Protein AF-A0A834SYS0-F1 (afdb_monomer)

Solvent-accessible surface area (backbone atoms only — not comparable to full-atom values): 51956 Å² total; per-residue (Å²): 133,88,78,85,68,80,80,41,70,66,52,50,49,26,53,77,74,74,77,76,66,73,78,70,82,45,62,43,58,56,53,46,54,51,51,72,68,56,65,96,80,64,96,64,90,82,68,76,50,54,68,81,65,63,35,81,38,90,92,43,66,62,55,65,59,45,53,50,27,38,46,50,29,56,72,67,60,74,34,28,28,64,56,98,34,60,44,40,49,64,65,29,23,34,40,51,19,62,55,56,31,73,59,32,94,55,79,56,50,40,88,38,32,31,49,23,38,15,43,63,38,33,48,42,49,55,41,50,56,68,13,29,87,77,23,28,36,37,37,51,39,78,45,65,63,64,59,46,53,51,22,43,77,50,59,25,44,56,46,69,30,45,44,39,61,97,68,66,49,39,75,37,61,68,48,46,61,73,71,54,56,101,41,39,56,34,38,47,49,51,43,30,21,50,43,66,0,30,64,61,50,70,72,54,51,51,50,53,28,52,52,33,40,74,68,73,21,34,38,35,35,40,31,43,32,50,83,41,51,68,41,96,62,68,78,68,52,71,53,52,44,13,85,65,22,44,25,38,39,29,26,38,49,34,49,75,53,34,31,42,6,59,25,43,18,22,33,35,56,30,41,84,76,42,55,46,56,75,72,41,53,50,58,43,47,66,48,54,36,63,81,46,64,63,46,33,28,25,60,42,64,16,39,38,50,40,70,72,62,61,54,67,67,61,51,53,53,50,44,48,56,51,41,56,40,51,52,52,51,48,68,59,41,67,77,40,96,88,46,82,67,94,68,79,56,28,18,54,49,32,63,70,85,91,87,90,87,82,42,8,16,37,60,93,90,87,94,76,82,82,86,72,87,87,80,81,85,89,77,90,83,92,77,98,69,75,56,58,72,49,93,64,63,37,77,41,90,88,46,73,59,53,71,48,46,54,46,27,39,46,52,26,52,78,61,56,82,28,27,31,62,62,95,41,61,45,40,52,67,64,29,24,37,39,51,22,61,57,58,28,74,72,35,96,54,82,54,54,44,85,40,34,32,43,20,31,14,42,65,38,29,52,48,50,54,46,59,37,55,40,44,96,80,24,28,36,39,37,49,36,81,44,64,64,67,57,61,57,47,26,53,67,48,68,27,44,80,43,76,28,51,45,36,56,94,61,63,50,40,74,39,62,65,48,50,59,72,73,54,56,94,41,34,36,35,38,50,44,54,39,28,18,52,47,56,0,30,63,64,48,72,69,54,50,48,50,53,28,53,51,30,30,62,68,13,22,34,40,38,32,42,35,42,29,52,79,35,45,60,40,93,62,69,78,64,58,69,55,61,40,14,82,63,22,41,21,40,43,29,23,38,49,32,56,73,54,36,29,45,5,60,20,42,19,24,34,31,64,33,44,84,78,46,57,50,58,78,33,31,37,52,60,26,50,55,54,48,40,66,67,54,60,64,45,33,27,24,60,42,66,15,38,39,49,39,70,69,57,55,59,67,65,60,50,54,50,51,37,45,54,48,40,55,49,55,46,54,54,50,61,54,39,66,72,32,87,36,41,43,56,78,55,79,53,21,17,42,59,28,62,47,66,77,36,73,50,94,69,57,66,60,41,46,36,65,32,36,26,70,38,60,44,78,50,82,78,80,82,83,85,82,81,80,86,82,90,79,95,75,80,88,70,80,79,62,50,33,24,51,23,39,32,23,31,72,68,19,24,35,40,30,54,38,52,43,84,58,76,82,79,87,81,84,81,84,77,93,76,85,85,86,85,89,85,84,87,81,84,87,80,83,88,86,79,90,80,84,89,79,89,75,91,87,82,86,89,77,89,91,82,90,82,91,79,90,91,78,91,79,83,82,78,83,74,42,63,40,78,64,55,42,62,77,36,30,34,35,35,32,37,23,31,65,43,83,53,96,57,23,45,30,41,36,56,53,72,82,35,48,79,42,79,52,77,84,69,98,66,64,64,28,70,91,43,45,59,35,76,53,90,62,83,87,81,83,79,83,82,83,80,79,82,82,74,83,79,78,83,84,80,86,78,78,95,78,68,90,83,78,85,77,78,39,56,63,56,60,62,35,30,45,63,56,81,75,80,107

Structure (mmCIF, N/CA/C/O backbone):
data_AF-A0A834SYS0-F1
#
_entry.id   AF-A0A834SYS0-F1
#
loop_
_atom_site.group_PDB
_atom_site.id
_atom_site.type_symbol
_atom_site.label_atom_id
_atom_site.label_alt_id
_atom_site.label_comp_id
_atom_site.label_asym_id
_atom_site.label_entity_id
_atom_site.label_seq_id
_atom_site.pdbx_PDB_ins_code
_atom_site.Cartn_x
_atom_site.Cartn_y
_atom_site.Cartn_z
_atom_site.occupancy
_atom_site.B_iso_or_equiv
_atom_site.auth_seq_id
_atom_site.auth_comp_id
_atom_site.auth_asym_id
_atom_site.auth_atom_id
_atom_site.pdbx_PDB_model_num
ATOM 1 N N . MET A 1 1 ? -12.691 -23.679 41.773 1.00 31.36 1 MET A N 1
ATOM 2 C CA . MET A 1 1 ? -13.634 -24.630 41.149 1.00 31.36 1 MET A CA 1
ATOM 3 C C . MET A 1 1 ? -13.384 -24.578 39.658 1.00 31.36 1 MET A C 1
ATOM 5 O O . MET A 1 1 ? -13.368 -23.480 39.116 1.00 31.36 1 MET A O 1
ATOM 9 N N . GLU A 1 2 ? -13.117 -25.714 39.024 1.00 33.72 2 GLU A N 1
ATOM 10 C CA . GLU A 1 2 ? -12.892 -25.780 37.578 1.00 33.72 2 GLU A CA 1
ATOM 11 C C . GLU A 1 2 ? -14.242 -25.716 36.866 1.00 33.72 2 GLU A C 1
ATOM 13 O O . GLU A 1 2 ? -15.058 -26.626 36.996 1.00 33.72 2 GLU A O 1
ATOM 18 N N . ASN A 1 3 ? -14.501 -24.633 36.134 1.00 30.19 3 ASN A N 1
ATOM 19 C CA . ASN A 1 3 ? -15.691 -24.539 35.298 1.00 30.19 3 ASN A CA 1
ATOM 20 C C . ASN A 1 3 ? -15.304 -24.930 33.867 1.00 30.19 3 ASN A C 1
ATOM 22 O O . ASN A 1 3 ? -14.938 -24.073 33.064 1.00 30.19 3 ASN A O 1
ATOM 26 N N . ASN A 1 4 ? -15.330 -26.236 33.579 1.00 33.38 4 ASN A N 1
ATOM 27 C CA . ASN A 1 4 ? -14.979 -26.821 32.278 1.00 33.38 4 ASN A CA 1
ATOM 28 C C . ASN A 1 4 ? -16.055 -26.527 31.213 1.00 33.38 4 ASN A C 1
ATOM 30 O O . ASN A 1 4 ? -16.689 -27.428 30.665 1.00 33.38 4 ASN A O 1
ATOM 34 N N . GLY A 1 5 ? -16.261 -25.241 30.919 1.00 37.75 5 GLY A N 1
ATOM 35 C CA . GLY A 1 5 ? -17.041 -24.790 29.776 1.00 37.75 5 GLY A CA 1
ATOM 36 C C . GLY A 1 5 ? -16.388 -25.277 28.486 1.00 37.75 5 GLY A C 1
ATOM 37 O O . GLY A 1 5 ? -15.196 -25.054 28.271 1.00 37.75 5 GLY A O 1
ATOM 38 N N . VAL A 1 6 ? -17.169 -25.958 27.646 1.00 39.44 6 VAL A N 1
ATOM 39 C CA . VAL A 1 6 ? -16.699 -26.590 26.406 1.00 39.44 6 VAL A CA 1
ATOM 40 C C . VAL A 1 6 ? -15.952 -25.572 25.545 1.00 39.44 6 VAL A C 1
ATOM 42 O O . VAL A 1 6 ? -16.541 -24.606 25.065 1.00 39.44 6 VAL A O 1
ATOM 45 N N . ILE A 1 7 ? -14.652 -25.797 25.338 1.00 44.00 7 ILE A N 1
ATOM 46 C CA . ILE A 1 7 ? -13.846 -24.986 24.426 1.00 44.00 7 ILE A CA 1
ATOM 47 C C . ILE A 1 7 ? -14.322 -25.285 23.003 1.00 44.00 7 ILE A C 1
ATOM 49 O O . ILE A 1 7 ? -14.106 -26.381 22.481 1.00 44.00 7 ILE A O 1
ATOM 53 N N . SER A 1 8 ? -14.964 -24.306 22.370 1.00 51.97 8 SER A N 1
ATOM 54 C CA . SER A 1 8 ? -15.255 -24.338 20.940 1.00 51.97 8 SER A CA 1
ATOM 55 C C . SER A 1 8 ? -13.951 -24.459 20.153 1.00 51.97 8 SER A C 1
ATOM 57 O O . SER A 1 8 ? -12.978 -23.745 20.404 1.00 51.97 8 SER A O 1
ATOM 59 N N . ARG A 1 9 ? -13.922 -25.369 19.179 1.00 73.44 9 ARG A N 1
ATOM 60 C CA . ARG A 1 9 ? -12.775 -25.542 18.285 1.00 73.44 9 ARG A CA 1
ATOM 61 C C . ARG A 1 9 ? -12.545 -24.249 17.501 1.00 73.44 9 ARG A C 1
ATOM 63 O O . ARG A 1 9 ? -13.433 -23.855 16.754 1.00 73.44 9 ARG A O 1
ATOM 70 N N . TRP A 1 10 ? -11.355 -23.653 17.624 1.00 81.94 10 TRP A N 1
ATOM 71 C CA . TRP A 1 10 ? -10.953 -22.483 16.832 1.00 81.94 10 TRP A CA 1
ATOM 72 C C . TRP A 1 10 ? -11.244 -22.710 15.341 1.00 81.94 10 TRP A C 1
ATOM 74 O O . TRP A 1 10 ? -10.797 -23.706 14.762 1.00 81.94 10 TRP A O 1
ATOM 84 N N . VAL A 1 11 ? -12.053 -21.819 14.766 1.00 77.88 11 VAL A N 1
ATOM 85 C CA . VAL A 1 11 ? -12.692 -21.997 13.452 1.00 77.88 11 VAL A CA 1
ATOM 86 C C . VAL A 1 11 ? -11.760 -21.576 12.317 1.00 77.88 11 VAL A C 1
ATOM 88 O O . VAL A 1 11 ? -11.683 -22.239 11.281 1.00 77.88 11 VAL A O 1
ATOM 91 N N . PHE A 1 12 ? -11.017 -20.490 12.528 1.00 80.75 12 PHE A N 1
ATOM 92 C CA . PHE A 1 12 ? -10.085 -19.941 11.552 1.00 80.75 12 PHE A CA 1
ATOM 93 C C . PHE A 1 12 ? -8.874 -20.847 11.303 1.00 80.75 12 PHE A C 1
ATOM 95 O O . PHE A 1 12 ? -8.392 -21.577 12.173 1.00 80.75 12 PHE A O 1
ATOM 102 N N . LYS A 1 13 ? -8.328 -20.722 10.095 1.00 75.50 13 LYS A N 1
ATOM 103 C CA . LYS A 1 13 ? -7.007 -21.216 9.714 1.00 75.50 13 LYS A CA 1
ATOM 104 C C . LYS A 1 13 ? -6.321 -20.185 8.835 1.00 75.50 13 LYS A C 1
ATOM 106 O O . LYS A 1 13 ? -6.985 -19.403 8.157 1.00 75.50 13 LYS A O 1
ATOM 111 N N . GLY A 1 14 ? -4.997 -20.230 8.808 1.00 61.78 14 GLY A N 1
ATOM 112 C CA . GLY A 1 14 ? -4.250 -19.687 7.688 1.00 61.78 14 GLY A CA 1
ATOM 113 C C . GLY A 1 14 ? -4.544 -20.463 6.405 1.00 61.78 14 GLY A C 1
ATOM 114 O O . GLY A 1 14 ? -5.079 -21.576 6.429 1.00 61.78 14 GLY A O 1
ATOM 115 N N . LYS A 1 15 ? -4.163 -19.881 5.271 1.00 63.00 15 LYS A N 1
ATOM 116 C CA . LYS A 1 15 ? -4.194 -20.590 3.991 1.00 63.00 15 LYS A CA 1
ATOM 117 C C . LYS A 1 15 ? -3.174 -21.723 4.029 1.00 63.00 15 LYS A C 1
ATOM 119 O O . LYS A 1 15 ? -2.124 -21.602 4.664 1.00 63.00 15 LYS A O 1
ATOM 124 N N . GLU A 1 16 ? -3.463 -22.821 3.331 1.00 47.09 16 GLU A N 1
ATOM 125 C CA . GLU A 1 16 ? -2.409 -23.791 3.039 1.00 47.09 16 GLU A CA 1
ATOM 126 C C . GLU A 1 16 ? -1.246 -23.053 2.371 1.00 47.09 16 GLU A C 1
ATOM 128 O O . GLU A 1 16 ? -1.466 -22.142 1.564 1.00 47.09 16 GLU A O 1
ATOM 133 N N . LYS A 1 17 ? -0.009 -23.417 2.733 1.00 41.69 17 LYS A N 1
ATOM 134 C CA . LYS A 1 17 ? 1.178 -22.823 2.113 1.00 41.69 17 LYS A CA 1
ATOM 135 C C . LYS A 1 17 ? 1.008 -22.905 0.593 1.00 41.69 17 LYS A C 1
ATOM 137 O O . LYS A 1 17 ? 0.735 -24.009 0.108 1.00 41.69 17 LYS A O 1
ATOM 142 N N . PRO A 1 18 ? 1.223 -21.809 -0.164 1.00 39.44 18 PRO A N 1
ATOM 143 C CA . PRO A 1 18 ? 1.468 -21.930 -1.593 1.00 39.44 18 PRO A CA 1
ATOM 144 C C . PRO A 1 18 ? 2.498 -23.043 -1.772 1.00 39.44 18 PRO A C 1
ATOM 146 O O . PRO A 1 18 ? 3.523 -23.016 -1.078 1.00 39.44 18 PRO A O 1
ATOM 149 N N . LYS A 1 19 ? 2.189 -24.061 -2.596 1.00 32.94 19 LYS A N 1
ATOM 150 C CA . LYS A 1 19 ? 3.103 -25.194 -2.825 1.00 32.94 19 LYS A CA 1
ATOM 151 C C . LYS A 1 19 ? 4.480 -24.605 -3.056 1.00 32.94 19 LYS A C 1
ATOM 153 O O . LYS A 1 19 ? 4.604 -23.758 -3.936 1.00 32.94 19 LYS A O 1
ATOM 158 N N . ALA A 1 20 ? 5.452 -24.996 -2.231 1.00 30.78 20 ALA A N 1
ATOM 159 C CA . ALA A 1 20 ? 6.757 -24.355 -2.224 1.00 30.78 20 ALA A CA 1
ATOM 160 C C . ALA A 1 20 ? 7.300 -24.357 -3.654 1.00 30.78 20 ALA A C 1
ATOM 162 O O . ALA A 1 20 ? 7.637 -25.420 -4.175 1.00 30.78 20 ALA A O 1
ATOM 163 N N . THR A 1 21 ? 7.312 -23.179 -4.288 1.00 34.88 21 THR A N 1
ATOM 164 C CA . THR A 1 21 ? 7.898 -22.985 -5.613 1.00 34.88 21 THR A CA 1
ATOM 165 C C . THR A 1 21 ? 9.324 -23.465 -5.476 1.00 34.88 21 THR A C 1
ATOM 167 O O . THR A 1 21 ? 10.071 -22.881 -4.682 1.00 34.88 21 THR A O 1
ATOM 170 N N . SER A 1 22 ? 9.633 -24.588 -6.131 1.00 28.31 22 SER A N 1
ATOM 171 C CA . SER A 1 22 ? 10.856 -25.357 -5.908 1.00 28.31 22 SER A CA 1
ATOM 172 C C . SER A 1 22 ? 12.025 -24.396 -5.874 1.00 28.31 22 SER A C 1
ATOM 174 O O . SER A 1 22 ? 12.181 -23.609 -6.809 1.00 28.31 22 SER A O 1
ATOM 176 N N . SER A 1 23 ? 12.772 -24.400 -4.769 1.00 28.61 23 SER A N 1
ATOM 177 C CA . SER A 1 23 ? 13.822 -23.422 -4.529 1.00 28.61 23 SER A CA 1
ATOM 178 C C . SER A 1 23 ? 14.833 -23.505 -5.660 1.00 28.61 23 SER A C 1
ATOM 180 O O . SER A 1 23 ? 15.693 -24.386 -5.660 1.00 28.61 23 SER A O 1
ATOM 182 N N . VAL A 1 24 ? 14.717 -22.582 -6.617 1.00 33.41 24 VAL A N 1
ATOM 183 C CA . VAL A 1 24 ? 15.774 -22.305 -7.578 1.00 33.41 24 VAL A CA 1
ATOM 184 C C . VAL A 1 24 ? 17.000 -22.049 -6.719 1.00 33.41 24 VAL A C 1
ATOM 186 O O . VAL A 1 24 ? 16.991 -21.100 -5.926 1.00 33.41 24 VAL A O 1
ATOM 189 N N . GLN A 1 25 ? 18.018 -22.905 -6.839 1.00 32.12 25 GLN A N 1
ATOM 190 C CA . GLN A 1 25 ? 19.344 -22.576 -6.337 1.00 32.12 25 GLN A CA 1
ATOM 191 C C . GLN A 1 25 ? 19.771 -21.348 -7.117 1.00 32.12 25 GLN A C 1
ATOM 193 O O . GLN A 1 25 ? 20.175 -21.424 -8.278 1.00 32.12 25 GLN A O 1
ATOM 198 N N . ASN A 1 26 ? 19.499 -20.188 -6.523 1.00 37.72 26 ASN A N 1
ATOM 199 C CA . ASN A 1 26 ? 19.615 -18.932 -7.226 1.00 37.72 26 ASN A CA 1
ATOM 200 C C . ASN A 1 26 ? 21.058 -18.804 -7.683 1.00 37.72 26 ASN A C 1
ATOM 202 O O . ASN A 1 26 ? 21.980 -19.127 -6.935 1.00 37.72 26 ASN A O 1
ATOM 206 N N . ILE A 1 27 ? 21.264 -18.194 -8.846 1.00 43.72 27 ILE A N 1
ATOM 207 C CA . ILE A 1 27 ? 22.611 -17.817 -9.273 1.00 43.72 27 ILE A CA 1
ATOM 208 C C . ILE A 1 27 ? 23.320 -16.979 -8.198 1.00 43.72 27 ILE A C 1
ATOM 210 O O . ILE A 1 27 ? 24.532 -17.013 -8.101 1.00 43.72 27 ILE A O 1
ATOM 214 N N . ARG A 1 28 ? 22.555 -16.301 -7.331 1.00 40.62 28 ARG A N 1
ATOM 215 C CA . ARG A 1 28 ? 22.988 -15.636 -6.097 1.00 40.62 28 ARG A CA 1
ATOM 216 C C . ARG A 1 28 ? 23.795 -16.527 -5.139 1.00 40.62 28 ARG A C 1
ATOM 218 O O . ARG A 1 28 ? 24.730 -16.019 -4.538 1.00 40.62 28 ARG A O 1
ATOM 225 N N . GLU A 1 29 ? 23.471 -17.811 -4.987 1.00 37.41 29 GLU A N 1
ATOM 226 C CA . GLU A 1 29 ? 24.261 -18.761 -4.181 1.00 37.41 29 GLU A CA 1
ATOM 227 C C . GLU A 1 29 ? 25.603 -19.050 -4.861 1.00 37.41 29 GLU A C 1
ATOM 229 O O . GLU A 1 29 ? 26.655 -18.918 -4.238 1.00 37.41 29 GLU A O 1
ATOM 234 N N . ILE A 1 30 ? 25.580 -19.323 -6.170 1.00 41.94 30 ILE A N 1
ATOM 235 C CA . ILE A 1 30 ? 26.790 -19.583 -6.960 1.00 41.94 30 ILE A CA 1
ATOM 236 C C . ILE A 1 30 ? 27.685 -18.332 -7.000 1.00 41.94 30 ILE A C 1
ATOM 238 O O . ILE A 1 30 ? 28.865 -18.416 -6.687 1.00 41.94 30 ILE A O 1
ATOM 242 N N . VAL A 1 31 ? 27.125 -17.151 -7.272 1.00 43.59 31 VAL A N 1
ATOM 243 C CA . VAL A 1 31 ? 27.810 -15.846 -7.268 1.00 43.59 31 VAL A CA 1
ATOM 244 C C . VAL A 1 31 ? 28.358 -15.496 -5.882 1.00 43.59 31 VAL A C 1
ATOM 246 O O . VAL A 1 31 ? 29.445 -14.930 -5.799 1.00 43.59 31 VAL A O 1
ATOM 249 N N . ASN A 1 32 ? 27.673 -15.865 -4.793 1.00 44.28 32 ASN A N 1
ATOM 250 C CA . ASN A 1 32 ? 28.229 -15.737 -3.444 1.00 44.28 32 ASN A CA 1
ATOM 251 C C . ASN A 1 32 ? 29.430 -16.678 -3.241 1.00 44.28 32 ASN A C 1
ATOM 253 O O . ASN A 1 32 ? 30.468 -16.214 -2.781 1.00 44.28 32 ASN A O 1
ATOM 257 N N . SER A 1 33 ? 29.348 -17.950 -3.649 1.00 40.16 33 SER A N 1
ATOM 258 C CA . SER A 1 33 ? 30.483 -18.885 -3.533 1.00 40.16 33 SER A CA 1
ATOM 259 C C . SER A 1 33 ? 31.674 -18.500 -4.428 1.00 40.16 33 SER A C 1
ATOM 261 O O . SER A 1 33 ? 32.828 -18.600 -4.016 1.00 40.16 33 SER A O 1
ATOM 263 N N . VAL A 1 34 ? 31.413 -17.948 -5.621 1.00 45.72 34 VAL A N 1
ATOM 264 C CA . VAL A 1 34 ? 32.441 -17.364 -6.495 1.00 45.72 34 VAL A CA 1
ATOM 265 C C . VAL A 1 34 ? 33.065 -16.147 -5.814 1.00 45.72 34 VAL A C 1
ATOM 267 O O . VAL A 1 34 ? 34.288 -16.043 -5.781 1.00 45.72 34 VAL A O 1
ATOM 270 N N . LYS A 1 35 ? 32.269 -15.265 -5.196 1.00 46.47 35 LYS A N 1
ATOM 271 C CA . LYS A 1 35 ? 32.783 -14.132 -4.412 1.00 46.47 35 LYS A CA 1
ATOM 272 C C . LYS A 1 35 ? 33.664 -14.593 -3.243 1.00 46.47 35 LYS A C 1
ATOM 274 O O . LYS A 1 35 ? 34.701 -13.984 -3.017 1.00 46.47 35 LYS A O 1
ATOM 279 N N . GLU A 1 36 ? 33.293 -15.659 -2.536 1.00 45.41 36 GLU A N 1
ATOM 280 C CA . GLU A 1 36 ? 34.101 -16.251 -1.457 1.00 45.41 36 GLU A CA 1
ATOM 281 C C . GLU A 1 36 ? 35.404 -16.891 -1.974 1.00 45.41 36 GLU A C 1
ATOM 283 O O . GLU A 1 36 ? 36.403 -16.910 -1.257 1.00 45.41 36 GLU A O 1
ATOM 288 N N . SER A 1 37 ? 35.435 -17.345 -3.233 1.00 42.22 37 SER A N 1
ATOM 289 C CA . SER A 1 37 ? 36.657 -17.840 -3.887 1.00 42.22 37 SER A CA 1
ATOM 290 C C . SER A 1 37 ? 37.610 -16.733 -4.372 1.00 42.22 37 SER A C 1
ATOM 292 O O . SER A 1 37 ? 38.803 -16.990 -4.562 1.00 42.22 37 SER A O 1
ATOM 294 N N . VAL A 1 38 ? 37.130 -15.493 -4.551 1.00 46.16 38 VAL A N 1
ATOM 295 C CA . VAL A 1 38 ? 37.977 -14.350 -4.928 1.00 46.16 38 VAL A CA 1
ATOM 296 C C . VAL A 1 38 ? 38.650 -13.778 -3.680 1.00 46.16 38 VAL A C 1
ATOM 298 O O . VAL A 1 38 ? 38.014 -13.179 -2.816 1.00 46.16 38 VAL A O 1
ATOM 301 N N . ARG A 1 39 ? 39.971 -13.958 -3.595 1.00 39.59 39 ARG A N 1
ATOM 302 C CA . ARG A 1 39 ? 40.789 -13.527 -2.453 1.00 39.59 39 ARG A CA 1
ATOM 303 C C . ARG A 1 39 ? 40.759 -12.013 -2.218 1.00 39.59 39 ARG A C 1
ATOM 305 O O . ARG A 1 39 ? 40.664 -11.225 -3.156 1.00 39.59 39 ARG A O 1
ATOM 312 N N . ASN A 1 40 ? 41.030 -11.629 -0.968 1.00 44.47 40 ASN A N 1
ATOM 313 C CA . ASN A 1 40 ? 41.196 -10.251 -0.469 1.00 44.47 40 ASN A CA 1
ATOM 314 C C . ASN A 1 40 ? 42.394 -9.463 -1.069 1.00 44.47 40 ASN A C 1
ATOM 316 O O . ASN A 1 40 ? 42.861 -8.504 -0.462 1.00 44.47 40 ASN A O 1
ATOM 320 N N . GLU A 1 41 ? 42.928 -9.878 -2.220 1.00 40.97 41 GLU A N 1
ATOM 321 C CA . GLU A 1 41 ? 44.091 -9.275 -2.890 1.00 40.97 41 GLU A CA 1
ATOM 322 C C . GLU A 1 41 ? 43.674 -8.284 -4.007 1.00 40.97 41 GLU A C 1
ATOM 324 O O . GLU A 1 41 ? 44.487 -7.470 -4.441 1.00 40.97 41 GLU A O 1
ATOM 329 N N . GLU A 1 42 ? 42.406 -8.290 -4.452 1.00 44.91 42 GLU A N 1
ATOM 330 C CA . GLU A 1 42 ? 41.854 -7.284 -5.381 1.00 44.91 42 GLU A CA 1
ATOM 331 C C . GLU A 1 42 ? 41.456 -5.991 -4.627 1.00 44.91 42 GLU A C 1
ATOM 333 O O . GLU A 1 42 ? 40.542 -6.022 -3.801 1.00 44.91 42 GLU A O 1
ATOM 338 N N . PRO A 1 43 ? 42.050 -4.816 -4.928 1.00 41.81 43 PRO A N 1
ATOM 339 C CA . PRO A 1 43 ? 41.767 -3.563 -4.216 1.00 41.81 43 PRO A CA 1
ATOM 340 C C . PRO A 1 43 ? 40.452 -2.877 -4.643 1.00 41.81 43 PRO A C 1
ATOM 342 O O . PRO A 1 43 ? 40.207 -1.727 -4.277 1.00 41.81 43 PRO A O 1
ATOM 345 N N . ARG A 1 44 ? 39.608 -3.539 -5.449 1.00 45.41 44 ARG A N 1
ATOM 346 C CA . ARG A 1 44 ? 38.335 -2.999 -5.957 1.00 45.41 44 ARG A CA 1
ATOM 347 C C . ARG A 1 44 ? 37.146 -3.805 -5.415 1.00 45.41 44 ARG A C 1
ATOM 349 O O . ARG A 1 44 ? 37.141 -5.026 -5.551 1.00 45.41 44 ARG A O 1
ATOM 356 N N . PRO A 1 45 ? 36.117 -3.158 -4.834 1.00 46.91 45 PRO A N 1
ATOM 357 C CA . PRO A 1 45 ? 34.962 -3.860 -4.279 1.00 46.91 45 PRO A CA 1
ATOM 358 C C . PRO A 1 45 ? 34.078 -4.450 -5.389 1.00 46.91 45 PRO A C 1
ATOM 360 O O . PRO A 1 45 ? 33.400 -3.715 -6.108 1.00 46.91 45 PRO A O 1
ATOM 363 N N . ILE A 1 46 ? 34.065 -5.781 -5.495 1.00 48.44 46 ILE A N 1
ATOM 364 C CA . ILE A 1 46 ? 33.247 -6.527 -6.462 1.00 48.44 46 ILE A CA 1
ATOM 365 C C . ILE A 1 46 ? 31.769 -6.495 -6.050 1.00 48.44 46 ILE A C 1
ATOM 367 O O . ILE A 1 46 ? 31.408 -6.849 -4.922 1.00 48.44 46 ILE A O 1
ATOM 371 N N . VAL A 1 47 ? 30.910 -6.098 -6.988 1.00 49.47 47 VAL A N 1
ATOM 372 C CA . VAL A 1 47 ? 29.460 -5.967 -6.810 1.00 49.47 47 VAL A CA 1
ATOM 373 C C . VAL A 1 47 ? 28.769 -7.245 -7.315 1.00 49.47 47 VAL A C 1
ATOM 375 O O . VAL A 1 47 ? 28.843 -7.539 -8.506 1.00 49.47 47 VAL A O 1
ATOM 378 N N . PRO A 1 48 ? 28.076 -8.021 -6.460 1.00 47.19 48 PRO A N 1
ATOM 379 C CA . PRO A 1 48 ? 27.413 -9.254 -6.872 1.00 47.19 48 PRO A CA 1
ATOM 380 C C . PRO A 1 48 ? 26.174 -8.965 -7.733 1.00 47.19 48 PRO A C 1
ATOM 382 O O . PRO A 1 48 ? 25.133 -8.528 -7.232 1.00 47.19 48 PRO A O 1
ATOM 385 N N . LEU A 1 49 ? 26.272 -9.278 -9.026 1.00 50.09 49 LEU A N 1
ATOM 386 C CA . LEU A 1 49 ? 25.211 -9.143 -10.035 1.00 50.09 49 LEU A CA 1
ATOM 387 C C . LEU A 1 49 ? 24.131 -10.237 -9.886 1.00 50.09 49 LEU A C 1
ATOM 389 O O . LEU A 1 49 ? 23.921 -11.077 -10.758 1.00 50.09 49 LEU A O 1
ATOM 393 N N . GLY A 1 50 ? 23.492 -10.260 -8.714 1.00 42.78 50 GLY A N 1
ATOM 394 C CA . GLY A 1 50 ? 22.496 -11.259 -8.312 1.00 42.78 50 GLY A CA 1
ATOM 395 C C . GLY A 1 50 ? 21.551 -10.818 -7.184 1.00 42.78 50 GLY A C 1
ATOM 396 O O . GLY A 1 50 ? 20.699 -11.601 -6.764 1.00 42.78 50 GLY A O 1
ATOM 397 N N . SER A 1 51 ? 21.677 -9.586 -6.671 1.00 47.50 51 SER A N 1
ATOM 398 C CA . SER A 1 51 ? 20.739 -9.001 -5.695 1.00 47.50 51 SER A CA 1
ATOM 399 C C . SER A 1 51 ? 19.654 -8.132 -6.342 1.00 47.50 51 SER A C 1
ATOM 401 O O . SER A 1 51 ? 18.563 -8.002 -5.790 1.00 47.50 51 SER A O 1
ATOM 403 N N . GLY A 1 52 ? 19.969 -7.474 -7.463 1.00 55.41 52 GLY A N 1
ATOM 404 C CA . GLY A 1 52 ? 19.186 -6.355 -7.994 1.00 55.41 52 GLY A CA 1
ATOM 405 C C . GLY A 1 52 ? 19.139 -5.123 -7.074 1.00 55.41 52 GLY A C 1
ATOM 406 O O . GLY A 1 52 ? 18.376 -4.198 -7.356 1.00 55.41 52 GLY A O 1
ATOM 407 N N . ASP A 1 53 ? 19.915 -5.105 -5.987 1.00 64.50 53 ASP A N 1
ATOM 408 C CA . ASP A 1 53 ? 20.090 -3.980 -5.064 1.00 64.50 53 ASP A CA 1
ATOM 409 C C . ASP A 1 53 ? 21.592 -3.642 -4.976 1.00 64.50 53 ASP A C 1
ATOM 411 O O . ASP A 1 53 ? 22.353 -4.396 -4.358 1.00 64.50 53 ASP A O 1
ATOM 415 N N . PRO A 1 54 ? 22.031 -2.557 -5.637 1.00 60.91 54 PRO A N 1
ATOM 416 C CA . PRO A 1 54 ? 23.416 -2.093 -5.623 1.00 60.91 54 PRO A CA 1
ATOM 417 C C . PRO A 1 54 ? 23.699 -1.114 -4.469 1.00 60.91 54 PRO A C 1
ATOM 419 O O . PRO A 1 54 ? 24.857 -0.868 -4.142 1.00 60.91 54 PRO A O 1
ATOM 422 N N . SER A 1 55 ? 22.661 -0.549 -3.841 1.00 62.22 55 SER A N 1
ATOM 423 C CA . SER A 1 55 ? 22.784 0.541 -2.860 1.00 62.22 55 SER A CA 1
ATOM 424 C C . SER A 1 55 ? 23.469 0.110 -1.560 1.00 62.22 55 SER A C 1
ATOM 426 O O . SER A 1 55 ? 24.004 0.938 -0.827 1.00 62.22 55 SER A O 1
ATOM 428 N N . SER A 1 56 ? 23.508 -1.201 -1.299 1.00 58.47 56 SER A N 1
ATOM 429 C CA . SER A 1 56 ? 24.215 -1.802 -0.168 1.00 58.47 56 SER A CA 1
ATOM 430 C C . SER A 1 56 ? 25.745 -1.787 -0.307 1.00 58.47 56 SER A C 1
ATOM 432 O O . SER A 1 56 ? 26.439 -2.187 0.627 1.00 58.47 56 SER A O 1
ATOM 434 N N . PHE A 1 57 ? 26.298 -1.369 -1.454 1.00 58.91 57 PHE A N 1
ATOM 435 C CA . PHE A 1 57 ? 27.744 -1.359 -1.709 1.00 58.91 57 PHE A CA 1
ATOM 436 C C . PHE A 1 57 ? 28.315 0.067 -1.680 1.00 58.91 57 PHE A C 1
ATOM 438 O O . PHE A 1 57 ? 27.746 0.951 -2.316 1.00 58.91 57 PHE A O 1
ATOM 445 N N . PRO A 1 58 ? 29.471 0.318 -1.022 1.00 61.41 58 PRO A N 1
ATOM 446 C CA . PRO A 1 58 ? 30.051 1.662 -0.894 1.00 61.41 58 PRO A CA 1
ATOM 447 C C . PRO A 1 58 ? 30.253 2.442 -2.203 1.00 61.41 58 PRO A C 1
ATOM 449 O O . PRO A 1 58 ? 30.233 3.671 -2.184 1.00 61.41 58 PRO A O 1
ATOM 452 N N . SER A 1 59 ? 30.430 1.735 -3.324 1.00 64.06 59 SER A N 1
ATOM 453 C CA . SER A 1 59 ? 30.585 2.296 -4.672 1.00 64.06 59 SER A CA 1
ATOM 454 C C . SER A 1 59 ? 29.346 3.044 -5.173 1.00 64.06 59 SER A C 1
ATOM 456 O O . SER A 1 59 ? 29.483 3.972 -5.971 1.00 64.06 59 SER A O 1
ATOM 458 N N . PHE A 1 60 ? 28.156 2.659 -4.702 1.00 68.12 60 PHE A N 1
ATOM 459 C CA . PHE A 1 60 ? 26.896 3.314 -5.026 1.00 68.12 60 PHE A CA 1
ATOM 460 C C . PHE A 1 60 ? 26.454 4.164 -3.834 1.00 68.12 60 PHE A C 1
ATOM 462 O O . PHE A 1 60 ? 26.215 3.692 -2.721 1.00 68.12 60 PHE A O 1
ATOM 469 N N . ARG A 1 61 ? 26.382 5.467 -4.078 1.00 75.50 61 ARG A N 1
ATOM 470 C CA . ARG A 1 61 ? 25.804 6.452 -3.168 1.00 75.50 61 ARG A CA 1
ATOM 471 C C . ARG A 1 61 ? 24.536 6.984 -3.810 1.00 75.50 61 ARG A C 1
ATOM 473 O O . ARG A 1 61 ? 24.412 6.962 -5.032 1.00 75.50 61 ARG A O 1
ATOM 480 N N . THR A 1 62 ? 23.613 7.459 -2.992 1.00 84.44 62 THR A N 1
ATOM 481 C CA . THR A 1 62 ? 22.477 8.240 -3.479 1.00 84.44 62 THR A CA 1
ATOM 482 C C . THR A 1 62 ? 22.975 9.615 -3.927 1.00 84.44 62 THR A C 1
ATOM 484 O O . THR A 1 62 ? 24.006 10.098 -3.458 1.00 84.44 62 THR A O 1
ATOM 487 N N . ALA A 1 63 ? 22.286 10.238 -4.883 1.00 88.06 63 ALA A N 1
ATOM 488 C CA . ALA A 1 63 ? 22.587 11.612 -5.265 1.00 88.06 63 ALA A CA 1
ATOM 489 C C . ALA A 1 63 ? 22.221 12.558 -4.108 1.00 88.06 63 ALA A C 1
ATOM 491 O O . ALA A 1 63 ? 21.085 12.517 -3.641 1.00 88.06 63 ALA A O 1
ATOM 492 N N . ALA A 1 64 ? 23.132 13.446 -3.693 1.00 90.50 64 ALA A N 1
ATOM 493 C CA . ALA A 1 64 ? 22.873 14.412 -2.614 1.00 90.50 64 ALA A CA 1
ATOM 494 C C . ALA A 1 64 ? 21.598 15.241 -2.869 1.00 90.50 64 ALA A C 1
ATOM 496 O O . ALA A 1 64 ? 20.783 15.412 -1.974 1.00 90.50 64 ALA A O 1
ATOM 497 N N . VAL A 1 65 ? 21.354 15.616 -4.131 1.00 94.06 65 VAL A N 1
ATOM 498 C CA . VAL A 1 65 ? 20.112 16.251 -4.615 1.00 94.06 65 VAL A CA 1
ATOM 499 C C . VAL A 1 65 ? 18.841 15.505 -4.184 1.00 94.06 65 VAL A C 1
ATOM 501 O O . VAL A 1 65 ? 17.839 16.136 -3.862 1.00 94.06 65 VAL A O 1
ATOM 504 N N . ALA A 1 66 ? 18.857 14.170 -4.174 1.00 93.12 66 ALA A N 1
ATOM 505 C CA . ALA A 1 66 ? 17.708 13.372 -3.766 1.00 93.12 66 ALA A CA 1
ATOM 506 C C . ALA A 1 66 ? 17.529 13.350 -2.242 1.00 93.12 66 ALA A C 1
ATOM 508 O O . ALA A 1 66 ? 16.398 13.376 -1.757 1.00 93.12 66 ALA A O 1
ATOM 509 N N . GLU A 1 67 ? 18.631 13.320 -1.489 1.00 93.44 67 GLU A N 1
ATOM 510 C CA . GLU A 1 67 ? 18.623 13.413 -0.024 1.00 93.44 67 GLU A CA 1
ATOM 511 C C . GLU A 1 67 ? 18.117 14.801 0.406 1.00 93.44 67 GLU A C 1
ATOM 513 O O . GLU A 1 67 ? 17.157 14.895 1.173 1.00 93.44 67 GLU A O 1
ATOM 518 N N . ASP A 1 68 ? 18.652 15.868 -0.195 1.00 95.25 68 ASP A N 1
ATOM 519 C CA . ASP A 1 68 ? 18.193 17.248 -0.022 1.00 95.25 68 ASP A CA 1
ATOM 520 C C . ASP A 1 68 ? 16.710 17.414 -0.380 1.00 95.25 68 ASP A C 1
ATOM 522 O O . ASP A 1 68 ? 15.973 18.021 0.394 1.00 95.25 68 ASP A O 1
ATOM 526 N N . ALA A 1 69 ? 16.226 16.840 -1.487 1.00 96.81 69 ALA A N 1
ATOM 527 C CA . ALA A 1 69 ? 14.815 16.920 -1.877 1.00 96.81 69 ALA A CA 1
ATOM 528 C C . ALA A 1 69 ? 13.871 16.320 -0.815 1.00 96.81 69 ALA A C 1
ATOM 530 O O . ALA A 1 69 ? 12.849 16.921 -0.469 1.00 96.81 69 ALA A O 1
ATOM 531 N N . ILE A 1 70 ? 14.229 15.165 -0.238 1.00 96.25 70 ILE A N 1
ATOM 532 C CA . ILE A 1 70 ? 13.483 14.547 0.871 1.00 96.25 70 ILE A CA 1
ATOM 533 C C . ILE A 1 70 ? 13.545 15.424 2.126 1.00 96.25 70 ILE A C 1
ATOM 535 O O . ILE A 1 70 ? 12.519 15.692 2.758 1.00 96.25 70 ILE A O 1
ATOM 539 N N . VAL A 1 71 ? 14.737 15.904 2.482 1.00 95.00 71 VAL A N 1
ATOM 540 C CA . VAL A 1 71 ? 14.963 16.754 3.656 1.00 95.00 71 VAL A CA 1
ATOM 541 C C . VAL A 1 71 ? 14.209 18.088 3.530 1.00 95.00 71 VAL A C 1
ATOM 543 O O . VAL A 1 71 ? 13.622 18.553 4.508 1.00 95.00 71 VAL A O 1
ATOM 546 N N . ASN A 1 72 ? 14.141 18.675 2.336 1.00 94.06 72 ASN A N 1
ATOM 547 C CA . ASN A 1 72 ? 13.388 19.891 2.032 1.00 94.06 72 ASN A CA 1
ATOM 548 C C . ASN A 1 72 ? 11.873 19.648 2.093 1.00 94.06 72 ASN A C 1
ATOM 550 O O . ASN A 1 72 ? 11.155 20.421 2.735 1.00 94.06 72 ASN A O 1
ATOM 554 N N . ALA A 1 73 ? 11.381 18.540 1.525 1.00 94.00 73 ALA A N 1
ATOM 555 C CA . ALA A 1 73 ? 9.978 18.144 1.634 1.00 94.00 73 ALA A CA 1
ATOM 556 C C . ALA A 1 73 ? 9.546 17.965 3.103 1.00 94.00 73 ALA A C 1
ATOM 558 O O . ALA A 1 73 ? 8.491 18.465 3.498 1.00 94.00 73 ALA A O 1
ATOM 559 N N . LEU A 1 74 ? 10.379 17.346 3.945 1.00 90.38 74 LEU A N 1
ATOM 560 C CA . LEU A 1 74 ? 10.134 17.206 5.387 1.00 90.38 74 LEU A CA 1
ATOM 561 C C . LEU A 1 74 ? 10.181 18.552 6.127 1.00 90.38 74 LEU A C 1
ATOM 563 O O . LEU A 1 74 ? 9.278 18.860 6.909 1.00 90.38 74 LEU A O 1
ATOM 567 N N . ARG A 1 75 ? 11.197 19.385 5.855 1.00 90.25 75 ARG A N 1
ATOM 568 C CA . ARG A 1 75 ? 11.350 20.730 6.446 1.00 90.25 75 ARG A CA 1
ATOM 569 C C . ARG A 1 75 ? 10.191 21.667 6.099 1.00 90.25 75 ARG A C 1
ATOM 571 O O . ARG A 1 75 ? 9.845 22.502 6.931 1.00 90.25 75 ARG A O 1
ATOM 578 N N . SER A 1 76 ? 9.551 21.501 4.936 1.00 89.12 76 SER A N 1
ATOM 579 C CA . SER A 1 76 ? 8.353 22.270 4.553 1.00 89.12 76 SER A CA 1
ATOM 580 C C . SER A 1 76 ? 7.160 22.048 5.492 1.00 89.12 76 SER A C 1
ATOM 582 O O . SER A 1 76 ? 6.313 22.926 5.638 1.00 89.12 76 SER A O 1
ATOM 584 N N . ARG A 1 77 ? 7.081 20.866 6.130 1.00 83.19 77 ARG A N 1
ATOM 585 C CA . ARG A 1 77 ? 5.952 20.381 6.949 1.00 83.19 77 ARG A CA 1
ATOM 586 C C . ARG A 1 77 ? 4.601 20.279 6.220 1.00 83.19 77 ARG A C 1
ATOM 588 O O . ARG A 1 77 ? 3.624 19.865 6.841 1.00 83.19 77 ARG A O 1
ATOM 595 N N . THR A 1 78 ? 4.543 20.584 4.923 1.00 81.94 78 THR A N 1
ATOM 596 C CA . THR A 1 78 ? 3.332 20.528 4.087 1.00 81.94 78 THR A CA 1
ATOM 597 C C . THR A 1 78 ? 2.873 19.094 3.816 1.00 81.94 78 THR A C 1
ATOM 599 O O . THR A 1 78 ? 1.681 18.841 3.696 1.00 81.94 78 THR A O 1
ATOM 602 N N . TYR A 1 79 ? 3.804 18.138 3.761 1.00 88.81 79 TYR A N 1
ATOM 603 C CA . TYR A 1 79 ? 3.550 16.761 3.312 1.00 88.81 79 TYR A CA 1
ATOM 604 C C . TYR A 1 79 ? 3.433 15.745 4.461 1.00 88.81 79 TYR A C 1
ATOM 606 O O . TYR A 1 79 ? 3.787 14.574 4.314 1.00 88.81 79 TYR A O 1
ATOM 614 N N . ASN A 1 80 ? 2.948 16.201 5.620 1.00 89.06 80 ASN A N 1
ATOM 615 C CA . ASN A 1 80 ? 2.607 15.332 6.750 1.00 89.06 80 ASN A CA 1
ATOM 616 C C . ASN A 1 80 ? 1.202 14.716 6.616 1.00 89.06 80 ASN A C 1
ATOM 618 O O . ASN A 1 80 ? 0.940 13.703 7.262 1.00 89.06 80 ASN A O 1
ATOM 622 N N . THR A 1 81 ? 0.342 15.278 5.756 1.00 82.88 81 THR A N 1
ATOM 623 C CA . THR A 1 81 ? -1.001 14.772 5.423 1.00 82.88 81 THR A CA 1
ATOM 624 C C . THR A 1 81 ? -0.956 13.587 4.464 1.00 82.88 81 THR A C 1
ATOM 626 O O . THR A 1 81 ? 0.021 13.408 3.730 1.00 82.88 81 THR A O 1
ATOM 629 N N . TYR A 1 82 ? -2.042 12.817 4.382 1.00 83.31 82 TYR A N 1
ATOM 630 C CA . TYR A 1 82 ? -2.267 11.918 3.243 1.00 83.31 82 TYR A CA 1
ATOM 631 C C . TYR A 1 82 ? -2.210 12.676 1.901 1.00 83.31 82 TYR A C 1
ATOM 633 O O . TYR A 1 82 ? -2.405 13.897 1.843 1.00 83.31 82 TYR A O 1
ATOM 641 N N . SER A 1 83 ? -1.956 11.957 0.803 1.00 81.06 83 SER A N 1
ATOM 642 C CA . SER A 1 83 ? -2.079 12.533 -0.538 1.00 81.06 83 SER A CA 1
ATOM 643 C C . SER A 1 83 ? -3.538 12.947 -0.815 1.00 81.06 83 SER A C 1
ATOM 645 O O . SER A 1 83 ? -4.433 12.113 -0.671 1.00 81.06 83 SER A O 1
ATOM 647 N N . PRO A 1 84 ? -3.817 14.172 -1.309 1.00 73.06 84 PRO A N 1
ATOM 648 C CA . PRO A 1 84 ? -5.156 14.583 -1.750 1.00 73.06 84 PRO A CA 1
ATOM 649 C C . PRO A 1 84 ? -5.633 13.865 -3.029 1.00 73.06 84 PRO A C 1
ATOM 651 O O . PRO A 1 84 ? -6.687 14.189 -3.569 1.00 73.06 84 PRO A O 1
ATOM 654 N N . SER A 1 85 ? -4.861 12.908 -3.553 1.00 81.88 85 SER A N 1
ATOM 655 C CA . SER A 1 85 ? -5.272 12.019 -4.637 1.00 81.88 85 SER A CA 1
ATOM 656 C C . SER A 1 85 ? -4.704 10.618 -4.431 1.00 81.88 85 SER A C 1
ATOM 658 O O . SER A 1 85 ? -3.496 10.452 -4.257 1.00 81.88 85 SER A O 1
ATOM 660 N N . PHE A 1 86 ? -5.563 9.605 -4.549 1.00 79.25 86 PHE A N 1
ATOM 661 C CA . PHE A 1 86 ? -5.197 8.182 -4.503 1.00 79.25 86 PHE A CA 1
ATOM 662 C C . PHE A 1 86 ? -4.275 7.739 -5.657 1.00 79.25 86 PHE A C 1
ATOM 664 O O . PHE A 1 86 ? -3.681 6.671 -5.595 1.00 79.25 86 PHE A O 1
ATOM 671 N N . LEU A 1 87 ? -4.121 8.565 -6.703 1.00 85.81 87 LEU A N 1
ATOM 672 C CA . LEU A 1 87 ? -3.142 8.346 -7.780 1.00 85.81 87 LEU A CA 1
ATOM 673 C C . LEU A 1 87 ? -1.761 8.957 -7.468 1.00 85.81 87 LEU A C 1
ATOM 675 O O . LEU A 1 87 ? -0.835 8.847 -8.272 1.00 85.81 87 LEU A O 1
ATOM 679 N N . GLY A 1 88 ? -1.629 9.627 -6.323 1.00 89.75 88 GLY A N 1
ATOM 680 C CA . GLY A 1 88 ? -0.449 10.376 -5.911 1.00 89.75 88 GLY A CA 1
ATOM 681 C C . GLY A 1 88 ? -0.464 11.857 -6.303 1.00 89.75 88 GLY A C 1
ATOM 682 O O . GLY A 1 88 ? -1.284 12.325 -7.107 1.00 89.75 88 GLY A O 1
ATOM 683 N N . LEU A 1 89 ? 0.466 12.603 -5.703 1.00 90.75 89 LEU A N 1
ATOM 684 C CA . LEU A 1 89 ? 0.606 14.052 -5.842 1.00 90.75 89 LEU A CA 1
ATOM 685 C C . LEU A 1 89 ? 0.720 14.477 -7.311 1.00 90.75 89 LEU A C 1
ATOM 687 O O . LEU A 1 89 ? 1.531 13.942 -8.065 1.00 90.75 89 LEU A O 1
ATOM 691 N N . PHE A 1 90 ? -0.042 15.502 -7.704 1.00 94.44 90 PHE A N 1
ATOM 692 C CA . PHE A 1 90 ? -0.028 16.020 -9.076 1.00 94.44 90 PHE A CA 1
ATOM 693 C C . PHE A 1 90 ? 1.378 16.436 -9.565 1.00 94.44 90 PHE A C 1
ATOM 695 O O . PHE A 1 90 ? 1.736 16.013 -10.661 1.00 94.44 90 PHE A O 1
ATOM 702 N N . PRO A 1 91 ? 2.226 17.149 -8.786 1.00 95.19 91 PRO A N 1
ATOM 703 C CA . PRO A 1 91 ? 3.607 17.425 -9.195 1.00 95.19 91 PRO A CA 1
ATOM 704 C C . PRO A 1 91 ? 4.433 16.161 -9.474 1.00 95.19 91 PRO A C 1
ATOM 706 O O . PRO A 1 91 ? 5.175 16.131 -10.450 1.00 95.19 91 PRO A O 1
ATOM 709 N N . ALA A 1 92 ? 4.270 15.103 -8.671 1.00 97.00 92 ALA A N 1
ATOM 710 C CA . ALA A 1 92 ? 4.968 13.831 -8.864 1.00 97.00 92 ALA A CA 1
ATOM 7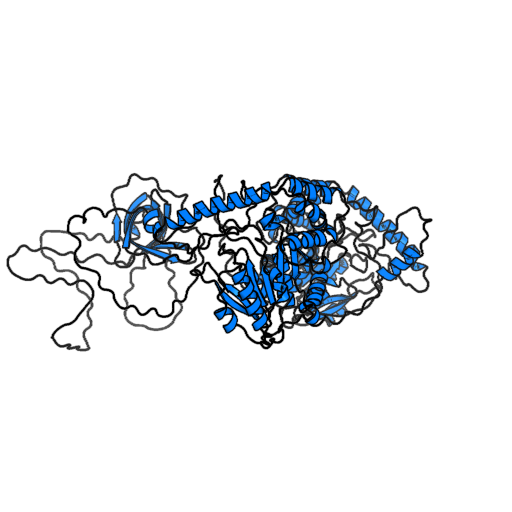11 C C . ALA A 1 92 ? 4.487 13.109 -10.132 1.00 97.00 92 ALA A C 1
ATOM 713 O O . ALA A 1 92 ? 5.302 12.697 -10.955 1.00 97.00 92 ALA A O 1
ATOM 714 N N . ARG A 1 93 ? 3.160 13.021 -10.330 1.00 97.88 93 ARG A N 1
ATOM 715 C CA . ARG A 1 93 ? 2.556 12.473 -11.557 1.00 97.88 93 ARG A CA 1
ATOM 716 C C . ARG A 1 93 ? 3.008 13.238 -12.801 1.00 97.88 93 ARG A C 1
ATOM 718 O O . ARG A 1 93 ? 3.319 12.612 -13.809 1.00 97.88 93 ARG A O 1
ATOM 725 N N . ARG A 1 94 ? 3.091 14.572 -12.718 1.00 97.81 94 ARG A N 1
ATOM 726 C CA . ARG A 1 94 ? 3.571 15.435 -13.803 1.00 97.81 94 ARG A CA 1
ATOM 727 C C . ARG A 1 94 ? 5.044 15.188 -14.115 1.00 97.81 94 ARG A C 1
ATOM 729 O O . ARG A 1 94 ? 5.344 14.885 -15.260 1.00 97.81 94 ARG A O 1
ATOM 736 N N . ALA A 1 95 ? 5.927 15.206 -13.117 1.00 98.31 95 ALA A N 1
ATOM 737 C CA . ALA A 1 95 ? 7.356 14.960 -13.319 1.00 98.31 95 ALA A CA 1
ATOM 738 C C . ALA A 1 95 ? 7.640 13.570 -13.921 1.00 98.31 95 ALA A C 1
ATOM 740 O O . ALA A 1 95 ? 8.483 13.442 -14.805 1.00 98.31 95 ALA A O 1
ATOM 741 N N . VAL A 1 96 ? 6.901 12.535 -13.500 1.00 98.25 96 VAL A N 1
ATOM 742 C CA . VAL A 1 96 ? 6.985 11.190 -14.096 1.00 98.25 96 VAL A CA 1
ATOM 743 C C . VAL A 1 96 ? 6.456 11.177 -15.536 1.00 98.25 96 VAL A C 1
ATOM 745 O O . VAL A 1 96 ? 7.108 10.605 -16.406 1.00 98.25 96 VAL A O 1
ATOM 748 N N . ALA A 1 97 ? 5.326 11.832 -15.825 1.00 98.31 97 ALA A N 1
ATOM 749 C CA . ALA A 1 97 ? 4.801 11.940 -17.190 1.00 98.31 97 ALA A CA 1
ATOM 750 C C . ALA A 1 97 ? 5.764 12.704 -18.121 1.00 98.31 97 ALA A C 1
ATOM 752 O O . ALA A 1 97 ? 6.030 12.254 -19.234 1.00 98.31 97 ALA A O 1
ATOM 753 N N . GLU A 1 98 ? 6.335 13.818 -17.655 1.00 98.25 98 GLU A N 1
ATOM 754 C CA . GLU A 1 98 ? 7.326 14.647 -18.358 1.00 98.25 98 GLU A CA 1
ATOM 755 C C . GLU A 1 98 ? 8.659 13.908 -18.577 1.00 98.25 98 GLU A C 1
ATOM 757 O O . GLU A 1 98 ? 9.295 14.090 -19.614 1.00 98.25 98 GLU A O 1
ATOM 762 N N . TYR A 1 99 ? 9.071 13.054 -17.634 1.00 97.69 99 TYR A N 1
ATOM 763 C CA . TYR A 1 99 ? 10.234 12.170 -17.764 1.00 97.69 99 TYR A CA 1
ATOM 764 C C . TYR A 1 99 ? 10.002 11.066 -18.799 1.00 97.69 99 TYR A C 1
ATOM 766 O O . TYR A 1 99 ? 10.779 10.953 -19.742 1.00 97.69 99 TYR A O 1
ATOM 774 N N . LEU A 1 100 ? 8.915 10.298 -18.672 1.00 97.69 100 LEU A N 1
ATOM 775 C CA . LEU A 1 100 ? 8.606 9.200 -19.595 1.00 97.69 100 LEU A CA 1
ATOM 776 C C . LEU A 1 100 ? 8.349 9.706 -21.022 1.00 97.69 100 LEU A C 1
ATOM 778 O O . LEU A 1 100 ? 8.760 9.062 -21.978 1.00 97.69 100 LEU A O 1
ATOM 782 N N . SER A 1 101 ? 7.762 10.898 -21.183 1.00 97.88 101 SER A N 1
ATOM 783 C CA . SER A 1 101 ? 7.542 11.532 -22.498 1.00 97.88 101 SER A CA 1
ATOM 784 C C . SER A 1 101 ? 8.827 11.854 -23.279 1.00 97.88 101 SER A C 1
ATOM 786 O O . SER A 1 101 ? 8.733 12.289 -24.423 1.00 97.88 101 SER A O 1
ATOM 788 N N . ARG A 1 102 ? 10.019 11.680 -22.690 1.00 96.25 102 ARG A N 1
ATOM 789 C CA . ARG A 1 102 ? 11.311 11.814 -23.388 1.00 96.25 102 ARG A CA 1
ATOM 790 C C . ARG A 1 102 ? 11.610 10.606 -24.282 1.00 96.25 102 ARG A C 1
ATOM 792 O O . ARG A 1 102 ? 12.265 10.770 -25.305 1.00 96.25 102 ARG A O 1
ATOM 799 N N . ASP A 1 103 ? 11.083 9.435 -23.921 1.00 96.12 103 ASP A N 1
ATOM 800 C CA . ASP A 1 103 ? 11.303 8.154 -24.607 1.00 96.12 103 ASP A CA 1
ATOM 801 C C . ASP A 1 103 ? 10.129 7.772 -25.541 1.00 96.12 103 ASP A C 1
ATOM 803 O O . ASP A 1 103 ? 10.064 6.647 -26.041 1.00 96.12 103 ASP A O 1
ATOM 807 N N . LEU A 1 104 ? 9.167 8.683 -25.752 1.00 96.88 104 LEU A N 1
ATOM 808 C CA . LEU A 1 104 ? 7.884 8.422 -26.417 1.00 96.88 104 LEU A CA 1
ATOM 809 C C . LEU A 1 104 ? 7.634 9.384 -27.597 1.00 96.88 104 LEU A C 1
ATOM 811 O O . LEU A 1 104 ? 7.948 10.570 -27.501 1.00 96.88 104 LEU A O 1
ATOM 815 N N . PRO A 1 105 ? 6.979 8.936 -28.689 1.00 95.94 105 PRO A N 1
ATOM 816 C CA . PRO A 1 105 ? 6.609 9.792 -29.822 1.00 95.94 105 PRO A CA 1
ATOM 817 C C . PRO A 1 105 ? 5.380 10.686 -29.545 1.00 95.94 105 PRO A C 1
ATOM 819 O O . PRO A 1 105 ? 4.895 11.379 -30.438 1.00 95.94 105 PRO A O 1
ATOM 822 N N . TYR A 1 106 ? 4.855 10.670 -28.318 1.00 95.75 106 TYR A N 1
ATOM 823 C CA . TYR A 1 106 ? 3.736 11.480 -27.837 1.00 95.75 106 TYR A CA 1
ATOM 824 C C . TYR A 1 106 ? 3.979 11.871 -26.372 1.00 95.75 106 TYR A C 1
ATOM 826 O O . TYR A 1 106 ? 4.782 11.254 -25.675 1.00 95.75 106 TYR A O 1
ATOM 834 N N . LYS A 1 107 ? 3.260 12.887 -25.880 1.00 96.44 107 LYS A N 1
ATOM 835 C CA . LYS A 1 107 ? 3.338 13.307 -24.473 1.00 96.44 107 LYS A CA 1
ATOM 836 C C . LYS A 1 107 ? 2.274 12.613 -23.629 1.00 96.44 107 LYS A C 1
ATOM 838 O O . LYS A 1 107 ? 1.103 12.600 -24.005 1.00 96.44 107 LYS A O 1
ATOM 843 N N . LEU A 1 108 ? 2.677 12.091 -22.476 1.00 96.69 108 LEU A N 1
ATOM 844 C CA . LEU A 1 108 ? 1.772 11.650 -21.417 1.00 96.69 108 LEU A CA 1
ATOM 845 C C . LEU A 1 108 ? 1.262 12.850 -20.613 1.00 96.69 108 LEU A C 1
ATOM 847 O O . LEU A 1 108 ? 1.992 13.819 -20.400 1.00 96.69 108 LEU A O 1
ATOM 851 N N . SER A 1 109 ? 0.027 12.764 -20.118 1.00 96.69 109 SER A N 1
ATOM 852 C CA . SER A 1 109 ? -0.478 13.675 -19.092 1.00 96.69 109 SER A CA 1
ATOM 853 C C . SER A 1 109 ? -0.268 13.084 -17.689 1.00 96.69 109 SER A C 1
ATOM 855 O O . SER A 1 109 ? -0.088 11.869 -17.540 1.00 96.69 109 SER A O 1
ATOM 857 N N . PRO A 1 110 ? -0.336 13.903 -16.623 1.00 96.19 110 PRO A N 1
ATOM 858 C CA . PRO A 1 110 ? -0.341 13.399 -15.250 1.00 96.19 110 PRO A CA 1
ATOM 859 C C . PRO A 1 110 ? -1.463 12.375 -14.994 1.00 96.19 110 PRO A C 1
ATOM 861 O O . PRO A 1 110 ? -1.345 11.540 -14.100 1.00 96.19 110 PRO A O 1
ATOM 864 N N . GLU A 1 111 ? -2.556 12.412 -15.759 1.00 93.88 111 GLU A N 1
ATOM 865 C CA . GLU A 1 111 ? -3.748 11.564 -15.612 1.00 93.88 111 GLU A CA 1
ATOM 866 C C . GLU A 1 111 ? -3.555 10.152 -16.191 1.00 93.88 111 GLU A C 1
ATOM 868 O O . GLU A 1 111 ? -4.376 9.267 -15.912 1.00 93.88 111 GLU A O 1
ATOM 873 N N . ASN A 1 112 ? -2.478 9.939 -16.959 1.00 94.88 112 ASN A N 1
ATOM 874 C CA . ASN A 1 112 ? -1.978 8.626 -17.369 1.00 94.88 112 ASN A CA 1
ATOM 875 C C . ASN A 1 112 ? -1.144 7.938 -16.273 1.00 94.88 112 ASN A C 1
ATOM 877 O O . ASN A 1 112 ? -0.899 6.738 -16.378 1.00 94.88 112 ASN A O 1
ATOM 881 N N . VAL A 1 113 ? -0.673 8.669 -15.255 1.00 97.31 113 VAL A N 1
ATOM 882 C CA . VAL A 1 113 ? 0.275 8.167 -14.248 1.00 97.31 113 VAL A CA 1
ATOM 883 C C . VAL A 1 113 ? -0.425 7.894 -12.918 1.00 97.31 113 VAL A C 1
ATOM 885 O O . VAL A 1 113 ? -1.241 8.686 -12.450 1.00 97.31 113 VAL A O 1
ATOM 888 N N . CYS A 1 114 ? -0.055 6.792 -12.269 1.00 96.25 114 CYS A N 1
ATOM 889 C CA . CYS A 1 114 ? -0.351 6.531 -10.865 1.00 96.25 114 CYS A CA 1
ATOM 890 C C . CYS A 1 114 ? 0.959 6.248 -10.123 1.00 96.25 114 CYS A C 1
ATOM 892 O O . CYS A 1 114 ? 1.723 5.372 -10.529 1.00 96.25 114 CYS A O 1
ATOM 894 N N . ILE A 1 115 ? 1.214 6.980 -9.040 1.00 97.56 115 ILE A N 1
ATOM 895 C CA . ILE A 1 115 ? 2.362 6.760 -8.152 1.00 97.56 115 ILE A CA 1
ATOM 896 C C . ILE A 1 115 ? 2.069 5.554 -7.249 1.00 97.56 115 ILE A C 1
ATOM 898 O O . ILE A 1 115 ? 0.937 5.367 -6.805 1.00 97.56 115 ILE A O 1
ATOM 902 N N . THR A 1 116 ? 3.080 4.729 -6.984 1.00 96.00 116 THR A N 1
ATOM 903 C CA . THR A 1 116 ? 2.965 3.483 -6.210 1.00 96.00 116 THR A CA 1
ATOM 904 C C . THR A 1 116 ? 4.131 3.307 -5.243 1.00 96.00 116 THR A C 1
ATOM 906 O O . THR A 1 116 ? 5.189 3.925 -5.376 1.00 96.00 116 THR A O 1
ATOM 909 N N . ALA A 1 117 ? 3.972 2.403 -4.281 1.00 92.12 117 ALA A N 1
ATOM 910 C CA . ALA A 1 117 ? 5.022 1.932 -3.394 1.00 92.12 117 ALA A CA 1
ATOM 911 C C . ALA A 1 117 ? 6.007 1.001 -4.145 1.00 92.12 117 ALA A C 1
ATOM 913 O O . ALA A 1 117 ? 6.000 -0.226 -4.024 1.00 92.12 117 ALA A O 1
ATOM 914 N N . GLY A 1 118 ? 6.825 1.599 -5.016 1.00 91.31 118 GLY A N 1
ATOM 915 C CA . GLY A 1 118 ? 7.697 0.893 -5.960 1.00 91.31 118 GLY A CA 1
ATOM 916 C C . GLY A 1 118 ? 6.932 0.093 -7.026 1.00 91.31 118 GLY A C 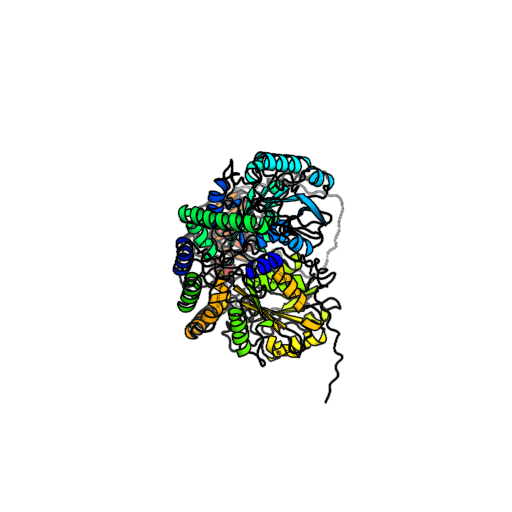1
ATOM 917 O O . GLY A 1 118 ? 5.699 0.044 -7.050 1.00 91.31 118 GLY A O 1
ATOM 918 N N . CYS A 1 119 ? 7.669 -0.594 -7.905 1.00 90.88 119 CYS A N 1
ATOM 919 C CA . CYS A 1 119 ? 7.063 -1.448 -8.935 1.00 90.88 119 CYS A CA 1
ATOM 920 C C . CYS A 1 119 ? 6.305 -2.649 -8.350 1.00 90.88 119 CYS A C 1
ATOM 922 O O . CYS A 1 119 ? 5.372 -3.132 -8.975 1.00 90.88 119 CYS A O 1
ATOM 924 N N . LYS A 1 120 ? 6.640 -3.120 -7.138 1.00 89.44 120 LYS A N 1
ATOM 925 C CA . LYS A 1 120 ? 5.987 -4.295 -6.528 1.00 89.44 120 LYS A CA 1
ATOM 926 C C . LYS A 1 120 ? 4.484 -4.066 -6.297 1.00 89.44 120 LYS A C 1
ATOM 928 O O . LYS A 1 120 ? 3.689 -4.959 -6.570 1.00 89.44 120 LYS A O 1
ATOM 933 N N . GLN A 1 121 ? 4.093 -2.856 -5.881 1.00 91.94 121 GLN A N 1
ATOM 934 C CA . GLN A 1 121 ? 2.680 -2.467 -5.814 1.00 91.94 121 GLN A CA 1
ATOM 935 C C . GLN A 1 121 ? 2.086 -2.188 -7.210 1.00 91.94 121 GLN A C 1
ATOM 937 O O . GLN A 1 121 ? 0.927 -2.507 -7.451 1.00 91.94 121 GLN A O 1
ATOM 942 N N . ALA A 1 122 ? 2.864 -1.665 -8.161 1.00 94.31 122 ALA A N 1
ATOM 943 C CA . ALA A 1 122 ? 2.392 -1.472 -9.536 1.00 94.31 122 ALA A CA 1
ATOM 944 C C . ALA A 1 122 ? 2.032 -2.810 -10.226 1.00 94.31 122 ALA A C 1
ATOM 946 O O . ALA A 1 122 ? 1.003 -2.904 -10.893 1.00 94.31 122 ALA A O 1
ATOM 947 N N . ILE A 1 123 ? 2.818 -3.867 -9.977 1.00 93.81 123 ILE A N 1
ATOM 948 C CA . ILE A 1 123 ? 2.522 -5.254 -10.374 1.00 93.81 123 ILE A CA 1
ATOM 949 C C . ILE A 1 123 ? 1.231 -5.740 -9.701 1.00 93.81 123 ILE A C 1
ATOM 951 O O . ILE A 1 123 ? 0.354 -6.271 -10.379 1.00 93.81 123 ILE A O 1
ATOM 955 N N . GLN A 1 124 ? 1.078 -5.516 -8.389 1.00 90.12 124 GLN A N 1
ATOM 956 C CA . GLN A 1 124 ? -0.156 -5.837 -7.660 1.00 90.12 124 GLN A CA 1
ATOM 957 C C . GLN A 1 124 ? -1.385 -5.157 -8.291 1.00 90.12 124 GLN A C 1
ATOM 959 O O . GLN A 1 124 ? -2.407 -5.818 -8.449 1.00 90.12 124 GLN A O 1
ATOM 964 N N . TYR A 1 125 ? -1.290 -3.886 -8.705 1.00 91.50 125 TYR A N 1
ATOM 965 C CA . TYR A 1 125 ? -2.390 -3.161 -9.356 1.00 91.50 125 TYR A CA 1
ATOM 966 C C . TYR A 1 125 ? -2.784 -3.798 -10.696 1.00 91.50 125 TYR A C 1
ATOM 968 O O . TYR A 1 125 ? -3.950 -4.137 -10.886 1.00 91.50 125 TYR A O 1
ATOM 976 N N . VAL A 1 126 ? -1.837 -3.976 -11.629 1.00 92.94 126 VAL A N 1
ATOM 977 C CA . VAL A 1 126 ? -2.167 -4.506 -12.969 1.00 92.94 126 VAL A CA 1
ATOM 978 C C . VAL A 1 126 ? -2.663 -5.947 -12.904 1.00 92.94 126 VAL A C 1
ATOM 980 O O . VAL A 1 126 ? -3.639 -6.286 -13.571 1.00 92.94 126 VAL A O 1
ATOM 983 N N . ILE A 1 127 ? -2.066 -6.775 -12.039 1.00 93.00 127 ILE A N 1
ATOM 984 C CA . ILE A 1 127 ? -2.532 -8.142 -11.826 1.00 93.00 127 ILE A CA 1
ATOM 985 C C . ILE A 1 127 ? -3.929 -8.139 -11.205 1.00 93.00 127 ILE A C 1
ATOM 987 O O . ILE A 1 127 ? -4.791 -8.816 -11.744 1.00 93.00 127 ILE A O 1
ATOM 991 N N . ALA A 1 128 ? -4.196 -7.364 -10.145 1.00 87.81 128 ALA A N 1
ATOM 992 C CA . ALA A 1 128 ? -5.508 -7.319 -9.485 1.00 87.81 128 ALA A CA 1
ATOM 993 C C . ALA A 1 128 ? -6.639 -6.733 -10.351 1.00 87.81 128 ALA A C 1
ATOM 995 O O . ALA A 1 128 ? -7.805 -7.000 -10.072 1.00 87.81 128 ALA A O 1
ATOM 996 N N . VAL A 1 129 ? -6.316 -5.949 -11.385 1.00 90.81 129 VAL A N 1
ATOM 997 C CA . VAL A 1 129 ? -7.295 -5.378 -12.325 1.00 90.81 129 VAL A CA 1
ATOM 998 C C . VAL A 1 129 ? -7.624 -6.321 -13.483 1.00 90.81 129 VAL A C 1
ATOM 1000 O O . VAL A 1 129 ? -8.791 -6.459 -13.838 1.00 90.81 129 VAL A O 1
ATOM 1003 N N . LEU A 1 130 ? -6.616 -6.960 -14.083 1.00 92.06 130 LEU A N 1
ATOM 1004 C CA . LEU A 1 130 ? -6.811 -7.894 -15.207 1.00 92.06 130 LEU A CA 1
ATOM 1005 C C . LEU A 1 130 ? -7.347 -9.256 -14.745 1.00 92.06 130 LEU A C 1
ATOM 1007 O O . LEU A 1 130 ? -7.971 -10.003 -15.501 1.00 92.06 130 LEU A O 1
ATOM 1011 N N . ALA A 1 131 ? -7.123 -9.531 -13.468 1.00 88.62 131 ALA A N 1
ATOM 1012 C CA . ALA A 1 131 ? -7.641 -10.627 -12.697 1.00 88.62 131 ALA A CA 1
ATOM 1013 C C . ALA A 1 131 ? -9.132 -10.934 -12.920 1.00 88.62 131 ALA A C 1
ATOM 1015 O O . ALA A 1 131 ? -9.990 -10.326 -12.284 1.00 88.62 131 ALA A O 1
ATOM 1016 N N . SER A 1 132 ? -9.465 -11.931 -13.740 1.00 85.62 132 SER A N 1
ATOM 1017 C CA . SER A 1 132 ? -10.861 -12.283 -14.041 1.00 85.62 132 SER A CA 1
ATOM 1018 C C . SER A 1 132 ? -11.058 -13.794 -14.262 1.00 85.62 132 SER A C 1
ATOM 1020 O O . SER A 1 132 ? -10.100 -14.487 -14.608 1.00 85.62 132 SER A O 1
ATOM 1022 N N . PRO A 1 133 ? -12.259 -14.359 -14.005 1.00 85.19 133 PRO A N 1
ATOM 1023 C CA . PRO A 1 133 ? -12.470 -15.806 -14.084 1.00 85.19 133 PRO A CA 1
ATOM 1024 C C . PRO A 1 133 ? -12.188 -16.353 -15.488 1.00 85.19 133 PRO A C 1
ATOM 1026 O O . PRO A 1 133 ? -12.719 -15.827 -16.462 1.00 85.19 133 PRO A O 1
ATOM 1029 N N . LYS A 1 134 ? -11.399 -17.434 -15.570 1.00 87.25 134 LYS A N 1
ATOM 1030 C CA . LYS A 1 134 ? -10.855 -18.054 -16.802 1.00 87.25 134 LYS A CA 1
ATOM 1031 C C . LYS A 1 134 ? -9.804 -17.241 -17.568 1.00 87.25 134 LYS A C 1
ATOM 1033 O O . LYS A 1 134 ? -9.188 -17.800 -18.469 1.00 87.25 134 LYS A O 1
ATOM 1038 N N . ALA A 1 135 ? -9.579 -15.970 -17.239 1.00 93.19 135 ALA A N 1
ATOM 1039 C CA . ALA A 1 135 ? -8.566 -15.185 -17.929 1.00 93.19 135 ALA A CA 1
ATOM 1040 C C . ALA A 1 135 ? -7.151 -15.715 -17.649 1.00 93.19 135 ALA A C 1
ATOM 1042 O O . ALA A 1 135 ? -6.877 -16.301 -16.593 1.00 93.19 135 ALA A O 1
ATOM 1043 N N . ASN A 1 136 ? -6.248 -15.494 -18.602 1.00 96.94 136 ASN A N 1
ATOM 1044 C CA . ASN A 1 136 ? -4.854 -15.894 -18.496 1.00 96.94 136 ASN A CA 1
ATOM 1045 C C . ASN A 1 136 ? -3.884 -14.782 -18.929 1.00 96.94 136 ASN A C 1
ATOM 1047 O O . ASN A 1 136 ? -4.253 -13.836 -19.629 1.00 96.94 136 ASN A O 1
ATOM 1051 N N . ILE A 1 137 ? -2.639 -14.880 -18.463 1.00 97.31 137 ILE A N 1
ATOM 1052 C CA . ILE A 1 137 ? -1.569 -13.908 -18.720 1.00 97.31 137 ILE A CA 1
ATOM 1053 C C . ILE A 1 137 ? -0.291 -14.615 -19.171 1.00 97.31 137 ILE A C 1
ATOM 1055 O O . ILE A 1 137 ? 0.090 -15.638 -18.596 1.00 97.31 137 ILE A O 1
ATOM 1059 N N . LEU A 1 138 ? 0.386 -14.050 -20.174 1.00 97.69 138 LEU A N 1
ATOM 1060 C CA . LEU A 1 138 ? 1.662 -14.557 -20.682 1.00 97.69 138 LEU A CA 1
ATOM 1061 C C . LEU A 1 138 ? 2.836 -13.875 -19.954 1.00 97.69 138 LEU A C 1
ATOM 1063 O O . LEU A 1 138 ? 2.898 -12.648 -19.894 1.00 97.69 138 LEU A O 1
ATOM 1067 N N . ILE A 1 139 ? 3.771 -14.649 -19.396 1.00 94.62 139 ILE A N 1
ATOM 1068 C CA . ILE A 1 139 ? 4.923 -14.151 -18.613 1.00 94.62 139 ILE A CA 1
ATOM 1069 C C . ILE A 1 139 ? 6.220 -14.843 -19.091 1.00 94.62 139 ILE A C 1
ATOM 1071 O O . ILE A 1 139 ? 6.197 -16.055 -19.291 1.00 94.62 139 ILE A O 1
ATOM 1075 N N . PRO A 1 140 ? 7.363 -14.152 -19.255 1.00 91.56 140 PRO A N 1
ATOM 1076 C CA . PRO A 1 140 ? 8.585 -14.773 -19.774 1.00 91.56 140 PRO A CA 1
ATOM 1077 C C . PRO A 1 140 ? 9.193 -15.833 -18.837 1.00 91.56 140 PRO A C 1
ATOM 1079 O O . PRO A 1 140 ? 9.224 -15.669 -17.612 1.00 91.56 140 PRO A O 1
ATOM 1082 N N . ARG A 1 141 ? 9.770 -16.889 -19.428 1.00 82.44 141 ARG A N 1
ATOM 1083 C CA . ARG A 1 141 ? 10.858 -17.690 -18.844 1.00 82.44 141 ARG A CA 1
ATOM 1084 C C . ARG A 1 141 ? 12.195 -17.337 -19.514 1.00 82.44 141 ARG A C 1
ATOM 1086 O O . ARG A 1 141 ? 12.290 -17.461 -20.734 1.00 82.44 141 ARG A O 1
ATOM 1093 N N . PRO A 1 142 ? 13.248 -17.060 -18.727 1.00 70.88 142 PRO A N 1
ATOM 1094 C CA . PRO A 1 142 ? 13.203 -16.668 -17.315 1.00 70.88 142 PRO A CA 1
ATOM 1095 C C . PRO A 1 142 ? 12.637 -15.242 -17.166 1.00 70.88 142 PRO A C 1
ATOM 1097 O O . PRO A 1 142 ? 12.582 -14.478 -18.125 1.00 70.88 142 PRO A O 1
ATOM 1100 N N . GLY A 1 143 ? 12.195 -14.875 -15.963 1.00 72.12 143 GLY A N 1
ATOM 1101 C CA . GLY A 1 143 ? 11.545 -13.586 -15.712 1.00 72.12 143 GLY A CA 1
ATOM 1102 C C . GLY A 1 143 ? 11.354 -13.305 -14.223 1.00 72.12 143 GLY A C 1
ATOM 1103 O O . GLY A 1 143 ? 11.596 -14.172 -13.382 1.00 72.12 143 GLY A O 1
ATOM 1104 N N . PHE A 1 144 ? 10.929 -12.088 -13.879 1.00 79.56 144 PHE A N 1
ATOM 1105 C CA . PHE A 1 144 ? 10.785 -11.672 -12.482 1.00 79.56 144 PHE A CA 1
ATOM 1106 C C . PHE A 1 144 ? 9.603 -12.388 -11.782 1.00 79.56 144 PHE A C 1
ATOM 1108 O O . PHE A 1 144 ? 8.451 -12.194 -12.180 1.00 79.56 144 PHE A O 1
ATOM 1115 N N . PRO A 1 145 ? 9.826 -13.154 -10.691 1.00 74.12 145 PRO A N 1
ATOM 1116 C CA . PRO A 1 145 ? 8.787 -13.992 -10.070 1.00 74.12 145 PRO A CA 1
ATOM 1117 C C . PRO A 1 145 ? 7.679 -13.209 -9.344 1.00 74.12 145 PRO A C 1
ATOM 1119 O O . PRO A 1 145 ? 6.700 -13.799 -8.883 1.00 74.12 145 PRO A O 1
ATOM 1122 N N . GLY A 1 146 ? 7.793 -11.880 -9.234 1.00 77.25 146 GLY A N 1
ATOM 1123 C CA . GLY A 1 146 ? 6.780 -11.031 -8.602 1.00 77.25 146 GLY A CA 1
ATOM 1124 C C . GLY A 1 146 ? 5.414 -11.079 -9.294 1.00 77.25 146 GLY A C 1
ATOM 1125 O O . GLY A 1 146 ? 4.401 -11.080 -8.600 1.00 77.25 146 GLY A O 1
ATOM 1126 N N . TYR A 1 147 ? 5.374 -11.189 -10.627 1.00 87.00 147 TYR A N 1
ATOM 1127 C CA . TYR A 1 147 ? 4.124 -11.308 -11.392 1.00 87.00 147 TYR A CA 1
ATOM 1128 C C . TYR A 1 147 ? 3.396 -12.617 -11.103 1.00 87.00 147 TYR A C 1
ATOM 1130 O O . TYR A 1 147 ? 2.199 -12.620 -10.849 1.00 87.00 147 TYR A O 1
ATOM 1138 N N . GLU A 1 148 ? 4.128 -13.728 -11.092 1.00 84.75 148 GLU A N 1
ATOM 1139 C CA . GLU A 1 148 ? 3.614 -15.058 -10.762 1.00 84.75 148 GLU A CA 1
ATOM 1140 C C . GLU A 1 148 ? 3.156 -15.141 -9.301 1.00 84.75 148 GLU A C 1
ATOM 1142 O O . GLU A 1 148 ? 2.090 -15.685 -9.015 1.00 84.75 148 GLU A O 1
ATOM 1147 N N . SER A 1 149 ? 3.904 -14.520 -8.386 1.00 78.06 149 SER A N 1
ATOM 1148 C CA . SER A 1 149 ? 3.550 -14.429 -6.965 1.00 78.06 149 SER A CA 1
ATOM 1149 C C . SER A 1 149 ? 2.267 -13.623 -6.735 1.00 78.06 149 SER A C 1
ATOM 1151 O O . SER A 1 149 ? 1.392 -14.058 -5.993 1.00 78.06 149 SER A O 1
ATOM 1153 N N . GLN A 1 150 ? 2.142 -12.458 -7.383 1.00 84.44 150 GLN A N 1
ATOM 1154 C CA . GLN A 1 150 ? 0.954 -11.601 -7.311 1.00 84.44 150 GLN A CA 1
ATOM 1155 C C . GLN A 1 150 ? -0.234 -12.173 -8.074 1.00 84.44 150 GLN A C 1
ATOM 1157 O O . GLN A 1 150 ? -1.370 -11.953 -7.654 1.00 84.44 150 GLN A O 1
ATOM 1162 N N . ALA A 1 151 ? 0.016 -12.923 -9.156 1.00 85.38 151 ALA A N 1
ATOM 1163 C CA . ALA A 1 151 ? -1.006 -13.723 -9.799 1.00 85.38 151 ALA A CA 1
ATOM 1164 C C . ALA A 1 151 ? -1.576 -14.644 -8.730 1.00 85.38 151 ALA A C 1
ATOM 1166 O O . ALA A 1 151 ? -2.685 -14.360 -8.311 1.00 85.38 151 ALA A O 1
ATOM 1167 N N . SER A 1 152 ? -0.784 -15.595 -8.211 1.00 79.94 152 SER A N 1
ATOM 1168 C CA . SER A 1 152 ? -1.141 -16.750 -7.350 1.00 79.94 152 SER A CA 1
ATOM 1169 C C . SER A 1 152 ? -2.004 -16.518 -6.103 1.00 79.94 152 SER A C 1
ATOM 1171 O O . SER A 1 152 ? -2.407 -17.477 -5.450 1.00 79.94 152 SER A O 1
ATOM 1173 N N . LEU A 1 153 ? -2.325 -15.278 -5.750 1.00 75.06 153 LEU A N 1
ATOM 1174 C CA . LEU A 1 153 ? -3.134 -14.940 -4.580 1.00 75.06 153 LEU A CA 1
ATOM 1175 C C . LEU A 1 153 ? -4.666 -15.073 -4.786 1.00 75.06 153 LEU A C 1
ATOM 1177 O O . LEU A 1 153 ? -5.409 -14.676 -3.886 1.00 75.06 153 LEU A O 1
ATOM 1181 N N . ARG A 1 154 ? -5.175 -15.515 -5.956 1.00 77.62 154 ARG A N 1
ATOM 1182 C CA . ARG A 1 154 ? -6.478 -15.014 -6.457 1.00 77.62 154 ARG A CA 1
ATOM 1183 C C . ARG A 1 154 ? -7.366 -15.822 -7.515 1.00 77.62 154 ARG A C 1
ATOM 1185 O O . ARG A 1 154 ? -8.564 -15.556 -7.440 1.00 77.62 154 ARG A O 1
ATOM 1192 N N . ASN A 1 155 ? -6.928 -16.749 -8.425 1.00 79.75 155 ASN A N 1
ATOM 1193 C CA . ASN A 1 155 ? -7.616 -17.604 -9.508 1.00 79.75 155 ASN A CA 1
ATOM 1194 C C . ASN A 1 155 ? -7.454 -17.510 -11.125 1.00 79.75 155 ASN A C 1
ATOM 1196 O O . ASN A 1 155 ? -8.108 -18.291 -11.810 1.00 79.75 155 ASN A O 1
ATOM 1200 N N . PHE A 1 156 ? -6.615 -16.664 -11.782 1.00 87.94 156 PHE A N 1
ATOM 1201 C CA . PHE A 1 156 ? -6.072 -16.660 -13.202 1.00 87.94 156 PHE A CA 1
ATOM 1202 C C . PHE A 1 156 ? -5.503 -18.029 -13.592 1.00 87.94 156 PHE A C 1
ATOM 1204 O O . PHE A 1 156 ? -5.175 -18.865 -12.757 1.00 87.94 156 PHE A O 1
ATOM 1211 N N . GLU A 1 157 ? -5.105 -18.120 -14.851 1.00 93.75 157 GLU A N 1
ATOM 1212 C CA . GLU A 1 157 ? -4.010 -18.969 -15.295 1.00 93.75 157 GLU A CA 1
ATOM 1213 C C . GLU A 1 157 ? -2.757 -18.144 -15.710 1.00 93.75 157 GLU A C 1
ATOM 1215 O O . GLU A 1 157 ? -2.859 -17.138 -16.409 1.00 93.75 157 GLU A O 1
ATOM 1220 N N . VAL A 1 158 ? -1.550 -18.537 -15.279 1.00 92.94 158 VAL A N 1
ATOM 1221 C CA . VAL A 1 158 ? -0.284 -17.985 -15.814 1.00 92.94 158 VAL A CA 1
ATOM 1222 C C . VAL A 1 158 ? 0.239 -18.951 -16.864 1.00 92.94 158 VAL A C 1
ATOM 1224 O O . VAL A 1 158 ? 0.542 -20.102 -16.550 1.00 92.94 158 VAL A O 1
ATOM 1227 N N . ARG A 1 159 ? 0.408 -18.469 -18.093 1.00 95.31 159 ARG A N 1
ATOM 1228 C CA . ARG A 1 159 ? 1.128 -19.177 -19.153 1.00 95.31 159 ARG A CA 1
ATOM 1229 C C . ARG A 1 159 ? 2.487 -18.525 -19.337 1.00 95.31 159 ARG A C 1
ATOM 1231 O O . ARG A 1 159 ? 2.669 -17.341 -19.052 1.00 95.31 159 ARG A O 1
ATOM 1238 N N . LYS A 1 160 ? 3.474 -19.306 -19.768 1.00 93.19 160 LYS A N 1
ATOM 1239 C CA . LYS A 1 160 ? 4.851 -18.822 -19.848 1.00 93.19 160 LYS A CA 1
ATOM 1240 C C . LYS A 1 160 ? 5.508 -19.158 -21.172 1.00 93.19 160 LYS A C 1
ATOM 1242 O O . LYS A 1 160 ? 5.877 -20.316 -21.380 1.00 93.19 160 LYS A O 1
ATOM 1247 N N . TYR A 1 161 ? 5.676 -18.132 -21.999 1.00 94.25 161 TYR A N 1
ATOM 1248 C CA . TYR A 1 161 ? 6.513 -18.165 -23.192 1.00 94.25 161 TYR A CA 1
ATOM 1249 C C . TYR A 1 161 ? 7.997 -18.128 -22.795 1.00 94.25 161 TYR A C 1
ATOM 1251 O O . TYR A 1 161 ? 8.324 -17.852 -21.636 1.00 94.25 161 TYR A O 1
ATOM 1259 N N . ASP A 1 162 ? 8.892 -18.407 -23.736 1.00 89.62 162 ASP A N 1
ATOM 1260 C CA . ASP A 1 162 ? 10.331 -18.482 -23.477 1.00 89.62 162 ASP A CA 1
ATOM 1261 C C . ASP A 1 162 ? 11.103 -17.348 -24.179 1.00 89.62 162 ASP A C 1
ATOM 1263 O O . ASP A 1 162 ? 10.642 -16.752 -25.154 1.00 89.62 162 ASP A O 1
ATOM 1267 N N . LEU A 1 163 ? 12.284 -17.023 -23.654 1.00 86.56 163 LEU A N 1
ATOM 1268 C CA . LEU A 1 163 ? 13.249 -16.115 -24.276 1.00 86.56 163 LEU A CA 1
ATOM 1269 C C . LEU A 1 163 ? 14.342 -16.942 -24.957 1.00 86.56 163 LEU A C 1
ATOM 1271 O O . LEU A 1 163 ? 14.936 -17.800 -24.307 1.00 86.56 163 LEU A O 1
ATOM 1275 N N . ILE A 1 164 ? 14.613 -16.678 -26.237 1.00 88.31 164 ILE A N 1
ATOM 1276 C CA . ILE A 1 164 ? 15.533 -17.449 -27.087 1.00 88.31 164 ILE A CA 1
ATOM 1277 C C . ILE A 1 164 ? 16.974 -16.997 -26.806 1.00 88.31 164 ILE A C 1
ATOM 1279 O O . ILE A 1 164 ? 17.341 -15.903 -27.260 1.00 88.31 164 ILE A O 1
ATOM 1283 N N . PRO A 1 165 ? 17.815 -17.782 -26.099 1.00 77.38 165 PRO A N 1
ATOM 1284 C CA . PRO A 1 165 ? 19.161 -17.342 -25.742 1.00 77.38 165 PRO A CA 1
ATOM 1285 C C . PRO A 1 165 ? 19.971 -16.977 -26.985 1.00 77.38 165 PRO A C 1
ATOM 1287 O O . PRO A 1 165 ? 20.495 -15.872 -27.057 1.00 77.38 165 PRO A O 1
ATOM 1290 N N . GLU A 1 166 ? 19.955 -17.831 -28.013 1.00 83.88 166 GLU A N 1
ATOM 1291 C CA . GLU A 1 166 ? 20.776 -17.746 -29.235 1.00 83.88 166 GLU A CA 1
ATOM 1292 C C . GLU A 1 166 ? 20.522 -16.469 -30.060 1.00 83.88 166 GLU A C 1
ATOM 1294 O O . GLU A 1 166 ? 21.330 -16.095 -30.912 1.00 83.88 166 GLU A O 1
ATOM 1299 N N . LYS A 1 167 ? 19.405 -15.779 -29.800 1.00 88.06 167 LYS A N 1
ATOM 1300 C CA . LYS A 1 167 ? 19.029 -14.496 -30.413 1.00 88.06 167 LYS A CA 1
ATOM 1301 C C . LYS A 1 167 ? 19.245 -13.305 -29.464 1.00 88.06 167 LYS A C 1
ATOM 1303 O O . LYS A 1 167 ? 18.655 -12.250 -29.660 1.00 88.06 167 LYS A O 1
ATOM 1308 N N . GLY A 1 168 ? 20.068 -13.451 -28.423 1.00 83.50 168 GLY A N 1
ATOM 1309 C CA . GLY A 1 168 ? 20.286 -12.418 -27.403 1.00 83.50 168 GLY A CA 1
ATOM 1310 C C . GLY A 1 168 ? 19.111 -12.270 -26.431 1.00 83.50 168 GLY A C 1
ATOM 1311 O O . GLY A 1 168 ? 18.796 -11.157 -26.007 1.00 83.50 168 GLY A O 1
ATOM 1312 N N . TRP A 1 169 ? 18.456 -13.389 -26.100 1.00 86.31 169 TRP A N 1
ATOM 1313 C CA . TRP A 1 169 ? 17.236 -13.457 -25.284 1.00 86.31 169 TRP A CA 1
ATOM 1314 C C . TRP A 1 169 ? 16.029 -12.712 -25.885 1.00 86.31 169 TRP A C 1
ATOM 1316 O O . TRP A 1 169 ? 15.197 -12.192 -25.144 1.00 86.31 169 TRP A O 1
ATOM 1326 N N . GLU A 1 170 ? 15.917 -12.653 -27.218 1.00 93.88 170 GLU A N 1
ATOM 1327 C CA . GLU A 1 170 ? 14.693 -12.197 -27.901 1.00 93.88 170 GLU A CA 1
ATOM 1328 C C . GLU A 1 170 ? 13.468 -13.042 -27.493 1.00 93.88 170 GLU A C 1
ATOM 1330 O O . GLU A 1 170 ? 13.583 -14.240 -27.230 1.00 93.88 170 GLU A O 1
ATOM 1335 N N . VAL A 1 171 ? 12.283 -12.423 -27.455 1.00 96.00 171 VAL A N 1
ATOM 1336 C CA . VAL A 1 171 ? 11.013 -13.112 -27.182 1.00 96.00 171 VAL A CA 1
ATOM 1337 C C . VAL A 1 171 ? 10.736 -14.162 -28.257 1.00 96.00 171 VAL A C 1
ATOM 1339 O O . VAL A 1 171 ? 10.764 -13.852 -29.450 1.00 96.00 171 VAL A O 1
ATOM 1342 N N . ASP A 1 172 ? 10.398 -15.384 -27.841 1.00 96.62 172 ASP A N 1
ATOM 1343 C CA . ASP A 1 172 ? 9.812 -16.373 -28.741 1.00 96.62 172 ASP A CA 1
ATOM 1344 C C . ASP A 1 172 ? 8.356 -15.998 -29.062 1.00 96.62 172 ASP A C 1
ATOM 1346 O O . ASP A 1 172 ? 7.422 -16.273 -28.305 1.00 96.62 172 ASP A O 1
ATOM 1350 N N . LEU A 1 173 ? 8.175 -15.316 -30.194 1.00 97.81 173 LEU A N 1
ATOM 1351 C CA . LEU A 1 173 ? 6.869 -14.861 -30.669 1.00 97.81 173 LEU A CA 1
ATOM 1352 C C . LEU A 1 173 ? 5.983 -16.021 -31.153 1.00 97.81 173 LEU A C 1
ATOM 1354 O O . LEU A 1 173 ? 4.763 -15.916 -31.070 1.00 97.81 173 LEU A O 1
ATOM 1358 N N . GLU A 1 174 ? 6.566 -17.136 -31.600 1.00 95.75 174 GLU A N 1
ATOM 1359 C CA . GLU A 1 174 ? 5.819 -18.329 -32.020 1.00 95.75 174 GLU A CA 1
ATOM 1360 C C . GLU A 1 174 ? 5.285 -19.081 -30.786 1.00 95.75 174 GLU A C 1
ATOM 1362 O O . GLU A 1 174 ? 4.127 -19.512 -30.759 1.00 95.75 174 GLU A O 1
ATOM 1367 N N . ALA A 1 175 ? 6.068 -19.134 -29.701 1.00 93.12 175 ALA A N 1
ATOM 1368 C CA . ALA A 1 175 ? 5.589 -19.577 -28.390 1.00 93.12 175 ALA A CA 1
ATOM 1369 C C . ALA A 1 175 ? 4.518 -18.637 -27.802 1.00 93.12 175 ALA A C 1
ATOM 1371 O O . ALA A 1 175 ? 3.551 -19.111 -27.211 1.00 93.12 175 ALA A O 1
ATOM 1372 N N . VAL A 1 176 ? 4.650 -17.313 -27.964 1.00 97.00 176 VAL A N 1
ATOM 1373 C CA . VAL A 1 176 ? 3.617 -16.345 -27.536 1.00 97.00 176 VAL A CA 1
ATOM 1374 C C . VAL A 1 176 ? 2.295 -16.578 -28.273 1.00 97.00 176 VAL A C 1
ATOM 1376 O O . VAL A 1 176 ? 1.253 -16.635 -27.623 1.00 97.00 176 VAL A O 1
ATOM 1379 N N . GLU A 1 177 ? 2.320 -16.760 -29.596 1.00 97.62 177 GLU A N 1
ATOM 1380 C CA . GLU A 1 177 ? 1.103 -17.023 -30.377 1.00 97.62 177 GLU A CA 1
ATOM 1381 C C . GLU A 1 177 ? 0.461 -18.379 -30.058 1.00 97.62 177 GLU A C 1
ATOM 1383 O O . GLU A 1 177 ? -0.760 -18.459 -29.959 1.00 97.62 177 GLU A O 1
ATOM 1388 N N . SER A 1 178 ? 1.254 -19.435 -29.859 1.00 97.25 178 SER A N 1
ATOM 1389 C CA . SER A 1 178 ? 0.733 -20.783 -29.573 1.00 97.25 178 SER A CA 1
ATOM 1390 C C . SER A 1 178 ? 0.254 -20.995 -28.130 1.00 97.25 178 SER A C 1
ATOM 1392 O O . SER A 1 178 ? -0.470 -21.956 -27.867 1.00 97.25 178 SER A O 1
ATOM 1394 N N . LEU A 1 179 ? 0.621 -20.113 -27.194 1.00 96.88 179 LEU A N 1
ATOM 1395 C CA . LEU A 1 179 ? 0.130 -20.128 -25.808 1.00 96.88 179 LEU A CA 1
ATOM 1396 C C . LEU A 1 179 ? -1.133 -19.279 -25.587 1.00 96.88 179 LEU A C 1
ATOM 1398 O O . LEU A 1 179 ? -1.758 -19.396 -24.527 1.00 96.88 179 LEU A O 1
ATOM 1402 N N . ALA A 1 180 ? -1.492 -18.416 -26.536 1.00 96.19 180 ALA A N 1
ATOM 1403 C CA . ALA A 1 180 ? -2.629 -17.512 -26.416 1.00 96.19 180 ALA A CA 1
ATOM 1404 C C . ALA A 1 180 ? -3.971 -18.188 -26.763 1.00 96.19 180 ALA A C 1
ATOM 1406 O O . ALA A 1 180 ? -4.039 -19.072 -27.613 1.00 96.19 180 ALA A O 1
ATOM 1407 N N . ASP A 1 181 ? -5.051 -17.744 -26.119 1.00 96.38 181 ASP A N 1
ATOM 1408 C CA . ASP A 1 181 ? -6.437 -18.061 -26.484 1.00 96.38 181 ASP A CA 1
ATOM 1409 C C . ASP A 1 181 ? -7.376 -16.865 -26.231 1.00 96.38 181 ASP A C 1
ATOM 1411 O O . ASP A 1 181 ? -6.939 -15.809 -25.775 1.00 96.38 181 ASP A O 1
ATOM 1415 N N . ASP A 1 182 ? -8.677 -17.043 -26.487 1.00 95.50 182 ASP A N 1
ATOM 1416 C CA . ASP A 1 182 ? -9.730 -16.025 -26.311 1.00 95.50 182 ASP A CA 1
ATOM 1417 C C . ASP A 1 182 ? -9.845 -15.444 -24.879 1.00 95.50 182 ASP A C 1
ATOM 1419 O O . ASP A 1 182 ? -10.566 -14.469 -24.660 1.00 95.50 182 ASP A O 1
ATOM 1423 N N . ASN A 1 183 ? -9.171 -16.037 -23.886 1.00 96.25 183 ASN A N 1
ATOM 1424 C CA . ASN A 1 183 ? -9.125 -15.587 -22.493 1.00 96.25 183 ASN A CA 1
ATOM 1425 C C . ASN A 1 183 ? -7.755 -14.987 -22.114 1.00 96.25 183 ASN A C 1
ATOM 1427 O O . ASN A 1 183 ? -7.579 -14.539 -20.977 1.00 96.25 183 ASN A O 1
ATOM 1431 N N . THR A 1 184 ? -6.767 -14.973 -23.015 1.00 97.50 184 THR A N 1
ATOM 1432 C CA . THR A 1 184 ? -5.487 -14.295 -22.783 1.00 97.50 184 THR A CA 1
ATOM 1433 C C . THR A 1 184 ? -5.714 -12.787 -22.817 1.00 97.50 184 THR A C 1
ATOM 1435 O O . THR A 1 184 ? -6.123 -12.244 -23.835 1.00 97.50 184 THR A O 1
ATOM 1438 N N . VAL A 1 185 ? -5.450 -12.086 -21.711 1.00 96.44 185 VAL A N 1
ATOM 1439 C CA . VAL A 1 185 ? -5.726 -10.634 -21.614 1.00 96.44 185 VAL A CA 1
ATOM 1440 C C . VAL A 1 185 ? -4.484 -9.760 -21.779 1.00 96.44 185 VAL A C 1
ATOM 1442 O O . VAL A 1 185 ? -4.592 -8.606 -22.197 1.00 96.44 185 VAL A O 1
ATOM 1445 N N . ALA A 1 186 ? -3.299 -10.285 -21.458 1.00 97.81 186 ALA A N 1
ATOM 1446 C CA . ALA A 1 186 ? -2.052 -9.530 -21.519 1.00 97.81 186 ALA A CA 1
ATOM 1447 C C . ALA A 1 186 ? -0.814 -10.420 -21.693 1.00 97.81 186 ALA A C 1
ATOM 1449 O O . ALA A 1 186 ? -0.811 -11.589 -21.297 1.00 97.81 186 ALA A O 1
ATOM 1450 N N . MET A 1 187 ? 0.271 -9.816 -22.181 1.00 98.06 187 MET A N 1
ATOM 1451 C CA . MET A 1 187 ? 1.632 -10.329 -22.010 1.00 98.06 187 MET A CA 1
ATOM 1452 C C . MET A 1 187 ? 2.493 -9.352 -21.201 1.00 98.06 187 MET A C 1
ATOM 1454 O O . MET A 1 187 ? 2.418 -8.139 -21.388 1.00 98.06 187 MET A O 1
ATOM 1458 N N . VAL A 1 188 ? 3.321 -9.879 -20.302 1.00 97.94 188 VAL A N 1
ATOM 1459 C CA . VAL A 1 188 ? 4.368 -9.124 -19.603 1.00 97.94 188 VAL A CA 1
ATOM 1460 C C . VAL A 1 188 ? 5.644 -9.186 -20.430 1.00 97.94 188 VAL A C 1
ATOM 1462 O O . VAL A 1 188 ? 6.046 -10.274 -20.822 1.00 97.94 188 VAL A O 1
ATOM 1465 N N . ILE A 1 189 ? 6.323 -8.058 -20.621 1.00 96.25 189 ILE A N 1
ATOM 1466 C CA . ILE A 1 189 ? 7.732 -8.009 -21.027 1.00 96.25 189 ILE A CA 1
ATOM 1467 C C . ILE A 1 189 ? 8.544 -7.253 -19.977 1.00 96.25 189 ILE A C 1
ATOM 1469 O O . ILE A 1 189 ? 8.005 -6.455 -19.214 1.00 96.25 189 ILE A O 1
ATOM 1473 N N . ILE A 1 190 ? 9.851 -7.496 -19.938 1.00 92.62 190 ILE A N 1
ATOM 1474 C CA . ILE A 1 190 ? 10.776 -6.849 -19.003 1.00 92.62 190 ILE A CA 1
ATOM 1475 C C . ILE A 1 190 ? 11.915 -6.268 -19.840 1.00 92.62 190 ILE A C 1
ATOM 1477 O O . ILE A 1 190 ? 12.601 -7.035 -20.516 1.00 92.62 190 ILE A O 1
ATOM 1481 N N . ASN A 1 191 ? 12.085 -4.942 -19.847 1.00 92.44 191 ASN A N 1
ATOM 1482 C CA . ASN A 1 191 ? 13.078 -4.261 -20.682 1.00 92.44 191 ASN A CA 1
ATOM 1483 C C . ASN A 1 191 ? 13.687 -3.029 -19.977 1.00 92.44 191 ASN A C 1
ATOM 1485 O O . ASN A 1 191 ? 12.962 -2.074 -19.707 1.00 92.44 191 ASN A O 1
ATOM 1489 N N . PRO A 1 192 ? 15.008 -2.981 -19.730 1.00 89.56 192 PRO A N 1
ATOM 1490 C CA . PRO A 1 192 ? 15.978 -4.058 -19.907 1.00 89.56 192 PRO A CA 1
ATOM 1491 C C . PRO A 1 192 ? 15.689 -5.289 -19.037 1.00 89.56 192 PRO A C 1
ATOM 1493 O O . PRO A 1 192 ? 15.131 -5.184 -17.942 1.00 89.56 192 PRO A O 1
ATOM 1496 N N . GLY A 1 193 ? 16.043 -6.466 -19.547 1.00 77.31 193 GLY A N 1
ATOM 1497 C CA . GLY A 1 193 ? 15.574 -7.752 -19.045 1.00 77.31 193 GLY A CA 1
ATOM 1498 C C . GLY A 1 193 ? 16.12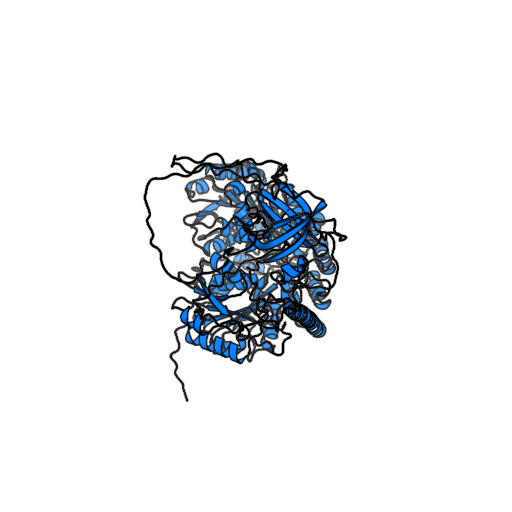3 -8.134 -17.674 1.00 77.31 193 GLY A C 1
ATOM 1499 O O . GLY A 1 193 ? 17.329 -8.219 -17.461 1.00 77.31 193 GLY A O 1
ATOM 1500 N N . ASN A 1 194 ? 15.215 -8.464 -16.758 1.00 72.56 194 ASN A N 1
ATOM 1501 C CA . ASN A 1 194 ? 15.512 -9.084 -15.471 1.00 72.56 194 ASN A CA 1
ATOM 1502 C C . ASN A 1 194 ? 14.895 -10.502 -15.455 1.00 72.56 194 ASN A C 1
ATOM 1504 O O . ASN A 1 194 ? 13.667 -10.607 -15.520 1.00 72.56 194 ASN A O 1
ATOM 1508 N N . PRO A 1 195 ? 15.698 -11.582 -15.377 1.00 58.97 195 PRO A N 1
ATOM 1509 C CA . PRO A 1 195 ? 17.113 -11.584 -14.988 1.00 58.97 195 PRO A CA 1
ATOM 1510 C C . PRO A 1 195 ? 18.135 -11.571 -16.149 1.00 58.97 195 PRO A C 1
ATOM 1512 O O . PRO A 1 195 ? 19.323 -11.469 -15.878 1.00 58.97 195 PRO A O 1
ATOM 1515 N N . CYS A 1 196 ? 17.728 -11.675 -17.422 1.00 68.69 196 CYS A N 1
ATOM 1516 C CA . CYS A 1 196 ? 18.639 -11.944 -18.557 1.00 68.69 196 CYS A CA 1
ATOM 1517 C C . CYS A 1 196 ? 19.737 -10.906 -18.849 1.00 68.69 196 CYS A C 1
ATOM 1519 O O . CYS A 1 196 ? 20.704 -11.239 -19.530 1.00 68.69 196 CYS A O 1
ATOM 1521 N N . GLY A 1 197 ? 19.594 -9.655 -18.406 1.00 69.44 197 GLY A N 1
ATOM 1522 C CA . GLY A 1 197 ? 20.548 -8.583 -18.699 1.00 69.44 197 GLY A CA 1
ATOM 1523 C C . GLY A 1 197 ? 20.590 -8.131 -20.164 1.00 69.44 197 GLY A C 1
ATOM 1524 O O . GLY A 1 197 ? 21.501 -7.400 -20.550 1.00 69.44 197 GLY A O 1
ATOM 1525 N N . ASN A 1 198 ? 19.623 -8.545 -20.984 1.00 83.38 198 ASN A N 1
ATOM 1526 C CA . ASN A 1 198 ? 19.467 -8.102 -22.367 1.00 83.38 198 ASN A CA 1
ATOM 1527 C C . ASN A 1 198 ? 18.727 -6.754 -22.457 1.00 83.38 198 ASN A C 1
ATOM 1529 O O . ASN A 1 198 ? 18.042 -6.330 -21.527 1.00 83.38 198 ASN A O 1
ATOM 1533 N N . ASN A 1 199 ? 18.837 -6.091 -23.606 1.00 88.44 199 ASN A N 1
ATOM 1534 C CA . ASN A 1 199 ? 18.057 -4.904 -23.954 1.00 88.44 199 ASN A CA 1
ATOM 1535 C C . ASN A 1 199 ? 17.488 -5.099 -25.369 1.00 88.44 199 ASN A C 1
ATOM 1537 O O . ASN A 1 199 ? 18.241 -5.401 -26.298 1.00 88.44 199 ASN A O 1
ATOM 1541 N N . TYR A 1 200 ? 16.171 -4.986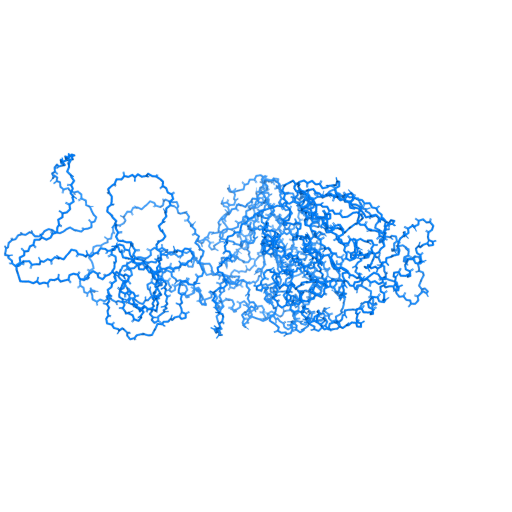 -25.547 1.00 93.38 200 TYR A N 1
ATOM 1542 C CA . TYR A 1 200 ? 15.547 -5.267 -26.845 1.00 93.38 200 TYR A CA 1
ATOM 1543 C C . TYR A 1 200 ? 15.792 -4.146 -27.860 1.00 93.38 200 TYR A C 1
ATOM 1545 O O . TYR A 1 200 ? 15.796 -2.961 -27.532 1.00 93.38 200 TYR A O 1
ATOM 1553 N N . THR A 1 201 ? 15.939 -4.518 -29.133 1.00 94.88 201 THR A N 1
ATOM 1554 C CA . THR A 1 201 ? 15.999 -3.541 -30.227 1.00 94.88 201 THR A CA 1
ATOM 1555 C C . THR A 1 201 ? 14.613 -2.960 -30.521 1.00 94.88 201 THR A C 1
ATOM 1557 O O . THR A 1 201 ? 13.597 -3.640 -30.371 1.00 94.88 201 THR A O 1
ATOM 1560 N N . HIS A 1 202 ? 14.565 -1.736 -31.059 1.00 96.06 202 HIS A N 1
ATOM 1561 C CA . HIS A 1 202 ? 13.335 -1.135 -31.594 1.00 96.06 202 HIS A CA 1
ATOM 1562 C C . HIS A 1 202 ? 12.622 -2.058 -32.605 1.00 96.06 202 HIS A C 1
ATOM 1564 O O . HIS A 1 202 ? 11.396 -2.115 -32.646 1.00 96.06 202 HIS A O 1
ATOM 1570 N N . HIS A 1 203 ? 13.374 -2.801 -33.426 1.00 96.88 203 HIS A N 1
ATOM 1571 C CA . HIS A 1 203 ? 12.801 -3.738 -34.395 1.00 96.88 203 HIS A CA 1
ATOM 1572 C C . HIS A 1 203 ? 12.145 -4.952 -33.717 1.00 96.88 203 HIS A C 1
ATOM 1574 O O . HIS A 1 203 ? 11.077 -5.381 -34.149 1.00 96.88 203 HIS A O 1
ATOM 1580 N N . HIS A 1 204 ? 12.739 -5.482 -32.643 1.00 97.69 204 HIS A N 1
ATOM 1581 C CA . HIS A 1 204 ? 12.145 -6.583 -31.887 1.00 97.69 204 HIS A CA 1
ATOM 1582 C C . HIS A 1 204 ? 10.910 -6.131 -31.089 1.00 97.69 204 HIS A C 1
ATOM 1584 O O . HIS A 1 204 ? 9.872 -6.781 -31.164 1.00 97.69 204 HIS A O 1
ATOM 1590 N N . LEU A 1 205 ? 10.968 -4.980 -30.407 1.00 98.19 205 LEU A N 1
ATOM 1591 C CA . LEU A 1 205 ? 9.809 -4.423 -29.692 1.00 98.19 205 LEU A CA 1
ATOM 1592 C C . LEU A 1 205 ? 8.634 -4.108 -30.636 1.00 98.19 205 LEU A C 1
ATOM 1594 O O . LEU A 1 205 ? 7.485 -4.366 -30.286 1.00 98.19 205 LEU A O 1
ATOM 1598 N N . PHE A 1 206 ? 8.906 -3.652 -31.865 1.00 98.25 206 PHE A N 1
ATOM 1599 C CA . PHE A 1 206 ? 7.868 -3.504 -32.890 1.00 98.25 206 PHE A CA 1
ATOM 1600 C C . PHE A 1 206 ? 7.207 -4.845 -33.260 1.00 98.25 206 PHE A C 1
ATOM 1602 O O . PHE A 1 206 ? 5.987 -4.904 -33.387 1.00 98.25 206 PHE A O 1
ATOM 1609 N N . LYS A 1 207 ? 7.977 -5.939 -33.378 1.00 98.56 207 LYS A N 1
ATOM 1610 C CA . LYS A 1 207 ? 7.407 -7.283 -33.598 1.00 98.56 207 LYS A CA 1
ATOM 1611 C C . LYS A 1 207 ? 6.561 -7.745 -32.411 1.00 98.56 207 LYS A C 1
ATOM 1613 O O . LYS A 1 207 ? 5.466 -8.241 -32.632 1.00 98.56 207 LYS A O 1
ATOM 1618 N N . VAL A 1 208 ? 7.020 -7.528 -31.174 1.00 98.50 208 VAL A N 1
ATOM 1619 C CA . VAL A 1 208 ? 6.225 -7.795 -29.958 1.00 98.50 208 VAL A CA 1
ATOM 1620 C C . VAL A 1 208 ? 4.898 -7.028 -30.004 1.00 98.50 208 VAL A C 1
ATOM 1622 O O . VAL A 1 208 ? 3.851 -7.606 -29.721 1.00 98.50 208 VAL A O 1
ATOM 1625 N N . ALA A 1 209 ? 4.920 -5.754 -30.411 1.00 98.56 209 ALA A N 1
ATOM 1626 C CA . ALA A 1 209 ? 3.717 -4.935 -30.537 1.00 98.56 209 ALA A CA 1
ATOM 1627 C C . ALA A 1 209 ? 2.745 -5.471 -31.602 1.00 98.56 209 ALA A C 1
ATOM 1629 O O . ALA A 1 209 ? 1.551 -5.590 -31.335 1.00 98.56 209 ALA A O 1
ATOM 1630 N N . GLU A 1 210 ? 3.250 -5.843 -32.781 1.00 98.56 210 GLU A N 1
ATOM 1631 C CA . GLU A 1 210 ? 2.456 -6.450 -33.856 1.00 98.56 210 GLU A CA 1
ATOM 1632 C C . GLU A 1 210 ? 1.866 -7.814 -33.460 1.00 98.56 210 GLU A C 1
ATOM 1634 O O . GLU A 1 210 ? 0.695 -8.075 -33.742 1.00 98.56 210 GLU A O 1
ATOM 1639 N N . THR A 1 211 ? 2.628 -8.664 -32.764 1.00 98.56 211 THR A N 1
ATOM 1640 C CA . THR A 1 211 ? 2.153 -9.960 -32.254 1.00 98.56 211 THR A CA 1
ATOM 1641 C C . THR A 1 211 ? 1.064 -9.771 -31.197 1.00 98.56 211 THR A C 1
ATOM 1643 O O . THR A 1 211 ? -0.008 -10.363 -31.308 1.00 98.56 211 THR A O 1
ATOM 1646 N N . ALA A 1 212 ? 1.269 -8.889 -30.216 1.00 98.12 212 ALA A N 1
ATOM 1647 C CA . ALA A 1 212 ? 0.255 -8.594 -29.204 1.00 98.12 212 ALA A CA 1
ATOM 1648 C C . ALA A 1 212 ? -1.014 -7.966 -29.820 1.00 98.12 212 ALA A C 1
ATOM 1650 O O . ALA A 1 212 ? -2.128 -8.365 -29.477 1.00 98.12 212 ALA A O 1
ATOM 1651 N N . ARG A 1 213 ? -0.866 -7.074 -30.815 1.00 97.94 213 ARG A N 1
ATOM 1652 C CA . ARG A 1 213 ? -1.982 -6.521 -31.604 1.00 97.94 213 ARG A CA 1
ATOM 1653 C C . ARG A 1 213 ? -2.743 -7.604 -32.376 1.00 97.94 213 ARG A C 1
ATOM 1655 O O . ARG A 1 213 ? -3.970 -7.564 -32.403 1.00 97.94 213 ARG A O 1
ATOM 1662 N N . LYS A 1 214 ? -2.044 -8.562 -32.997 1.00 97.69 214 LYS A N 1
ATOM 1663 C CA . LYS A 1 214 ? -2.643 -9.710 -33.707 1.00 97.69 214 LYS A CA 1
ATOM 1664 C C . LYS A 1 214 ? -3.454 -10.608 -32.768 1.00 97.69 214 LYS A C 1
ATOM 1666 O O . LYS A 1 214 ? -4.504 -11.094 -33.174 1.00 97.69 214 LYS A O 1
ATOM 1671 N N . LEU A 1 215 ? -2.987 -10.791 -31.533 1.00 97.25 215 LEU A N 1
ATOM 1672 C CA . LEU A 1 215 ? -3.667 -11.570 -30.492 1.00 97.25 215 LEU A CA 1
ATOM 1673 C C . LEU A 1 215 ? -4.767 -10.783 -29.749 1.00 97.25 215 LEU A C 1
ATOM 1675 O O . LEU A 1 215 ? -5.525 -11.371 -28.988 1.00 97.25 215 LEU A O 1
ATOM 1679 N N . GLY A 1 216 ? -4.865 -9.463 -29.948 1.00 96.12 216 GLY A N 1
ATOM 1680 C CA . GLY A 1 216 ? -5.837 -8.602 -29.262 1.00 96.12 216 GLY A CA 1
ATOM 1681 C C . GLY A 1 216 ? -5.508 -8.293 -27.793 1.00 96.12 216 GLY A C 1
ATOM 1682 O O . GLY A 1 216 ? -6.359 -7.758 -27.082 1.00 96.12 216 GLY A O 1
ATOM 1683 N N . ILE A 1 217 ? -4.289 -8.602 -27.339 1.00 97.19 217 ILE A N 1
ATOM 1684 C CA . ILE A 1 217 ? -3.871 -8.519 -25.930 1.00 97.19 217 ILE A CA 1
ATOM 1685 C C . ILE A 1 217 ? -3.090 -7.231 -25.643 1.00 97.19 217 ILE A C 1
ATOM 1687 O O . ILE A 1 217 ? -2.431 -6.683 -26.525 1.00 97.19 217 ILE A O 1
ATOM 1691 N N . MET A 1 218 ? -3.122 -6.749 -24.397 1.00 97.75 218 MET A N 1
ATOM 1692 C CA . MET A 1 218 ? -2.288 -5.608 -23.985 1.00 97.75 218 MET A CA 1
ATOM 1693 C C . MET A 1 218 ? -0.873 -6.037 -23.568 1.00 97.75 218 MET A C 1
ATOM 1695 O O . MET A 1 218 ? -0.647 -7.185 -23.182 1.00 97.75 218 MET A O 1
ATOM 1699 N N . VAL A 1 219 ? 0.077 -5.098 -23.572 1.00 98.62 219 VAL A N 1
ATOM 1700 C CA . VAL A 1 219 ? 1.447 -5.347 -23.093 1.00 98.62 219 VAL A CA 1
ATOM 1701 C C . VAL A 1 219 ? 1.692 -4.637 -21.761 1.00 98.62 219 VAL A C 1
ATOM 1703 O O . VAL A 1 219 ? 1.445 -3.441 -21.619 1.00 98.62 219 VAL A O 1
ATOM 1706 N N . ILE A 1 220 ? 2.202 -5.368 -20.773 1.00 98.56 220 ILE A N 1
ATOM 1707 C CA . ILE A 1 220 ? 2.712 -4.813 -19.515 1.00 98.56 220 ILE A CA 1
ATOM 1708 C C . ILE A 1 220 ? 4.232 -4.758 -19.639 1.00 98.56 220 ILE A C 1
ATOM 1710 O O . ILE A 1 220 ? 4.872 -5.799 -19.753 1.00 98.56 220 ILE A O 1
ATOM 1714 N N . ALA A 1 221 ? 4.809 -3.562 -19.634 1.00 98.19 221 ALA A N 1
ATOM 1715 C CA . ALA A 1 221 ? 6.245 -3.361 -19.782 1.00 98.19 221 ALA A CA 1
ATOM 1716 C C . ALA A 1 221 ? 6.879 -3.038 -18.423 1.00 98.19 221 ALA A C 1
ATOM 1718 O O . ALA A 1 221 ? 6.655 -1.965 -17.861 1.00 98.19 221 ALA A O 1
ATOM 1719 N N . ASP A 1 222 ? 7.666 -3.965 -17.882 1.00 97.00 222 ASP A N 1
ATOM 1720 C CA . ASP A 1 222 ? 8.489 -3.728 -16.698 1.00 97.00 222 ASP A CA 1
ATOM 1721 C C . ASP A 1 222 ? 9.781 -3.018 -17.111 1.00 97.00 222 ASP A C 1
ATOM 1723 O O . ASP A 1 222 ? 10.732 -3.637 -17.594 1.00 97.00 222 ASP A O 1
ATOM 1727 N N . GLU A 1 223 ? 9.791 -1.697 -16.952 1.00 96.50 223 GLU A N 1
ATOM 1728 C CA . GLU A 1 223 ? 10.885 -0.817 -17.370 1.00 96.50 223 GLU A CA 1
ATOM 1729 C C . GLU A 1 223 ? 11.625 -0.257 -16.145 1.00 96.50 223 GLU A C 1
ATOM 1731 O O . GLU A 1 223 ? 12.211 0.825 -16.157 1.00 96.50 223 GLU A O 1
ATOM 1736 N N . VAL A 1 224 ? 11.639 -1.026 -15.047 1.00 91.88 224 VAL A N 1
ATOM 1737 C CA . VAL A 1 224 ? 12.296 -0.656 -13.785 1.00 91.88 224 VAL A CA 1
ATOM 1738 C C . VAL A 1 224 ? 13.818 -0.469 -13.910 1.00 91.88 224 VAL A C 1
ATOM 1740 O O . VAL A 1 224 ? 14.426 0.189 -13.065 1.00 91.88 224 VAL A O 1
ATOM 1743 N N . TYR A 1 225 ? 14.425 -1.014 -14.969 1.00 88.12 225 TYR A N 1
ATOM 1744 C CA . TYR A 1 225 ? 15.837 -0.846 -15.338 1.00 88.12 225 TYR A CA 1
ATOM 1745 C C . TYR A 1 225 ? 16.056 0.125 -16.518 1.00 88.12 225 TYR A C 1
ATOM 1747 O O . TYR A 1 225 ? 17.150 0.149 -17.079 1.00 88.12 225 TYR A O 1
ATOM 1755 N N . ALA A 1 226 ? 15.051 0.914 -16.921 1.00 92.12 226 ALA A N 1
ATOM 1756 C CA . ALA A 1 226 ? 15.176 1.880 -18.016 1.00 92.12 226 ALA A CA 1
ATOM 1757 C C . ALA A 1 226 ? 16.403 2.795 -17.842 1.00 92.12 226 ALA A C 1
ATOM 1759 O O . ALA A 1 226 ? 16.661 3.307 -16.748 1.00 92.12 226 ALA A O 1
ATOM 1760 N N . HIS A 1 227 ? 17.147 3.001 -18.934 1.00 90.88 227 HIS A N 1
ATOM 1761 C CA . HIS A 1 227 ? 18.419 3.745 -18.975 1.00 90.88 227 HIS A CA 1
ATOM 1762 C C . HIS A 1 227 ? 19.548 3.176 -18.087 1.00 90.88 227 HIS A C 1
ATOM 1764 O O . HIS A 1 227 ? 20.513 3.876 -17.788 1.00 90.88 227 HIS A O 1
ATOM 1770 N N . LEU A 1 228 ? 19.465 1.903 -17.676 1.00 85.31 228 LEU A N 1
ATOM 1771 C CA . LEU A 1 228 ? 20.578 1.140 -17.089 1.00 85.31 228 LEU A CA 1
ATOM 1772 C C . LEU A 1 228 ? 21.156 0.124 -18.089 1.00 85.31 228 LEU A C 1
ATOM 1774 O O . LEU A 1 228 ? 21.382 -1.041 -17.757 1.00 85.31 228 LEU A O 1
ATOM 1778 N N . ASN A 1 229 ? 21.368 0.581 -19.324 1.00 84.56 229 ASN A N 1
ATOM 1779 C CA . ASN A 1 229 ? 22.042 -0.125 -20.411 1.00 84.56 229 ASN A CA 1
ATOM 1780 C C . ASN A 1 229 ? 23.473 0.413 -20.604 1.00 84.56 229 ASN A C 1
ATOM 1782 O O . ASN A 1 229 ? 23.713 1.615 -20.523 1.00 84.56 229 ASN A O 1
ATOM 1786 N N . PHE A 1 230 ? 24.423 -0.489 -20.844 1.00 79.69 230 PHE A N 1
ATOM 1787 C CA . PHE A 1 230 ? 25.859 -0.206 -20.973 1.00 79.69 230 PHE A CA 1
ATOM 1788 C C . PHE A 1 230 ? 26.567 -1.021 -22.076 1.00 79.69 230 PHE A C 1
ATOM 1790 O O . PHE A 1 230 ? 27.776 -0.869 -22.267 1.00 79.69 230 PHE A O 1
ATOM 1797 N N . GLY A 1 231 ? 25.835 -1.881 -22.792 1.00 77.62 231 GLY A N 1
ATOM 1798 C CA . GLY A 1 231 ? 26.199 -2.374 -24.123 1.00 77.62 231 GLY A CA 1
ATOM 1799 C C . GLY A 1 231 ? 25.688 -1.450 -25.238 1.00 77.62 231 GLY A C 1
ATOM 1800 O O . GLY A 1 231 ? 25.004 -0.461 -24.978 1.00 77.62 231 GLY A O 1
ATOM 1801 N N . ASP A 1 232 ? 25.988 -1.796 -26.490 1.00 81.88 232 ASP A N 1
ATOM 1802 C CA . ASP A 1 232 ? 25.846 -0.891 -27.647 1.00 81.88 232 ASP A CA 1
ATOM 1803 C C . ASP A 1 232 ? 24.392 -0.586 -28.062 1.00 81.88 232 ASP A C 1
ATOM 1805 O O . ASP A 1 232 ? 24.139 0.309 -28.872 1.00 81.88 232 ASP A O 1
ATOM 1809 N N . LYS A 1 233 ? 23.411 -1.319 -27.519 1.00 85.38 233 LYS A N 1
ATOM 1810 C CA . LYS A 1 233 ? 21.985 -1.096 -27.790 1.00 85.38 233 LYS A CA 1
ATOM 1811 C C . LYS A 1 233 ? 21.438 0.025 -26.886 1.00 85.38 233 LYS A C 1
ATOM 1813 O O . LYS A 1 233 ? 21.465 -0.145 -25.661 1.00 85.38 233 LYS A O 1
ATOM 1818 N N . PRO A 1 234 ? 20.877 1.125 -27.429 1.00 89.62 234 PRO A N 1
ATOM 1819 C CA . PRO A 1 234 ? 20.182 2.129 -26.624 1.00 89.62 234 PRO A CA 1
ATOM 1820 C C . PRO A 1 234 ? 18.902 1.545 -26.011 1.00 89.62 234 PRO A C 1
ATOM 1822 O O . PRO A 1 234 ? 18.280 0.654 -26.593 1.00 89.62 234 PRO A O 1
ATOM 1825 N N . PHE A 1 235 ? 18.488 2.036 -24.842 1.00 94.62 235 PHE A N 1
ATOM 1826 C CA . PHE A 1 235 ? 17.169 1.715 -24.292 1.00 94.62 235 PHE A CA 1
ATOM 1827 C C . PHE A 1 235 ? 16.056 2.256 -25.207 1.00 94.62 235 PHE A C 1
ATOM 1829 O O . PHE A 1 235 ? 16.174 3.344 -25.769 1.00 94.62 235 PHE A O 1
ATOM 1836 N N . VAL A 1 236 ? 14.972 1.491 -25.340 1.00 96.25 236 VAL A N 1
ATOM 1837 C CA . VAL A 1 236 ? 13.751 1.872 -26.060 1.00 96.25 236 VAL A CA 1
ATOM 1838 C C . VAL A 1 236 ? 12.562 1.449 -25.201 1.00 96.25 236 VAL A C 1
ATOM 1840 O O . VAL A 1 236 ? 12.448 0.270 -24.859 1.00 96.25 236 VAL A O 1
ATOM 1843 N N . SER A 1 237 ? 11.680 2.390 -24.855 1.00 97.44 237 SER A N 1
ATOM 1844 C CA . SER A 1 237 ? 10.447 2.066 -24.130 1.00 97.44 237 SER A CA 1
ATOM 1845 C C . SER A 1 237 ? 9.449 1.372 -25.054 1.00 97.44 237 SER A C 1
ATOM 1847 O O . SER A 1 237 ? 9.205 1.811 -26.180 1.00 97.44 237 SER A O 1
ATOM 1849 N N . MET A 1 238 ? 8.792 0.331 -24.551 1.00 98.38 238 MET A N 1
ATOM 1850 C CA . MET A 1 238 ? 7.660 -0.315 -25.207 1.00 98.38 238 MET A CA 1
ATOM 1851 C C . MET A 1 238 ? 6.490 0.654 -25.424 1.00 98.38 238 MET A C 1
ATOM 1853 O O . MET A 1 238 ? 5.729 0.502 -26.380 1.00 98.38 238 MET A O 1
ATOM 1857 N N . GLY A 1 239 ? 6.370 1.691 -24.587 1.00 97.50 239 GLY A N 1
ATOM 1858 C CA . GLY A 1 239 ? 5.380 2.751 -24.766 1.00 97.50 239 GLY A CA 1
ATOM 1859 C C . GLY A 1 239 ? 5.507 3.474 -26.113 1.00 97.50 239 GLY A C 1
ATOM 1860 O O . GLY A 1 239 ? 4.510 3.976 -26.625 1.00 97.50 239 GLY A O 1
ATOM 1861 N N . ALA A 1 240 ? 6.679 3.459 -26.760 1.00 98.06 240 ALA A N 1
ATOM 1862 C CA . ALA A 1 240 ? 6.839 4.023 -28.100 1.00 98.06 240 ALA A CA 1
ATOM 1863 C C . ALA A 1 240 ? 5.927 3.351 -29.149 1.00 98.06 240 ALA A C 1
ATOM 1865 O O . ALA A 1 240 ? 5.545 3.983 -30.134 1.00 98.06 240 ALA A O 1
ATOM 1866 N N . PHE A 1 241 ? 5.514 2.102 -28.904 1.00 98.38 241 PHE A N 1
ATOM 1867 C CA . PHE A 1 241 ? 4.637 1.307 -29.767 1.00 98.38 241 PHE A CA 1
ATOM 1868 C C . PHE A 1 241 ? 3.160 1.345 -29.344 1.00 98.38 241 PHE A C 1
ATOM 1870 O O . PHE A 1 241 ? 2.347 0.584 -29.870 1.00 98.38 241 PHE A O 1
ATOM 1877 N N . ALA A 1 242 ? 2.776 2.247 -28.434 1.00 97.06 242 ALA A N 1
ATOM 1878 C CA . ALA A 1 242 ? 1.418 2.320 -27.889 1.00 97.06 242 ALA A CA 1
ATOM 1879 C C . ALA A 1 242 ? 0.317 2.662 -28.920 1.00 97.06 242 ALA A C 1
ATOM 1881 O O . ALA A 1 242 ? -0.875 2.472 -28.673 1.00 97.06 242 ALA A O 1
ATOM 1882 N N . SER A 1 243 ? 0.703 3.172 -30.092 1.00 96.25 243 SER A N 1
ATOM 1883 C CA . SER A 1 243 ? -0.181 3.368 -31.249 1.00 96.25 243 SER A CA 1
ATOM 1884 C C . SER A 1 243 ? -0.536 2.062 -31.975 1.00 96.25 243 SER A C 1
ATOM 1886 O O . SER A 1 243 ? -1.530 2.036 -32.701 1.00 96.25 243 SER A O 1
ATOM 1888 N N . VAL A 1 244 ? 0.241 0.993 -31.768 1.00 97.69 244 VAL A N 1
ATOM 1889 C CA . VAL A 1 244 ? 0.052 -0.351 -32.343 1.00 97.69 244 VAL A CA 1
ATOM 1890 C C . VAL A 1 244 ? -0.733 -1.247 -31.380 1.00 97.69 244 VAL A C 1
ATOM 1892 O O . VAL A 1 244 ? -1.700 -1.891 -31.783 1.00 97.69 244 VAL A O 1
ATOM 1895 N N . VAL A 1 245 ? -0.353 -1.257 -30.100 1.00 97.50 245 VAL A N 1
ATOM 1896 C CA . VAL A 1 245 ? -0.964 -2.070 -29.035 1.00 97.50 245 VAL A CA 1
ATOM 1897 C C . VAL A 1 245 ? -1.055 -1.244 -27.746 1.00 97.50 245 VAL A C 1
ATOM 1899 O O . VAL A 1 245 ? -0.130 -0.485 -27.481 1.00 97.50 245 VAL A O 1
ATOM 1902 N N . PRO A 1 246 ? -2.109 -1.345 -26.915 1.00 96.69 246 PRO A N 1
ATOM 1903 C CA . PRO A 1 246 ? -2.125 -0.664 -25.620 1.00 96.69 246 PRO A CA 1
ATOM 1904 C C . PRO A 1 246 ? -1.026 -1.190 -24.681 1.00 96.69 246 PRO A C 1
ATOM 1906 O O . PRO A 1 246 ? -0.863 -2.404 -24.522 1.00 96.69 246 PRO A O 1
ATOM 1909 N N . VAL A 1 247 ? -0.314 -0.275 -24.014 1.00 98.56 247 VAL A N 1
ATOM 1910 C CA . VAL A 1 247 ? 0.802 -0.591 -23.107 1.00 98.56 247 VAL A CA 1
ATOM 1911 C C . VAL A 1 247 ? 0.547 -0.025 -21.704 1.00 98.56 247 VAL A C 1
ATOM 1913 O O . VAL A 1 247 ? 0.045 1.087 -21.541 1.00 98.56 247 VAL A O 1
ATOM 1916 N N . VAL A 1 248 ? 0.941 -0.758 -20.661 1.00 98.38 248 VAL A N 1
ATOM 1917 C CA . VAL A 1 248 ? 1.120 -0.204 -19.308 1.00 98.38 248 VAL A CA 1
ATOM 1918 C C . VAL A 1 248 ? 2.573 -0.385 -18.886 1.00 98.38 248 VAL A C 1
ATOM 1920 O O . VAL A 1 248 ? 3.039 -1.509 -18.720 1.00 98.38 248 VAL A O 1
ATOM 1923 N N . THR A 1 249 ? 3.282 0.728 -18.712 1.00 98.31 249 THR A N 1
ATOM 1924 C CA . THR A 1 249 ? 4.697 0.758 -18.318 1.00 98.31 249 THR A CA 1
ATOM 1925 C C . THR A 1 249 ? 4.820 0.885 -16.802 1.00 98.31 249 THR A C 1
ATOM 1927 O O . THR A 1 249 ? 4.211 1.775 -16.207 1.00 98.31 249 THR A O 1
ATOM 1930 N N . LEU A 1 250 ? 5.631 0.036 -16.171 1.00 98.06 250 LEU A N 1
ATOM 1931 C CA . LEU A 1 250 ? 5.964 0.097 -14.746 1.00 98.06 250 LEU A CA 1
ATOM 1932 C C . LEU A 1 250 ? 7.397 0.621 -14.571 1.00 98.06 250 LEU A C 1
ATOM 1934 O O . LEU A 1 250 ? 8.296 0.213 -15.302 1.00 98.06 250 LEU A O 1
ATOM 1938 N N . GLY A 1 251 ? 7.638 1.487 -13.584 1.00 96.31 251 GLY A N 1
ATOM 1939 C CA . GLY A 1 251 ? 8.978 2.028 -13.321 1.00 96.31 251 GLY A CA 1
ATOM 1940 C C . GLY A 1 251 ? 9.155 2.561 -11.900 1.00 96.31 251 GLY A C 1
ATOM 1941 O O . GLY A 1 251 ? 8.203 2.621 -11.121 1.00 96.31 251 GLY A O 1
ATOM 1942 N N . SER A 1 252 ? 10.392 2.894 -11.513 1.00 95.44 252 SER A N 1
ATOM 1943 C CA . SER A 1 252 ? 10.674 3.464 -10.188 1.00 95.44 252 SER A CA 1
ATOM 1944 C C . SER A 1 252 ? 12.026 4.164 -10.084 1.00 95.44 252 SER A C 1
ATOM 1946 O O . SER A 1 252 ? 12.945 3.897 -10.858 1.00 95.44 252 SER A O 1
ATOM 1948 N N . ILE A 1 253 ? 12.189 4.976 -9.033 1.00 95.12 253 ILE A N 1
ATOM 1949 C CA . ILE A 1 253 ? 13.501 5.511 -8.636 1.00 95.12 253 ILE A CA 1
ATOM 1950 C C . ILE A 1 253 ? 14.449 4.430 -8.077 1.00 95.12 253 ILE A C 1
ATOM 1952 O O . ILE A 1 253 ? 15.650 4.663 -7.951 1.00 95.12 253 ILE A O 1
ATOM 1956 N N . SER A 1 254 ? 13.946 3.221 -7.783 1.00 88.56 254 SER A N 1
ATOM 1957 C CA . SER A 1 254 ? 14.683 2.170 -7.070 1.00 88.56 254 SER A CA 1
ATOM 1958 C C . SER A 1 254 ? 15.968 1.694 -7.745 1.00 88.56 254 SER A C 1
ATOM 1960 O O . SER A 1 254 ? 16.833 1.174 -7.045 1.00 88.56 254 SER A O 1
ATOM 1962 N N . LYS A 1 255 ? 16.091 1.801 -9.075 1.00 86.31 255 LYS A N 1
ATOM 1963 C CA . LYS A 1 255 ? 17.293 1.360 -9.805 1.00 86.31 255 LYS A CA 1
ATOM 1964 C C . LYS A 1 255 ? 18.095 2.554 -10.306 1.00 86.31 255 LYS A C 1
ATOM 1966 O O . LYS A 1 255 ? 19.171 2.795 -9.775 1.00 86.31 255 LYS A O 1
ATOM 1971 N N . ARG A 1 256 ? 17.571 3.341 -11.257 1.00 89.38 256 ARG A N 1
ATOM 1972 C CA . ARG A 1 256 ? 18.314 4.453 -11.891 1.00 89.38 256 ARG A CA 1
ATOM 1973 C C . ARG A 1 256 ? 18.834 5.510 -10.895 1.00 89.38 256 ARG A C 1
ATOM 1975 O O . ARG A 1 256 ? 19.894 6.070 -11.142 1.00 89.38 256 ARG A O 1
ATOM 1982 N N . TRP A 1 257 ? 18.166 5.726 -9.755 1.00 91.69 257 TRP A N 1
ATOM 1983 C CA . TRP A 1 257 ? 18.596 6.670 -8.704 1.00 91.69 257 TRP A CA 1
ATOM 1984 C C . TRP A 1 257 ? 19.209 6.000 -7.457 1.00 91.69 257 TRP A C 1
ATOM 1986 O O . TRP A 1 257 ? 19.436 6.671 -6.454 1.00 91.69 257 TRP A O 1
ATOM 1996 N N . MET A 1 258 ? 19.499 4.691 -7.497 1.00 87.25 258 MET A N 1
ATOM 1997 C CA . MET A 1 258 ? 20.183 3.948 -6.420 1.00 87.25 258 MET A CA 1
ATOM 1998 C C . MET A 1 258 ? 19.471 3.961 -5.045 1.00 87.25 258 MET A C 1
ATOM 2000 O O . MET A 1 258 ? 20.107 3.737 -4.017 1.00 87.25 258 MET A O 1
ATOM 2004 N N . VAL A 1 259 ? 18.146 4.167 -5.014 1.00 90.56 259 VAL A N 1
ATOM 2005 C CA . VAL A 1 259 ? 17.326 4.253 -3.780 1.00 90.56 259 VAL A CA 1
ATOM 2006 C C . VAL A 1 259 ? 16.200 3.199 -3.687 1.00 90.56 259 VAL A C 1
ATOM 2008 O O . VAL A 1 259 ? 15.016 3.538 -3.568 1.00 90.56 259 VAL A O 1
ATOM 2011 N N . PRO A 1 260 ? 16.507 1.889 -3.749 1.00 86.88 260 PRO A N 1
ATOM 2012 C CA . PRO A 1 260 ? 15.496 0.832 -3.660 1.00 86.88 260 PRO A CA 1
ATOM 2013 C C . PRO A 1 260 ? 14.668 0.865 -2.365 1.00 86.88 260 PRO A C 1
ATOM 2015 O O . PRO A 1 260 ? 13.444 0.718 -2.412 1.00 86.88 260 PRO A O 1
ATOM 2018 N N . GLY A 1 261 ? 15.304 1.157 -1.232 1.00 88.00 261 GLY A N 1
ATOM 2019 C CA . GLY A 1 261 ? 14.686 1.288 0.087 1.00 88.00 261 GLY A CA 1
ATOM 2020 C C . GLY A 1 261 ? 13.735 2.470 0.259 1.00 88.00 261 GLY A C 1
ATOM 2021 O O . GLY A 1 261 ? 13.013 2.519 1.250 1.00 88.00 261 GLY A O 1
ATOM 2022 N N . TRP A 1 262 ? 13.676 3.417 -0.681 1.00 94.12 262 TRP A N 1
ATOM 2023 C CA . TRP A 1 262 ? 12.765 4.568 -0.582 1.00 94.12 262 TRP A CA 1
ATOM 2024 C C . TRP A 1 262 ? 11.343 4.251 -1.066 1.00 94.12 262 TRP A C 1
ATOM 2026 O O . TRP A 1 262 ? 10.429 5.038 -0.840 1.00 94.12 262 TRP A O 1
ATOM 2036 N N . ARG A 1 263 ? 11.140 3.075 -1.684 1.00 92.75 263 ARG A N 1
ATOM 2037 C CA . ARG A 1 263 ? 9.821 2.484 -1.981 1.00 92.75 263 ARG A CA 1
ATOM 2038 C C . ARG A 1 263 ? 8.843 3.428 -2.696 1.00 92.75 263 ARG A C 1
ATOM 2040 O O . ARG A 1 263 ? 7.663 3.446 -2.367 1.00 92.75 263 ARG A O 1
ATOM 2047 N N . LEU A 1 264 ? 9.305 4.152 -3.718 1.00 96.00 264 LEU A N 1
ATOM 2048 C CA . LEU A 1 264 ? 8.438 4.884 -4.650 1.00 96.00 264 LEU A CA 1
ATOM 2049 C C . LEU A 1 264 ? 8.670 4.429 -6.093 1.00 96.00 264 LEU A C 1
ATOM 2051 O O . LEU A 1 264 ? 9.805 4.270 -6.538 1.00 96.00 264 LEU A O 1
ATOM 2055 N N . GLY A 1 265 ? 7.575 4.216 -6.818 1.00 96.75 265 GLY A N 1
ATOM 2056 C CA . GLY A 1 265 ? 7.535 3.930 -8.246 1.00 96.75 265 GLY A CA 1
ATOM 2057 C C . GLY A 1 265 ? 6.236 4.423 -8.872 1.00 96.75 265 GLY A C 1
ATOM 2058 O O . GLY A 1 265 ? 5.559 5.283 -8.307 1.00 96.75 265 GLY A O 1
ATOM 2059 N N . TRP A 1 266 ? 5.912 3.903 -10.048 1.00 98.00 266 TRP A N 1
ATOM 2060 C CA . TRP A 1 266 ? 4.729 4.281 -10.809 1.00 98.00 266 TRP A CA 1
ATOM 2061 C C . TRP A 1 266 ? 4.266 3.164 -11.748 1.00 98.00 266 TRP A C 1
ATOM 2063 O O . TRP A 1 266 ? 5.048 2.297 -12.151 1.00 98.00 266 TRP A O 1
ATOM 2073 N N . LEU A 1 267 ? 3.004 3.266 -12.168 1.00 97.00 267 LEU A N 1
ATOM 2074 C CA . LEU A 1 267 ? 2.545 2.771 -13.464 1.00 97.00 267 LEU A CA 1
ATOM 2075 C C . LEU A 1 267 ? 2.091 3.937 -14.350 1.00 97.00 267 LEU A C 1
ATOM 2077 O O . LEU A 1 267 ? 1.512 4.911 -13.864 1.00 97.00 267 LEU A O 1
ATOM 2081 N N . ALA A 1 268 ? 2.353 3.821 -15.649 1.00 98.06 268 ALA A N 1
ATOM 2082 C CA . ALA A 1 268 ? 1.979 4.778 -16.679 1.00 98.06 268 ALA A CA 1
ATOM 2083 C C . ALA A 1 268 ? 1.159 4.088 -17.778 1.00 98.06 268 ALA A C 1
ATOM 2085 O O . ALA A 1 268 ? 1.539 3.038 -18.297 1.00 98.06 268 ALA A O 1
ATOM 2086 N N . ILE A 1 269 ? 0.020 4.686 -18.115 1.00 97.88 269 ILE A N 1
ATOM 2087 C CA . ILE A 1 269 ? -0.961 4.162 -19.066 1.00 97.88 269 ILE A CA 1
ATOM 2088 C C . ILE A 1 269 ? -0.664 4.750 -20.448 1.00 97.88 269 ILE A C 1
ATOM 2090 O O . ILE A 1 269 ? -1.046 5.882 -20.756 1.00 97.88 269 ILE A O 1
ATOM 2094 N N . ASN A 1 270 ? 0.023 3.960 -21.266 1.00 97.50 270 ASN A N 1
ATOM 2095 C CA . ASN A 1 270 ? 0.430 4.271 -22.629 1.00 97.50 270 ASN A CA 1
ATOM 2096 C C . ASN A 1 270 ? -0.671 3.794 -23.597 1.00 97.50 270 ASN A C 1
ATOM 2098 O O . ASN A 1 270 ? -0.652 2.669 -24.094 1.00 97.50 270 ASN A O 1
ATOM 2102 N N . ASP A 1 271 ? -1.680 4.647 -23.806 1.00 94.81 271 ASP A N 1
ATOM 2103 C CA . ASP A 1 271 ? -2.916 4.311 -24.534 1.00 94.81 271 ASP A CA 1
ATOM 2104 C C . ASP A 1 271 ? -3.424 5.473 -25.427 1.00 94.81 271 ASP A C 1
ATOM 2106 O O . ASP A 1 271 ? -4.498 6.032 -25.180 1.00 94.81 271 ASP A O 1
ATOM 2110 N N . PRO A 1 272 ? -2.675 5.883 -26.473 1.00 94.50 272 PRO A N 1
ATOM 2111 C CA . PRO A 1 272 ? -3.064 6.983 -27.365 1.00 94.50 272 PRO A CA 1
ATOM 2112 C C . PRO A 1 272 ? -4.348 6.689 -28.162 1.00 94.50 272 PRO A C 1
ATOM 2114 O O . PRO A 1 272 ? -5.056 7.611 -28.561 1.00 94.50 272 PRO A O 1
ATOM 2117 N N . ASN A 1 273 ? -4.685 5.409 -28.352 1.00 93.94 273 ASN A N 1
ATOM 2118 C CA . ASN A 1 273 ? -5.914 4.966 -29.013 1.00 93.94 273 ASN A CA 1
ATOM 2119 C C . ASN A 1 273 ? -7.119 4.862 -28.050 1.00 93.94 273 ASN A C 1
ATOM 2121 O O . ASN A 1 273 ? -8.229 4.534 -28.488 1.00 93.94 273 ASN A O 1
ATOM 2125 N N . ALA A 1 274 ? -6.930 5.144 -26.754 1.00 94.00 274 ALA A N 1
ATOM 2126 C CA . ALA A 1 274 ? -7.930 5.043 -25.688 1.00 94.00 274 ALA A CA 1
ATOM 2127 C C . ALA A 1 274 ? -8.606 3.655 -25.575 1.00 94.00 274 ALA A C 1
ATOM 2129 O O . ALA A 1 274 ? -9.789 3.564 -25.245 1.00 94.00 274 ALA A O 1
ATOM 2130 N N . ILE A 1 275 ? -7.895 2.571 -25.896 1.00 94.50 275 ILE A N 1
ATOM 2131 C CA . ILE A 1 275 ? -8.381 1.185 -25.856 1.00 94.50 275 ILE A CA 1
ATOM 2132 C C . ILE A 1 275 ? -8.603 0.732 -24.408 1.00 94.50 275 ILE A C 1
ATOM 2134 O O . ILE A 1 275 ? -9.697 0.272 -24.089 1.00 94.50 275 ILE A O 1
ATOM 2138 N N . LEU A 1 276 ? -7.624 0.927 -23.519 1.00 93.50 276 LEU A N 1
ATOM 2139 C CA . LEU A 1 276 ? -7.727 0.595 -22.089 1.00 93.50 276 LEU A CA 1
ATOM 2140 C C . LEU A 1 276 ? -8.784 1.453 -21.384 1.00 93.50 276 LEU A C 1
ATOM 2142 O O . LEU A 1 276 ? -9.394 1.018 -20.405 1.00 93.50 276 LEU A O 1
ATOM 2146 N N . ALA A 1 277 ? -9.006 2.680 -21.865 1.00 90.31 277 ALA A N 1
ATOM 2147 C CA . ALA A 1 277 ? -10.091 3.533 -21.387 1.00 90.31 277 ALA A CA 1
ATOM 2148 C C . ALA A 1 277 ? -11.469 3.012 -21.842 1.00 90.31 277 ALA A C 1
ATOM 2150 O O . ALA A 1 277 ? -12.383 2.890 -21.029 1.00 90.31 277 ALA A O 1
ATOM 2151 N N . LYS A 1 278 ? -11.617 2.636 -23.121 1.00 93.62 278 LYS A N 1
ATOM 2152 C CA . LYS A 1 278 ? -12.869 2.079 -23.675 1.00 93.62 278 LYS A CA 1
ATOM 2153 C C . LYS A 1 278 ? -13.250 0.736 -23.044 1.00 93.62 278 LYS A C 1
ATOM 2155 O O . LYS A 1 278 ? -14.436 0.494 -22.840 1.00 93.62 278 LYS A O 1
ATOM 2160 N N . THR A 1 279 ? -12.276 -0.112 -22.707 1.00 90.12 279 THR A N 1
ATOM 2161 C CA . THR A 1 279 ? -12.505 -1.395 -22.013 1.00 90.12 279 THR A CA 1
ATOM 2162 C C . THR A 1 279 ? -12.652 -1.258 -20.494 1.00 90.12 279 THR A C 1
ATOM 2164 O O . THR A 1 279 ? -12.976 -2.233 -19.820 1.00 90.12 279 THR A O 1
ATOM 2167 N N . GLY A 1 280 ? -12.449 -0.062 -19.930 1.00 92.19 280 GLY A N 1
ATOM 2168 C CA . GLY A 1 280 ? -12.595 0.205 -18.497 1.00 92.19 280 GLY A CA 1
ATOM 2169 C C . GLY A 1 280 ? -11.409 -0.221 -17.625 1.00 92.19 280 GLY A C 1
ATOM 2170 O O . GLY A 1 280 ? -11.477 -0.077 -16.405 1.00 92.19 280 GLY A O 1
ATOM 2171 N N . VAL A 1 281 ? -10.307 -0.704 -18.212 1.00 90.62 281 VAL A N 1
ATOM 2172 C CA . VAL A 1 281 ? -9.072 -1.050 -17.481 1.00 90.62 281 VAL A CA 1
ATOM 2173 C C . VAL A 1 281 ? -8.504 0.183 -16.769 1.00 90.62 281 VAL A C 1
ATOM 2175 O O . VAL A 1 281 ? -8.078 0.088 -15.618 1.00 90.62 281 VAL A O 1
ATOM 2178 N N . VAL A 1 282 ? -8.570 1.360 -17.405 1.00 91.75 282 VAL A N 1
ATOM 2179 C CA . VAL A 1 282 ? -8.104 2.631 -16.817 1.00 91.75 282 VAL A CA 1
ATOM 2180 C C . VAL A 1 282 ? -8.850 2.971 -15.530 1.00 91.75 282 VAL A C 1
ATOM 2182 O O . VAL A 1 282 ? -8.213 3.308 -14.532 1.00 91.75 282 VAL A O 1
ATOM 2185 N N . GLU A 1 283 ? -10.182 2.892 -15.503 1.00 90.62 283 GLU A N 1
ATOM 2186 C CA . GLU A 1 283 ? -10.923 3.208 -14.279 1.00 90.62 283 GLU A CA 1
ATOM 2187 C C . GLU A 1 283 ? -10.947 2.060 -13.274 1.00 90.62 283 GLU A C 1
ATOM 2189 O O . GLU A 1 283 ? -11.089 2.332 -12.086 1.00 90.62 283 GLU A O 1
ATOM 2194 N N . SER A 1 284 ? -10.707 0.816 -13.692 1.00 88.19 284 SER A N 1
ATOM 2195 C CA . SER A 1 284 ? -10.417 -0.283 -12.765 1.00 88.19 284 SER A CA 1
ATOM 2196 C C . SER A 1 284 ? -9.095 -0.051 -12.022 1.00 88.19 284 SER A C 1
ATOM 2198 O O . SER A 1 284 ? -9.076 -0.151 -10.798 1.00 88.19 284 SER A O 1
ATOM 2200 N N . ILE A 1 285 ? -8.029 0.391 -12.710 1.00 87.44 285 ILE A N 1
ATOM 2201 C CA . ILE A 1 285 ? -6.778 0.864 -12.080 1.00 87.44 285 ILE A CA 1
ATOM 2202 C C . ILE A 1 285 ? -7.062 2.033 -11.125 1.00 87.44 285 ILE A C 1
ATOM 2204 O O . ILE A 1 285 ? -6.673 1.989 -9.958 1.00 87.44 285 ILE A O 1
ATOM 2208 N N . LYS A 1 286 ? -7.785 3.064 -11.588 1.00 87.94 286 LYS A N 1
ATOM 2209 C CA . LYS A 1 286 ? -8.110 4.252 -10.772 1.00 87.94 286 LYS A CA 1
ATOM 2210 C C . LYS A 1 286 ? -9.097 3.972 -9.630 1.00 87.94 286 LYS A C 1
ATOM 2212 O O . LYS A 1 286 ? -9.220 4.811 -8.739 1.00 87.94 286 LYS A O 1
ATOM 2217 N N . SER A 1 287 ? -9.799 2.838 -9.646 1.00 83.50 287 SER A N 1
ATOM 2218 C CA . SER A 1 287 ? -10.629 2.363 -8.536 1.00 83.50 287 SER A CA 1
ATOM 2219 C C . SER A 1 287 ? -9.798 1.550 -7.548 1.00 83.50 287 SER A C 1
ATOM 2221 O O . SER A 1 287 ? -9.839 1.849 -6.363 1.00 83.50 287 SER A O 1
ATOM 2223 N N . TYR A 1 288 ? -9.000 0.585 -8.021 1.00 83.62 288 TYR A N 1
ATOM 2224 C CA . TYR A 1 288 ? -8.157 -0.251 -7.159 1.00 83.62 288 TYR A CA 1
ATOM 2225 C C . TYR A 1 288 ? -7.183 0.593 -6.324 1.00 83.62 288 TYR A C 1
ATOM 2227 O O . TYR A 1 288 ? -7.062 0.376 -5.123 1.00 83.62 288 TYR A O 1
ATOM 2235 N N . ALA A 1 289 ? -6.604 1.640 -6.927 1.00 83.88 289 ALA A N 1
ATOM 2236 C CA . ALA A 1 289 ? -5.719 2.588 -6.252 1.00 83.88 289 ALA A CA 1
ATOM 2237 C C . ALA A 1 289 ? -6.332 3.290 -5.019 1.00 83.88 289 ALA A C 1
ATOM 2239 O O . ALA A 1 289 ? -5.582 3.767 -4.171 1.00 83.88 289 ALA A O 1
ATOM 2240 N N . LYS A 1 290 ? -7.668 3.373 -4.904 1.00 76.38 290 LYS A N 1
ATOM 2241 C CA . LYS A 1 290 ? -8.357 4.000 -3.757 1.00 76.38 290 LYS A CA 1
ATOM 2242 C C . LYS A 1 290 ? -8.441 3.093 -2.539 1.00 76.38 290 LYS A C 1
ATOM 2244 O O . LYS A 1 290 ? -8.415 3.576 -1.412 1.00 76.38 290 LYS A O 1
ATOM 2249 N N . GLU A 1 291 ? -8.532 1.792 -2.782 1.00 71.69 291 GLU A N 1
ATOM 2250 C CA . GLU A 1 291 ? -8.698 0.773 -1.746 1.00 71.69 291 GLU A CA 1
ATOM 2251 C C . GLU A 1 291 ? -7.340 0.268 -1.211 1.00 71.69 291 GLU A C 1
ATOM 2253 O O . GLU A 1 291 ? -7.289 -0.583 -0.327 1.00 71.69 291 GLU A O 1
ATOM 2258 N N . THR A 1 292 ? -6.224 0.787 -1.739 1.00 75.00 292 THR A N 1
ATOM 2259 C CA . THR A 1 292 ? -4.850 0.407 -1.378 1.00 75.00 292 THR A CA 1
ATOM 2260 C C . THR A 1 292 ? -4.042 1.575 -0.812 1.00 75.00 292 THR A C 1
ATOM 2262 O O . THR A 1 292 ? -4.307 2.741 -1.087 1.00 75.00 292 THR A O 1
ATOM 2265 N N . SER A 1 293 ? -3.005 1.265 -0.032 1.00 80.94 293 SER A N 1
ATOM 2266 C CA . SER A 1 293 ? -2.142 2.271 0.608 1.00 80.94 293 SER A CA 1
ATOM 2267 C C . SER A 1 293 ? -1.269 3.055 -0.382 1.00 80.94 293 SER A C 1
ATOM 2269 O O . SER A 1 293 ? -0.502 2.445 -1.125 1.00 80.94 293 SER A O 1
ATOM 2271 N N . ASP A 1 294 ? -1.293 4.391 -0.325 1.00 85.38 294 ASP A N 1
ATOM 2272 C CA . ASP A 1 294 ? -0.355 5.256 -1.052 1.00 85.38 294 ASP A CA 1
ATOM 2273 C C . ASP A 1 294 ? 1.057 5.257 -0.411 1.00 85.38 294 ASP A C 1
ATOM 2275 O O . ASP A 1 294 ? 1.194 5.009 0.794 1.00 85.38 294 ASP A O 1
ATOM 2279 N N . PRO A 1 295 ? 2.134 5.509 -1.188 1.00 92.00 295 PRO A N 1
ATOM 2280 C CA . PRO A 1 295 ? 3.480 5.720 -0.649 1.00 92.00 295 PRO A CA 1
ATOM 2281 C C . PRO A 1 295 ? 3.593 7.077 0.063 1.00 92.00 295 PRO A C 1
ATOM 2283 O O . PRO A 1 295 ? 2.834 8.000 -0.220 1.00 92.00 295 PRO A O 1
ATOM 2286 N N . ALA A 1 296 ? 4.567 7.228 0.965 1.00 95.62 296 ALA A N 1
ATOM 2287 C CA . ALA A 1 296 ? 4.671 8.403 1.836 1.00 95.62 296 ALA A CA 1
ATOM 2288 C C . ALA A 1 296 ? 4.704 9.748 1.074 1.00 95.62 296 ALA A C 1
ATOM 2290 O O . ALA A 1 296 ? 5.538 9.967 0.191 1.00 95.62 296 ALA A O 1
ATOM 2291 N N . THR A 1 297 ? 3.809 10.667 1.448 1.00 94.50 297 THR A N 1
ATOM 2292 C CA . THR A 1 297 ? 3.491 11.917 0.737 1.00 94.50 297 THR A CA 1
ATOM 2293 C C . THR A 1 297 ? 4.716 12.804 0.519 1.00 94.50 297 THR A C 1
ATOM 2295 O O . THR A 1 297 ? 4.887 13.364 -0.562 1.00 94.50 297 THR A O 1
ATOM 2298 N N . PHE A 1 298 ? 5.613 12.905 1.505 1.00 95.56 298 PHE A N 1
ATOM 2299 C CA . PHE A 1 298 ? 6.837 13.705 1.379 1.00 95.56 298 PHE A CA 1
ATOM 2300 C C . PHE A 1 298 ? 7.867 13.083 0.416 1.00 95.56 298 PHE A C 1
ATOM 2302 O O . PHE A 1 298 ? 8.619 13.821 -0.215 1.00 95.56 298 PHE A O 1
ATOM 2309 N N . ILE A 1 299 ? 7.866 11.754 0.236 1.00 96.94 299 ILE A N 1
ATOM 2310 C CA . ILE A 1 299 ? 8.687 11.090 -0.791 1.00 96.94 299 ILE A CA 1
ATOM 2311 C C . ILE A 1 299 ? 8.131 11.425 -2.173 1.00 96.94 299 ILE A C 1
ATOM 2313 O O . ILE A 1 299 ? 8.896 11.784 -3.062 1.00 96.94 299 ILE A O 1
ATOM 2317 N N . GLN A 1 300 ? 6.801 11.399 -2.340 1.00 97.31 300 GLN A N 1
ATOM 2318 C CA . GLN A 1 300 ? 6.155 11.850 -3.578 1.00 97.31 300 GLN A CA 1
ATOM 2319 C C . GLN A 1 300 ? 6.510 13.314 -3.895 1.00 97.31 300 GLN A C 1
ATOM 2321 O O . GLN A 1 300 ? 6.794 13.644 -5.044 1.00 97.31 300 GLN A O 1
ATOM 2326 N N . ALA A 1 301 ? 6.540 14.187 -2.885 1.00 96.50 301 ALA A N 1
ATOM 2327 C CA . ALA A 1 301 ? 6.841 15.607 -3.059 1.00 96.50 301 ALA A CA 1
ATOM 2328 C C . ALA A 1 301 ? 8.281 15.889 -3.525 1.00 96.50 301 ALA A C 1
ATOM 2330 O O . ALA A 1 301 ? 8.508 16.888 -4.203 1.00 96.50 301 ALA A O 1
ATOM 2331 N N . ALA A 1 302 ? 9.233 15.005 -3.211 1.00 97.62 302 ALA A N 1
ATOM 2332 C CA . ALA A 1 302 ? 10.623 15.106 -3.653 1.00 97.62 302 ALA A CA 1
ATOM 2333 C C . ALA A 1 302 ? 10.839 14.681 -5.124 1.00 97.62 302 ALA A C 1
ATOM 2335 O O . ALA A 1 302 ? 11.852 15.037 -5.725 1.00 97.62 302 ALA A O 1
ATOM 2336 N N . ILE A 1 303 ? 9.902 13.937 -5.730 1.00 97.75 303 ILE A N 1
ATOM 2337 C CA . ILE A 1 303 ? 10.073 13.339 -7.069 1.00 97.75 303 ILE A CA 1
ATOM 2338 C C . ILE A 1 303 ? 10.372 14.341 -8.194 1.00 97.75 303 ILE A C 1
ATOM 2340 O O . ILE A 1 303 ? 11.248 14.022 -8.998 1.00 97.75 303 ILE A O 1
ATOM 2344 N N . PRO A 1 304 ? 9.744 15.533 -8.275 1.00 97.50 304 PRO A N 1
ATOM 2345 C CA . PRO A 1 304 ? 10.111 16.524 -9.284 1.00 97.50 304 PRO A CA 1
ATOM 2346 C C . PRO A 1 304 ? 11.592 16.905 -9.211 1.00 97.50 304 PRO A C 1
ATOM 2348 O O . PRO A 1 304 ? 12.287 16.835 -10.216 1.00 97.50 304 PRO A O 1
ATOM 2351 N N . GLU A 1 305 ? 12.102 17.200 -8.014 1.00 97.56 305 GLU A N 1
ATOM 2352 C CA . GLU A 1 305 ? 13.500 17.593 -7.810 1.00 97.56 305 GLU A CA 1
ATOM 2353 C C . GLU A 1 305 ? 14.475 16.429 -8.063 1.00 97.56 305 GLU A C 1
ATOM 2355 O O . GLU A 1 305 ? 15.498 16.616 -8.722 1.00 97.56 305 GLU A O 1
ATOM 2360 N N . ILE A 1 306 ? 14.123 15.210 -7.638 1.00 97.25 306 ILE A N 1
ATOM 2361 C CA . ILE A 1 306 ? 14.900 13.985 -7.898 1.00 97.25 306 ILE A CA 1
ATOM 2362 C C . ILE A 1 306 ? 15.032 13.712 -9.407 1.00 97.25 306 ILE A C 1
ATOM 2364 O O . ILE A 1 306 ? 16.121 13.373 -9.880 1.00 97.25 306 ILE A O 1
ATOM 2368 N N . ILE A 1 307 ? 13.943 13.854 -10.167 1.00 95.69 307 ILE A N 1
ATOM 2369 C CA . ILE A 1 307 ? 13.904 13.591 -11.613 1.00 95.69 307 ILE A CA 1
ATOM 2370 C C . ILE A 1 307 ? 14.550 14.724 -12.425 1.00 95.69 307 ILE A C 1
ATOM 2372 O O . ILE A 1 307 ? 15.198 14.454 -13.434 1.00 95.69 307 ILE A O 1
ATOM 2376 N N . GLU A 1 308 ? 14.371 15.979 -12.012 1.00 93.94 308 GLU A N 1
ATOM 2377 C CA . GLU A 1 308 ? 14.831 17.157 -12.756 1.00 93.94 308 GLU A CA 1
ATOM 2378 C C . GLU A 1 308 ? 16.305 17.496 -12.497 1.00 93.94 308 GLU A C 1
ATOM 2380 O O . GLU A 1 308 ? 17.019 17.846 -13.434 1.00 93.94 308 GLU A O 1
ATOM 2385 N N . LYS A 1 309 ? 16.775 17.389 -11.245 1.00 95.62 309 LYS A N 1
ATOM 2386 C CA . LYS A 1 309 ? 18.087 17.919 -10.827 1.00 95.62 309 LYS A CA 1
ATOM 2387 C C . LYS A 1 309 ? 19.179 16.864 -10.613 1.00 95.62 309 LYS A C 1
ATOM 2389 O O . LYS A 1 309 ? 20.323 17.233 -10.351 1.00 95.62 309 LYS A O 1
ATOM 2394 N N . THR A 1 310 ? 18.881 15.565 -10.721 1.00 95.00 310 THR A N 1
ATOM 2395 C CA . THR A 1 310 ? 19.934 14.529 -10.699 1.00 95.00 310 THR A CA 1
ATOM 2396 C C . THR A 1 310 ? 20.716 14.580 -12.013 1.00 95.00 310 THR A C 1
ATOM 2398 O O . THR A 1 310 ? 20.222 14.138 -13.046 1.00 95.00 310 THR A O 1
ATOM 2401 N N . GLY A 1 311 ? 21.920 15.156 -11.981 1.00 88.81 311 GLY A N 1
ATOM 2402 C CA . GLY A 1 311 ? 22.725 15.412 -13.179 1.00 88.81 311 GLY A CA 1
ATOM 2403 C C . GLY A 1 311 ? 23.337 14.163 -13.825 1.00 88.81 311 GLY A C 1
ATOM 2404 O O . GLY A 1 311 ? 23.635 13.174 -13.157 1.00 88.81 311 GLY A O 1
ATOM 2405 N N . GLU A 1 312 ? 23.603 14.242 -15.131 1.00 90.56 312 GLU A N 1
ATOM 2406 C CA . GLU A 1 312 ? 24.097 13.119 -15.948 1.00 90.56 312 GLU A CA 1
ATOM 2407 C C . GLU A 1 312 ? 25.458 12.544 -15.514 1.00 90.56 312 GLU A C 1
ATOM 2409 O O . GLU A 1 312 ? 25.755 11.392 -15.826 1.00 90.56 312 GLU A O 1
ATOM 2414 N N . GLU A 1 313 ? 26.275 13.276 -14.743 1.00 90.19 313 GLU A N 1
ATOM 2415 C CA . GLU A 1 313 ? 27.503 12.729 -14.137 1.00 90.19 313 GLU A CA 1
ATOM 2416 C C . GLU A 1 313 ? 27.191 11.544 -13.208 1.00 90.19 313 GLU A C 1
ATOM 2418 O O . GLU A 1 313 ? 27.865 10.514 -13.266 1.00 90.19 313 GLU A O 1
ATOM 2423 N N . PHE A 1 314 ? 26.112 11.639 -12.423 1.00 90.88 314 PHE A N 1
ATOM 2424 C CA . PHE A 1 314 ? 25.664 10.581 -11.518 1.00 90.88 314 PHE A CA 1
ATOM 2425 C C . PHE A 1 314 ? 25.264 9.314 -12.286 1.00 90.88 314 PHE A C 1
ATOM 2427 O O . PHE A 1 314 ? 25.706 8.213 -11.941 1.00 90.88 314 PHE A O 1
ATOM 2434 N N . PHE A 1 315 ? 24.471 9.455 -13.355 1.00 90.31 315 PHE A N 1
ATOM 2435 C CA . PHE A 1 315 ? 24.063 8.323 -14.191 1.00 90.31 315 PHE A CA 1
ATOM 2436 C C . PHE A 1 315 ? 25.257 7.735 -14.956 1.00 90.31 315 PHE A C 1
ATOM 2438 O O . PHE A 1 315 ? 25.459 6.523 -14.924 1.00 90.31 315 PHE A O 1
ATOM 2445 N N . SER A 1 316 ? 26.114 8.577 -15.542 1.00 88.31 316 SER A N 1
ATOM 2446 C CA . SER A 1 316 ? 27.319 8.157 -16.276 1.00 88.31 316 SER A CA 1
ATOM 2447 C C . SER A 1 316 ? 28.301 7.384 -15.390 1.00 88.31 316 SER A C 1
ATOM 2449 O O . SER A 1 316 ? 28.788 6.318 -15.768 1.00 88.31 316 SER A O 1
ATOM 2451 N N . ARG A 1 317 ? 28.556 7.876 -14.170 1.00 86.25 317 ARG A N 1
ATOM 2452 C CA . ARG A 1 317 ? 29.375 7.193 -13.158 1.00 86.25 317 ARG A CA 1
ATOM 2453 C C . ARG A 1 317 ? 28.761 5.856 -12.743 1.00 86.25 317 ARG A C 1
ATOM 2455 O O . ARG A 1 317 ? 29.476 4.862 -12.640 1.00 86.25 317 ARG A O 1
ATOM 2462 N N . THR A 1 318 ? 27.449 5.826 -12.529 1.00 82.38 318 THR A N 1
ATOM 2463 C CA . THR A 1 318 ? 26.704 4.616 -12.150 1.00 82.38 318 THR A CA 1
ATOM 2464 C C . THR A 1 318 ? 26.778 3.547 -13.243 1.00 82.38 318 THR A C 1
ATOM 2466 O O . THR A 1 318 ? 27.133 2.404 -12.955 1.00 82.38 318 THR A O 1
ATOM 2469 N N . LEU A 1 319 ? 26.525 3.927 -14.499 1.00 84.19 319 LEU A N 1
ATOM 2470 C CA . LEU A 1 319 ? 26.648 3.059 -15.673 1.00 84.19 319 LEU A CA 1
ATOM 2471 C C . LEU A 1 319 ? 28.072 2.522 -15.837 1.00 84.19 319 LEU A C 1
ATOM 2473 O O . LEU A 1 319 ? 28.242 1.325 -16.053 1.00 84.19 319 LEU A O 1
ATOM 2477 N N . LYS A 1 320 ? 29.095 3.369 -15.665 1.00 81.75 320 LYS A N 1
ATOM 2478 C CA . LYS A 1 320 ? 30.502 2.949 -15.714 1.00 81.75 320 LYS A CA 1
ATOM 2479 C C . LYS A 1 320 ? 30.818 1.871 -14.670 1.00 81.75 320 LYS A C 1
ATOM 2481 O O . LYS A 1 320 ? 31.392 0.847 -15.023 1.00 81.75 320 LYS A O 1
ATOM 2486 N N . ILE A 1 321 ? 30.410 2.062 -13.411 1.00 73.69 321 ILE A N 1
ATOM 2487 C CA . ILE A 1 321 ? 30.654 1.083 -12.335 1.00 73.69 321 ILE A CA 1
ATOM 2488 C C . ILE A 1 321 ? 29.909 -0.233 -12.609 1.00 73.69 321 ILE A C 1
ATOM 2490 O O . ILE A 1 321 ? 30.479 -1.308 -12.412 1.00 73.69 321 ILE A O 1
ATOM 2494 N N . LEU A 1 322 ? 28.658 -0.170 -13.084 1.00 70.12 322 LEU A N 1
ATOM 2495 C CA . LEU A 1 322 ? 27.896 -1.362 -13.472 1.00 70.12 322 LEU A CA 1
ATOM 2496 C C . LEU A 1 322 ? 28.570 -2.109 -14.628 1.00 70.12 322 LEU A C 1
ATOM 2498 O O . LEU A 1 322 ? 28.757 -3.320 -14.527 1.00 70.12 322 LEU A O 1
ATOM 2502 N N . LYS A 1 323 ? 29.010 -1.391 -15.669 1.00 77.38 323 LYS A N 1
ATOM 2503 C CA . LYS A 1 323 ? 29.727 -1.965 -16.810 1.00 77.38 323 LYS A CA 1
ATOM 2504 C C . LYS A 1 323 ? 31.031 -2.639 -16.387 1.00 77.38 323 LYS A C 1
ATOM 2506 O O . LYS A 1 323 ? 31.255 -3.783 -16.756 1.00 77.38 323 LYS A O 1
ATOM 2511 N N . GLU A 1 324 ? 31.862 -1.974 -15.584 1.00 72.00 324 GLU A N 1
ATOM 2512 C CA . GLU A 1 324 ? 33.139 -2.531 -15.113 1.00 72.00 324 GLU A CA 1
ATOM 2513 C C . GLU A 1 324 ? 32.947 -3.811 -14.278 1.00 72.00 324 GLU A C 1
ATOM 2515 O O . GLU A 1 324 ? 33.746 -4.741 -14.390 1.00 72.00 324 GLU A O 1
ATOM 2520 N N . ASN A 1 325 ? 31.867 -3.904 -13.491 1.00 64.31 325 ASN A N 1
ATOM 2521 C CA . ASN A 1 325 ? 31.521 -5.131 -12.766 1.00 64.31 325 ASN A CA 1
ATOM 2522 C C . ASN A 1 325 ? 30.934 -6.212 -13.691 1.00 64.31 325 ASN A C 1
ATOM 2524 O O . ASN A 1 325 ? 31.264 -7.381 -13.528 1.00 64.31 325 ASN A O 1
ATOM 2528 N N . ALA A 1 326 ? 30.106 -5.847 -14.673 1.00 64.94 326 ALA A N 1
ATOM 2529 C CA . ALA A 1 326 ? 29.558 -6.777 -15.664 1.00 64.94 326 ALA A CA 1
ATOM 2530 C C . ALA A 1 326 ? 30.648 -7.377 -16.564 1.00 64.94 326 ALA A C 1
ATOM 2532 O O . ALA A 1 326 ? 30.661 -8.588 -16.788 1.00 64.94 326 ALA A O 1
ATOM 2533 N N . ASP A 1 327 ? 31.595 -6.546 -17.010 1.00 67.88 327 ASP A N 1
ATOM 2534 C CA . ASP A 1 327 ? 32.820 -6.966 -17.683 1.00 67.88 327 ASP A CA 1
ATOM 2535 C C . ASP A 1 327 ? 33.589 -7.958 -16.792 1.00 67.88 327 ASP A C 1
ATOM 2537 O O . ASP A 1 327 ? 33.783 -9.105 -17.188 1.00 67.88 327 ASP A O 1
ATOM 2541 N N . LEU A 1 328 ? 33.956 -7.568 -15.564 1.00 63.59 328 LEU A N 1
ATOM 2542 C CA . LEU A 1 328 ? 34.746 -8.410 -14.657 1.00 63.59 328 LEU A CA 1
ATOM 2543 C C . LEU A 1 328 ? 34.063 -9.746 -14.317 1.00 63.59 328 LEU A C 1
ATOM 2545 O O . LEU A 1 328 ? 34.715 -10.787 -14.352 1.00 63.59 328 LEU A O 1
ATOM 2549 N N . CYS A 1 329 ? 32.767 -9.746 -13.997 1.00 60.22 329 CYS A N 1
ATOM 2550 C CA . CYS A 1 329 ? 32.039 -10.973 -13.673 1.00 60.22 329 CYS A CA 1
ATOM 2551 C C . CYS A 1 329 ? 31.954 -11.917 -14.877 1.00 60.22 329 CYS A C 1
ATOM 2553 O O . CYS A 1 329 ? 32.211 -13.107 -14.717 1.00 60.22 329 CYS A O 1
ATOM 2555 N N . TYR A 1 330 ? 31.647 -11.408 -16.075 1.00 63.94 330 TYR A N 1
ATOM 2556 C CA . TYR A 1 330 ? 31.583 -12.234 -17.283 1.00 63.94 330 TYR A CA 1
ATOM 2557 C C . TYR A 1 330 ? 32.949 -12.847 -17.627 1.00 63.94 330 TYR A C 1
ATOM 2559 O O . TYR A 1 330 ? 33.048 -14.059 -17.828 1.00 63.94 330 TYR A O 1
ATOM 2567 N N . GLU A 1 331 ? 34.017 -12.039 -17.603 1.00 65.44 331 GLU A N 1
ATOM 2568 C CA . GLU A 1 331 ? 35.376 -12.513 -17.889 1.00 65.44 331 GLU A CA 1
ATOM 2569 C C . GLU A 1 331 ? 35.888 -13.538 -16.864 1.00 65.44 331 GLU A C 1
ATOM 2571 O O . GLU A 1 331 ? 36.701 -14.377 -17.226 1.00 65.44 331 GLU A O 1
ATOM 2576 N N . ARG A 1 332 ? 35.418 -13.511 -15.607 1.00 61.25 332 ARG A N 1
ATOM 2577 C CA . ARG A 1 332 ? 35.764 -14.520 -14.584 1.00 61.25 332 ARG A CA 1
ATOM 2578 C C . ARG A 1 332 ? 34.908 -15.789 -14.672 1.00 61.25 332 ARG A C 1
ATOM 2580 O O . ARG A 1 332 ? 35.376 -16.856 -14.293 1.00 61.25 332 ARG A O 1
ATOM 2587 N N . ILE A 1 333 ? 33.658 -15.681 -15.127 1.00 57.59 333 ILE A N 1
ATOM 2588 C CA . ILE A 1 333 ? 32.700 -16.797 -15.162 1.00 57.59 333 ILE A CA 1
ATOM 2589 C C . ILE A 1 333 ? 32.939 -17.726 -16.357 1.00 57.59 333 ILE A C 1
ATOM 2591 O O . ILE A 1 333 ? 32.813 -18.938 -16.202 1.00 57.59 333 ILE A O 1
ATOM 2595 N N . LYS A 1 334 ? 33.329 -17.188 -17.521 1.00 59.91 334 LYS A N 1
ATOM 2596 C CA . LYS A 1 334 ? 33.597 -17.977 -18.742 1.00 59.91 334 LYS A CA 1
ATOM 2597 C C . LYS A 1 334 ? 34.645 -19.092 -18.543 1.00 59.91 334 LYS A C 1
ATOM 2599 O O . LYS A 1 334 ? 34.615 -20.090 -19.253 1.00 59.91 334 LYS A O 1
ATOM 2604 N N . ASP A 1 335 ? 35.569 -18.896 -17.598 1.00 56.56 335 ASP A N 1
ATOM 2605 C CA . ASP A 1 335 ? 36.710 -19.780 -17.334 1.00 56.56 335 ASP A CA 1
ATOM 2606 C C . ASP A 1 335 ? 36.362 -20.905 -16.328 1.00 56.56 335 ASP A C 1
ATOM 2608 O O . ASP A 1 335 ? 37.211 -21.737 -16.010 1.00 56.56 335 ASP A O 1
ATOM 2612 N N . ILE A 1 336 ? 35.122 -20.951 -15.816 1.00 49.91 336 ILE A N 1
ATOM 2613 C CA . ILE A 1 336 ? 34.638 -21.974 -14.877 1.00 49.91 336 ILE A CA 1
ATOM 2614 C C . ILE A 1 336 ? 34.098 -23.178 -15.679 1.00 49.91 336 ILE A C 1
ATOM 2616 O O . ILE A 1 336 ? 33.029 -23.062 -16.280 1.00 49.91 336 ILE A O 1
ATOM 2620 N N . PRO A 1 337 ? 34.743 -24.368 -15.663 1.00 37.84 337 PRO A N 1
ATOM 2621 C CA . PRO A 1 337 ? 34.427 -25.458 -16.604 1.00 37.84 337 PRO A CA 1
ATOM 2622 C C . PRO A 1 337 ? 33.018 -26.067 -16.510 1.00 37.84 337 PRO A C 1
ATOM 2624 O O . PRO A 1 337 ? 32.636 -26.859 -17.366 1.00 37.84 337 PRO A O 1
ATOM 2627 N N . CYS A 1 338 ? 32.256 -25.738 -15.465 1.00 40.66 338 CYS A N 1
ATOM 2628 C CA . CYS A 1 338 ? 30.889 -26.207 -15.234 1.00 40.66 338 CYS A CA 1
ATOM 2629 C C . CYS A 1 338 ? 29.821 -25.100 -15.337 1.00 40.66 338 CYS A C 1
ATOM 2631 O O . CYS A 1 338 ? 28.661 -25.362 -15.022 1.00 40.66 338 CYS A O 1
ATOM 2633 N N . PHE A 1 339 ? 30.177 -23.879 -15.760 1.00 40.84 339 PHE A N 1
ATOM 2634 C CA . PHE A 1 339 ? 29.252 -22.744 -15.798 1.00 40.84 339 PHE A CA 1
ATOM 2635 C C . PHE A 1 339 ? 29.248 -22.047 -17.165 1.00 40.84 339 PHE A C 1
ATOM 2637 O O . PHE A 1 339 ? 30.115 -21.241 -17.490 1.00 40.84 339 PHE A O 1
ATOM 2644 N N . THR A 1 340 ? 28.217 -22.305 -17.967 1.00 47.22 340 THR A N 1
ATOM 2645 C CA . THR A 1 340 ? 28.010 -21.618 -19.248 1.00 47.22 340 THR A CA 1
ATOM 2646 C C . THR A 1 340 ? 27.224 -20.324 -19.050 1.00 47.22 340 THR A C 1
ATOM 2648 O O . THR A 1 340 ? 26.024 -20.367 -18.781 1.00 47.22 340 THR A O 1
ATOM 2651 N N . CYS A 1 341 ? 27.867 -19.171 -19.246 1.00 54.69 341 CYS A N 1
ATOM 2652 C CA . CYS A 1 341 ? 27.181 -17.889 -19.411 1.00 54.69 341 CYS A CA 1
ATOM 2653 C C . CYS A 1 341 ? 27.147 -17.536 -20.911 1.00 54.69 341 CYS A C 1
ATOM 2655 O O . CYS A 1 341 ? 28.128 -16.995 -21.416 1.00 54.69 341 CYS A O 1
ATOM 2657 N N . PRO A 1 342 ? 26.078 -17.884 -21.659 1.00 55.88 342 PRO A N 1
ATOM 2658 C CA . PRO A 1 342 ? 26.092 -17.812 -23.124 1.00 55.88 342 PRO A CA 1
ATOM 2659 C C . PRO A 1 342 ? 26.092 -16.380 -23.678 1.00 55.88 342 PRO A C 1
ATOM 2661 O O . PRO A 1 342 ? 26.476 -16.175 -24.825 1.00 55.88 342 PRO A O 1
ATOM 2664 N N . TYR A 1 343 ? 25.671 -15.396 -22.876 1.00 62.47 343 TYR A N 1
ATOM 2665 C CA . TYR A 1 343 ? 25.612 -13.988 -23.262 1.00 62.47 343 TYR A CA 1
ATOM 2666 C C . TYR A 1 343 ? 26.178 -13.100 -22.166 1.00 62.47 343 TYR A C 1
ATOM 2668 O O . TYR A 1 343 ? 25.843 -13.245 -20.990 1.00 62.47 343 TYR A O 1
ATOM 2676 N N . LYS A 1 344 ? 26.991 -12.132 -22.585 1.00 65.56 344 LYS A N 1
ATOM 2677 C CA . LYS A 1 344 ? 27.404 -11.010 -21.750 1.00 65.56 344 LYS A CA 1
ATOM 2678 C C . LYS A 1 344 ? 26.205 -10.071 -21.557 1.00 65.56 344 LYS A C 1
ATOM 2680 O O . LYS A 1 344 ? 25.565 -9.736 -22.555 1.00 65.56 344 LYS A O 1
ATOM 2685 N N . PRO A 1 345 ? 25.876 -9.644 -20.326 1.00 63.06 345 PRO A N 1
ATOM 2686 C CA . PRO A 1 345 ? 24.774 -8.716 -20.111 1.00 63.06 345 PRO A CA 1
ATOM 2687 C C . PRO A 1 345 ? 25.121 -7.351 -20.713 1.00 63.06 345 PRO A C 1
ATOM 2689 O O . PRO A 1 345 ? 26.240 -6.858 -20.579 1.00 63.06 345 PRO A O 1
ATOM 2692 N N . GLU A 1 346 ? 24.141 -6.735 -21.364 1.00 68.56 346 GLU A N 1
ATOM 2693 C CA . GLU A 1 346 ? 24.230 -5.397 -21.959 1.00 68.56 346 GLU A CA 1
ATOM 2694 C C . GLU A 1 346 ? 23.562 -4.337 -21.072 1.00 68.56 346 GLU A C 1
ATOM 2696 O O . GLU A 1 346 ? 23.686 -3.139 -21.331 1.00 68.56 346 GLU A O 1
ATOM 2701 N N . ALA A 1 347 ? 22.806 -4.764 -20.057 1.00 60.41 347 ALA A N 1
ATOM 2702 C CA . ALA A 1 347 ? 22.004 -3.908 -19.198 1.00 60.41 347 ALA A CA 1
ATOM 2703 C C . ALA A 1 347 ? 21.626 -4.587 -17.867 1.00 60.41 347 ALA A C 1
ATOM 2705 O O . ALA A 1 347 ? 21.832 -5.784 -17.659 1.00 60.41 347 ALA A O 1
ATOM 2706 N N . SER A 1 348 ? 20.983 -3.826 -16.979 1.00 58.31 348 SER A N 1
ATOM 2707 C CA . SER A 1 348 ? 20.519 -4.254 -15.650 1.00 58.31 348 SER A CA 1
ATOM 2708 C C . SER A 1 348 ? 21.666 -4.637 -14.687 1.00 58.31 348 SER A C 1
ATOM 2710 O O . SER A 1 348 ? 22.661 -3.922 -14.607 1.00 58.31 348 SER A O 1
ATOM 2712 N N . MET A 1 349 ? 21.488 -5.673 -13.856 1.00 58.03 349 MET A N 1
ATOM 2713 C CA . MET A 1 349 ? 22.363 -6.039 -12.729 1.00 58.03 349 MET A CA 1
ATOM 2714 C C . MET A 1 349 ? 22.433 -7.566 -12.502 1.00 58.03 349 MET A C 1
ATOM 2716 O O . MET A 1 349 ? 22.562 -7.999 -11.356 1.00 58.03 349 MET A O 1
ATOM 2720 N N . PHE A 1 350 ? 22.275 -8.382 -13.552 1.00 46.34 350 PHE A N 1
ATOM 2721 C CA . PHE A 1 350 ? 22.073 -9.836 -13.437 1.00 46.34 350 PHE A CA 1
ATOM 2722 C C . PHE A 1 350 ? 22.787 -10.674 -14.520 1.00 46.34 350 PHE A C 1
ATOM 2724 O O . PHE A 1 350 ? 23.181 -10.165 -15.568 1.00 46.34 350 PHE A O 1
ATOM 2731 N N . LEU A 1 351 ? 22.936 -11.971 -14.220 1.00 40.56 351 LEU A N 1
ATOM 2732 C CA . LEU A 1 351 ? 23.475 -13.081 -15.029 1.00 40.56 351 LEU A CA 1
ATOM 2733 C C . LEU A 1 351 ? 22.568 -14.320 -14.781 1.00 40.56 351 LEU A C 1
ATOM 2735 O O . LEU A 1 351 ? 21.912 -14.357 -13.738 1.00 40.56 351 LEU A O 1
ATOM 2739 N N . VAL A 1 352 ? 22.469 -15.318 -15.686 1.00 42.62 352 VAL A N 1
ATOM 2740 C CA . VAL A 1 352 ? 21.334 -16.297 -15.666 1.00 42.62 352 VAL A CA 1
ATOM 2741 C C . VAL A 1 352 ? 21.660 -17.784 -15.917 1.00 42.62 352 VAL A C 1
ATOM 2743 O O . VAL A 1 352 ? 22.434 -18.119 -16.807 1.00 42.62 352 VAL A O 1
ATOM 2746 N N . GLY A 1 353 ? 20.946 -18.648 -15.170 1.00 36.28 353 GLY A N 1
ATOM 2747 C CA . GLY A 1 353 ? 20.619 -20.071 -15.408 1.00 36.28 353 GLY A CA 1
ATOM 2748 C C . GLY A 1 353 ? 19.132 -20.341 -15.033 1.00 36.28 353 GLY A C 1
ATOM 2749 O O . GLY A 1 353 ? 18.489 -19.436 -14.502 1.00 36.28 353 GLY A O 1
ATOM 2750 N N . ASN A 1 354 ? 18.548 -21.519 -15.326 1.00 33.28 354 ASN A N 1
ATOM 2751 C CA . ASN A 1 354 ? 17.085 -21.685 -15.572 1.00 33.28 354 ASN A CA 1
ATOM 2752 C C . ASN A 1 354 ? 16.308 -22.734 -14.717 1.00 33.28 354 ASN A C 1
ATOM 2754 O O . ASN A 1 354 ? 16.838 -23.819 -14.525 1.00 33.28 354 ASN A O 1
ATOM 2758 N N . GLU A 1 355 ? 15.028 -22.453 -14.344 1.00 30.77 355 GLU A N 1
ATOM 2759 C CA . GLU A 1 355 ? 13.808 -23.343 -14.375 1.00 30.77 355 GLU A CA 1
ATOM 2760 C C . GLU A 1 355 ? 12.464 -22.616 -13.948 1.00 30.77 355 GLU A C 1
ATOM 2762 O O . GLU A 1 355 ? 12.474 -21.385 -13.921 1.00 30.77 355 GLU A O 1
ATOM 2767 N N . LYS A 1 356 ? 11.268 -23.269 -13.792 1.00 28.70 356 LYS A N 1
ATOM 2768 C CA . LYS A 1 356 ? 9.898 -22.674 -14.093 1.00 28.70 356 LYS A CA 1
ATOM 2769 C C . LYS A 1 356 ? 8.652 -23.073 -13.194 1.00 28.70 356 LYS A C 1
ATOM 2771 O O . LYS A 1 356 ? 8.721 -24.102 -12.539 1.00 28.70 356 LYS A O 1
ATOM 2776 N N . VAL A 1 357 ? 7.492 -22.346 -13.337 1.00 30.23 357 VAL A N 1
ATOM 2777 C CA . VAL A 1 357 ? 6.021 -22.638 -12.998 1.00 30.23 357 VAL A CA 1
ATOM 2778 C C . VAL A 1 357 ? 5.462 -22.210 -11.588 1.00 30.23 357 VAL A C 1
ATOM 2780 O O . VAL A 1 357 ? 6.227 -22.354 -10.641 1.00 30.23 357 VAL A O 1
ATOM 2783 N N . ASN A 1 358 ? 4.184 -21.828 -11.253 1.00 31.38 358 ASN A N 1
ATOM 2784 C CA . ASN A 1 358 ? 2.943 -21.101 -11.770 1.00 31.38 358 ASN A CA 1
ATOM 2785 C C . ASN A 1 358 ? 1.928 -20.942 -10.551 1.00 31.38 358 ASN A C 1
ATOM 2787 O O . ASN A 1 358 ? 2.182 -21.618 -9.557 1.00 31.38 358 ASN A O 1
ATOM 2791 N N . ALA A 1 359 ? 0.767 -20.228 -10.425 1.00 30.72 359 ALA A N 1
ATOM 2792 C CA . ALA A 1 359 ? -0.099 -19.207 -11.107 1.00 30.72 359 ALA A CA 1
ATOM 2793 C C . ALA A 1 359 ? -1.278 -18.720 -10.166 1.00 30.72 359 ALA A C 1
ATOM 2795 O O . ALA A 1 359 ? -1.596 -19.478 -9.253 1.00 30.72 359 ALA A O 1
ATOM 2796 N N . ALA A 1 360 ? -1.992 -17.578 -10.457 1.00 33.66 360 ALA A N 1
ATOM 2797 C CA . ALA A 1 360 ? -3.503 -17.369 -10.409 1.00 33.66 360 ALA A CA 1
ATOM 2798 C C . ALA A 1 360 ? -4.247 -16.201 -9.604 1.00 33.66 360 ALA A C 1
ATOM 2800 O O . ALA A 1 360 ? -4.296 -16.329 -8.391 1.00 33.66 360 ALA A O 1
ATOM 2801 N N . SER A 1 361 ? -4.976 -15.224 -10.262 1.00 33.12 361 SER A N 1
ATOM 2802 C CA . SER A 1 361 ? -5.886 -13.987 -10.052 1.00 33.12 361 SER A CA 1
ATOM 2803 C C . SER A 1 361 ? -7.507 -13.954 -9.930 1.00 33.12 361 SER A C 1
ATOM 2805 O O . SER A 1 361 ? -8.159 -14.830 -10.472 1.00 33.12 361 SER A O 1
ATOM 2807 N N . SER A 1 362 ? -8.208 -12.885 -9.445 1.00 33.25 362 SER A N 1
ATOM 2808 C CA . SER A 1 362 ? -9.669 -12.489 -9.625 1.00 33.25 362 SER A CA 1
ATOM 2809 C C . SER A 1 362 ? -10.050 -11.105 -8.956 1.00 33.25 362 SER A C 1
ATOM 2811 O O . SER A 1 362 ? -9.173 -10.527 -8.303 1.00 33.25 362 SER A O 1
ATOM 2813 N N . ILE A 1 363 ? -11.343 -10.673 -8.871 1.00 32.25 363 ILE A N 1
ATOM 2814 C CA . ILE A 1 363 ? -12.134 -9.586 -9.582 1.00 32.25 363 ILE A CA 1
ATOM 2815 C C . ILE A 1 363 ? -13.113 -8.889 -8.532 1.00 32.25 363 ILE A C 1
ATOM 2817 O O . ILE A 1 363 ? -13.031 -9.349 -7.397 1.00 32.25 363 ILE A O 1
ATOM 2821 N N . SER A 1 364 ? -14.062 -7.899 -8.615 1.00 29.58 364 SER A N 1
ATOM 2822 C CA . SER A 1 364 ? -14.850 -6.985 -9.539 1.00 29.58 364 SER A CA 1
ATOM 2823 C C . SER A 1 364 ? -15.701 -5.957 -8.667 1.00 29.58 364 SER A C 1
ATOM 2825 O O . SER A 1 364 ? -15.847 -6.277 -7.494 1.00 29.58 364 SER A O 1
ATOM 2827 N N . ILE A 1 365 ? -16.461 -4.859 -8.992 1.00 30.08 365 ILE A N 1
ATOM 2828 C CA . ILE A 1 365 ? -16.522 -3.625 -9.873 1.00 30.08 365 ILE A CA 1
ATOM 2829 C C . ILE A 1 365 ? -17.671 -2.667 -9.334 1.00 30.08 365 ILE A C 1
ATOM 2831 O O . ILE A 1 365 ? -18.739 -3.183 -9.015 1.00 30.08 365 ILE A O 1
ATOM 2835 N N . ARG A 1 366 ? -17.564 -1.300 -9.308 1.00 28.97 366 ARG A N 1
ATOM 2836 C CA . ARG A 1 366 ? -18.713 -0.323 -9.107 1.00 28.97 366 ARG A CA 1
ATOM 2837 C C . ARG A 1 366 ? -18.490 1.134 -9.638 1.00 28.97 366 ARG A C 1
ATOM 2839 O O . ARG A 1 366 ? -18.295 2.075 -8.869 1.00 28.97 366 ARG A O 1
ATOM 2846 N N . LYS A 1 367 ? -18.565 1.373 -10.958 1.00 26.45 367 LYS A N 1
ATOM 2847 C CA . LYS A 1 367 ? -18.299 2.689 -11.612 1.00 26.45 367 LYS A CA 1
ATOM 2848 C C . LYS A 1 367 ? -19.568 3.555 -11.796 1.00 26.45 367 LYS A C 1
ATOM 2850 O O . LYS A 1 367 ? -20.292 3.376 -12.772 1.00 26.45 367 LYS A O 1
ATOM 2855 N N . THR A 1 368 ? -19.851 4.514 -10.898 1.00 25.73 368 THR A N 1
ATOM 2856 C CA . THR A 1 368 ? -20.955 5.504 -11.102 1.00 25.73 368 THR A CA 1
ATOM 2857 C C . THR A 1 368 ? -20.779 6.860 -10.395 1.00 25.73 368 THR A C 1
ATOM 2859 O O . THR A 1 368 ? -21.165 7.883 -10.949 1.00 25.73 368 THR A O 1
ATOM 2862 N N . LEU A 1 369 ? -20.221 6.901 -9.179 1.00 28.80 369 LEU A N 1
ATOM 2863 C CA . LEU A 1 369 ? -20.424 8.040 -8.260 1.00 28.80 369 LEU A CA 1
ATOM 2864 C C . LEU A 1 369 ? -19.523 9.274 -8.500 1.00 28.80 369 LEU A C 1
ATOM 2866 O O . LEU A 1 369 ? -19.843 10.369 -8.058 1.00 28.80 369 LEU A O 1
ATOM 2870 N N . MET A 1 370 ? -18.396 9.119 -9.196 1.00 29.41 370 MET A N 1
ATOM 2871 C CA . MET A 1 370 ? -17.260 10.062 -9.134 1.00 29.41 370 MET A CA 1
ATOM 2872 C C . MET A 1 370 ? -17.308 11.238 -10.132 1.00 29.41 370 MET A C 1
ATOM 2874 O O . MET A 1 370 ? -16.314 11.930 -10.301 1.00 29.41 370 MET A O 1
ATOM 2878 N N . SER A 1 371 ? -18.439 11.481 -10.799 1.00 25.62 371 SER A N 1
ATOM 2879 C CA . SER A 1 371 ? -18.572 12.491 -11.870 1.00 25.62 371 SER A CA 1
ATOM 2880 C C . SER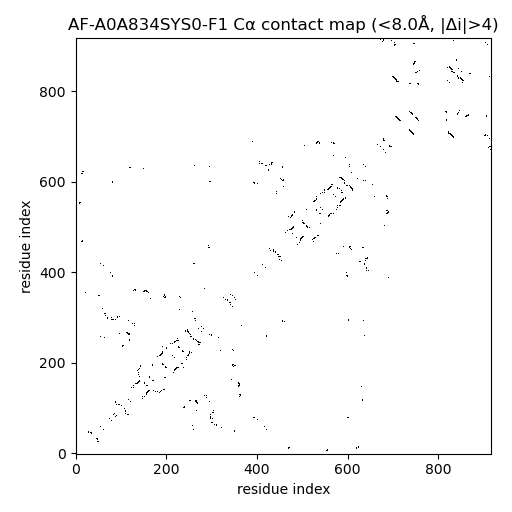 A 1 371 ? -19.113 13.852 -11.382 1.00 25.62 371 SER A C 1
ATOM 2882 O O . SER A 1 371 ? -19.811 14.535 -12.133 1.00 25.62 371 SER A O 1
ATOM 2884 N N . LEU A 1 372 ? -18.877 14.209 -10.114 1.00 26.66 372 LEU A N 1
ATOM 2885 C CA . LEU A 1 372 ? -19.581 15.310 -9.429 1.00 26.66 372 LEU A CA 1
ATOM 2886 C C . LEU A 1 372 ? -18.709 16.205 -8.525 1.00 26.66 372 LEU A C 1
ATOM 2888 O O . LEU A 1 372 ? -19.210 17.211 -8.040 1.00 26.66 372 LEU A O 1
ATOM 2892 N N . ILE A 1 373 ? -17.426 15.880 -8.318 1.00 30.89 373 ILE A N 1
ATOM 2893 C CA . ILE A 1 373 ? -16.555 16.531 -7.309 1.00 30.89 373 ILE A CA 1
ATOM 2894 C C . ILE A 1 373 ? -15.430 17.366 -7.966 1.00 30.89 373 ILE A C 1
ATOM 2896 O O . ILE A 1 373 ? -14.332 17.494 -7.436 1.00 30.89 373 ILE A O 1
ATOM 2900 N N . GLU A 1 374 ? -15.691 17.934 -9.149 1.00 29.36 374 GLU A N 1
ATOM 2901 C CA . GLU A 1 374 ? -14.750 18.810 -9.882 1.00 29.36 374 GLU A CA 1
ATOM 2902 C C . GLU A 1 374 ? -15.301 20.235 -10.105 1.00 29.36 374 GLU A C 1
ATOM 2904 O O . GLU A 1 374 ? -14.785 20.990 -10.926 1.00 29.36 374 GLU A O 1
ATOM 2909 N N . SER A 1 375 ? -16.344 20.639 -9.366 1.00 26.64 375 SER A N 1
ATOM 2910 C CA . SER A 1 375 ? -16.945 21.975 -9.486 1.00 26.64 375 SER A CA 1
ATOM 2911 C C . SER A 1 375 ? -17.297 22.622 -8.140 1.00 26.64 375 SER A C 1
ATOM 2913 O O . SER A 1 375 ? -18.451 22.582 -7.722 1.00 26.64 375 SER A O 1
ATOM 2915 N N . VAL A 1 376 ? -16.304 23.248 -7.503 1.00 25.94 376 VAL A N 1
ATOM 2916 C CA . VAL A 1 376 ? -16.370 24.550 -6.796 1.00 25.94 376 VAL A CA 1
ATOM 2917 C C . VAL A 1 376 ? -14.928 24.956 -6.440 1.00 25.94 376 VAL A C 1
ATOM 2919 O O . VAL A 1 376 ? -14.082 24.100 -6.176 1.00 25.94 376 VAL A O 1
ATOM 2922 N N . SER A 1 377 ? -14.613 26.249 -6.519 1.00 27.33 377 SER A N 1
ATOM 2923 C CA . SER A 1 377 ? -13.262 26.783 -6.305 1.00 27.33 377 SER A CA 1
ATOM 2924 C C . SER A 1 377 ? -12.885 26.879 -4.826 1.00 27.33 377 SER A C 1
ATOM 2926 O O . SER A 1 377 ? -13.735 27.091 -3.966 1.00 27.33 377 SER A O 1
ATOM 2928 N N . LYS A 1 378 ? -11.582 26.791 -4.546 1.00 36.66 378 LYS A N 1
ATOM 2929 C CA . LYS A 1 378 ? -11.002 27.183 -3.257 1.00 36.66 378 LYS A CA 1
ATOM 2930 C C . LYS A 1 378 ? -10.668 28.669 -3.303 1.00 36.66 378 LYS A C 1
ATOM 2932 O O . LYS A 1 378 ? -9.956 29.055 -4.220 1.00 36.66 378 LYS A O 1
ATOM 2937 N N . ASP A 1 379 ? -11.108 29.424 -2.306 1.00 29.39 379 ASP A N 1
ATOM 2938 C CA . ASP A 1 379 ? -10.290 30.427 -1.615 1.00 29.39 379 ASP A CA 1
ATOM 2939 C C . ASP A 1 379 ? -10.941 30.782 -0.264 1.00 29.39 379 ASP A C 1
ATOM 2941 O O . ASP A 1 379 ? -12.097 30.442 -0.026 1.00 29.39 379 ASP A O 1
ATOM 2945 N N . ASP A 1 380 ? -10.137 31.364 0.629 1.00 27.88 380 ASP A N 1
ATOM 2946 C CA . ASP A 1 380 ? -10.444 31.852 1.984 1.00 27.88 380 ASP A CA 1
ATOM 2947 C C . ASP A 1 380 ? -11.324 31.003 2.931 1.00 27.88 380 ASP A C 1
ATOM 2949 O O . ASP A 1 380 ? -12.549 31.018 2.906 1.00 27.88 380 ASP A O 1
ATOM 2953 N N . ILE A 1 381 ? -10.659 30.404 3.929 1.00 29.36 381 ILE A N 1
ATOM 2954 C CA . ILE A 1 381 ? -10.816 30.792 5.347 1.00 29.36 381 ILE A CA 1
ATOM 2955 C C . ILE A 1 381 ? -9.603 30.271 6.138 1.00 29.36 381 ILE A C 1
ATOM 2957 O O . ILE A 1 381 ? -9.334 29.070 6.197 1.00 29.36 381 ILE A O 1
ATOM 2961 N N . GLN A 1 382 ? -8.881 31.171 6.811 1.00 34.72 382 GLN A N 1
ATOM 2962 C CA . GLN A 1 382 ? -8.034 30.802 7.947 1.00 34.72 382 GLN A CA 1
ATOM 2963 C C . GLN A 1 382 ? -8.786 31.088 9.251 1.00 34.72 382 GLN A C 1
ATOM 2965 O O . GLN A 1 382 ? -9.030 32.249 9.567 1.00 34.72 382 GLN A O 1
ATOM 2970 N N . SER A 1 383 ? -9.064 30.062 10.066 1.00 32.03 383 SER A N 1
ATOM 2971 C CA . SER A 1 383 ? -8.543 29.967 11.449 1.00 32.03 383 SER A CA 1
ATOM 2972 C C . SER A 1 383 ? -9.302 28.984 12.362 1.00 32.03 383 SER A C 1
ATOM 2974 O O . SER A 1 383 ? -10.521 28.883 12.347 1.00 32.03 383 SER A O 1
ATOM 2976 N N . LYS A 1 384 ? -8.533 28.334 13.249 1.00 32.69 384 LYS A N 1
ATOM 2977 C CA . LYS A 1 384 ? -8.904 27.900 14.617 1.00 32.69 384 LYS A CA 1
ATOM 2978 C C . LYS A 1 384 ? -10.079 26.926 14.855 1.00 32.69 384 LYS A C 1
ATOM 2980 O O . LYS A 1 384 ? -10.259 26.566 16.014 1.00 32.69 384 LYS A O 1
ATOM 2985 N N . MET A 1 385 ? -10.795 26.432 13.846 1.00 30.48 385 MET A N 1
ATOM 2986 C CA . MET A 1 385 ? -11.739 25.306 13.998 1.00 30.48 385 MET A CA 1
ATOM 2987 C C . MET A 1 385 ? -11.153 24.007 13.411 1.00 30.48 385 MET A C 1
ATOM 2989 O O . MET A 1 385 ? -10.332 24.056 12.492 1.00 30.48 385 MET A O 1
ATOM 2993 N N . ILE A 1 386 ? -11.518 22.851 13.980 1.00 40.50 386 ILE A N 1
ATOM 2994 C CA . ILE A 1 386 ? -11.108 21.515 13.511 1.00 40.50 386 ILE A CA 1
ATOM 2995 C C . ILE A 1 386 ? -12.390 20.691 13.293 1.00 40.50 386 ILE A C 1
ATOM 2997 O O . ILE A 1 386 ? -13.084 20.414 14.274 1.00 40.50 386 ILE A O 1
ATOM 3001 N N . PRO A 1 387 ? -12.708 20.260 12.060 1.00 35.69 387 PRO A N 1
ATOM 3002 C CA . PRO A 1 387 ? -13.887 19.451 11.779 1.00 35.69 387 PRO A CA 1
ATOM 3003 C C . PRO A 1 387 ? -13.712 18.018 12.304 1.00 35.69 387 PRO A C 1
ATOM 3005 O O . PRO A 1 387 ? -13.043 17.179 11.690 1.00 35.69 387 PRO A O 1
ATOM 3008 N N . LEU A 1 388 ? -14.345 17.723 13.443 1.00 35.47 388 LEU A N 1
ATOM 3009 C CA . LEU A 1 388 ? -14.436 16.370 13.998 1.00 35.47 388 LEU A CA 1
ATOM 3010 C C . LEU A 1 388 ? -15.299 15.505 13.072 1.00 35.47 388 LEU A C 1
ATOM 3012 O O . LEU A 1 388 ? -16.508 15.690 12.966 1.00 35.47 388 LEU A O 1
ATOM 3016 N N . GLY A 1 389 ? -14.640 14.607 12.344 1.00 31.33 389 GLY A N 1
ATOM 3017 C CA . GLY A 1 389 ? -15.171 14.030 11.107 1.00 31.33 389 GLY A CA 1
ATOM 3018 C C . GLY A 1 389 ? -14.105 13.850 10.024 1.00 31.33 389 GLY A C 1
ATOM 3019 O O . GLY A 1 389 ? -14.258 12.991 9.158 1.00 31.33 389 GLY A O 1
ATOM 3020 N N . HIS A 1 390 ? -12.990 14.589 10.089 1.00 42.34 390 HIS A N 1
ATOM 3021 C CA . HIS A 1 390 ? -11.834 14.356 9.223 1.00 42.34 390 HIS A CA 1
ATOM 3022 C C . HIS A 1 390 ? -10.704 13.620 9.959 1.00 42.34 390 HIS A C 1
ATOM 3024 O O . HIS A 1 390 ? -10.090 14.140 10.886 1.00 42.34 390 HIS A O 1
ATOM 3030 N N . GLY A 1 391 ? -10.391 12.400 9.513 1.00 44.69 391 GLY A N 1
ATOM 3031 C CA . GLY A 1 391 ? -9.394 11.531 10.149 1.00 44.69 391 GLY A CA 1
ATOM 3032 C C . GLY A 1 391 ? -7.920 11.905 9.923 1.00 44.69 391 GLY A C 1
ATOM 3033 O O . GLY A 1 391 ? -7.051 11.121 10.318 1.00 44.69 391 GLY A O 1
ATOM 3034 N N . ASP A 1 392 ? -7.617 13.034 9.274 1.00 57.22 392 ASP A N 1
ATOM 3035 C CA . ASP A 1 392 ? -6.263 13.589 9.138 1.00 57.22 392 ASP A CA 1
ATOM 3036 C C . ASP A 1 392 ? -6.132 14.878 9.976 1.00 57.22 392 ASP A C 1
ATOM 3038 O O . ASP A 1 392 ? -6.578 15.943 9.546 1.00 57.22 392 ASP A O 1
ATOM 3042 N N . PRO A 1 393 ? -5.515 14.818 11.170 1.00 55.72 393 PRO A N 1
ATOM 3043 C CA . PRO A 1 393 ? -5.320 15.999 12.007 1.00 55.72 393 PRO A CA 1
ATOM 3044 C C . PRO A 1 393 ? -4.198 16.911 11.485 1.00 55.72 393 PRO A C 1
ATOM 3046 O O . PRO A 1 393 ? -4.141 18.085 11.837 1.00 55.72 393 PRO A O 1
ATOM 3049 N N . SER A 1 394 ? -3.279 16.399 10.660 1.00 59.78 394 SER A N 1
ATOM 3050 C CA . SER A 1 394 ? -2.051 17.113 10.285 1.00 59.78 394 SER A CA 1
ATOM 3051 C C . SER A 1 394 ? -2.286 18.256 9.290 1.00 59.78 394 SER A C 1
ATOM 3053 O O . SER A 1 394 ? -1.441 19.145 9.158 1.00 59.78 394 SER A O 1
ATOM 3055 N N . ALA A 1 395 ? -3.466 18.283 8.661 1.00 45.62 395 ALA A N 1
ATOM 3056 C CA . ALA A 1 395 ? -3.932 19.387 7.830 1.00 45.62 395 ALA A CA 1
ATOM 3057 C C . ALA A 1 395 ? -4.102 20.702 8.620 1.00 45.62 395 ALA A C 1
ATOM 3059 O O . ALA A 1 395 ? -3.926 21.787 8.061 1.00 45.62 395 ALA A O 1
ATOM 3060 N N . PHE A 1 396 ? -4.409 20.638 9.921 1.00 55.97 396 PHE A N 1
ATOM 3061 C CA . PHE A 1 396 ? -4.797 21.817 10.702 1.00 55.97 396 PHE A CA 1
ATOM 3062 C C . PHE A 1 396 ? -3.587 22.521 11.346 1.00 55.97 396 PHE A C 1
ATOM 3064 O O . PHE A 1 396 ? -2.720 21.853 11.912 1.00 55.97 396 PHE A O 1
ATOM 3071 N N . PRO A 1 397 ? -3.494 23.871 11.316 1.00 58.72 397 PRO A N 1
ATOM 3072 C CA . PRO A 1 397 ? -2.312 24.605 11.790 1.00 58.72 397 PRO A CA 1
ATOM 3073 C C . PRO A 1 397 ? -1.886 24.364 13.245 1.00 58.72 397 PRO A C 1
ATOM 3075 O O . PRO A 1 397 ? -0.712 24.537 13.570 1.00 58.72 397 PRO A O 1
ATOM 3078 N N . CYS A 1 398 ? -2.825 23.980 14.108 1.00 59.38 398 CYS A N 1
ATOM 3079 C CA . CYS A 1 398 ? -2.609 23.683 15.524 1.00 59.38 398 CYS A CA 1
ATOM 3080 C C . CYS A 1 398 ? -1.870 22.359 15.775 1.00 59.38 398 CYS A C 1
ATOM 3082 O O . CYS A 1 398 ? -1.158 22.252 16.774 1.00 59.38 398 CYS A O 1
ATOM 3084 N N . PHE A 1 399 ? -1.990 21.376 14.877 1.00 65.62 399 PHE A N 1
ATOM 3085 C CA . PHE A 1 399 ? -1.282 20.106 14.981 1.00 65.62 399 PHE A CA 1
ATOM 3086 C C . PHE A 1 399 ? -0.015 20.142 14.118 1.00 65.62 399 PHE A C 1
ATOM 3088 O O . PHE A 1 399 ? -0.040 20.448 12.922 1.00 65.62 399 PHE A O 1
ATOM 3095 N N . ARG A 1 400 ? 1.138 19.867 14.733 1.00 75.88 400 ARG A N 1
ATOM 3096 C CA . ARG A 1 400 ? 2.453 19.944 14.084 1.00 75.88 400 ARG A CA 1
ATOM 3097 C C . ARG A 1 400 ? 3.355 18.831 14.595 1.00 75.88 400 ARG A C 1
ATOM 3099 O O . ARG A 1 400 ? 3.632 18.775 15.786 1.00 75.88 400 ARG A O 1
ATOM 3106 N N . THR A 1 401 ? 3.834 17.989 13.682 1.00 83.88 401 THR A N 1
ATOM 3107 C CA . THR A 1 401 ? 4.832 16.943 13.942 1.00 83.88 401 THR A CA 1
ATOM 3108 C C . THR A 1 401 ? 6.039 17.494 14.707 1.00 83.88 401 THR A C 1
ATOM 3110 O O . THR A 1 401 ? 6.534 18.581 14.383 1.00 83.88 401 THR A O 1
ATOM 3113 N N . THR A 1 402 ? 6.536 16.736 15.687 1.00 86.25 402 THR A N 1
ATOM 3114 C CA . THR A 1 402 ? 7.651 17.149 16.549 1.00 86.25 402 THR A CA 1
ATOM 3115 C C . THR A 1 402 ? 8.955 17.375 15.783 1.00 86.25 402 THR A C 1
ATOM 3117 O O . THR A 1 402 ? 9.229 16.778 14.737 1.00 86.25 402 THR A O 1
ATOM 3120 N N . ALA A 1 403 ? 9.805 18.242 16.342 1.00 88.31 403 ALA A N 1
ATOM 3121 C CA . ALA A 1 403 ? 11.150 18.460 15.822 1.00 88.31 403 ALA A CA 1
ATOM 3122 C C . ALA A 1 403 ? 12.035 17.210 15.974 1.00 88.31 403 ALA A C 1
ATOM 3124 O O . ALA A 1 403 ? 12.894 16.983 15.128 1.00 88.31 403 ALA A O 1
ATOM 3125 N N . SER A 1 404 ? 11.818 16.380 17.001 1.00 91.25 404 SER A N 1
ATOM 3126 C CA . SER A 1 404 ? 12.512 15.099 17.168 1.00 91.25 404 SER A CA 1
ATOM 3127 C C . SER A 1 404 ? 12.168 14.105 16.061 1.00 91.25 404 SER A C 1
ATOM 3129 O O . SER A 1 404 ? 13.084 13.606 15.415 1.00 91.25 404 SER A O 1
ATOM 3131 N N . ALA A 1 405 ? 10.885 13.905 15.743 1.00 91.75 405 ALA A N 1
ATOM 3132 C CA . ALA A 1 405 ? 10.488 13.027 14.641 1.00 91.75 405 ALA A CA 1
ATOM 3133 C C . ALA A 1 405 ? 11.026 13.515 13.281 1.00 91.75 405 ALA A C 1
ATOM 3135 O O . ALA A 1 405 ? 11.494 12.715 12.473 1.00 91.75 405 ALA A O 1
ATOM 3136 N N . GLN A 1 406 ? 11.029 14.833 13.039 1.00 91.81 406 GLN A N 1
ATOM 3137 C CA . GLN A 1 406 ? 11.653 15.420 11.843 1.00 91.81 406 GLN A CA 1
ATOM 3138 C C . GLN A 1 406 ? 13.171 15.174 11.805 1.00 91.81 406 GLN A C 1
ATOM 3140 O O . GLN A 1 406 ? 13.689 14.775 10.762 1.00 91.81 406 GLN A O 1
ATOM 3145 N N . ARG A 1 407 ? 13.887 15.357 12.927 1.00 93.38 407 ARG A N 1
ATOM 3146 C CA . ARG A 1 407 ? 15.327 15.054 13.024 1.00 93.38 407 ARG A CA 1
ATOM 3147 C C . ARG A 1 407 ? 15.614 13.577 12.762 1.00 93.38 407 ARG A C 1
ATOM 3149 O O . ARG A 1 407 ? 16.510 13.303 11.975 1.00 93.38 407 ARG A O 1
ATOM 3156 N N . ALA A 1 408 ? 14.828 12.662 13.326 1.00 96.00 408 ALA A N 1
ATOM 3157 C CA . ALA A 1 408 ? 15.011 11.221 13.170 1.00 96.00 408 ALA A CA 1
ATOM 3158 C C . ALA A 1 408 ? 14.974 10.772 11.698 1.00 96.00 408 ALA A C 1
ATOM 3160 O O . ALA A 1 408 ? 15.853 10.034 11.255 1.00 96.00 408 ALA A O 1
ATOM 3161 N N . ILE A 1 409 ? 14.011 11.267 10.906 1.00 96.12 409 ILE A N 1
ATOM 3162 C CA . ILE A 1 409 ? 13.955 10.970 9.464 1.00 96.12 409 ILE A CA 1
ATOM 3163 C C . ILE A 1 409 ? 15.148 11.594 8.724 1.00 96.12 409 ILE A C 1
ATOM 3165 O O . ILE A 1 409 ? 15.770 10.923 7.905 1.00 96.12 409 ILE A O 1
ATOM 3169 N N . VAL A 1 410 ? 15.505 12.850 9.021 1.00 94.38 410 VAL A N 1
ATOM 3170 C CA . VAL A 1 410 ? 16.659 13.525 8.392 1.00 94.38 410 VAL A CA 1
ATOM 3171 C C . VAL A 1 410 ? 17.973 12.802 8.719 1.00 94.38 410 VAL A C 1
ATOM 3173 O O . VAL A 1 410 ? 18.802 12.614 7.838 1.00 94.38 410 VAL A O 1
ATOM 3176 N N . GLN A 1 411 ? 18.154 12.329 9.953 1.00 93.75 411 GLN A N 1
ATOM 3177 C CA . GLN A 1 411 ? 19.301 11.511 10.357 1.00 93.75 411 GLN A CA 1
ATOM 3178 C C . GLN A 1 411 ? 19.306 10.158 9.635 1.00 93.75 411 GLN A C 1
ATOM 3180 O O . GLN A 1 411 ? 20.356 9.734 9.158 1.00 93.75 411 GLN A O 1
ATOM 3185 N N . ALA A 1 412 ? 18.150 9.500 9.496 1.00 94.06 412 ALA A N 1
ATOM 3186 C CA . ALA A 1 412 ? 18.038 8.244 8.759 1.00 94.06 412 ALA A CA 1
ATOM 3187 C C . ALA A 1 412 ? 18.416 8.407 7.274 1.00 94.06 412 ALA A C 1
ATOM 3189 O O . ALA A 1 412 ? 19.205 7.606 6.770 1.00 94.06 412 ALA A O 1
ATOM 3190 N N . VAL A 1 413 ? 17.930 9.459 6.603 1.00 91.44 413 VAL A N 1
ATOM 3191 C CA . VAL A 1 413 ? 18.288 9.798 5.211 1.00 91.44 413 VAL A CA 1
ATOM 3192 C C . VAL A 1 413 ? 19.784 10.100 5.096 1.00 91.44 413 VAL A C 1
ATOM 3194 O O . VAL A 1 413 ? 20.495 9.378 4.403 1.00 91.44 413 VAL A O 1
ATOM 3197 N N . ASN A 1 414 ? 20.287 11.079 5.856 1.00 91.12 414 ASN A N 1
ATOM 3198 C CA . ASN A 1 414 ? 21.686 11.523 5.800 1.00 91.12 414 ASN A CA 1
ATOM 3199 C C . ASN A 1 414 ? 22.699 10.438 6.220 1.00 91.12 414 ASN A C 1
ATOM 3201 O O . ASN A 1 414 ? 23.894 10.583 5.975 1.00 91.12 414 ASN A O 1
ATOM 3205 N N . SER A 1 415 ? 22.255 9.359 6.875 1.00 89.31 415 SER A N 1
ATOM 3206 C CA . SER A 1 415 ? 23.117 8.220 7.212 1.00 89.31 415 SER A CA 1
ATOM 3207 C C . SER A 1 415 ? 23.439 7.308 6.023 1.00 89.31 415 SER A C 1
ATOM 3209 O O . SER A 1 415 ? 24.336 6.477 6.138 1.00 89.31 415 SER A O 1
ATOM 3211 N N . ALA A 1 416 ? 22.673 7.395 4.926 1.00 83.12 416 ALA A N 1
ATOM 3212 C CA . ALA A 1 416 ? 22.662 6.487 3.769 1.00 83.12 416 ALA A CA 1
ATOM 3213 C C . ALA A 1 416 ? 22.429 4.980 4.064 1.00 83.12 416 ALA A C 1
ATOM 3215 O O . ALA A 1 416 ? 22.188 4.200 3.141 1.00 83.12 416 ALA A O 1
ATOM 3216 N N . ASN A 1 417 ? 22.415 4.555 5.335 1.00 83.50 417 ASN A N 1
ATOM 3217 C CA . ASN A 1 417 ? 22.290 3.156 5.778 1.00 83.50 417 ASN A CA 1
ATOM 3218 C C . ASN A 1 417 ? 20.961 2.482 5.391 1.00 83.50 417 ASN A C 1
ATOM 3220 O O . ASN A 1 417 ? 20.830 1.263 5.481 1.00 83.50 417 ASN A O 1
ATOM 3224 N N . TYR A 1 418 ? 19.966 3.270 4.984 1.00 88.81 418 TYR A N 1
ATOM 3225 C CA . TYR A 1 418 ? 18.601 2.821 4.715 1.00 88.81 418 TYR A CA 1
ATOM 3226 C C . TYR A 1 418 ? 18.167 3.039 3.255 1.00 88.81 418 TYR A C 1
ATOM 3228 O O . TYR A 1 418 ? 16.974 3.054 2.947 1.00 88.81 418 TYR A O 1
ATOM 3236 N N . ASN A 1 419 ? 19.131 3.193 2.343 1.00 86.75 419 ASN A N 1
ATOM 3237 C CA . ASN A 1 419 ? 18.861 3.323 0.909 1.00 86.75 419 ASN A CA 1
ATOM 3238 C C . ASN A 1 419 ? 18.556 1.965 0.243 1.00 86.75 419 ASN A C 1
ATOM 3240 O O . ASN A 1 419 ? 17.935 1.944 -0.818 1.00 86.75 419 ASN A O 1
ATOM 3244 N N . SER A 1 420 ? 18.891 0.845 0.896 1.00 80.12 420 SER A N 1
ATOM 3245 C CA . SER A 1 420 ? 18.602 -0.531 0.453 1.00 80.12 420 SER A CA 1
ATOM 3246 C C . SER A 1 420 ? 17.205 -1.034 0.831 1.00 80.12 420 SER A C 1
ATOM 3248 O O . SER A 1 420 ? 16.565 -0.523 1.756 1.00 80.12 420 SER A O 1
ATOM 3250 N N . TYR A 1 421 ? 16.722 -2.071 0.137 1.00 80.44 421 TYR A N 1
ATOM 3251 C CA . TYR A 1 421 ? 15.515 -2.796 0.554 1.00 80.44 421 TYR A CA 1
ATOM 3252 C C . TYR A 1 421 ? 15.649 -3.342 1.982 1.00 80.44 421 TYR A C 1
ATOM 3254 O O . TYR A 1 421 ? 16.742 -3.679 2.442 1.00 80.44 421 TYR A O 1
ATOM 3262 N N . CYS A 1 422 ? 14.523 -3.477 2.684 1.00 81.81 422 CYS A N 1
ATOM 3263 C CA . CYS A 1 422 ? 14.529 -4.077 4.012 1.00 81.81 422 CYS A CA 1
ATOM 3264 C C . CYS A 1 422 ? 14.953 -5.563 3.926 1.00 81.81 422 CYS A C 1
ATOM 3266 O O . CYS A 1 422 ? 14.310 -6.329 3.205 1.00 81.81 422 CYS A O 1
ATOM 3268 N N . PRO A 1 423 ? 15.982 -6.019 4.671 1.00 73.25 423 PRO A N 1
ATOM 3269 C CA . PRO A 1 423 ? 16.496 -7.391 4.571 1.00 73.25 423 PRO A CA 1
ATOM 3270 C C . PRO A 1 423 ? 15.553 -8.461 5.148 1.00 73.25 423 PRO A C 1
ATOM 3272 O O . PRO A 1 423 ? 15.842 -9.651 5.052 1.00 73.25 423 PRO A O 1
ATOM 3275 N N . ASN A 1 424 ? 14.434 -8.063 5.761 1.00 80.19 424 ASN A N 1
ATOM 3276 C CA . ASN A 1 424 ? 13.411 -8.960 6.291 1.00 80.19 424 ASN A CA 1
ATOM 3277 C C . ASN A 1 424 ? 12.010 -8.428 5.907 1.00 80.19 424 ASN A C 1
ATOM 3279 O O . ASN A 1 424 ? 11.737 -7.255 6.175 1.00 80.19 424 ASN A O 1
ATOM 3283 N N . PRO A 1 425 ? 11.109 -9.250 5.329 1.00 77.56 425 PRO A N 1
ATOM 3284 C CA . PRO A 1 425 ? 9.767 -8.823 4.910 1.00 77.56 425 PRO A CA 1
ATOM 3285 C C . PRO A 1 425 ? 8.851 -8.386 6.067 1.00 77.56 425 PRO A C 1
ATOM 3287 O O . PRO A 1 425 ? 7.892 -7.660 5.834 1.00 77.56 425 PRO A O 1
ATOM 3290 N N . GLN A 1 426 ? 9.155 -8.765 7.314 1.00 89.62 426 GLN A N 1
ATOM 3291 C CA . GLN A 1 426 ? 8.467 -8.274 8.517 1.00 89.62 426 GLN A CA 1
ATOM 3292 C C . GLN A 1 426 ? 8.837 -6.814 8.860 1.00 89.62 426 GLN A C 1
ATOM 3294 O O . GLN A 1 426 ? 8.178 -6.193 9.689 1.00 89.62 426 GLN A O 1
ATOM 3299 N N . GLY A 1 427 ? 9.909 -6.267 8.275 1.00 92.75 427 GLY A N 1
ATOM 3300 C CA . GLY A 1 427 ? 10.466 -4.954 8.609 1.00 92.75 427 GLY A CA 1
ATOM 3301 C C . GLY A 1 427 ? 11.746 -5.008 9.456 1.00 92.75 427 GLY A C 1
ATOM 3302 O O . GLY A 1 427 ? 12.151 -6.060 9.976 1.00 92.75 427 GLY A O 1
ATOM 3303 N N . LEU A 1 428 ? 12.397 -3.849 9.591 1.00 92.12 428 LEU A N 1
ATOM 3304 C CA . LEU A 1 428 ? 13.668 -3.682 10.301 1.00 92.12 428 LEU A CA 1
ATOM 3305 C C . LEU A 1 428 ? 13.556 -4.112 11.769 1.00 92.12 428 LEU A C 1
ATOM 3307 O O . LEU A 1 428 ? 12.623 -3.730 12.476 1.00 92.12 428 LEU A O 1
ATOM 3311 N N . LEU A 1 429 ? 14.544 -4.871 12.255 1.00 95.19 429 LEU A N 1
ATOM 3312 C CA . LEU A 1 429 ? 14.556 -5.362 13.637 1.00 95.19 429 LEU A CA 1
ATOM 3313 C C . LEU A 1 429 ? 14.542 -4.231 14.693 1.00 95.19 429 LEU A C 1
ATOM 3315 O O . LEU A 1 429 ? 13.790 -4.379 15.654 1.00 95.19 429 LEU A O 1
ATOM 3319 N N . PRO A 1 430 ? 15.268 -3.099 14.539 1.00 96.62 430 PRO A N 1
ATOM 3320 C CA . PRO A 1 430 ? 15.124 -1.952 15.441 1.00 96.62 430 PRO A CA 1
ATOM 3321 C C . PRO A 1 430 ? 13.697 -1.389 15.489 1.00 96.62 430 PRO A C 1
ATOM 3323 O O . PRO A 1 430 ? 13.165 -1.193 16.576 1.00 96.62 430 PRO A O 1
ATOM 3326 N N . ALA A 1 431 ? 13.041 -1.212 14.335 1.00 97.69 431 ALA A N 1
ATOM 3327 C CA . ALA A 1 431 ? 11.665 -0.712 14.262 1.00 97.69 431 ALA A CA 1
ATOM 3328 C C . ALA A 1 431 ? 10.675 -1.666 14.948 1.00 97.69 431 ALA A C 1
ATOM 3330 O O . ALA A 1 431 ? 9.866 -1.247 15.774 1.00 97.69 431 ALA A O 1
ATOM 3331 N N . ARG A 1 432 ? 10.785 -2.971 14.664 1.00 98.25 432 ARG A N 1
ATOM 3332 C CA . ARG A 1 432 ? 9.965 -4.011 15.303 1.00 98.25 432 ARG A CA 1
ATOM 3333 C C . ARG A 1 432 ? 10.202 -4.119 16.802 1.00 98.25 432 ARG A C 1
ATOM 3335 O O . ARG A 1 432 ? 9.251 -4.353 17.539 1.00 98.25 432 ARG A O 1
ATOM 3342 N N . ARG A 1 433 ? 11.445 -3.932 17.259 1.00 98.38 433 ARG A N 1
ATOM 3343 C CA . ARG A 1 433 ? 11.771 -3.877 18.686 1.00 98.38 433 ARG A CA 1
ATOM 3344 C C . ARG A 1 433 ? 11.126 -2.660 19.343 1.00 98.38 433 ARG A C 1
ATOM 3346 O O . ARG A 1 433 ? 10.416 -2.847 20.319 1.00 98.38 433 ARG A O 1
ATOM 3353 N N . ALA A 1 434 ? 11.296 -1.465 18.781 1.00 98.50 434 ALA A N 1
ATOM 3354 C CA . ALA A 1 434 ? 10.704 -0.244 19.322 1.00 98.50 434 ALA A CA 1
ATOM 3355 C C . ALA A 1 434 ? 9.169 -0.327 19.411 1.00 98.50 434 ALA A C 1
ATOM 3357 O O . ALA A 1 434 ? 8.602 0.036 20.435 1.00 98.50 434 ALA A O 1
ATOM 3358 N N . VAL A 1 435 ? 8.497 -0.884 18.394 1.00 98.44 435 VAL A N 1
ATOM 3359 C CA . VAL A 1 435 ? 7.042 -1.129 18.427 1.00 98.44 435 VAL A CA 1
ATOM 3360 C C . VAL A 1 435 ? 6.663 -2.184 19.475 1.00 98.44 435 VAL A C 1
ATOM 3362 O O . VAL A 1 435 ? 5.739 -1.951 20.251 1.00 98.44 435 VAL A O 1
ATOM 3365 N N . ALA A 1 436 ? 7.377 -3.315 19.556 1.00 98.38 436 ALA A N 1
ATOM 3366 C CA . ALA A 1 436 ? 7.116 -4.340 20.571 1.00 98.38 436 ALA A CA 1
ATOM 3367 C C . ALA A 1 436 ? 7.304 -3.799 22.000 1.00 98.38 436 ALA A C 1
ATOM 3369 O O . ALA A 1 436 ? 6.486 -4.067 22.875 1.00 98.38 436 ALA A O 1
ATOM 3370 N N . GLU A 1 437 ? 8.359 -3.021 22.243 1.00 98.31 437 GLU A N 1
ATOM 3371 C CA . GLU A 1 437 ? 8.698 -2.462 23.557 1.00 98.31 437 GLU A CA 1
ATOM 3372 C C . GLU A 1 437 ? 7.827 -1.260 23.935 1.00 98.31 437 GLU A C 1
ATOM 3374 O O . GLU A 1 437 ? 7.571 -1.063 25.119 1.00 98.31 437 GLU A O 1
ATOM 3379 N N . TYR A 1 438 ? 7.311 -0.509 22.957 1.00 97.56 438 TYR A N 1
ATOM 3380 C CA . TYR A 1 438 ? 6.244 0.475 23.150 1.00 97.56 438 TYR A CA 1
ATOM 3381 C C . TYR A 1 438 ? 4.937 -0.205 23.577 1.00 97.56 438 TYR A C 1
ATOM 3383 O O . TYR A 1 438 ? 4.432 0.095 24.652 1.00 97.56 438 TYR A O 1
ATOM 3391 N N . LEU A 1 439 ? 4.436 -1.173 22.799 1.00 97.62 439 LEU A N 1
ATOM 3392 C CA . LEU A 1 439 ? 3.173 -1.864 23.101 1.00 97.62 439 LEU A CA 1
ATOM 3393 C C . LEU A 1 439 ? 3.245 -2.698 24.392 1.00 97.62 439 LEU A C 1
ATOM 3395 O O . LEU A 1 439 ? 2.242 -2.855 25.075 1.00 97.62 439 LEU A O 1
ATOM 3399 N N . SER A 1 440 ? 4.429 -3.193 24.772 1.00 97.50 440 SER A N 1
ATOM 3400 C CA . SER A 1 440 ? 4.629 -3.923 26.037 1.00 97.50 440 SER A CA 1
ATOM 3401 C C . SER A 1 440 ? 4.434 -3.066 27.296 1.00 97.50 440 SER A C 1
ATOM 3403 O O . SER A 1 440 ? 4.409 -3.627 28.387 1.00 97.50 440 SER A O 1
ATOM 3405 N N . ARG A 1 441 ? 4.345 -1.731 27.187 1.00 96.06 441 ARG A N 1
ATOM 3406 C CA . ARG A 1 441 ? 4.153 -0.833 28.343 1.00 96.06 441 ARG A CA 1
ATOM 3407 C C . ARG A 1 441 ? 2.760 -0.971 28.957 1.00 96.06 441 ARG A C 1
ATOM 3409 O O . ARG A 1 441 ? 2.614 -0.808 30.163 1.00 96.06 441 ARG A O 1
ATOM 3416 N N . ASP A 1 442 ? 1.776 -1.315 28.131 1.00 95.19 442 ASP A N 1
ATOM 3417 C CA . ASP A 1 442 ? 0.354 -1.372 28.477 1.00 95.19 442 ASP A CA 1
ATOM 3418 C C . ASP A 1 442 ? -0.187 -2.817 28.514 1.00 95.19 442 ASP A C 1
ATOM 3420 O O . ASP A 1 442 ? -1.398 -3.032 28.544 1.00 95.19 442 ASP A O 1
ATOM 3424 N N . LEU A 1 443 ? 0.703 -3.820 28.494 1.00 96.19 443 LEU A N 1
ATOM 3425 C CA . LEU A 1 443 ? 0.361 -5.244 28.445 1.00 96.19 443 LEU A CA 1
ATOM 3426 C C . LEU A 1 443 ? 0.904 -6.018 29.659 1.00 96.19 443 LEU A C 1
ATOM 3428 O O . LEU A 1 443 ? 2.011 -5.746 30.123 1.00 96.19 443 LEU A O 1
ATOM 3432 N N . PRO A 1 444 ? 0.198 -7.066 30.129 1.00 94.19 444 PRO A N 1
ATOM 3433 C CA . PRO A 1 444 ? 0.656 -7.914 31.234 1.00 94.19 444 PRO A CA 1
ATOM 3434 C C . PRO A 1 444 ? 1.785 -8.895 30.846 1.00 94.19 444 PRO A C 1
ATOM 3436 O O . PRO A 1 444 ? 2.156 -9.758 31.641 1.00 94.19 444 PRO A O 1
ATOM 3439 N N . TYR A 1 445 ? 2.329 -8.799 29.629 1.00 94.62 445 TYR A N 1
ATOM 3440 C CA . TYR A 1 445 ? 3.433 -9.614 29.113 1.00 94.62 445 TYR A CA 1
ATOM 3441 C C . TYR A 1 445 ? 4.284 -8.805 28.122 1.00 94.62 445 TYR A C 1
ATOM 3443 O O . TYR A 1 445 ? 3.782 -7.918 27.433 1.00 94.62 445 TYR A O 1
ATOM 3451 N N . LYS A 1 446 ? 5.578 -9.138 28.002 1.00 95.75 446 LYS A N 1
ATOM 3452 C CA . LYS A 1 446 ? 6.466 -8.511 27.010 1.00 95.75 446 LYS A CA 1
ATOM 3453 C C . LYS A 1 446 ? 6.264 -9.137 25.627 1.00 95.75 446 LYS A C 1
ATOM 3455 O O . LYS A 1 446 ? 6.379 -10.351 25.469 1.00 95.75 446 LYS A O 1
ATOM 3460 N N . LEU A 1 447 ? 6.022 -8.303 24.619 1.00 96.69 447 LEU A N 1
ATOM 3461 C CA . LEU A 1 447 ? 5.947 -8.715 23.218 1.00 96.69 447 LEU A CA 1
ATOM 3462 C C . LEU A 1 447 ? 7.327 -9.039 22.635 1.00 96.69 447 LEU A C 1
ATOM 3464 O O . LEU A 1 447 ? 8.326 -8.370 22.914 1.00 96.69 447 LEU A O 1
ATOM 3468 N N . SER A 1 448 ? 7.365 -10.039 21.752 1.00 96.81 448 SER A N 1
ATOM 3469 C CA . SER A 1 448 ? 8.544 -10.329 20.937 1.00 96.81 448 SER A CA 1
ATOM 3470 C C . SER A 1 448 ? 8.566 -9.473 19.660 1.00 96.81 448 SER A C 1
ATOM 3472 O O . SER A 1 448 ? 7.539 -9.371 18.986 1.00 96.81 448 SER A O 1
ATOM 3474 N N . PRO A 1 449 ? 9.732 -8.954 19.223 1.00 97.19 449 PRO A N 1
ATOM 3475 C CA . PRO A 1 449 ? 9.893 -8.347 17.899 1.00 97.19 449 PRO A CA 1
ATOM 3476 C C . PRO A 1 449 ? 9.605 -9.303 16.725 1.00 97.19 449 PRO A C 1
ATOM 3478 O O . PRO A 1 449 ? 9.455 -8.839 15.595 1.00 97.19 449 PRO A O 1
ATOM 3481 N N . GLN A 1 450 ? 9.544 -10.624 16.951 1.00 94.94 450 GLN A N 1
ATOM 3482 C CA . GLN A 1 450 ? 9.099 -11.599 15.942 1.00 94.94 450 GLN A CA 1
ATOM 3483 C C . GLN A 1 450 ? 7.584 -11.530 15.679 1.00 94.94 450 GLN A C 1
ATOM 3485 O O . GLN A 1 450 ? 7.149 -11.890 14.592 1.00 94.94 450 GLN A O 1
ATOM 3490 N N . ASN A 1 451 ? 6.795 -11.027 16.634 1.0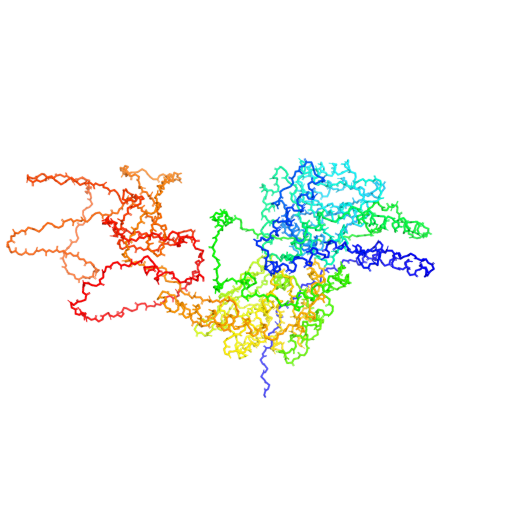0 96.31 451 ASN A N 1
ATOM 3491 C CA . ASN A 1 451 ? 5.336 -10.935 16.529 1.00 96.31 451 ASN A CA 1
ATOM 3492 C C . ASN A 1 451 ? 4.867 -9.671 15.787 1.00 96.31 451 ASN A C 1
ATOM 3494 O O . ASN A 1 451 ? 3.666 -9.479 15.614 1.00 96.31 451 ASN A O 1
ATOM 3498 N N . VAL A 1 452 ? 5.794 -8.787 15.400 1.00 98.25 452 VAL A N 1
ATOM 3499 C CA . VAL A 1 452 ? 5.516 -7.469 14.812 1.00 98.25 452 VAL A CA 1
ATOM 3500 C C . VAL A 1 452 ? 5.831 -7.478 13.319 1.00 98.25 452 VAL A C 1
ATOM 3502 O O . VAL A 1 452 ? 6.917 -7.884 12.912 1.00 98.25 452 VAL A O 1
ATOM 3505 N N . TYR A 1 453 ? 4.914 -6.948 12.514 1.00 98.00 453 TYR A N 1
ATOM 3506 C CA . TYR A 1 453 ? 5.045 -6.780 11.069 1.00 98.00 453 TYR A CA 1
ATOM 3507 C C . TYR A 1 453 ? 4.836 -5.299 10.736 1.00 98.00 453 TYR A C 1
ATOM 3509 O O . TYR A 1 453 ? 3.790 -4.745 11.063 1.00 98.00 453 TYR A O 1
ATOM 3517 N N . ILE A 1 454 ? 5.819 -4.642 10.117 1.00 98.06 454 ILE A N 1
ATOM 3518 C CA . ILE A 1 454 ? 5.774 -3.206 9.793 1.00 98.06 454 ILE A CA 1
ATOM 3519 C C . ILE A 1 454 ? 5.118 -2.997 8.419 1.00 98.06 454 ILE A C 1
ATOM 3521 O O . ILE A 1 454 ? 5.537 -3.596 7.431 1.00 98.06 454 ILE A O 1
ATOM 3525 N N . THR A 1 455 ? 4.102 -2.135 8.347 1.00 97.06 455 THR A N 1
ATOM 3526 C CA . THR A 1 455 ? 3.192 -1.990 7.193 1.00 97.06 455 THR A CA 1
ATOM 3527 C C . THR A 1 455 ? 3.119 -0.551 6.669 1.00 97.06 455 THR A C 1
ATOM 3529 O O . THR A 1 455 ? 3.521 0.396 7.348 1.00 97.06 455 THR A O 1
ATOM 3532 N N . ILE A 1 456 ? 2.561 -0.354 5.468 1.00 94.38 456 ILE A N 1
ATOM 3533 C CA . ILE A 1 456 ? 2.329 0.962 4.838 1.00 94.38 456 ILE A CA 1
ATOM 3534 C C . ILE A 1 456 ? 1.116 1.678 5.482 1.00 94.38 456 ILE A C 1
ATOM 3536 O O . ILE A 1 456 ? 0.084 1.949 4.860 1.00 94.38 456 ILE A O 1
ATOM 3540 N N . GLY A 1 457 ? 1.216 1.959 6.782 1.00 93.31 457 GLY A N 1
ATOM 3541 C CA . GLY A 1 457 ? 0.108 2.413 7.627 1.00 93.31 457 GLY A CA 1
ATOM 3542 C C . GLY A 1 457 ? -0.851 1.280 8.019 1.00 93.31 457 GLY A C 1
ATOM 3543 O O . GLY A 1 457 ? -0.673 0.125 7.626 1.00 93.31 457 GLY A O 1
ATOM 3544 N N . CYS A 1 458 ? -1.890 1.616 8.791 1.00 93.12 458 CYS A N 1
ATOM 3545 C CA . CYS A 1 458 ? -2.886 0.638 9.255 1.00 93.12 458 CYS A CA 1
ATOM 3546 C C . CYS A 1 458 ? -3.677 0.001 8.090 1.00 93.12 458 CYS A C 1
ATOM 3548 O O . CYS A 1 458 ? -3.981 -1.183 8.127 1.00 93.12 458 CYS A O 1
ATOM 3550 N N . ALA A 1 459 ? -3.923 0.735 6.996 1.00 90.81 459 ALA A N 1
ATOM 3551 C CA . ALA A 1 459 ? -4.684 0.223 5.849 1.00 90.81 459 ALA A CA 1
ATOM 3552 C C . ALA A 1 459 ? -4.073 -1.047 5.216 1.00 90.81 459 ALA A C 1
ATOM 3554 O O . ALA A 1 459 ? -4.800 -1.991 4.930 1.00 90.81 459 ALA A O 1
ATOM 3555 N N . GLN A 1 460 ? -2.744 -1.130 5.074 1.00 93.44 460 GLN A N 1
ATOM 3556 C CA . GLN A 1 460 ? -2.100 -2.373 4.623 1.00 93.44 460 GLN A CA 1
ATOM 3557 C C . GLN A 1 460 ? -2.121 -3.474 5.703 1.00 93.44 460 GLN A C 1
ATOM 3559 O O . GLN A 1 460 ? -2.093 -4.658 5.381 1.00 93.44 460 GLN A O 1
ATOM 3564 N N . ALA A 1 461 ? -2.180 -3.116 6.987 1.00 96.25 461 ALA A N 1
ATOM 3565 C CA . ALA A 1 461 ? -2.333 -4.091 8.064 1.00 96.25 461 ALA A CA 1
ATOM 3566 C C . ALA A 1 461 ? -3.718 -4.774 7.992 1.00 96.25 461 ALA A C 1
ATOM 3568 O O . ALA A 1 461 ? -3.802 -5.996 8.111 1.00 96.25 461 ALA A O 1
ATOM 3569 N N . ILE A 1 462 ? -4.766 -4.001 7.672 1.00 95.62 462 ILE A N 1
ATOM 3570 C CA . ILE A 1 462 ? -6.121 -4.485 7.349 1.00 95.62 462 ILE A CA 1
ATOM 3571 C C . ILE A 1 462 ? -6.097 -5.359 6.081 1.00 95.62 462 ILE A C 1
ATOM 3573 O O . ILE A 1 462 ? -6.569 -6.493 6.118 1.00 95.62 462 ILE A O 1
ATOM 3577 N N . GLU A 1 463 ? -5.492 -4.875 4.988 1.00 91.56 463 GLU A N 1
ATOM 3578 C CA . GLU A 1 463 ? -5.293 -5.637 3.740 1.00 91.56 463 GLU A CA 1
ATOM 3579 C C . GLU A 1 463 ? -4.655 -7.007 4.015 1.00 91.56 463 GLU A C 1
ATOM 3581 O O . GLU A 1 463 ? -5.175 -8.034 3.590 1.00 91.56 463 GLU A O 1
ATOM 3586 N N . CYS A 1 464 ? -3.573 -7.033 4.796 1.00 93.00 464 CYS A N 1
ATOM 3587 C CA . CYS A 1 464 ? -2.844 -8.244 5.156 1.00 93.00 464 CYS A CA 1
ATOM 3588 C C . CYS A 1 464 ? -3.714 -9.256 5.914 1.00 93.00 464 CYS A C 1
ATOM 3590 O O . CYS A 1 464 ? -3.815 -10.408 5.488 1.00 93.00 464 CYS A O 1
ATOM 3592 N N . ILE A 1 465 ? -4.363 -8.852 7.014 1.00 96.19 465 ILE A N 1
ATOM 3593 C CA . ILE A 1 465 ? -5.119 -9.809 7.834 1.00 96.19 465 ILE A CA 1
ATOM 3594 C C . ILE A 1 465 ? -6.378 -10.314 7.118 1.00 96.19 465 ILE A C 1
ATOM 3596 O O . ILE A 1 465 ? -6.670 -11.509 7.175 1.00 96.19 465 ILE A O 1
ATOM 3600 N N . LEU A 1 466 ? -7.083 -9.459 6.370 1.00 94.44 466 LEU A N 1
ATOM 3601 C CA . LEU A 1 466 ? -8.260 -9.885 5.610 1.00 94.44 466 LEU A CA 1
ATOM 3602 C C . LEU A 1 466 ? -7.871 -10.771 4.416 1.00 94.44 466 LEU A C 1
ATOM 3604 O O . LEU A 1 466 ? -8.516 -11.794 4.194 1.00 94.44 466 LEU A O 1
ATOM 3608 N N . ALA A 1 467 ? -6.774 -10.472 3.711 1.00 89.00 467 ALA A N 1
ATOM 3609 C CA . ALA A 1 467 ? -6.244 -11.340 2.657 1.00 89.00 467 ALA A CA 1
ATOM 3610 C C . ALA A 1 467 ? -5.790 -12.714 3.181 1.00 89.00 467 ALA A C 1
ATOM 3612 O O . ALA A 1 467 ? -5.901 -13.710 2.459 1.00 89.00 467 ALA A O 1
ATOM 3613 N N . VAL A 1 468 ? -5.291 -12.787 4.419 1.00 90.94 468 VAL A N 1
ATOM 3614 C CA . VAL A 1 468 ? -4.908 -14.039 5.091 1.00 90.94 468 VAL A CA 1
ATOM 3615 C C . VAL A 1 468 ? -6.133 -14.866 5.486 1.00 90.94 468 VAL A C 1
ATOM 3617 O O . VAL A 1 468 ? -6.171 -16.057 5.179 1.00 90.94 468 VAL A O 1
ATOM 3620 N N . LEU A 1 469 ? -7.138 -14.250 6.117 1.00 91.62 469 LEU A N 1
ATOM 3621 C CA . LEU A 1 469 ? -8.321 -14.947 6.640 1.00 91.62 469 LEU A CA 1
ATOM 3622 C C . LEU A 1 469 ? -9.362 -15.313 5.563 1.00 91.62 469 LEU A C 1
ATOM 3624 O O . LEU A 1 469 ? -10.121 -16.267 5.741 1.00 91.62 469 LEU A O 1
ATOM 3628 N N . ALA A 1 470 ? -9.395 -14.590 4.440 1.00 88.12 470 ALA A N 1
ATOM 3629 C CA . ALA A 1 470 ? -10.339 -14.821 3.348 1.00 88.12 470 ALA A CA 1
ATOM 3630 C C . ALA A 1 470 ? -10.184 -16.210 2.708 1.00 88.12 470 ALA A C 1
ATOM 3632 O O . ALA A 1 470 ? -9.275 -16.453 1.909 1.00 88.12 470 ALA A O 1
ATOM 3633 N N . SER A 1 471 ? -11.108 -17.113 3.026 1.00 84.81 471 SER A N 1
ATOM 3634 C CA . SER A 1 471 ? -11.203 -18.476 2.495 1.00 84.81 471 SER A CA 1
ATOM 3635 C C . SER A 1 471 ? -12.654 -18.782 2.081 1.00 84.81 471 SER A C 1
ATOM 3637 O O . SER A 1 471 ? -13.559 -18.034 2.457 1.00 84.81 471 SER A O 1
ATOM 3639 N N . PRO A 1 472 ? -12.921 -19.820 1.262 1.00 85.25 472 PRO A N 1
ATOM 3640 C CA . PRO A 1 472 ? -14.264 -20.058 0.729 1.00 85.25 472 PRO A CA 1
ATOM 3641 C C . PRO A 1 472 ? -15.320 -20.208 1.834 1.00 85.25 472 PRO A C 1
ATOM 3643 O O . PRO A 1 472 ? -15.198 -21.091 2.679 1.00 85.25 472 PRO A O 1
ATOM 3646 N N . LYS A 1 473 ? -16.375 -19.379 1.774 1.00 88.88 473 LYS A N 1
ATOM 3647 C CA . LYS A 1 473 ? -17.462 -19.239 2.772 1.00 88.88 473 LYS A CA 1
ATOM 3648 C C . LYS A 1 473 ? -17.083 -18.593 4.114 1.00 88.88 473 LYS A C 1
ATOM 3650 O O . LYS A 1 473 ? -17.949 -18.497 4.979 1.00 88.88 473 LYS A O 1
ATOM 3655 N N . ALA A 1 474 ? -15.842 -18.148 4.312 1.00 93.69 474 ALA A N 1
ATOM 3656 C CA . ALA A 1 474 ? -15.476 -17.434 5.533 1.00 93.69 474 ALA A CA 1
ATOM 3657 C C . ALA A 1 474 ? -16.246 -16.110 5.651 1.00 93.69 474 ALA A C 1
ATOM 3659 O O . ALA A 1 474 ? -16.409 -15.391 4.660 1.00 93.69 474 ALA A O 1
ATOM 3660 N N . ASN A 1 475 ? -16.668 -15.778 6.871 1.00 97.00 475 ASN A N 1
ATOM 3661 C CA . ASN A 1 475 ? -17.310 -14.506 7.192 1.00 97.00 475 ASN A CA 1
ATOM 3662 C C . ASN A 1 475 ? -16.617 -13.789 8.365 1.00 97.00 475 ASN A C 1
ATOM 3664 O O . ASN A 1 475 ? -15.969 -14.413 9.209 1.00 97.00 475 ASN A O 1
ATOM 3668 N N . ILE A 1 476 ? -16.726 -12.463 8.395 1.00 97.94 476 ILE A N 1
ATOM 3669 C CA . ILE A 1 476 ? -16.148 -11.589 9.418 1.00 97.94 476 ILE A CA 1
ATOM 3670 C C . ILE A 1 476 ? -17.215 -10.667 10.006 1.00 97.94 476 ILE A C 1
ATOM 3672 O O . ILE A 1 476 ? -18.059 -10.131 9.284 1.00 97.94 476 ILE A O 1
ATOM 3676 N N . LEU A 1 477 ? -17.151 -10.468 11.322 1.00 98.44 477 LEU A N 1
ATOM 3677 C CA . LEU A 1 477 ? -18.035 -9.559 12.043 1.00 98.44 477 LEU A CA 1
ATOM 3678 C C . LEU A 1 477 ? -17.403 -8.162 12.114 1.00 98.44 477 LEU A C 1
ATOM 3680 O O . LEU A 1 477 ? -16.320 -7.998 12.680 1.00 98.44 477 LEU A O 1
ATOM 3684 N N . LEU A 1 478 ? -18.075 -7.154 11.555 1.00 96.38 478 LEU A N 1
ATOM 3685 C CA . LEU A 1 478 ? -17.647 -5.752 11.566 1.00 96.38 478 LEU A CA 1
ATOM 3686 C C . LEU A 1 478 ? -18.623 -4.877 12.374 1.00 96.38 478 LEU A C 1
ATOM 3688 O O . LEU A 1 478 ? -19.834 -5.071 12.260 1.00 96.38 478 LEU A O 1
ATOM 3692 N N . PRO A 1 479 ? -18.142 -3.871 13.125 1.00 91.44 479 PRO A N 1
ATOM 3693 C CA . PRO A 1 479 ? -19.017 -2.968 13.863 1.00 91.44 479 PRO A CA 1
ATOM 3694 C C . PRO A 1 479 ? -19.825 -2.074 12.916 1.00 91.44 479 PRO A C 1
ATOM 3696 O O . PRO A 1 479 ? -19.358 -1.688 11.838 1.00 91.44 479 PRO A O 1
ATOM 3699 N N . ARG A 1 480 ? -21.037 -1.718 13.342 1.00 80.94 480 ARG A N 1
ATOM 3700 C CA . ARG A 1 480 ? -21.906 -0.720 12.721 1.00 80.94 480 ARG A CA 1
ATOM 3701 C C . ARG A 1 480 ? -22.343 0.298 13.792 1.00 80.94 480 ARG A C 1
ATOM 3703 O O . ARG A 1 480 ? -22.943 -0.101 14.785 1.00 80.94 480 ARG A O 1
ATOM 3710 N N . PRO A 1 481 ? -22.057 1.601 13.610 1.00 69.06 481 PRO A N 1
ATOM 3711 C CA . PRO A 1 481 ? -21.160 2.166 12.598 1.00 69.06 481 PRO A CA 1
ATOM 3712 C C . PRO A 1 481 ? -19.692 1.749 12.834 1.00 69.06 481 PRO A C 1
ATOM 3714 O O . PRO A 1 481 ? -19.312 1.326 13.922 1.00 69.06 481 PRO A O 1
ATOM 3717 N N . GLY A 1 482 ? -18.851 1.880 11.808 1.00 69.88 482 GLY A N 1
ATOM 3718 C CA . GLY A 1 482 ? -17.442 1.479 11.856 1.00 69.88 482 GLY A CA 1
ATOM 3719 C C . GLY A 1 482 ? -16.638 2.040 10.683 1.00 69.88 482 GLY A C 1
ATOM 3720 O O . GLY A 1 482 ? -17.185 2.742 9.832 1.00 69.88 482 GLY A O 1
ATOM 3721 N N . PHE A 1 483 ? -15.337 1.744 10.619 1.00 81.38 483 PHE A N 1
ATOM 3722 C CA . PHE A 1 483 ? -14.465 2.246 9.550 1.00 81.38 483 PHE A CA 1
ATOM 3723 C C . PHE A 1 483 ? -14.725 1.527 8.201 1.00 81.38 483 PHE A C 1
ATOM 3725 O O . PHE A 1 483 ? -14.453 0.326 8.103 1.00 81.38 483 PHE A O 1
ATOM 3732 N N . PRO A 1 484 ? -15.166 2.225 7.127 1.00 72.31 484 PRO A N 1
ATOM 3733 C CA . PRO A 1 484 ? -15.591 1.574 5.876 1.00 72.31 484 PRO A CA 1
ATOM 3734 C C . PRO A 1 484 ? -14.506 0.776 5.138 1.00 72.31 484 PRO A C 1
ATOM 3736 O O . PRO A 1 484 ? -14.827 -0.116 4.353 1.00 72.31 484 PRO A O 1
ATOM 3739 N N . GLY A 1 485 ? -13.223 1.060 5.400 1.00 77.69 485 GLY A N 1
ATOM 3740 C CA . GLY A 1 485 ? -12.101 0.374 4.755 1.00 77.69 485 GLY A CA 1
ATOM 3741 C C . GLY A 1 485 ? -12.083 -1.141 4.986 1.00 77.69 485 GLY A C 1
ATOM 3742 O O . GLY A 1 485 ? -11.629 -1.876 4.110 1.00 77.69 485 GLY A O 1
ATOM 3743 N N . TYR A 1 486 ? -12.637 -1.631 6.104 1.00 88.56 486 TYR A N 1
ATOM 3744 C CA . TYR A 1 486 ? -12.811 -3.071 6.326 1.00 88.56 486 TYR A CA 1
ATOM 3745 C C . TYR A 1 486 ? -13.780 -3.690 5.314 1.00 88.56 486 TYR A C 1
ATOM 3747 O O . TYR A 1 486 ? -13.460 -4.717 4.721 1.00 88.56 486 TYR A O 1
ATOM 3755 N N . THR A 1 487 ? -14.927 -3.052 5.066 1.00 84.88 487 THR A N 1
ATOM 3756 C CA . THR A 1 487 ? -15.950 -3.555 4.137 1.00 84.88 487 THR A CA 1
ATOM 3757 C C . THR A 1 487 ? -15.454 -3.543 2.688 1.00 84.88 487 THR A C 1
ATOM 3759 O O . THR A 1 487 ? -15.617 -4.544 1.990 1.00 84.88 487 THR A O 1
ATOM 3762 N N . SER A 1 488 ? -14.771 -2.473 2.250 1.00 78.25 488 SER A N 1
ATOM 3763 C CA . SER A 1 488 ? -14.085 -2.440 0.944 1.00 78.25 488 SER A CA 1
ATOM 3764 C C . SER A 1 488 ? -13.071 -3.578 0.797 1.00 78.25 488 SER A C 1
ATOM 3766 O O . SER A 1 488 ? -13.074 -4.312 -0.192 1.00 78.25 488 SER A O 1
ATOM 3768 N N . THR A 1 489 ? -12.201 -3.744 1.795 1.00 83.94 489 THR A N 1
ATOM 3769 C CA . THR A 1 489 ? -11.094 -4.707 1.734 1.00 83.94 489 THR A CA 1
ATOM 3770 C C . THR A 1 489 ? -11.598 -6.151 1.796 1.00 83.94 489 THR A C 1
ATOM 3772 O O . THR A 1 489 ? -11.118 -6.999 1.048 1.00 83.94 489 THR A O 1
ATOM 3775 N N . ALA A 1 490 ? -12.610 -6.442 2.617 1.00 87.75 490 ALA A N 1
ATOM 3776 C CA . ALA A 1 490 ? -13.258 -7.752 2.654 1.00 87.75 490 ALA A CA 1
ATOM 3777 C C . ALA A 1 490 ? -13.877 -8.118 1.291 1.00 87.75 490 ALA A C 1
ATOM 3779 O O . ALA A 1 490 ? -13.664 -9.230 0.800 1.00 87.75 490 ALA A O 1
ATOM 3780 N N . ALA A 1 491 ? -14.540 -7.163 0.624 1.00 83.31 491 ALA A N 1
ATOM 3781 C CA . ALA A 1 491 ? -15.091 -7.358 -0.717 1.00 83.31 491 ALA A CA 1
ATOM 3782 C C . ALA A 1 491 ? -14.007 -7.651 -1.777 1.00 83.31 491 ALA A C 1
ATOM 3784 O O . ALA A 1 491 ? -14.197 -8.541 -2.603 1.00 83.31 491 ALA A O 1
ATOM 3785 N N . LEU A 1 492 ? -12.838 -6.993 -1.718 1.00 78.12 492 LEU A N 1
ATOM 3786 C CA . LEU A 1 492 ? -11.691 -7.277 -2.606 1.00 78.12 492 LEU A CA 1
ATOM 3787 C C . LEU A 1 492 ? -11.091 -8.687 -2.448 1.00 78.12 492 LEU A C 1
ATOM 3789 O O . LEU A 1 492 ? -10.317 -9.123 -3.308 1.00 78.12 492 LEU A O 1
ATOM 3793 N N . HIS A 1 493 ? -11.421 -9.379 -1.357 1.00 82.56 493 HIS A N 1
ATOM 3794 C CA . HIS A 1 493 ? -10.948 -10.725 -1.039 1.00 82.56 493 HIS A CA 1
ATOM 3795 C C . HIS A 1 493 ? -12.071 -11.777 -0.976 1.00 82.56 493 HIS A C 1
ATOM 3797 O O . HIS A 1 493 ? -11.791 -12.927 -0.643 1.00 82.56 493 HIS A O 1
ATOM 3803 N N . HIS A 1 494 ? -13.310 -11.421 -1.343 1.00 85.25 494 HIS A N 1
ATOM 3804 C CA . HIS A 1 494 ? -14.505 -12.286 -1.274 1.00 85.25 494 HIS A CA 1
ATOM 3805 C C . HIS A 1 494 ? -14.799 -12.845 0.132 1.00 85.25 494 HIS A C 1
ATOM 3807 O O . HIS A 1 494 ? -15.340 -13.941 0.272 1.00 85.25 494 HIS A O 1
ATOM 3813 N N . LEU A 1 495 ? -14.437 -12.091 1.173 1.00 89.69 495 LEU A N 1
ATOM 3814 C CA . LEU A 1 495 ? -14.754 -12.389 2.570 1.00 89.69 495 LEU A CA 1
ATOM 3815 C C . LEU A 1 495 ? -16.142 -11.816 2.897 1.00 89.69 495 LEU A C 1
ATOM 3817 O O . LEU A 1 495 ? -16.379 -10.622 2.711 1.00 89.69 495 LEU A O 1
ATOM 3821 N N . GLU A 1 496 ? -17.066 -12.655 3.365 1.00 95.69 496 GLU A N 1
ATOM 3822 C CA . GLU A 1 496 ? -18.435 -12.230 3.678 1.00 95.69 496 GLU A CA 1
ATOM 3823 C C . GLU A 1 496 ? -18.443 -11.308 4.909 1.00 95.69 496 GLU A C 1
ATOM 3825 O O . GLU A 1 496 ? -17.879 -11.639 5.949 1.00 95.69 496 GLU A O 1
ATOM 3830 N N . VAL A 1 497 ? -19.095 -10.149 4.807 1.00 95.81 497 VAL A N 1
ATOM 3831 C CA . VAL A 1 497 ? -19.220 -9.187 5.911 1.00 95.81 497 VAL A CA 1
ATOM 3832 C C . VAL A 1 497 ? -20.583 -9.326 6.574 1.00 95.81 497 VAL A C 1
ATOM 3834 O O . VAL A 1 497 ? -21.613 -9.196 5.911 1.00 95.81 497 VAL A O 1
ATOM 3837 N N . ARG A 1 498 ? -20.586 -9.496 7.898 1.00 97.00 498 ARG A N 1
ATOM 3838 C CA . ARG A 1 498 ? -21.775 -9.363 8.750 1.00 97.00 498 ARG A CA 1
ATOM 3839 C C . ARG A 1 498 ? -21.568 -8.200 9.710 1.00 97.00 498 ARG A C 1
ATOM 3841 O O . ARG A 1 498 ? -20.468 -8.013 10.224 1.00 97.00 498 ARG A O 1
ATOM 3848 N N . HIS A 1 499 ? -22.615 -7.417 9.941 1.00 93.81 499 HIS A N 1
ATOM 3849 C CA . HIS A 1 499 ? -22.547 -6.238 10.799 1.00 93.81 499 HIS A CA 1
ATOM 3850 C C . HIS A 1 499 ? -23.260 -6.475 12.127 1.00 93.81 499 HIS A C 1
ATOM 3852 O O . HIS A 1 499 ? -24.443 -6.805 12.121 1.00 93.81 499 HIS A O 1
ATOM 3858 N N . PHE A 1 500 ? -22.545 -6.267 13.233 1.00 94.94 500 PHE A N 1
ATOM 3859 C CA . PHE A 1 500 ? -23.120 -6.140 14.575 1.00 94.94 500 PHE A CA 1
ATOM 3860 C C . PHE A 1 500 ? -23.203 -4.660 14.956 1.00 94.94 500 PHE A C 1
ATOM 3862 O O . PHE A 1 500 ? -22.391 -3.860 14.487 1.00 94.94 500 PHE A O 1
ATOM 3869 N N . ASP A 1 501 ? -24.153 -4.291 15.808 1.00 89.94 501 ASP A N 1
ATOM 3870 C CA . ASP A 1 501 ? -24.361 -2.896 16.196 1.00 89.94 501 ASP A CA 1
ATOM 3871 C C . ASP A 1 501 ? -23.567 -2.488 17.448 1.00 89.94 501 ASP A C 1
ATOM 3873 O O . ASP A 1 501 ? -23.214 -3.308 18.303 1.00 89.94 501 ASP A O 1
ATOM 3877 N N . LEU A 1 502 ? -23.271 -1.190 17.536 1.00 85.69 502 LEU A N 1
ATOM 3878 C CA . LEU A 1 502 ? -22.748 -0.531 18.732 1.00 85.69 502 LEU A CA 1
ATOM 3879 C C . LEU A 1 502 ? -23.890 0.214 19.427 1.00 85.69 502 LEU A C 1
ATOM 3881 O O . LEU A 1 502 ? -24.515 1.079 18.820 1.00 85.69 502 LEU A O 1
ATOM 3885 N N . LEU A 1 503 ? -24.134 -0.108 20.695 1.00 89.50 503 LEU A N 1
ATOM 3886 C CA . LEU A 1 503 ? -25.316 0.278 21.470 1.00 89.50 503 LEU A CA 1
ATOM 3887 C C . LEU A 1 503 ? -25.214 1.722 22.006 1.00 89.50 503 LEU A C 1
ATOM 3889 O O . LEU A 1 503 ? -24.482 1.947 22.980 1.00 89.50 503 LEU A O 1
ATOM 3893 N N . PRO A 1 504 ? -25.899 2.728 21.420 1.00 77.94 504 PRO A N 1
ATOM 3894 C CA . PRO A 1 504 ? -25.670 4.132 21.768 1.00 77.94 504 PRO A CA 1
ATOM 3895 C C . PRO A 1 504 ? -26.041 4.449 23.222 1.00 77.94 504 PRO A C 1
ATOM 3897 O O . PRO A 1 504 ? -25.304 5.154 23.909 1.00 77.94 504 PRO A O 1
ATOM 3900 N N . GLU A 1 505 ? -27.138 3.885 23.725 1.00 83.25 505 GLU A N 1
ATOM 3901 C CA . GLU A 1 505 ? -27.608 4.046 25.106 1.00 83.25 505 GLU A CA 1
ATOM 3902 C C . GLU A 1 505 ? -26.672 3.409 26.146 1.00 83.25 505 GLU A C 1
ATOM 3904 O O . GLU A 1 505 ? -26.653 3.831 27.301 1.00 83.25 505 GLU A O 1
ATOM 3909 N N . ASN A 1 506 ? -25.841 2.451 25.724 1.00 87.62 506 ASN A N 1
ATOM 3910 C CA . ASN A 1 506 ? -24.811 1.804 26.535 1.00 87.62 506 ASN A CA 1
ATOM 3911 C C . ASN A 1 506 ? -23.401 2.358 26.238 1.00 87.62 506 ASN A C 1
ATOM 3913 O O . ASN A 1 506 ? -22.405 1.643 26.331 1.00 87.62 506 ASN A O 1
ATOM 3917 N N . GLY A 1 507 ? -23.283 3.636 25.858 1.00 83.88 507 GLY A N 1
ATOM 3918 C CA . GLY A 1 507 ? -21.982 4.282 25.632 1.00 83.88 507 GLY A CA 1
ATOM 3919 C C . GLY A 1 507 ? -21.243 3.798 24.378 1.00 83.88 507 GLY A C 1
ATOM 3920 O O . GLY A 1 507 ? -20.013 3.879 24.326 1.00 83.88 507 GLY A O 1
ATOM 3921 N N . TRP A 1 508 ? -21.984 3.282 23.392 1.00 85.81 508 TRP A N 1
ATOM 3922 C CA . TRP A 1 508 ? -21.479 2.554 22.223 1.00 85.81 508 TRP A CA 1
ATOM 3923 C C . TRP A 1 508 ? -20.733 1.249 22.577 1.00 85.81 508 TRP A C 1
ATOM 3925 O O . TRP A 1 508 ? -19.800 0.865 21.872 1.00 85.81 508 TRP A O 1
ATOM 3935 N N . GLU A 1 509 ? -21.109 0.558 23.664 1.00 94.50 509 GLU A N 1
ATOM 3936 C CA . GLU A 1 509 ? -20.668 -0.827 23.914 1.00 94.50 509 GLU A CA 1
ATOM 3937 C C . GLU A 1 509 ? -21.116 -1.773 22.774 1.00 94.50 509 GLU A C 1
ATOM 3939 O O . GLU A 1 509 ? -22.134 -1.547 22.120 1.00 94.50 509 GLU A O 1
ATOM 3944 N N . VAL A 1 510 ? -20.343 -2.831 22.510 1.00 96.94 510 VAL A N 1
ATOM 3945 C CA . VAL A 1 510 ? -20.659 -3.834 21.478 1.00 96.94 510 VAL A CA 1
ATOM 3946 C C . VAL A 1 510 ? -21.906 -4.626 21.865 1.00 96.94 510 VAL A C 1
ATOM 3948 O O . VAL A 1 510 ? -21.967 -5.158 22.978 1.00 96.94 510 VAL A O 1
ATOM 3951 N N . ASP A 1 511 ? -22.852 -4.805 20.936 1.00 97.06 511 ASP A N 1
ATOM 3952 C CA . ASP A 1 511 ? -23.912 -5.798 21.116 1.00 97.06 511 ASP A CA 1
ATOM 3953 C C . ASP A 1 511 ? -23.351 -7.224 20.978 1.00 97.06 511 ASP A C 1
ATOM 3955 O O . ASP A 1 511 ? -23.258 -7.811 19.896 1.00 97.06 511 ASP A O 1
ATOM 3959 N N . LEU A 1 512 ? -22.982 -7.801 22.121 1.00 97.94 512 LEU A N 1
ATOM 3960 C CA . LEU A 1 512 ? -22.484 -9.171 22.209 1.00 97.94 512 LEU A CA 1
ATOM 3961 C C . LEU A 1 512 ? -23.563 -10.227 21.896 1.00 97.94 512 LEU A C 1
ATOM 3963 O O . LEU A 1 512 ? -23.209 -11.347 21.536 1.00 97.94 512 LEU A O 1
ATOM 3967 N N . GLN A 1 513 ? -24.859 -9.899 21.984 1.00 96.12 513 GLN A N 1
ATOM 3968 C CA . GLN A 1 513 ? -25.948 -10.810 21.606 1.00 96.12 513 GLN A CA 1
ATOM 3969 C C . GLN A 1 513 ? -26.125 -10.843 20.080 1.00 96.12 513 GLN A C 1
ATOM 3971 O O . GLN A 1 513 ? -26.279 -11.923 19.498 1.00 96.12 513 GLN A O 1
ATOM 3976 N N . ALA A 1 514 ? -26.002 -9.694 19.406 1.00 94.50 514 ALA A N 1
ATOM 3977 C CA . ALA A 1 514 ? -25.876 -9.640 17.949 1.00 94.50 514 ALA A CA 1
ATOM 3978 C C . ALA A 1 514 ? -24.628 -10.404 17.473 1.00 94.50 514 ALA A C 1
ATOM 3980 O O . ALA A 1 514 ? -24.728 -11.255 16.593 1.00 94.50 514 ALA A O 1
ATOM 3981 N N . VAL A 1 515 ? -23.463 -10.182 18.094 1.00 97.75 515 VAL A N 1
ATOM 3982 C CA . VAL A 1 515 ? -22.220 -10.917 17.774 1.00 97.75 515 VAL A CA 1
ATOM 3983 C C . VAL A 1 515 ? -22.401 -12.437 17.888 1.00 97.75 515 VAL A C 1
ATOM 3985 O O . VAL A 1 515 ? -21.979 -13.167 16.990 1.00 97.75 515 VAL A O 1
ATOM 3988 N N . GLU A 1 516 ? -23.049 -12.936 18.945 1.00 97.50 516 GLU A N 1
ATOM 3989 C CA . GLU A 1 516 ? -23.314 -14.374 19.092 1.00 97.50 516 GLU A CA 1
ATOM 3990 C C . GLU A 1 516 ? -24.322 -14.916 18.067 1.00 97.50 516 GLU A C 1
ATOM 3992 O O . GLU A 1 516 ? -24.106 -15.999 17.528 1.00 97.50 516 GLU A O 1
ATOM 3997 N N . SER A 1 517 ? -25.394 -14.179 17.765 1.00 97.06 517 SER A N 1
ATOM 3998 C CA . SER A 1 517 ? -26.445 -14.626 16.832 1.00 97.06 517 SER A CA 1
ATOM 3999 C C . SER A 1 517 ? -26.060 -14.529 15.349 1.00 97.06 517 SER A C 1
ATOM 4001 O O . SER A 1 517 ? -26.582 -15.287 14.533 1.00 97.06 517 SER A O 1
ATOM 4003 N N . LEU A 1 518 ? -25.121 -13.645 14.994 1.00 97.12 518 LEU A N 1
ATOM 4004 C CA . LEU A 1 518 ? -24.565 -13.508 13.639 1.00 97.12 518 LEU A CA 1
ATOM 4005 C C . LEU A 1 518 ? -23.451 -14.522 13.326 1.00 97.12 518 LEU A C 1
ATOM 4007 O O . LEU A 1 518 ? -23.057 -14.658 12.163 1.00 97.12 518 LEU A O 1
ATOM 4011 N N . SER A 1 519 ? -22.923 -15.205 14.344 1.00 96.38 519 SER A N 1
ATOM 4012 C CA . SER A 1 519 ? -21.793 -16.128 14.217 1.00 96.38 519 SER A CA 1
ATOM 4013 C C . SER A 1 519 ? -22.201 -17.517 13.718 1.00 96.38 519 SER A C 1
ATOM 4015 O O . SER A 1 519 ? -23.212 -18.078 14.134 1.00 96.38 519 SER A O 1
ATOM 4017 N N . ASP A 1 520 ? -21.365 -18.123 12.875 1.00 94.94 520 ASP A N 1
ATOM 4018 C CA . ASP A 1 520 ? -21.480 -19.521 12.460 1.00 94.94 520 ASP A CA 1
ATOM 4019 C C . ASP A 1 520 ? -20.114 -20.229 12.362 1.00 94.94 520 ASP A C 1
ATOM 4021 O O . ASP A 1 520 ? -19.061 -19.684 12.685 1.00 94.94 520 ASP A O 1
ATOM 4025 N N . HIS A 1 521 ? -20.131 -21.481 11.896 1.00 92.44 521 HIS A N 1
ATOM 4026 C CA . HIS A 1 521 ? -18.955 -22.343 11.740 1.00 92.44 521 HIS A CA 1
ATOM 4027 C C . HIS A 1 521 ? -17.955 -21.906 10.645 1.00 92.44 521 HIS A C 1
ATOM 4029 O O . HIS A 1 521 ? -17.015 -22.649 10.364 1.00 92.44 521 HIS A O 1
ATOM 4035 N N . ASN A 1 522 ? -18.153 -20.747 10.014 1.00 95.25 522 ASN A N 1
ATOM 4036 C CA . ASN A 1 522 ? -17.232 -20.102 9.076 1.00 95.25 522 ASN A CA 1
ATOM 4037 C C . ASN A 1 522 ? -16.879 -18.665 9.510 1.00 95.25 522 ASN A C 1
ATOM 4039 O O . ASN A 1 522 ? -16.132 -17.985 8.803 1.00 95.25 522 ASN A O 1
ATOM 4043 N N . THR A 1 523 ? -17.390 -18.185 10.650 1.00 97.12 523 THR A N 1
ATOM 4044 C CA . THR A 1 523 ? -16.964 -16.905 11.223 1.00 97.12 523 THR A CA 1
ATOM 4045 C C . THR A 1 523 ? -15.514 -17.031 11.682 1.00 97.12 523 THR A C 1
ATOM 4047 O O . THR A 1 523 ? -15.185 -17.906 12.479 1.00 97.12 523 THR A O 1
ATOM 4050 N N . VAL A 1 524 ? -14.620 -16.186 11.161 1.00 96.00 524 VAL A N 1
ATOM 4051 C CA . VAL A 1 524 ? -13.172 -16.283 11.445 1.00 96.00 524 VAL A CA 1
ATOM 4052 C C . VAL A 1 524 ? -12.680 -15.252 12.458 1.00 96.00 524 VAL A C 1
ATOM 4054 O O . VAL A 1 524 ? -11.749 -15.536 13.215 1.00 96.00 524 VAL A O 1
ATOM 4057 N N . ALA A 1 525 ? -13.298 -14.069 12.498 1.00 98.06 525 ALA A N 1
ATOM 4058 C CA . ALA A 1 525 ? -12.903 -12.977 13.381 1.00 98.06 525 ALA A CA 1
ATOM 4059 C C . ALA A 1 525 ? -14.049 -11.989 13.656 1.00 98.06 525 ALA A C 1
ATOM 4061 O O . ALA A 1 525 ? -15.003 -11.894 12.878 1.00 98.06 525 ALA A O 1
ATOM 4062 N N . MET A 1 526 ? -13.888 -11.196 14.717 1.00 98.31 526 MET A N 1
ATOM 4063 C CA . MET A 1 526 ? -14.591 -9.923 14.914 1.00 98.31 526 MET A CA 1
ATOM 4064 C C . MET A 1 526 ? -13.598 -8.751 14.899 1.00 98.31 526 MET A C 1
ATOM 4066 O O . MET A 1 526 ? -12.464 -8.901 15.356 1.00 98.31 526 MET A O 1
ATOM 4070 N N . VAL A 1 527 ? -14.014 -7.590 14.393 1.00 98.50 527 VAL A N 1
ATOM 4071 C CA . VAL A 1 527 ? -13.226 -6.345 14.422 1.00 98.50 527 VAL A CA 1
ATOM 4072 C C . VAL A 1 527 ? -13.700 -5.444 15.561 1.00 98.50 527 VAL A C 1
ATOM 4074 O O . VAL A 1 527 ? -14.890 -5.182 15.693 1.00 98.50 527 VAL A O 1
ATOM 4077 N N . ILE A 1 528 ? -12.764 -4.924 16.352 1.00 97.69 528 ILE A N 1
ATOM 4078 C CA . ILE A 1 528 ? -13.002 -3.971 17.443 1.00 97.69 528 ILE A CA 1
ATOM 4079 C C . ILE A 1 528 ? -12.132 -2.743 17.186 1.00 97.69 528 ILE A C 1
ATOM 4081 O O . ILE A 1 528 ? -10.926 -2.876 17.019 1.00 97.69 528 ILE A O 1
ATOM 4085 N N . ILE A 1 529 ? -12.723 -1.548 17.162 1.00 94.81 529 ILE A N 1
ATOM 4086 C CA . ILE A 1 529 ? -12.001 -0.283 16.945 1.00 94.81 529 ILE A CA 1
ATOM 4087 C C . ILE A 1 529 ? -11.958 0.467 18.279 1.00 94.81 529 ILE A C 1
ATOM 4089 O O . ILE A 1 529 ? -13.019 0.782 18.812 1.00 94.81 529 ILE A O 1
ATOM 4093 N N . ASN A 1 530 ? -10.771 0.727 18.839 1.00 93.88 530 ASN A N 1
ATOM 4094 C CA . ASN A 1 530 ? -10.625 1.293 20.188 1.00 93.88 530 ASN A CA 1
ATOM 4095 C C . ASN A 1 530 ? -9.417 2.252 20.302 1.00 93.88 530 ASN A C 1
ATOM 4097 O O . ASN A 1 530 ? -8.282 1.809 20.116 1.00 93.88 530 ASN A O 1
ATOM 4101 N N . PRO A 1 531 ? -9.598 3.535 20.676 1.00 91.75 531 PRO A N 1
ATOM 4102 C CA . PRO A 1 531 ? -10.849 4.299 20.720 1.00 91.75 531 PRO A CA 1
ATOM 4103 C C . PRO A 1 531 ? -11.635 4.254 19.401 1.00 91.75 531 PRO A C 1
ATOM 4105 O O . PRO A 1 531 ? -11.049 4.214 18.317 1.00 91.75 531 PRO A O 1
ATOM 4108 N N . GLY A 1 532 ? -12.963 4.249 19.497 1.00 77.06 532 GLY A N 1
ATOM 4109 C CA . GLY A 1 532 ? -13.854 3.961 18.377 1.00 77.06 532 GLY A CA 1
ATOM 4110 C C . GLY A 1 532 ? -13.902 5.047 17.305 1.00 77.06 532 GLY A C 1
ATOM 4111 O O . GLY A 1 532 ? -13.993 6.239 17.591 1.00 77.06 532 GLY A O 1
ATOM 4112 N N . ASN A 1 533 ? -13.920 4.618 16.044 1.00 72.62 533 ASN A N 1
ATOM 4113 C CA . ASN A 1 533 ? -14.177 5.451 14.871 1.00 72.62 533 ASN A CA 1
ATOM 4114 C C . ASN A 1 533 ? -15.385 4.854 14.122 1.00 72.62 533 ASN A C 1
ATOM 4116 O O . ASN A 1 533 ? -15.288 3.694 13.709 1.00 72.62 533 ASN A O 1
ATOM 4120 N N . PRO A 1 534 ? -16.502 5.586 13.936 1.00 60.50 534 PRO A N 1
ATOM 4121 C CA . PRO A 1 534 ? -16.681 7.032 14.159 1.00 60.50 534 PRO A CA 1
ATOM 4122 C C . PRO A 1 534 ? -17.229 7.452 15.540 1.00 60.50 534 PRO A C 1
ATOM 4124 O O . PRO A 1 534 ? -17.388 8.646 15.778 1.00 60.50 534 PRO A O 1
ATOM 4127 N N . CYS A 1 535 ? -17.551 6.522 16.446 1.00 72.19 535 CYS A N 1
ATOM 4128 C CA . CYS A 1 535 ? -18.302 6.844 17.672 1.00 72.19 535 CYS A CA 1
ATOM 4129 C C . CYS A 1 535 ? -17.548 7.670 18.728 1.00 72.19 535 CYS A C 1
ATOM 4131 O O . CYS A 1 535 ? -18.186 8.290 19.577 1.00 72.19 535 CYS A O 1
ATOM 4133 N N . GLY A 1 536 ? -16.212 7.672 18.710 1.00 70.31 536 GLY A N 1
ATOM 4134 C CA . GLY A 1 536 ? -15.380 8.365 19.695 1.00 70.31 536 GLY A CA 1
ATOM 4135 C C . GLY A 1 536 ? -15.426 7.778 21.109 1.00 70.31 536 GLY A C 1
ATOM 4136 O O . GLY A 1 536 ? -14.916 8.400 22.036 1.00 70.31 536 GLY A O 1
ATOM 4137 N N . ASN A 1 537 ? -16.023 6.603 21.303 1.00 85.81 537 ASN A N 1
ATOM 4138 C CA . ASN A 1 537 ? -16.088 5.903 22.585 1.00 85.81 537 ASN A CA 1
ATOM 4139 C C . ASN A 1 537 ? -14.747 5.256 22.966 1.00 85.81 537 ASN A C 1
ATOM 4141 O O . ASN A 1 537 ? -13.917 4.942 22.108 1.00 85.81 537 ASN A O 1
ATOM 4145 N N . VAL A 1 538 ? -14.557 5.006 24.262 1.00 91.75 538 VAL A N 1
ATOM 4146 C CA . VAL A 1 538 ? -13.464 4.175 24.784 1.00 91.75 538 VAL A CA 1
ATOM 4147 C C . VAL A 1 538 ? -14.080 3.012 25.558 1.00 91.75 538 VAL A C 1
ATOM 4149 O O . VAL A 1 538 ? -14.896 3.217 26.463 1.00 91.75 538 VAL A O 1
ATOM 4152 N N . TYR A 1 539 ? -13.726 1.775 25.204 1.00 94.94 539 TYR A N 1
ATOM 4153 C CA . TYR A 1 539 ? -14.265 0.604 25.902 1.00 94.94 539 TYR A CA 1
ATOM 4154 C C . TYR A 1 539 ? -13.631 0.441 27.284 1.00 94.94 539 TYR A C 1
ATOM 4156 O O . TYR A 1 539 ? -12.431 0.639 27.472 1.00 94.94 539 TYR A O 1
ATOM 4164 N N . THR A 1 540 ? -14.438 0.029 28.262 1.00 95.94 540 THR A N 1
ATOM 4165 C CA . THR A 1 540 ? -13.936 -0.293 29.602 1.00 95.94 540 THR A CA 1
ATOM 4166 C C . THR A 1 540 ? -13.166 -1.617 29.595 1.00 95.94 540 THR A C 1
ATOM 4168 O O . THR A 1 540 ? -13.470 -2.523 28.817 1.00 95.94 540 THR A O 1
ATOM 4171 N N . HIS A 1 541 ? -12.228 -1.787 30.536 1.00 97.12 541 HIS A N 1
ATOM 4172 C CA . HIS A 1 541 ? -11.559 -3.074 30.785 1.00 97.12 541 HIS A CA 1
ATOM 4173 C C . HIS A 1 541 ? -12.567 -4.226 30.970 1.00 97.12 541 HIS A C 1
ATOM 4175 O O . HIS A 1 541 ? -12.335 -5.345 30.520 1.00 97.12 541 HIS A O 1
ATOM 4181 N N . HIS A 1 542 ? -13.705 -3.963 31.622 1.00 97.69 542 HIS A N 1
ATOM 4182 C CA . HIS A 1 542 ? -14.748 -4.966 31.830 1.00 97.69 542 HIS A CA 1
ATOM 4183 C C . HIS A 1 542 ? -15.481 -5.332 30.530 1.00 97.69 542 HIS A C 1
ATOM 4185 O O . HIS A 1 542 ? -15.756 -6.509 30.309 1.00 97.69 542 HIS A O 1
ATOM 4191 N N . HIS A 1 543 ? -15.753 -4.369 29.644 1.00 98.00 543 HIS A N 1
ATOM 4192 C CA . HIS A 1 543 ? -16.361 -4.661 28.348 1.00 98.00 543 HIS A CA 1
ATOM 4193 C C . HIS A 1 543 ? -15.403 -5.419 27.418 1.00 98.00 543 HIS A C 1
ATOM 4195 O O . HIS A 1 543 ? -15.789 -6.437 26.853 1.00 98.00 543 HIS A O 1
ATOM 4201 N N . LEU A 1 544 ? -14.134 -5.005 27.324 1.00 98.44 544 LEU A N 1
ATOM 4202 C CA . LEU A 1 544 ? -13.125 -5.718 26.525 1.00 98.44 544 LEU A CA 1
ATOM 4203 C C . LEU A 1 544 ? -12.886 -7.155 27.029 1.00 98.44 544 LEU A C 1
ATOM 4205 O O . LEU A 1 544 ? -12.705 -8.068 26.226 1.00 98.44 544 LEU A O 1
ATOM 4209 N N . PHE A 1 545 ? -12.981 -7.388 28.343 1.00 98.44 545 PHE A N 1
ATOM 4210 C CA . PHE A 1 545 ? -13.002 -8.740 28.908 1.00 98.44 545 PHE A CA 1
ATOM 4211 C C . PHE A 1 545 ? -14.208 -9.561 28.412 1.00 98.44 545 PHE A C 1
ATOM 4213 O O . PHE A 1 545 ? -14.029 -10.705 27.998 1.00 98.44 545 PHE A O 1
ATOM 4220 N N . LYS A 1 546 ? -15.426 -8.989 28.395 1.00 98.62 546 LYS A N 1
ATOM 4221 C CA . LYS A 1 546 ? -16.612 -9.668 27.832 1.00 98.62 546 LYS A CA 1
ATOM 4222 C C . LYS A 1 546 ? -16.425 -9.982 26.342 1.00 98.62 546 LYS A C 1
ATOM 4224 O O . LYS A 1 546 ? -16.713 -11.097 25.933 1.00 98.62 546 LYS A O 1
ATOM 4229 N N . VAL A 1 547 ? -15.895 -9.040 25.555 1.00 98.62 547 VAL A N 1
ATOM 4230 C CA . VAL A 1 547 ? -15.567 -9.235 24.129 1.00 98.62 547 VAL A CA 1
ATOM 4231 C C . VAL A 1 547 ? -14.614 -10.424 23.945 1.00 98.62 547 VAL A C 1
ATOM 4233 O O . VAL A 1 547 ? -14.858 -11.281 23.096 1.00 98.62 547 VAL A O 1
ATOM 4236 N N . ALA A 1 548 ? -13.563 -10.524 24.766 1.00 98.50 548 ALA A N 1
ATOM 4237 C CA . ALA A 1 548 ? -12.617 -11.640 24.726 1.00 98.50 548 ALA A CA 1
ATOM 4238 C C . ALA A 1 548 ? -13.268 -12.986 25.095 1.00 98.50 548 ALA A C 1
ATOM 4240 O O . ALA A 1 548 ? -13.032 -13.987 24.420 1.00 98.50 548 ALA A O 1
ATOM 4241 N N . GLU A 1 549 ? -14.116 -13.012 26.127 1.00 98.38 549 GLU A N 1
ATOM 4242 C CA . GLU A 1 549 ? -14.881 -14.202 26.519 1.00 98.38 549 GLU A CA 1
ATOM 4243 C C . GLU A 1 549 ? -15.877 -14.641 25.435 1.00 98.38 549 GLU A C 1
ATOM 4245 O O . GLU A 1 549 ? -15.994 -15.837 25.159 1.00 98.38 549 GLU A O 1
ATOM 4250 N N . THR A 1 550 ? -16.549 -13.698 24.767 1.00 98.44 550 THR A N 1
ATOM 4251 C CA . THR A 1 550 ? -17.440 -13.976 23.631 1.00 98.44 550 THR A CA 1
ATOM 4252 C C . THR A 1 550 ? -16.653 -14.526 22.439 1.00 98.44 550 THR A C 1
ATOM 4254 O O . THR A 1 550 ? -17.017 -15.567 21.896 1.00 98.44 550 THR A O 1
ATOM 4257 N N . ALA A 1 551 ? -15.517 -13.920 22.077 1.00 98.00 551 ALA A N 1
ATOM 4258 C CA . ALA A 1 551 ? -14.633 -14.434 21.026 1.00 98.00 551 ALA A CA 1
ATOM 4259 C C . ALA A 1 551 ? -14.116 -15.856 21.338 1.00 98.00 551 ALA A C 1
ATOM 4261 O O . ALA A 1 551 ? -14.138 -16.735 20.471 1.00 98.00 551 ALA A O 1
ATOM 4262 N N . ARG A 1 552 ? -13.739 -16.117 22.600 1.00 97.12 552 ARG A N 1
ATOM 4263 C CA . ARG A 1 552 ? -13.327 -17.441 23.094 1.00 97.12 552 ARG A CA 1
ATOM 4264 C C . ARG A 1 552 ? -14.456 -18.472 23.029 1.00 97.12 552 ARG A C 1
ATOM 4266 O O . ARG A 1 552 ? -14.198 -19.607 22.640 1.00 97.12 552 ARG A O 1
ATOM 4273 N N . LYS A 1 553 ? -15.685 -18.094 23.399 1.00 96.50 553 LYS A N 1
ATOM 4274 C CA . LYS A 1 553 ? -16.894 -18.939 23.330 1.00 96.50 553 LYS A CA 1
ATOM 4275 C C . LYS A 1 553 ? -17.281 -19.303 21.891 1.00 96.50 553 LYS A C 1
ATOM 4277 O O . LYS A 1 553 ? -17.833 -20.376 21.667 1.00 96.50 553 LYS A O 1
ATOM 4282 N N . LEU A 1 554 ? -17.013 -18.408 20.941 1.00 96.69 554 LEU A N 1
ATOM 4283 C CA . LEU A 1 554 ? -17.308 -18.591 19.518 1.00 96.69 554 LEU A CA 1
ATOM 4284 C C . LEU A 1 554 ? -16.174 -19.293 18.749 1.00 96.69 554 LEU A C 1
ATOM 4286 O O . LEU A 1 554 ? -16.401 -19.805 17.656 1.00 96.69 554 LEU A O 1
ATOM 4290 N N . GLY A 1 555 ? -14.957 -19.339 19.300 1.00 95.62 555 GLY A N 1
ATOM 4291 C CA . GLY A 1 555 ? -13.791 -19.922 18.631 1.00 95.62 555 GLY A CA 1
ATOM 4292 C C . GLY A 1 555 ? -13.215 -19.031 17.524 1.00 95.62 555 GLY A C 1
ATOM 4293 O O . GLY A 1 555 ? -12.653 -19.550 16.554 1.00 95.62 555 GLY A O 1
ATOM 4294 N N . ILE A 1 556 ? -13.336 -17.707 17.666 1.00 96.81 556 ILE A N 1
ATOM 4295 C CA . ILE A 1 556 ? -12.910 -16.702 16.677 1.00 96.81 556 ILE A CA 1
ATOM 4296 C C . ILE A 1 556 ? -11.868 -15.739 17.262 1.00 96.81 556 ILE A C 1
ATOM 4298 O O . ILE A 1 556 ? -11.799 -15.554 18.475 1.00 96.81 556 ILE A O 1
ATOM 4302 N N . MET A 1 557 ? -11.033 -15.133 16.414 1.00 97.38 557 MET A N 1
ATOM 4303 C CA . MET A 1 557 ? -10.040 -14.146 16.869 1.00 97.38 557 MET A CA 1
ATOM 4304 C C . MET A 1 557 ? -10.628 -12.731 16.942 1.00 97.38 557 MET A C 1
ATOM 4306 O O . MET A 1 557 ? -11.633 -12.431 16.293 1.00 97.38 557 MET A O 1
ATOM 4310 N N . VAL A 1 558 ? -9.963 -11.840 17.677 1.00 98.69 558 VAL A N 1
ATOM 4311 C CA . VAL A 1 558 ? -10.298 -10.408 17.684 1.00 98.69 558 VAL A CA 1
ATOM 4312 C C . VAL A 1 558 ? -9.246 -9.631 16.899 1.00 98.69 558 VAL A C 1
ATOM 4314 O O . VAL A 1 558 ? -8.053 -9.729 17.178 1.00 98.69 558 VAL A O 1
ATOM 4317 N N . ILE A 1 559 ? -9.675 -8.842 15.920 1.00 98.75 559 ILE A N 1
ATOM 4318 C CA . ILE A 1 559 ? -8.828 -7.865 15.231 1.00 98.75 559 ILE A CA 1
ATOM 4319 C C . ILE A 1 559 ? -9.069 -6.517 15.909 1.00 98.75 559 ILE A C 1
ATOM 4321 O O . ILE A 1 559 ? -10.163 -5.965 15.825 1.00 98.75 559 ILE A O 1
ATOM 4325 N N . ALA A 1 560 ? -8.060 -6.013 16.610 1.00 98.56 560 ALA A N 1
ATOM 4326 C CA . ALA A 1 560 ? -8.121 -4.771 17.363 1.00 98.56 560 ALA A CA 1
ATOM 4327 C C . ALA A 1 560 ? -7.495 -3.633 16.545 1.00 98.56 560 ALA A C 1
ATOM 4329 O O . ALA A 1 560 ? -6.276 -3.564 16.388 1.00 98.56 560 ALA A O 1
ATOM 4330 N N . ASP A 1 561 ? -8.329 -2.742 16.012 1.00 98.12 561 ASP A N 1
ATOM 4331 C CA . ASP A 1 561 ? -7.894 -1.503 15.373 1.00 98.12 561 ASP A CA 1
ATOM 4332 C C . ASP A 1 561 ? -7.627 -0.446 16.447 1.00 98.12 561 ASP A C 1
ATOM 4334 O O . ASP A 1 561 ? -8.518 0.271 16.911 1.00 98.12 561 ASP A O 1
ATOM 4338 N N . GLU A 1 562 ? -6.370 -0.392 16.869 1.00 97.50 562 GLU A N 1
ATOM 4339 C CA . GLU A 1 562 ? -5.878 0.459 17.949 1.00 97.50 562 GLU A CA 1
ATOM 4340 C C . GLU A 1 562 ? -5.093 1.646 17.359 1.00 97.50 562 GLU A C 1
ATOM 4342 O O . GLU A 1 562 ? -4.197 2.224 17.975 1.00 97.50 562 GLU A O 1
ATOM 4347 N N . VAL A 1 563 ? -5.447 2.064 16.133 1.00 94.62 563 VAL A N 1
ATOM 4348 C CA . VAL A 1 563 ? -4.808 3.182 15.419 1.00 94.62 563 VAL A CA 1
ATOM 4349 C C . VAL A 1 563 ? -4.992 4.539 16.121 1.00 94.62 563 VAL A C 1
ATOM 4351 O O . VAL A 1 563 ? -4.232 5.471 15.854 1.00 94.62 563 VAL A O 1
ATOM 4354 N N . TYR A 1 564 ? -5.964 4.636 17.036 1.00 91.56 564 TYR A N 1
ATOM 4355 C CA . TYR A 1 564 ? -6.219 5.785 17.914 1.00 91.56 564 TYR A CA 1
ATOM 4356 C C . TYR A 1 564 ? -5.723 5.579 19.361 1.00 91.56 564 TYR A C 1
ATOM 4358 O O . TYR A 1 564 ? -6.084 6.368 20.233 1.00 91.56 564 TYR A O 1
ATOM 4366 N N . ALA A 1 565 ? -4.924 4.543 19.648 1.00 94.38 565 ALA A N 1
ATOM 4367 C CA . ALA A 1 565 ? -4.437 4.241 20.998 1.00 94.38 565 ALA A CA 1
ATOM 4368 C C . ALA A 1 565 ? -3.860 5.479 21.714 1.00 94.38 565 ALA A C 1
ATOM 4370 O O . ALA A 1 565 ? -3.077 6.245 21.142 1.00 94.38 565 ALA A O 1
ATOM 4371 N N . HIS A 1 566 ? -4.241 5.652 22.983 1.00 93.38 566 HIS A N 1
ATOM 4372 C CA . HIS A 1 566 ? -3.903 6.797 23.848 1.00 93.38 566 HIS A CA 1
ATOM 4373 C C . HIS A 1 566 ? -4.361 8.182 23.347 1.00 93.38 566 HIS A C 1
ATOM 4375 O O . HIS A 1 566 ? -3.983 9.197 23.924 1.00 93.38 566 HIS A O 1
ATOM 4381 N N . LEU A 1 567 ? -5.207 8.261 22.313 1.00 89.12 567 LEU A N 1
ATOM 4382 C CA . LEU A 1 567 ? -5.963 9.474 21.979 1.00 89.12 567 LEU A CA 1
ATOM 4383 C C . LEU A 1 567 ? -7.325 9.462 22.687 1.00 89.12 567 LEU A C 1
ATOM 4385 O O . LEU A 1 567 ? -8.358 9.710 22.068 1.00 89.12 567 LEU A O 1
ATOM 4389 N N . ASN A 1 568 ? -7.323 9.133 23.980 1.00 89.56 568 ASN A N 1
ATOM 4390 C CA . ASN A 1 568 ? -8.468 9.240 24.877 1.00 89.56 568 ASN A CA 1
ATOM 4391 C C . ASN A 1 568 ? -8.347 10.502 25.746 1.00 89.56 568 ASN A C 1
ATOM 4393 O O . ASN A 1 568 ? -7.266 10.873 26.197 1.00 89.56 568 ASN A O 1
ATOM 4397 N N . PHE A 1 569 ? -9.476 11.166 25.962 1.00 86.25 569 PHE A N 1
ATOM 4398 C CA . PHE A 1 569 ? -9.616 12.401 26.728 1.00 86.25 569 PHE A CA 1
ATOM 4399 C C . PHE A 1 569 ? -10.850 12.429 27.647 1.00 86.25 569 PHE A C 1
ATOM 4401 O O . PHE A 1 569 ? -10.994 13.374 28.428 1.00 86.25 569 PHE A O 1
ATOM 4408 N N . GLY A 1 570 ? -11.730 11.425 27.578 1.00 84.25 570 GLY A N 1
ATOM 4409 C CA . GLY A 1 570 ? -12.724 11.141 28.617 1.00 84.25 570 GLY A CA 1
ATOM 4410 C C . GLY A 1 570 ? -12.095 10.501 29.860 1.00 84.25 570 GLY A C 1
ATOM 4411 O O . GLY A 1 570 ? -10.879 10.327 29.935 1.00 84.25 570 GLY A O 1
ATOM 4412 N N . ASP A 1 571 ? -12.927 10.132 30.833 1.00 86.06 571 ASP A N 1
ATOM 4413 C CA . ASP A 1 571 ? -12.457 9.659 32.146 1.00 86.06 571 ASP A CA 1
ATOM 4414 C C . ASP A 1 571 ? -12.024 8.178 32.146 1.00 86.06 571 ASP A C 1
ATOM 4416 O O . ASP A 1 571 ? -11.386 7.702 33.086 1.00 86.06 571 ASP A O 1
ATOM 4420 N N . LYS A 1 572 ? -12.340 7.437 31.075 1.00 89.00 572 LYS A N 1
ATOM 4421 C CA . LYS A 1 572 ? -11.889 6.056 30.872 1.00 89.00 572 LYS A CA 1
ATOM 4422 C C . LYS A 1 572 ? -10.437 6.031 30.362 1.00 89.00 572 LYS A C 1
ATOM 4424 O O . LYS A 1 572 ? -10.140 6.680 29.351 1.00 89.00 572 LYS A O 1
ATOM 4429 N N . PRO A 1 573 ? -9.531 5.249 30.980 1.00 91.81 573 PRO A N 1
ATOM 4430 C CA . PRO A 1 573 ? -8.221 4.982 30.398 1.00 91.81 573 PRO A CA 1
ATOM 4431 C C . PRO A 1 573 ? -8.366 4.118 29.139 1.00 91.81 573 PRO A C 1
ATOM 4433 O O . PRO A 1 573 ? -9.242 3.254 29.065 1.00 91.81 573 PRO A O 1
ATOM 4436 N N . PHE A 1 574 ? -7.478 4.312 28.164 1.00 95.44 574 PHE A N 1
ATOM 4437 C CA . PHE A 1 574 ? -7.302 3.347 27.082 1.00 95.44 574 PHE A CA 1
ATOM 4438 C C . PHE A 1 574 ? -6.772 2.020 27.652 1.00 95.44 574 PHE A C 1
ATOM 4440 O O . PHE A 1 574 ? -5.883 2.014 28.500 1.00 95.44 574 PHE A O 1
ATOM 4447 N N . VAL A 1 575 ? -7.323 0.905 27.174 1.00 97.19 575 VAL A N 1
ATOM 4448 C CA . VAL A 1 575 ? -6.913 -0.459 27.532 1.00 97.19 575 VAL A CA 1
ATOM 4449 C C . VAL A 1 575 ? -6.733 -1.240 26.230 1.00 97.19 575 VAL A C 1
ATOM 4451 O O . VAL A 1 575 ? -7.701 -1.326 25.467 1.00 97.19 575 VAL A O 1
ATOM 4454 N N . PRO A 1 576 ? -5.550 -1.821 25.958 1.00 97.81 576 PRO A N 1
ATOM 4455 C CA . PRO A 1 576 ? -5.360 -2.655 24.780 1.00 97.81 576 PRO A CA 1
ATOM 4456 C C . PRO A 1 576 ? -6.209 -3.926 24.856 1.00 97.81 576 PRO A C 1
ATOM 4458 O O . PRO A 1 576 ? -6.200 -4.629 25.873 1.00 97.81 576 PRO A O 1
ATOM 4461 N N . MET A 1 577 ? -6.867 -4.290 23.758 1.00 98.56 577 MET A N 1
ATOM 4462 C CA . MET A 1 577 ? -7.588 -5.559 23.603 1.00 98.56 577 MET A CA 1
ATOM 4463 C C . MET A 1 577 ? -6.654 -6.761 23.824 1.00 98.56 577 MET A C 1
ATOM 4465 O O . MET A 1 577 ? -7.041 -7.779 24.401 1.00 98.56 577 MET A O 1
ATOM 4469 N N . ALA A 1 578 ? -5.385 -6.613 23.434 1.00 97.94 578 ALA A N 1
ATOM 4470 C CA . ALA A 1 578 ? -4.322 -7.595 23.628 1.00 97.94 578 ALA A CA 1
ATOM 4471 C C . ALA A 1 578 ? -4.022 -7.934 25.107 1.00 97.94 578 ALA A C 1
ATOM 4473 O O . ALA A 1 578 ? -3.411 -8.973 25.375 1.00 97.94 578 ALA A O 1
ATOM 4474 N N . THR A 1 579 ? -4.514 -7.150 26.076 1.00 98.31 579 THR A N 1
ATOM 4475 C CA . THR A 1 579 ? -4.518 -7.509 27.511 1.00 98.31 579 THR A CA 1
ATOM 4476 C C . THR A 1 579 ? -5.216 -8.853 27.759 1.00 98.31 579 THR A C 1
ATOM 4478 O O . THR A 1 579 ? -4.810 -9.612 28.636 1.00 98.31 579 THR A O 1
ATOM 4481 N N . PHE A 1 580 ? -6.215 -9.191 26.936 1.00 98.25 580 PHE A N 1
ATOM 4482 C CA . PHE A 1 580 ? -7.023 -10.410 27.038 1.00 98.25 580 PHE A CA 1
ATOM 4483 C C . PHE A 1 580 ? -6.595 -11.521 26.062 1.00 98.25 580 PHE A C 1
ATOM 4485 O O . PHE A 1 580 ? -7.319 -12.502 25.890 1.00 98.25 580 PHE A O 1
ATOM 4492 N N . ALA A 1 581 ? -5.410 -11.407 25.447 1.00 97.00 581 ALA A N 1
ATOM 4493 C CA . ALA A 1 581 ? -4.915 -12.350 24.436 1.00 97.00 581 ALA A CA 1
ATOM 4494 C C . ALA A 1 581 ? -4.769 -13.809 24.928 1.00 97.00 581 ALA A C 1
ATOM 4496 O O . ALA A 1 581 ? -4.688 -14.740 24.127 1.00 97.00 581 ALA A O 1
ATOM 4497 N N . SER A 1 582 ? -4.738 -14.024 26.247 1.00 95.50 582 SER A N 1
ATOM 4498 C CA . SER A 1 582 ? -4.755 -15.348 26.882 1.00 95.50 582 SER A CA 1
ATOM 4499 C C . SER A 1 582 ? -6.126 -16.041 26.847 1.00 95.50 582 SER A C 1
ATOM 4501 O O . SER A 1 582 ? -6.172 -17.261 27.010 1.00 95.50 582 SER A O 1
ATOM 4503 N N . LEU A 1 583 ? -7.221 -15.303 26.618 1.00 95.81 583 LEU A N 1
ATOM 4504 C CA . LEU A 1 583 ? -8.584 -15.836 26.483 1.00 95.81 583 LEU A CA 1
ATOM 4505 C C . LEU A 1 583 ? -8.909 -16.154 25.018 1.00 95.81 583 LEU A C 1
ATOM 4507 O O . LEU A 1 583 ? -9.323 -17.268 24.701 1.00 95.81 583 LEU A O 1
ATOM 4511 N N . ALA A 1 584 ? -8.669 -15.194 24.123 1.00 96.44 584 ALA A N 1
ATOM 4512 C CA . ALA A 1 584 ? -8.797 -15.342 22.675 1.00 96.44 584 ALA A CA 1
ATOM 4513 C C . ALA A 1 584 ? -7.648 -14.597 21.975 1.00 96.44 584 ALA A C 1
ATOM 4515 O O . ALA A 1 584 ? -7.269 -13.526 22.446 1.00 96.44 584 ALA A O 1
ATOM 4516 N N . PRO A 1 585 ? -7.082 -15.121 20.872 1.00 97.19 585 PRO A N 1
ATOM 4517 C CA . PRO A 1 585 ? -5.946 -14.487 20.211 1.00 97.19 585 PRO A CA 1
ATOM 4518 C C . PRO A 1 585 ? -6.350 -13.150 19.576 1.00 97.19 585 PRO A C 1
ATOM 4520 O O . PRO A 1 585 ? -7.431 -13.029 18.990 1.00 97.19 585 PRO A O 1
ATOM 4523 N N . VAL A 1 586 ? -5.461 -12.156 19.673 1.00 98.62 586 VAL A N 1
ATOM 4524 C CA . VAL A 1 586 ? -5.715 -10.775 19.235 1.00 98.62 586 VAL A CA 1
ATOM 4525 C C . VAL A 1 586 ? -4.702 -10.338 18.179 1.00 98.62 586 VAL A C 1
ATOM 4527 O O . VAL A 1 586 ? -3.491 -10.388 18.397 1.00 98.62 586 VAL A O 1
ATOM 4530 N N . ILE A 1 587 ? -5.189 -9.833 17.048 1.00 98.56 587 ILE A N 1
ATOM 4531 C CA . ILE A 1 587 ? -4.372 -9.132 16.054 1.00 98.56 587 ILE A CA 1
ATOM 4532 C C . ILE A 1 587 ? -4.490 -7.628 16.322 1.00 98.56 587 ILE A C 1
ATOM 4534 O O . ILE A 1 587 ? -5.517 -7.038 16.002 1.00 98.56 587 ILE A O 1
ATOM 4538 N N . THR A 1 588 ? -3.462 -6.999 16.898 1.00 98.69 588 THR A N 1
ATOM 4539 C CA . THR A 1 588 ? -3.437 -5.535 17.091 1.00 98.69 588 THR A CA 1
ATOM 4540 C C . THR A 1 588 ? -2.934 -4.857 15.822 1.00 98.69 588 THR A C 1
ATOM 4542 O O . THR A 1 588 ? -1.858 -5.188 15.318 1.00 98.69 588 THR A O 1
ATOM 4545 N N . LEU A 1 589 ? -3.683 -3.875 15.329 1.00 98.56 589 LEU A N 1
ATOM 4546 C CA . LEU A 1 589 ? -3.316 -3.008 14.214 1.00 98.56 589 LEU A CA 1
ATOM 4547 C C . LEU A 1 589 ? -3.081 -1.585 14.738 1.00 98.56 589 LEU A C 1
ATOM 4549 O O . LEU A 1 589 ? -3.827 -1.099 15.585 1.00 98.56 589 LEU A O 1
ATOM 4553 N N . GLY A 1 590 ? -2.053 -0.893 14.246 1.00 97.31 590 GLY A N 1
ATOM 4554 C CA . GLY A 1 590 ? -1.755 0.470 14.696 1.00 97.31 590 GLY A CA 1
ATOM 4555 C C . GLY A 1 590 ? -0.808 1.238 13.778 1.00 97.31 590 GLY A C 1
ATOM 4556 O O . GLY A 1 590 ? -0.378 0.743 12.735 1.00 97.31 590 GLY A O 1
ATOM 4557 N N . SER A 1 591 ? -0.521 2.499 14.119 1.00 96.50 591 SER A N 1
ATOM 4558 C CA . SER A 1 591 ? 0.414 3.330 13.346 1.00 96.50 591 SER A CA 1
ATOM 4559 C C . SER A 1 591 ? 0.848 4.610 14.055 1.00 96.50 591 SER A C 1
ATOM 4561 O O . SER A 1 591 ? 0.152 5.110 14.936 1.00 96.50 591 SER A O 1
ATOM 4563 N N . ILE A 1 592 ? 1.916 5.233 13.545 1.00 96.31 592 ILE A N 1
ATOM 4564 C CA . ILE A 1 592 ? 2.290 6.607 13.913 1.00 96.31 592 ILE A CA 1
ATOM 4565 C C . ILE A 1 592 ? 1.306 7.674 13.385 1.00 96.31 592 ILE A C 1
ATOM 4567 O O . ILE A 1 592 ? 1.383 8.832 13.788 1.00 96.31 592 ILE A O 1
ATOM 4571 N N . SER A 1 593 ? 0.353 7.316 12.509 1.00 91.50 593 SER A N 1
ATOM 4572 C CA . SER A 1 593 ? -0.462 8.298 11.771 1.00 91.50 593 SER A CA 1
ATOM 4573 C C . SER A 1 593 ? -1.280 9.240 12.658 1.00 91.50 593 SER A C 1
ATOM 4575 O O . SER A 1 593 ? -1.372 10.424 12.338 1.00 91.50 593 SER A O 1
ATOM 4577 N N . LYS A 1 594 ? -1.865 8.742 13.757 1.00 90.00 594 LYS A N 1
ATOM 4578 C CA . LYS A 1 594 ? -2.761 9.530 14.621 1.00 90.00 594 LYS A CA 1
ATOM 4579 C C . LYS A 1 594 ? -2.022 10.091 15.834 1.00 90.00 594 LYS A C 1
ATOM 4581 O O . LYS A 1 594 ? -1.919 11.306 15.947 1.00 90.00 594 LYS A O 1
ATOM 4586 N N . ARG A 1 595 ? -1.442 9.237 16.692 1.00 92.44 595 ARG A N 1
ATOM 4587 C CA . ARG A 1 595 ? -0.766 9.679 17.932 1.00 92.44 595 ARG A CA 1
ATOM 4588 C C . ARG A 1 595 ? 0.449 10.596 17.684 1.00 92.44 595 ARG A C 1
ATOM 4590 O O . ARG A 1 595 ? 0.689 11.479 18.498 1.00 92.44 595 ARG A O 1
ATOM 4597 N N . TRP A 1 596 ? 1.163 10.464 16.557 1.00 94.38 596 TRP A N 1
ATOM 4598 C CA . TRP A 1 596 ? 2.307 11.330 16.203 1.00 94.38 596 TRP A CA 1
ATOM 4599 C C . TRP A 1 596 ? 2.002 12.394 15.129 1.00 94.38 596 TRP A C 1
ATOM 4601 O O . TRP A 1 596 ? 2.905 13.137 14.747 1.00 94.38 596 TRP A O 1
ATOM 4611 N N . ILE A 1 597 ? 0.750 12.518 14.656 1.00 91.69 597 ILE A N 1
ATOM 4612 C CA . ILE A 1 597 ? 0.338 13.537 13.664 1.00 91.69 597 ILE A CA 1
ATOM 4613 C C . ILE A 1 597 ? 1.213 13.471 12.386 1.00 91.69 597 ILE A C 1
ATOM 4615 O O . ILE A 1 597 ? 1.806 14.457 11.942 1.00 91.69 597 ILE A O 1
ATOM 4619 N N . VAL A 1 598 ? 1.334 12.272 11.806 1.00 93.62 598 VAL A N 1
ATOM 4620 C CA . VAL A 1 598 ? 2.106 12.006 10.569 1.00 93.62 598 VAL A CA 1
ATOM 4621 C C . VAL A 1 598 ? 1.428 10.985 9.631 1.00 93.62 598 VAL A C 1
ATOM 4623 O O . VAL A 1 598 ? 2.042 9.991 9.229 1.00 93.62 598 VAL A O 1
ATOM 4626 N N . PRO A 1 599 ? 0.145 11.164 9.261 1.00 90.06 599 PRO A N 1
ATOM 4627 C CA . PRO A 1 599 ? -0.561 10.226 8.384 1.00 90.06 599 PRO A CA 1
ATOM 4628 C C . PRO A 1 599 ? 0.111 10.011 7.022 1.00 90.06 599 PRO A C 1
ATOM 4630 O O . PRO A 1 599 ? 0.246 8.869 6.576 1.00 90.06 599 PRO A O 1
ATOM 4633 N N . GLY A 1 600 ? 0.629 11.078 6.418 1.00 90.38 600 GLY A N 1
ATOM 4634 C CA . GLY A 1 600 ? 1.383 11.069 5.166 1.00 90.38 600 GLY A CA 1
ATOM 4635 C C . GLY A 1 600 ? 2.729 10.355 5.211 1.00 90.38 600 GLY A C 1
ATOM 4636 O O . GLY A 1 600 ? 3.329 10.139 4.164 1.00 90.38 600 GLY A O 1
ATOM 4637 N N . TRP A 1 601 ? 3.229 9.955 6.384 1.00 95.00 601 TRP A N 1
ATOM 4638 C CA . TRP A 1 601 ? 4.473 9.179 6.479 1.00 95.00 601 TRP A CA 1
ATOM 4639 C C . TRP A 1 601 ? 4.241 7.676 6.271 1.00 95.00 601 TRP A C 1
ATOM 4641 O O . TRP A 1 601 ? 5.203 6.928 6.117 1.00 95.00 601 TRP A O 1
ATOM 4651 N N . ARG A 1 602 ? 2.971 7.238 6.215 1.00 93.88 602 ARG A N 1
ATOM 4652 C CA . ARG A 1 602 ? 2.552 5.911 5.728 1.00 93.88 602 ARG A CA 1
ATOM 4653 C C . ARG A 1 602 ? 3.306 4.727 6.364 1.00 93.88 602 ARG A C 1
ATOM 4655 O O . ARG A 1 602 ? 3.622 3.765 5.675 1.00 93.88 602 ARG A O 1
ATOM 4662 N N . LEU A 1 603 ? 3.545 4.761 7.680 1.00 96.94 603 LEU A N 1
ATOM 4663 C CA . LEU A 1 603 ? 4.071 3.624 8.450 1.00 96.94 603 LEU A CA 1
ATOM 4664 C C . LEU A 1 603 ? 3.087 3.192 9.543 1.00 96.94 603 LEU A C 1
ATOM 4666 O O . LEU A 1 603 ? 2.538 4.024 10.266 1.00 96.94 603 LEU A O 1
ATOM 4670 N N . GLY A 1 604 ? 2.865 1.884 9.655 1.00 97.44 604 GLY A N 1
ATOM 4671 C CA . GLY A 1 604 ? 2.047 1.240 10.678 1.00 97.44 604 GLY A CA 1
ATOM 4672 C C . GLY A 1 604 ? 2.560 -0.152 11.034 1.00 97.44 604 GLY A C 1
ATOM 4673 O O . GLY A 1 604 ? 3.690 -0.503 10.687 1.00 97.44 604 GLY A O 1
ATOM 4674 N N . TRP A 1 605 ? 1.744 -0.924 11.744 1.00 98.38 605 TRP A N 1
ATOM 4675 C CA . TRP A 1 605 ? 2.075 -2.284 12.153 1.00 98.38 605 TRP A CA 1
ATOM 4676 C C . TRP A 1 605 ? 0.851 -3.195 12.287 1.00 98.38 605 TRP A C 1
ATOM 4678 O O . TRP A 1 605 ? -0.251 -2.745 12.602 1.00 98.38 605 TRP A O 1
ATOM 4688 N N . LEU A 1 606 ? 1.102 -4.493 12.111 1.00 98.19 606 LEU A N 1
ATOM 4689 C CA . LEU A 1 606 ? 0.275 -5.617 12.552 1.00 98.19 606 LEU A CA 1
ATOM 4690 C C . LEU A 1 606 ? 1.055 -6.376 13.633 1.00 98.19 606 LEU A C 1
ATOM 4692 O O . LEU A 1 606 ? 2.248 -6.634 13.457 1.00 98.19 606 LEU A O 1
ATOM 4696 N N . VAL A 1 607 ? 0.403 -6.747 14.737 1.00 98.56 607 VAL A N 1
ATOM 4697 C CA . VAL A 1 607 ? 1.019 -7.498 15.842 1.00 98.56 607 VAL A CA 1
ATOM 4698 C C . VAL A 1 607 ? 0.175 -8.708 16.231 1.00 98.56 607 VAL A C 1
ATOM 4700 O O . VAL A 1 607 ? -1.022 -8.585 16.480 1.00 98.56 607 VAL A O 1
ATOM 4703 N N . THR A 1 608 ? 0.807 -9.881 16.303 1.00 98.06 608 THR A N 1
ATOM 4704 C CA . THR A 1 608 ? 0.169 -11.137 16.725 1.00 98.06 608 THR A CA 1
ATOM 4705 C C . THR A 1 608 ? 0.299 -11.332 18.239 1.00 98.06 608 THR A C 1
ATOM 4707 O O . THR A 1 608 ? 1.369 -11.697 18.739 1.00 98.06 608 THR A O 1
ATOM 4710 N N . ASN A 1 609 ? -0.791 -11.112 18.973 1.00 97.62 609 ASN A N 1
ATOM 4711 C CA . ASN A 1 609 ? -0.871 -11.311 20.419 1.00 97.62 609 ASN A CA 1
ATOM 4712 C C . ASN A 1 609 ? -1.540 -12.661 20.709 1.00 97.62 609 ASN A C 1
ATOM 4714 O O . ASN A 1 609 ? -2.754 -12.814 20.576 1.00 97.62 609 ASN A O 1
ATOM 4718 N N . ASP A 1 610 ? -0.732 -13.657 21.064 1.00 94.19 610 ASP A N 1
ATOM 4719 C CA . ASP A 1 610 ? -1.182 -15.043 21.209 1.00 94.19 610 ASP A CA 1
ATOM 4720 C C . ASP A 1 610 ? -0.264 -15.830 22.169 1.00 94.19 610 ASP A C 1
ATOM 4722 O O . ASP A 1 610 ? 0.595 -16.598 21.730 1.00 94.19 610 ASP A O 1
ATOM 4726 N N . PRO A 1 611 ? -0.418 -15.652 23.498 1.00 92.19 611 PRO A N 1
ATOM 4727 C CA . PRO A 1 611 ? 0.351 -16.392 24.506 1.00 92.19 611 PRO A CA 1
ATOM 4728 C C . PRO A 1 611 ? 0.165 -17.917 24.436 1.00 92.19 611 PRO A C 1
ATOM 4730 O O . PRO A 1 611 ? 0.998 -18.668 24.937 1.00 92.19 611 PRO A O 1
ATOM 4733 N N . ASN A 1 612 ? -0.919 -18.381 23.806 1.00 91.94 612 ASN A N 1
ATOM 4734 C CA . ASN A 1 612 ? -1.296 -19.790 23.714 1.00 91.94 612 ASN A CA 1
ATOM 4735 C C . ASN A 1 612 ? -0.797 -20.471 22.420 1.00 91.94 612 ASN A C 1
ATOM 4737 O O . ASN A 1 612 ? -0.949 -21.690 22.268 1.00 91.94 612 ASN A O 1
ATOM 4741 N N . GLY A 1 613 ? -0.213 -19.724 21.477 1.00 92.88 613 GLY A N 1
ATOM 4742 C CA . GLY A 1 613 ? 0.275 -20.220 20.184 1.00 92.88 613 GLY A CA 1
ATOM 4743 C C . GLY A 1 613 ? -0.819 -20.716 19.225 1.00 92.88 613 GLY A C 1
ATOM 4744 O O . GLY A 1 613 ? -0.539 -21.552 18.367 1.00 92.88 613 GLY A O 1
ATOM 4745 N N . ILE A 1 614 ? -2.067 -20.271 19.390 1.00 94.19 614 ILE A N 1
ATOM 4746 C CA . ILE A 1 614 ? -3.232 -20.635 18.571 1.00 94.19 614 ILE A CA 1
ATOM 4747 C C . ILE A 1 614 ? -3.060 -20.191 17.107 1.00 94.19 614 ILE A C 1
ATOM 4749 O O . ILE A 1 614 ? -3.341 -20.972 16.199 1.00 94.19 614 ILE A O 1
ATOM 4753 N N . LEU A 1 615 ? -2.569 -18.975 16.853 1.00 94.31 615 LEU A N 1
ATOM 4754 C CA . LEU A 1 615 ? -2.365 -18.409 15.513 1.00 94.31 615 LEU A CA 1
ATOM 4755 C C . LEU A 1 615 ? -1.293 -19.177 14.726 1.00 94.31 615 LEU A C 1
ATOM 4757 O O . LEU A 1 615 ? -1.436 -19.372 13.521 1.00 94.31 615 LEU A O 1
ATOM 4761 N N . ALA A 1 616 ? -0.246 -19.657 15.403 1.00 90.81 616 ALA A N 1
ATOM 4762 C CA . ALA A 1 616 ? 0.763 -20.531 14.799 1.00 90.81 616 ALA A CA 1
ATOM 4763 C C . ALA A 1 616 ? 0.202 -21.946 14.559 1.00 90.81 616 ALA A C 1
ATOM 4765 O O . ALA A 1 616 ? 0.263 -22.470 13.452 1.00 90.81 616 ALA A O 1
ATOM 4766 N N . LYS A 1 617 ? -0.465 -22.546 15.560 1.00 92.25 617 LYS A N 1
ATOM 4767 C CA . LYS A 1 617 ? -1.110 -23.875 15.438 1.00 92.25 617 LYS A CA 1
ATOM 4768 C C . LYS A 1 617 ? -2.183 -23.940 14.340 1.00 92.25 617 LYS A C 1
ATOM 4770 O O . LYS A 1 617 ? -2.504 -25.029 13.869 1.00 92.25 617 LYS A O 1
ATOM 4775 N N . THR A 1 618 ? -2.743 -22.798 13.944 1.00 90.12 618 THR A N 1
ATOM 4776 C CA . THR A 1 618 ? -3.736 -22.666 12.865 1.00 90.12 618 THR A CA 1
ATOM 4777 C C . THR A 1 618 ? -3.141 -22.207 11.526 1.00 90.12 618 THR A C 1
ATOM 4779 O O . THR A 1 618 ? -3.876 -22.159 10.542 1.00 90.12 618 THR A O 1
ATOM 4782 N N . GLY A 1 619 ? -1.838 -21.908 11.442 1.00 90.75 619 GLY A N 1
ATOM 4783 C CA . GLY A 1 619 ? -1.145 -21.494 10.210 1.00 90.75 619 GLY A CA 1
ATOM 4784 C C . GLY A 1 619 ? -1.292 -20.011 9.832 1.00 90.75 619 GLY A C 1
ATOM 4785 O O . GLY A 1 619 ? -0.907 -19.605 8.730 1.00 90.75 619 GLY A O 1
ATOM 4786 N N . VAL A 1 620 ? -1.895 -19.190 10.699 1.00 93.31 620 VAL A N 1
ATOM 4787 C CA . VAL A 1 620 ? -2.167 -17.764 10.439 1.00 93.31 620 VAL A CA 1
ATOM 4788 C C . VAL A 1 620 ? -0.866 -16.957 10.424 1.00 93.31 620 VAL A C 1
ATOM 4790 O O . VAL A 1 620 ? -0.692 -16.106 9.553 1.00 93.31 620 VAL A O 1
ATOM 4793 N N . VAL A 1 621 ? 0.079 -17.261 11.321 1.00 93.69 621 VAL A N 1
ATOM 4794 C CA . VAL A 1 621 ? 1.398 -16.599 11.377 1.00 93.69 621 VAL A CA 1
ATOM 4795 C C . VAL A 1 621 ? 2.175 -16.835 10.078 1.00 93.69 621 VAL A C 1
ATOM 4797 O O . VAL A 1 621 ? 2.623 -15.891 9.431 1.00 93.69 621 VAL A O 1
ATOM 4800 N N . GLU A 1 622 ? 2.249 -18.086 9.630 1.00 89.62 622 GLU A N 1
ATOM 4801 C CA . GLU A 1 622 ? 2.892 -18.496 8.382 1.00 89.62 622 GLU A CA 1
ATOM 4802 C C . GLU A 1 622 ? 2.220 -17.871 7.152 1.00 89.62 622 GLU A C 1
ATOM 4804 O O . GLU A 1 622 ? 2.892 -17.568 6.164 1.00 89.62 622 GLU A O 1
ATOM 4809 N N . SER A 1 623 ? 0.906 -17.637 7.214 1.00 88.06 623 SER A N 1
ATOM 4810 C CA . SER A 1 623 ? 0.157 -16.948 6.159 1.00 88.06 623 SER A CA 1
ATOM 4811 C C . SER A 1 623 ? 0.494 -15.455 6.094 1.00 88.06 623 SER A C 1
ATOM 4813 O O . SER A 1 623 ? 0.721 -14.941 4.999 1.00 88.06 623 SER A O 1
ATOM 4815 N N . ILE A 1 624 ? 0.605 -14.767 7.238 1.00 92.00 624 ILE A N 1
ATOM 4816 C CA . ILE A 1 624 ? 1.052 -13.362 7.320 1.00 92.00 624 ILE A CA 1
ATOM 4817 C C . ILE A 1 624 ? 2.498 -13.238 6.816 1.00 92.00 624 ILE A C 1
ATOM 4819 O O . ILE A 1 624 ? 2.814 -12.356 6.012 1.00 92.00 624 ILE A O 1
ATOM 4823 N N . GLU A 1 625 ? 3.380 -14.159 7.209 1.00 88.62 625 GLU A N 1
ATOM 4824 C CA . GLU A 1 625 ? 4.734 -14.227 6.661 1.00 88.62 625 GLU A CA 1
ATOM 4825 C C . GLU A 1 625 ? 4.756 -14.472 5.146 1.00 88.62 625 GLU A C 1
ATOM 4827 O O . GLU A 1 625 ? 5.593 -13.908 4.442 1.00 88.62 625 GLU A O 1
ATOM 4832 N N . SER A 1 626 ? 3.877 -15.333 4.626 1.00 81.88 626 SER A N 1
ATOM 4833 C CA . SER A 1 626 ? 3.788 -15.597 3.188 1.00 81.88 626 SER A CA 1
ATOM 4834 C C . SER A 1 626 ? 3.269 -14.376 2.426 1.00 81.88 626 SER A C 1
ATOM 4836 O O . SER A 1 626 ? 3.786 -14.064 1.355 1.00 81.88 626 SER A O 1
ATOM 4838 N N . TYR A 1 627 ? 2.292 -13.654 2.983 1.00 84.25 627 TYR A N 1
ATOM 4839 C CA . TYR A 1 627 ? 1.714 -12.458 2.371 1.00 84.25 627 TYR A CA 1
ATOM 4840 C C . TYR A 1 627 ? 2.712 -11.290 2.341 1.00 84.25 627 TYR A C 1
ATOM 4842 O O . TYR A 1 627 ? 2.919 -10.672 1.297 1.00 84.25 627 TYR A O 1
ATOM 4850 N N . THR A 1 628 ? 3.417 -11.035 3.448 1.00 84.12 628 THR A N 1
ATOM 4851 C CA . THR A 1 628 ? 4.445 -9.975 3.534 1.00 84.12 628 THR A CA 1
ATOM 4852 C C . THR A 1 628 ? 5.654 -10.225 2.623 1.00 84.12 628 THR A C 1
ATOM 4854 O O . THR A 1 628 ? 6.268 -9.276 2.136 1.00 84.12 628 THR A O 1
ATOM 4857 N N . LYS A 1 629 ? 5.968 -11.486 2.288 1.00 78.50 629 LYS A N 1
ATOM 4858 C CA . LYS A 1 629 ? 6.982 -11.820 1.265 1.00 78.50 629 LYS A CA 1
ATOM 4859 C C . LYS A 1 629 ? 6.569 -11.352 -0.143 1.00 78.50 629 LYS A C 1
ATOM 4861 O O . LYS A 1 629 ? 7.441 -10.962 -0.926 1.00 78.50 629 LYS A O 1
ATOM 4866 N N . VAL A 1 630 ? 5.272 -11.305 -0.469 1.00 74.62 630 VAL A N 1
ATOM 4867 C CA . VAL A 1 630 ? 4.765 -10.976 -1.822 1.00 74.62 630 VAL A CA 1
ATOM 4868 C C . VAL A 1 630 ? 4.183 -9.562 -1.976 1.00 74.62 630 VAL A C 1
ATOM 4870 O O . VAL A 1 630 ? 4.137 -9.062 -3.101 1.00 74.62 630 VAL A O 1
ATOM 4873 N N . THR A 1 631 ? 3.835 -8.867 -0.890 1.00 81.69 631 THR A N 1
ATOM 4874 C CA . THR A 1 631 ? 3.413 -7.447 -0.899 1.00 81.69 631 THR A CA 1
ATOM 4875 C C . THR A 1 631 ? 4.575 -6.465 -0.688 1.00 81.69 631 THR A C 1
ATOM 4877 O O . THR A 1 631 ? 5.744 -6.856 -0.667 1.00 81.69 631 THR A O 1
ATOM 4880 N N . CYS A 1 632 ? 4.286 -5.161 -0.646 1.00 84.12 632 CYS A N 1
ATOM 4881 C CA . CYS A 1 632 ? 5.279 -4.091 -0.529 1.00 84.12 632 CYS A CA 1
ATOM 4882 C C . CYS A 1 632 ? 5.512 -3.648 0.924 1.00 84.12 632 CYS A C 1
ATOM 4884 O O . CYS A 1 632 ? 4.567 -3.273 1.604 1.00 84.12 632 CYS A O 1
ATOM 4886 N N . GLU A 1 633 ? 6.769 -3.566 1.354 1.00 87.12 633 GLU A N 1
ATOM 4887 C CA . GLU A 1 633 ? 7.175 -2.952 2.620 1.00 87.12 633 GLU A CA 1
ATOM 4888 C C . GLU A 1 633 ? 7.206 -1.401 2.558 1.00 87.12 633 GLU A C 1
ATOM 4890 O O . GLU A 1 633 ? 7.429 -0.844 1.475 1.00 87.12 633 GLU A O 1
ATOM 4895 N N . PRO A 1 634 ? 7.008 -0.680 3.685 1.00 93.31 634 PRO A N 1
ATOM 4896 C CA . PRO A 1 634 ? 7.193 0.775 3.765 1.00 93.31 634 PRO A CA 1
ATOM 4897 C C . PRO A 1 634 ? 8.675 1.177 3.688 1.00 93.31 634 PRO A C 1
ATOM 4899 O O . PRO A 1 634 ? 9.563 0.372 3.973 1.00 93.31 634 PRO A O 1
ATOM 4902 N N . ALA A 1 635 ? 8.948 2.439 3.336 1.00 95.69 635 ALA A N 1
ATOM 4903 C CA . ALA A 1 635 ? 10.302 2.940 3.081 1.00 95.69 635 ALA A CA 1
ATOM 4904 C C . ALA A 1 635 ? 11.281 2.689 4.249 1.00 95.69 635 ALA A C 1
ATOM 4906 O O . ALA A 1 635 ? 11.022 3.066 5.395 1.00 95.69 635 ALA A O 1
ATOM 4907 N N . THR A 1 636 ? 12.424 2.066 3.944 1.00 93.81 636 THR A N 1
ATOM 4908 C CA . THR A 1 636 ? 13.405 1.548 4.910 1.00 93.81 636 THR A CA 1
ATOM 4909 C C . THR A 1 636 ? 13.922 2.639 5.852 1.00 93.81 636 THR A C 1
ATOM 4911 O O . THR A 1 636 ? 14.083 2.385 7.043 1.00 93.81 636 THR A O 1
ATOM 4914 N N . PHE A 1 637 ? 14.125 3.871 5.370 1.00 95.69 637 PHE A N 1
ATOM 4915 C CA . PHE A 1 637 ? 14.605 4.979 6.209 1.00 95.69 637 PHE A CA 1
ATOM 4916 C C . PHE A 1 637 ? 13.539 5.506 7.183 1.00 95.69 637 PHE A C 1
ATOM 4918 O O . PHE A 1 637 ? 13.883 5.926 8.285 1.00 95.69 637 PHE A O 1
ATOM 4925 N N . ILE A 1 638 ? 12.247 5.413 6.837 1.00 97.44 638 ILE A N 1
ATOM 4926 C CA . ILE A 1 638 ? 11.158 5.724 7.776 1.00 97.44 638 ILE A CA 1
ATOM 4927 C C . ILE A 1 638 ? 11.135 4.668 8.882 1.00 97.44 638 ILE A C 1
ATOM 4929 O O . ILE A 1 638 ? 11.052 5.026 10.051 1.00 97.44 638 ILE A O 1
ATOM 4933 N N . GLN A 1 639 ? 11.302 3.382 8.536 1.00 97.62 639 GLN A N 1
ATOM 4934 C CA . GLN A 1 639 ? 11.467 2.314 9.532 1.00 97.62 639 GLN A CA 1
ATOM 4935 C C . GLN A 1 639 ? 12.693 2.565 10.431 1.00 97.62 639 GLN A C 1
ATOM 4937 O O . GLN A 1 639 ? 12.606 2.407 11.647 1.00 97.62 639 GLN A O 1
ATOM 4942 N N . GLY A 1 640 ? 13.821 2.993 9.852 1.00 96.38 640 GLY A N 1
ATOM 4943 C CA . GLY A 1 640 ? 15.062 3.293 10.575 1.00 96.38 640 GLY A CA 1
ATOM 4944 C C . GLY A 1 640 ? 14.928 4.408 11.619 1.00 96.38 640 GLY A C 1
ATOM 4945 O O . GLY A 1 640 ? 15.627 4.378 12.627 1.00 96.38 640 GLY A O 1
ATOM 4946 N N . ALA A 1 641 ? 13.995 5.341 11.418 1.00 97.69 641 ALA A N 1
ATOM 4947 C CA . ALA A 1 641 ? 13.694 6.427 12.349 1.00 97.69 641 ALA A CA 1
ATOM 4948 C C . ALA A 1 641 ? 12.716 6.046 13.482 1.00 97.69 641 ALA A C 1
ATOM 4950 O O . ALA A 1 641 ? 12.559 6.817 14.426 1.00 97.69 641 ALA A O 1
ATOM 4951 N N . ILE A 1 642 ? 12.039 4.890 13.420 1.00 97.88 642 ILE A N 1
ATOM 4952 C CA . ILE A 1 642 ? 10.986 4.530 14.390 1.00 97.88 642 ILE A CA 1
ATOM 4953 C C . ILE A 1 642 ? 11.454 4.443 15.852 1.00 97.88 642 ILE A C 1
ATOM 4955 O O . ILE A 1 642 ? 10.699 4.927 16.695 1.00 97.88 642 ILE A O 1
ATOM 4959 N N . PRO A 1 643 ? 12.646 3.907 16.194 1.00 97.62 643 PRO A N 1
ATOM 4960 C CA . PRO A 1 643 ? 13.135 3.932 17.574 1.00 97.62 643 PRO A CA 1
ATOM 4961 C C . PRO A 1 643 ? 13.185 5.357 18.140 1.00 97.62 643 PRO A C 1
ATOM 4963 O O . PRO A 1 643 ? 12.517 5.649 19.125 1.00 97.62 643 PRO A O 1
ATOM 4966 N N . GLU A 1 644 ? 13.848 6.270 17.428 1.00 97.69 644 GLU A N 1
ATOM 4967 C CA . GLU A 1 644 ? 13.958 7.692 17.779 1.00 97.69 644 GLU A CA 1
ATOM 4968 C C . GLU A 1 644 ? 12.592 8.399 17.861 1.00 97.69 644 GLU A C 1
ATOM 4970 O O . GLU A 1 644 ? 12.360 9.209 18.754 1.00 97.69 644 GLU A O 1
ATOM 4975 N N . ILE A 1 645 ? 11.656 8.091 16.955 1.00 97.19 645 ILE A N 1
ATOM 4976 C CA . ILE A 1 645 ? 10.303 8.678 16.958 1.00 97.19 645 ILE A CA 1
ATOM 4977 C C . ILE A 1 645 ? 9.490 8.218 18.181 1.00 97.19 645 ILE A C 1
ATOM 4979 O O . ILE A 1 645 ? 8.728 9.009 18.744 1.00 97.19 645 ILE A O 1
ATOM 4983 N N . ILE A 1 646 ? 9.631 6.955 18.589 1.00 95.88 646 ILE A N 1
ATOM 4984 C CA . ILE A 1 646 ? 8.916 6.367 19.732 1.00 95.88 646 ILE A CA 1
ATOM 4985 C C . ILE A 1 646 ? 9.548 6.775 21.070 1.00 95.88 646 ILE A C 1
ATOM 4987 O O . ILE A 1 646 ? 8.822 6.987 22.040 1.00 95.88 646 ILE A O 1
ATOM 4991 N N . GLU A 1 647 ? 10.874 6.883 21.133 1.00 94.00 647 GLU A N 1
ATOM 4992 C CA . GLU A 1 647 ? 11.621 7.197 22.355 1.00 94.00 647 GLU A CA 1
ATOM 4993 C C . GLU A 1 647 ? 11.693 8.706 22.625 1.00 94.00 647 GLU A C 1
ATOM 4995 O O . GLU A 1 647 ? 11.375 9.149 23.725 1.00 94.00 647 GLU A O 1
ATOM 5000 N N . ASN A 1 648 ? 12.023 9.510 21.609 1.00 94.94 648 ASN A N 1
ATOM 5001 C CA . ASN A 1 648 ? 12.310 10.941 21.750 1.00 94.94 648 ASN A CA 1
ATOM 5002 C C . ASN A 1 648 ? 11.130 11.855 21.349 1.00 94.94 648 ASN A C 1
ATOM 5004 O O . ASN A 1 648 ? 11.329 13.015 20.979 1.00 94.94 648 ASN A O 1
ATOM 5008 N N . THR A 1 649 ? 9.883 11.371 21.421 1.00 94.31 649 THR A N 1
ATOM 5009 C CA . THR A 1 649 ? 8.684 12.231 21.356 1.00 94.31 649 THR A CA 1
ATOM 5010 C C . THR A 1 649 ? 8.208 12.568 22.769 1.00 94.31 649 THR A C 1
ATOM 5012 O O . THR A 1 649 ? 7.744 11.703 23.502 1.00 94.31 649 THR A O 1
ATOM 5015 N N . GLU A 1 650 ? 8.334 13.843 23.136 1.00 91.19 650 GLU A N 1
ATOM 5016 C CA . GLU A 1 650 ? 8.051 14.380 24.473 1.00 91.19 650 GLU A CA 1
ATOM 5017 C C . GLU A 1 650 ? 6.567 14.250 24.871 1.00 91.19 650 GLU A C 1
ATOM 5019 O O . GLU A 1 650 ? 5.671 14.544 24.078 1.00 91.19 650 GLU A O 1
ATOM 5024 N N . GLU A 1 651 ? 6.284 13.895 26.129 1.00 92.31 651 GLU A N 1
ATOM 5025 C CA . GLU A 1 651 ? 4.904 13.707 26.619 1.00 92.31 651 GLU A CA 1
ATOM 5026 C C . GLU A 1 651 ? 4.078 15.013 26.631 1.00 92.31 651 GLU A C 1
ATOM 5028 O O . GLU A 1 651 ? 2.849 14.969 26.555 1.00 92.31 651 GLU A O 1
ATOM 5033 N N . GLU A 1 652 ? 4.724 16.190 26.625 1.00 93.19 652 GLU A N 1
ATOM 5034 C CA . GLU A 1 652 ? 4.031 17.472 26.413 1.00 93.19 652 GLU A CA 1
ATOM 5035 C C . GLU A 1 652 ? 3.323 17.499 25.048 1.00 93.19 652 GLU A C 1
ATOM 5037 O O . GLU A 1 652 ? 2.192 17.974 24.948 1.00 93.19 652 GLU A O 1
ATOM 5042 N N . PHE A 1 653 ? 3.936 16.948 23.994 1.00 93.25 653 PHE A N 1
ATOM 5043 C CA . PHE A 1 653 ? 3.338 16.922 22.658 1.00 93.25 653 PHE A CA 1
ATOM 5044 C C . PHE A 1 653 ? 2.063 16.067 22.620 1.00 93.25 653 PHE A C 1
ATOM 5046 O O . PHE A 1 653 ? 1.058 16.500 22.043 1.00 93.25 653 PHE A O 1
ATOM 5053 N N . PHE A 1 654 ? 2.063 14.897 23.266 1.00 93.25 654 PHE A N 1
ATOM 5054 C CA . PHE A 1 654 ? 0.859 14.071 23.382 1.00 93.25 654 PHE A CA 1
ATOM 5055 C C . PHE A 1 654 ? -0.189 14.762 24.259 1.00 93.25 654 PHE A C 1
ATOM 5057 O O . PHE A 1 654 ? -1.311 14.965 23.802 1.00 93.25 654 PHE A O 1
ATOM 5064 N N . SER A 1 655 ? 0.190 15.235 25.450 1.00 92.88 655 SER A N 1
ATOM 5065 C CA . SER A 1 655 ? -0.694 15.958 26.378 1.00 92.88 655 SER A CA 1
ATOM 5066 C C . SER A 1 655 ? -1.381 17.164 25.721 1.00 92.88 655 SER A C 1
ATOM 5068 O O . SER A 1 655 ? -2.587 17.365 25.861 1.00 92.88 655 SER A O 1
ATOM 5070 N N . LYS A 1 656 ? -0.634 17.950 24.937 1.00 89.19 656 LYS A N 1
ATOM 5071 C CA . LYS A 1 656 ? -1.133 19.104 24.176 1.00 89.19 656 LYS A CA 1
ATOM 5072 C C . LYS A 1 656 ? -2.063 18.692 23.037 1.00 89.19 656 LYS A C 1
ATOM 5074 O O . LYS A 1 656 ? -3.089 19.335 22.833 1.00 89.19 656 LYS A O 1
ATOM 5079 N N . THR A 1 657 ? -1.735 17.616 22.323 1.00 87.69 657 THR A N 1
ATOM 5080 C CA . THR A 1 657 ? -2.572 17.053 21.251 1.00 87.69 657 THR A CA 1
ATOM 5081 C C . THR A 1 657 ? -3.905 16.545 21.809 1.00 87.69 657 THR A C 1
ATOM 5083 O O . THR A 1 657 ? -4.963 16.924 21.310 1.00 87.69 657 THR A O 1
ATOM 5086 N N . ILE A 1 658 ? -3.859 15.763 22.892 1.00 89.56 658 ILE A N 1
ATOM 5087 C CA . ILE A 1 658 ? -5.026 15.243 23.615 1.00 89.56 658 ILE A CA 1
ATOM 5088 C C . ILE A 1 658 ? -5.876 16.398 24.156 1.00 89.56 658 ILE A C 1
ATOM 5090 O O . ILE A 1 658 ? -7.093 16.376 23.992 1.00 89.56 658 ILE A O 1
ATOM 5094 N N . LYS A 1 659 ? -5.259 17.449 24.719 1.00 85.88 659 LYS A N 1
ATOM 5095 C CA . LYS A 1 659 ? -5.983 18.649 25.159 1.00 85.88 659 LYS A CA 1
ATOM 5096 C C . LYS A 1 659 ? -6.702 19.355 24.006 1.00 85.88 659 LYS A C 1
ATOM 5098 O O . LYS A 1 659 ? -7.882 19.649 24.143 1.00 85.88 659 LYS A O 1
ATOM 5103 N N . ILE A 1 660 ? -6.040 19.600 22.871 1.00 79.12 660 ILE A N 1
ATOM 5104 C CA . ILE A 1 660 ? -6.678 20.252 21.712 1.00 79.12 660 ILE A CA 1
ATOM 5105 C C . ILE A 1 660 ? -7.880 19.428 21.224 1.00 79.12 660 ILE A C 1
ATOM 5107 O O . ILE A 1 660 ? -8.931 19.999 20.934 1.00 79.12 660 ILE A O 1
ATOM 5111 N N . LEU A 1 661 ? -7.760 18.096 21.183 1.00 76.19 661 LEU A N 1
ATOM 5112 C CA . LEU A 1 661 ? -8.876 17.206 20.848 1.00 76.19 661 LEU A CA 1
ATOM 5113 C C . LEU A 1 661 ? -9.999 17.273 21.898 1.00 76.19 661 LEU A C 1
ATOM 5115 O O . LEU A 1 661 ? -11.154 17.424 21.509 1.00 76.19 661 LEU A O 1
ATOM 5119 N N . LYS A 1 662 ? -9.677 17.256 23.201 1.00 81.94 662 LYS A N 1
ATOM 5120 C CA . LYS A 1 662 ? -10.644 17.384 24.308 1.00 81.94 662 LYS A CA 1
ATOM 5121 C C . LYS A 1 662 ? -11.421 18.696 24.253 1.00 81.94 662 LYS A C 1
ATOM 5123 O O . LYS A 1 662 ? -12.646 18.682 24.336 1.00 81.94 662 LYS A O 1
ATOM 5128 N N . ASP A 1 663 ? -10.714 19.812 24.099 1.00 74.81 663 ASP A N 1
ATOM 5129 C CA . ASP A 1 663 ? -11.291 21.156 24.073 1.00 74.81 663 ASP A CA 1
ATOM 5130 C C . ASP A 1 663 ? -12.205 21.314 22.839 1.00 74.81 663 ASP A C 1
ATOM 5132 O O . ASP A 1 663 ? -13.338 21.781 22.959 1.00 74.81 663 ASP A O 1
ATOM 5136 N N . THR A 1 664 ? -11.765 20.829 21.669 1.00 67.31 664 THR A N 1
ATOM 5137 C CA . THR A 1 664 ? -12.569 20.820 20.430 1.00 67.31 664 THR A CA 1
ATOM 5138 C C . THR A 1 664 ? -13.807 19.933 20.567 1.00 67.31 664 THR A C 1
ATOM 5140 O O . THR A 1 664 ? -14.915 20.370 20.269 1.00 67.31 664 THR A O 1
ATOM 5143 N N . ALA A 1 665 ? -13.647 18.699 21.053 1.00 66.88 665 ALA A N 1
ATOM 5144 C CA . ALA A 1 665 ? -14.745 17.756 21.251 1.00 66.88 665 ALA A CA 1
ATOM 5145 C C . ALA A 1 665 ? -15.750 18.235 22.304 1.00 66.88 665 ALA A C 1
ATOM 5147 O O . ALA A 1 665 ? -16.947 17.985 22.166 1.00 66.88 665 ALA A O 1
ATOM 5148 N N . GLY A 1 666 ? -15.278 18.975 23.311 1.00 67.94 666 GLY A N 1
ATOM 5149 C CA . GLY A 1 666 ? -16.105 19.762 24.214 1.00 67.94 666 GLY A CA 1
ATOM 5150 C C . GLY A 1 666 ? -16.995 20.728 23.445 1.00 67.94 666 GLY A C 1
ATOM 5151 O O . GLY A 1 666 ? -18.208 20.535 23.401 1.00 67.94 666 GLY A O 1
ATOM 5152 N N . ILE A 1 667 ? -16.375 21.702 22.776 1.00 67.62 667 ILE A N 1
ATOM 5153 C CA . ILE A 1 667 ? -17.063 22.759 22.024 1.00 67.62 667 ILE A CA 1
ATOM 5154 C C . ILE A 1 667 ? -18.058 22.175 21.011 1.00 67.62 667 ILE A C 1
ATOM 5156 O O . ILE A 1 667 ? -19.212 22.593 20.994 1.00 67.62 667 ILE A O 1
ATOM 5160 N N . CYS A 1 668 ? -17.662 21.194 20.197 1.00 61.66 668 CYS A N 1
ATOM 5161 C CA . CYS A 1 668 ? -18.545 20.609 19.186 1.00 61.66 668 CYS A CA 1
ATOM 5162 C C . CYS A 1 668 ? -19.738 19.860 19.803 1.00 61.66 668 CYS A C 1
ATOM 5164 O O . CYS A 1 668 ? -20.861 20.042 19.345 1.00 61.66 668 CYS A O 1
ATOM 5166 N N . TYR A 1 669 ? -19.533 19.051 20.849 1.00 65.69 669 TYR A N 1
ATOM 5167 C CA . TYR A 1 669 ? -20.629 18.337 21.518 1.00 65.69 669 TYR A CA 1
ATOM 5168 C C . TYR A 1 669 ? -21.597 19.293 22.221 1.00 65.69 669 TYR A C 1
ATOM 5170 O O . TYR A 1 669 ? -22.815 19.138 22.118 1.00 65.69 669 TYR A O 1
ATOM 5178 N N . ASP A 1 670 ? -21.057 20.298 22.910 1.00 70.06 670 ASP A N 1
ATOM 5179 C CA . ASP A 1 670 ? -21.854 21.263 23.657 1.00 70.06 670 ASP A CA 1
ATOM 5180 C C . ASP A 1 670 ? -22.640 22.183 22.687 1.00 70.06 670 ASP A C 1
ATOM 5182 O O . ASP A 1 670 ? -23.804 22.470 22.949 1.00 70.06 670 ASP A O 1
ATOM 5186 N N . ARG A 1 671 ? -22.092 22.514 21.501 1.00 64.00 671 ARG A N 1
ATOM 5187 C CA . ARG A 1 671 ? -22.826 23.183 20.400 1.00 64.00 671 ARG A CA 1
ATOM 5188 C C . ARG A 1 671 ? -23.865 22.301 19.706 1.00 64.00 671 ARG A C 1
ATOM 5190 O O . ARG A 1 671 ? -24.919 22.798 19.328 1.00 64.00 671 ARG A O 1
ATOM 5197 N N . ILE A 1 672 ? -23.617 21.001 19.535 1.00 60.59 672 ILE A N 1
ATOM 5198 C CA . ILE A 1 672 ? -24.615 20.094 18.937 1.00 60.59 672 ILE A CA 1
ATOM 5199 C C . ILE A 1 672 ? -25.844 19.969 19.847 1.00 60.59 672 ILE A C 1
ATOM 5201 O O . ILE A 1 672 ? -26.963 19.963 19.344 1.00 60.59 672 ILE A O 1
ATOM 5205 N N . LYS A 1 673 ? -25.655 19.984 21.173 1.00 62.03 673 LYS A N 1
ATOM 5206 C CA . LYS A 1 673 ? -26.752 20.020 22.156 1.00 62.03 673 LYS A CA 1
ATOM 5207 C C . LYS A 1 673 ? -27.634 21.269 22.098 1.00 62.03 673 LYS A C 1
ATOM 5209 O O . LYS A 1 673 ? -28.779 21.198 22.536 1.00 62.03 673 LYS A O 1
ATOM 5214 N N . GLU A 1 674 ? -27.128 22.392 21.596 1.00 61.25 674 GLU A N 1
ATOM 5215 C CA . GLU A 1 674 ? -27.916 23.622 21.439 1.00 61.25 674 GLU A CA 1
ATOM 5216 C C . GLU A 1 674 ? -28.902 23.544 20.258 1.00 61.25 674 GLU A C 1
ATOM 5218 O O . GLU A 1 674 ? -29.820 24.358 20.187 1.00 61.25 674 GLU A O 1
ATOM 5223 N N . ILE A 1 675 ? -28.745 22.579 19.338 1.00 48.75 675 ILE A N 1
ATOM 5224 C CA . ILE A 1 675 ? -29.501 22.521 18.079 1.00 48.75 675 ILE A CA 1
ATOM 5225 C C . ILE A 1 675 ? -30.606 21.443 18.165 1.00 48.75 675 ILE A C 1
ATOM 5227 O O . ILE A 1 675 ? -30.303 20.248 18.101 1.00 48.75 675 ILE A O 1
ATOM 5231 N N . PRO A 1 676 ? -31.904 21.814 18.284 1.00 43.94 676 PRO A N 1
ATOM 5232 C CA . PRO A 1 676 ? -32.952 20.915 18.796 1.00 43.94 676 PRO A CA 1
ATOM 5233 C C . PRO A 1 676 ? -33.279 19.657 17.978 1.00 43.94 676 PRO A C 1
ATOM 5235 O O . PRO A 1 676 ? -34.020 18.798 18.459 1.00 43.94 676 PRO A O 1
ATOM 5238 N N . CYS A 1 677 ? -32.797 19.539 16.738 1.00 43.50 677 CYS A N 1
ATOM 5239 C CA . CYS A 1 677 ? -33.072 18.379 15.888 1.00 43.50 677 CYS A CA 1
ATOM 5240 C C . CYS A 1 677 ? -32.047 17.246 15.974 1.00 43.50 677 CYS A C 1
ATOM 5242 O O . CYS A 1 677 ? -32.328 16.188 15.410 1.00 43.50 677 CYS A O 1
ATOM 5244 N N . LEU A 1 678 ? -30.891 17.448 16.622 1.00 46.91 678 LEU A N 1
ATOM 5245 C CA . LEU A 1 678 ? -29.742 16.551 16.484 1.00 46.91 678 LEU A CA 1
ATOM 5246 C C . LEU A 1 678 ? -29.224 15.998 17.813 1.00 46.91 678 LEU A C 1
ATOM 5248 O O . LEU A 1 678 ? -28.797 16.713 18.715 1.00 46.91 678 LEU A O 1
ATOM 5252 N N . VAL A 1 679 ? -29.273 14.669 17.911 1.00 52.16 679 VAL A N 1
ATOM 5253 C CA . VAL A 1 679 ? -28.965 13.912 19.126 1.00 52.16 679 VAL A CA 1
ATOM 5254 C C . VAL A 1 679 ? -27.542 13.374 19.045 1.00 52.16 679 VAL A C 1
ATOM 5256 O O . VAL A 1 679 ? -27.264 12.470 18.264 1.00 52.16 679 VAL A O 1
ATOM 5259 N N . CYS A 1 680 ? -26.639 13.893 19.874 1.00 61.97 680 CYS A N 1
ATOM 5260 C CA . CYS A 1 680 ? -25.359 13.241 20.147 1.00 61.97 680 CYS A CA 1
ATOM 5261 C C . CYS A 1 680 ? -25.517 12.414 21.435 1.00 61.97 680 CYS A C 1
ATOM 5263 O O . CYS A 1 680 ? -25.525 13.011 22.515 1.00 61.97 680 CYS A O 1
ATOM 5265 N N . PRO A 1 681 ? -25.699 11.079 21.362 1.00 62.22 681 PRO A N 1
ATOM 5266 C CA . PRO A 1 681 ? -26.120 10.277 22.516 1.00 62.22 681 PRO A CA 1
ATOM 5267 C C . PRO A 1 681 ? -25.051 10.211 23.614 1.00 62.22 681 PRO A C 1
ATOM 5269 O O . PRO A 1 681 ? -25.382 10.161 24.794 1.00 62.22 681 PRO A O 1
ATOM 5272 N N . ASN A 1 682 ? -23.772 10.286 23.234 1.00 68.12 682 ASN A N 1
ATOM 5273 C CA . ASN A 1 682 ? -22.633 10.319 24.149 1.00 68.12 682 ASN A CA 1
ATOM 5274 C C . ASN A 1 682 ? -21.701 11.484 23.802 1.00 68.12 682 ASN A C 1
ATOM 5276 O O . ASN A 1 682 ? -21.548 11.825 22.627 1.00 68.12 682 ASN A O 1
ATOM 5280 N N . LYS A 1 683 ? -21.024 12.052 24.809 1.00 76.69 683 LYS A N 1
ATOM 5281 C CA . LYS A 1 683 ? -19.825 12.874 24.574 1.00 76.69 683 LYS A CA 1
ATOM 5282 C C . LYS A 1 683 ? -18.700 11.911 24.171 1.00 76.69 683 LYS A C 1
ATOM 5284 O O . LYS A 1 683 ? -18.564 10.885 24.839 1.00 76.69 683 LYS A O 1
ATOM 5289 N N . PRO A 1 684 ? -17.912 12.179 23.118 1.00 74.38 684 PRO A N 1
ATOM 5290 C CA . PRO A 1 684 ? -16.796 11.314 22.770 1.00 74.38 684 PRO A CA 1
ATOM 5291 C C . PRO A 1 684 ? -15.753 11.357 23.889 1.00 74.38 684 PRO A C 1
ATOM 5293 O O . PRO A 1 684 ? -15.534 12.379 24.542 1.00 74.38 684 PRO A O 1
ATOM 5296 N N . GLU A 1 685 ? -15.106 10.222 24.092 1.00 80.12 685 GLU A N 1
ATOM 5297 C CA . GLU A 1 685 ? -14.085 9.981 25.105 1.00 80.12 685 GLU A CA 1
ATOM 5298 C C . GLU A 1 685 ? -12.695 9.829 24.475 1.00 80.12 685 GLU A C 1
ATOM 5300 O O . GLU A 1 685 ? -11.705 9.759 25.200 1.00 80.12 685 GLU A O 1
ATOM 5305 N N . GLY A 1 686 ? -12.603 9.776 23.144 1.00 81.75 686 GLY A N 1
ATOM 5306 C CA . GLY A 1 686 ? -11.359 9.672 22.396 1.00 81.75 686 GLY A CA 1
ATOM 5307 C C . GLY A 1 686 ? -11.538 9.745 20.877 1.00 81.75 686 GLY A C 1
ATOM 5308 O O . GLY A 1 686 ? -12.605 10.081 20.363 1.00 81.75 686 GLY A O 1
ATOM 5309 N N . SER A 1 687 ? -10.478 9.380 20.152 1.00 76.81 687 SER A N 1
ATOM 5310 C CA . SER A 1 687 ? -10.350 9.475 18.687 1.00 76.81 687 SER A CA 1
ATOM 5311 C C . SER A 1 687 ? -10.313 10.930 18.163 1.00 76.81 687 SER A C 1
ATOM 5313 O O . SER A 1 687 ? -9.775 11.821 18.816 1.00 76.81 687 SER A O 1
ATOM 5315 N N . MET A 1 688 ? -10.804 11.156 16.940 1.00 64.88 688 MET A N 1
ATOM 5316 C CA . MET A 1 688 ? -10.891 12.445 16.234 1.00 64.88 688 MET A CA 1
ATOM 5317 C C . MET A 1 688 ? -12.303 12.678 15.648 1.00 64.88 688 MET A C 1
ATOM 5319 O O . MET A 1 688 ? -12.484 13.506 14.756 1.00 64.88 688 MET A O 1
ATOM 5323 N N . PHE A 1 689 ? -13.298 11.919 16.122 1.00 60.44 689 PHE A N 1
ATOM 5324 C CA . PHE A 1 689 ? -14.659 11.875 15.584 1.00 60.44 689 PHE A CA 1
ATOM 5325 C C . PHE A 1 689 ? -15.719 12.133 16.658 1.00 60.44 689 PHE A C 1
ATOM 5327 O O . PHE A 1 689 ? -15.475 11.991 17.856 1.00 60.44 689 PHE A O 1
ATOM 5334 N N . LEU A 1 690 ? -16.904 12.519 16.191 1.00 57.00 690 LEU A N 1
ATOM 5335 C CA . LEU A 1 690 ? -18.085 12.834 16.983 1.00 57.00 690 LEU A CA 1
ATOM 5336 C C . LEU A 1 690 ? -19.301 12.287 16.223 1.00 57.00 690 LEU A C 1
ATOM 5338 O O . LEU A 1 690 ? -19.643 12.808 15.162 1.00 57.00 690 LEU A O 1
ATOM 5342 N N . MET A 1 691 ? -19.915 11.211 16.721 1.00 59.97 691 MET A N 1
ATOM 5343 C CA . MET A 1 691 ? -21.092 10.607 16.086 1.00 59.97 691 MET A CA 1
ATOM 5344 C C . MET A 1 691 ? -22.380 11.269 16.579 1.00 59.97 691 MET A C 1
ATOM 5346 O O . MET A 1 691 ? -22.596 11.394 17.782 1.00 59.97 691 MET A O 1
ATOM 5350 N N . VAL A 1 692 ? -23.254 11.632 15.641 1.00 51.16 692 VAL A N 1
ATOM 5351 C CA . VAL A 1 692 ? -24.576 12.205 15.906 1.00 51.16 692 VAL A CA 1
ATOM 5352 C C . VAL A 1 692 ? -25.621 11.276 15.294 1.00 51.16 692 VAL A C 1
ATOM 5354 O O . VAL A 1 692 ? -25.561 10.979 14.104 1.00 51.16 692 VAL A O 1
ATOM 5357 N N . ASP A 1 693 ? -26.533 10.794 16.130 1.00 45.34 693 ASP A N 1
ATOM 5358 C CA . ASP A 1 693 ? -27.376 9.615 15.901 1.00 45.34 693 ASP A CA 1
ATOM 5359 C C . ASP A 1 693 ? -28.562 9.892 14.963 1.00 45.34 693 ASP A C 1
ATOM 5361 O O . ASP A 1 693 ? -28.822 9.137 14.030 1.00 45.34 693 ASP A O 1
ATOM 5365 N N . GLN A 1 694 ? -29.247 11.025 15.154 1.00 45.47 694 GLN A N 1
ATOM 5366 C CA . GLN A 1 694 ? -30.433 11.388 14.372 1.00 45.47 694 GLN A CA 1
ATOM 5367 C C . GLN A 1 694 ? -30.339 12.803 13.806 1.00 45.47 694 GLN A C 1
ATOM 5369 O O . GLN A 1 694 ? -30.406 13.766 14.565 1.00 45.47 694 GLN A O 1
ATOM 5374 N N . LEU A 1 695 ? -30.339 12.934 12.474 1.00 37.56 695 LEU A N 1
ATOM 5375 C CA . LEU A 1 695 ? -31.189 13.954 11.849 1.00 37.56 695 LEU A CA 1
ATOM 5376 C C . LEU A 1 695 ? -32.645 13.474 11.959 1.00 37.56 695 LEU A C 1
ATOM 5378 O O . LEU A 1 695 ? -32.904 12.277 11.839 1.00 37.56 695 LEU A O 1
ATOM 5382 N N . LYS A 1 696 ? -33.607 14.397 12.061 1.00 41.28 696 LYS A N 1
ATOM 5383 C CA . LYS A 1 696 ? -35.042 14.096 11.888 1.00 41.28 696 LYS A CA 1
ATOM 5384 C C . LYS A 1 696 ? -35.556 14.640 10.547 1.00 41.28 696 LYS A C 1
ATOM 5386 O O . LYS A 1 696 ? -36.146 15.722 10.519 1.00 41.28 696 LYS A O 1
ATOM 5391 N N . PRO A 1 697 ? -35.333 13.932 9.418 1.00 37.72 697 PRO A N 1
ATOM 5392 C CA . PRO A 1 697 ? -35.656 14.435 8.086 1.00 37.72 697 PRO A CA 1
ATOM 5393 C C . PRO A 1 697 ? -37.167 14.406 7.796 1.00 37.72 697 PRO A C 1
ATOM 5395 O O . PRO A 1 697 ? -37.667 13.527 7.097 1.00 37.72 697 PRO A O 1
ATOM 5398 N N . GLY A 1 698 ? -37.910 15.376 8.333 1.00 46.62 698 GLY A N 1
ATOM 5399 C CA . GLY A 1 698 ? -39.368 15.431 8.168 1.00 46.62 698 GLY A CA 1
ATOM 5400 C C . GLY A 1 698 ? -40.053 16.729 8.594 1.00 46.62 698 GLY A C 1
ATOM 5401 O O . GLY A 1 698 ? -41.272 16.738 8.745 1.00 46.62 698 GLY A O 1
ATOM 5402 N N . THR A 1 699 ? -39.318 17.822 8.818 1.00 45.81 699 THR A N 1
ATOM 5403 C CA . THR A 1 699 ? -39.908 19.051 9.367 1.00 45.81 699 THR A CA 1
ATOM 5404 C C . THR A 1 699 ? -40.644 19.863 8.291 1.00 45.81 699 THR A C 1
ATOM 5406 O O . THR A 1 699 ? -40.084 20.281 7.273 1.00 45.81 699 THR A O 1
ATOM 5409 N N . SER A 1 700 ? -41.948 20.042 8.510 1.00 51.22 700 SER A N 1
ATOM 5410 C CA . SER A 1 700 ? -42.896 20.740 7.635 1.00 51.22 700 SER A CA 1
ATOM 5411 C C . SER A 1 700 ? -43.693 21.771 8.426 1.00 51.22 700 SER A C 1
ATOM 5413 O O . SER A 1 700 ? -44.000 21.532 9.591 1.00 51.22 700 SER A O 1
ATOM 5415 N N . GLY A 1 701 ? -44.083 22.872 7.784 1.00 53.50 701 GLY A N 1
ATOM 5416 C CA . GLY A 1 701 ? -44.808 23.981 8.426 1.00 53.50 701 GLY A CA 1
ATOM 5417 C C . GLY A 1 701 ? -44.040 25.303 8.398 1.00 53.50 701 GLY A C 1
ATOM 5418 O O . GLY A 1 701 ? -44.618 26.356 8.660 1.00 53.50 701 GLY A O 1
ATOM 5419 N N . HIS A 1 702 ? -42.762 25.257 8.010 1.00 59.66 702 HIS A N 1
ATOM 5420 C CA . HIS A 1 702 ? -41.849 26.397 7.981 1.00 59.66 702 HIS A CA 1
ATOM 5421 C C . HIS A 1 702 ? -42.434 27.595 7.228 1.00 59.66 702 HIS A C 1
ATOM 5423 O O . HIS A 1 702 ? -43.002 27.445 6.140 1.00 59.66 702 HIS A O 1
ATOM 5429 N N . THR A 1 703 ? -42.281 28.784 7.811 1.00 69.88 703 THR A N 1
ATOM 5430 C CA . THR A 1 703 ? -42.627 30.066 7.188 1.00 69.88 703 THR A CA 1
ATOM 5431 C C . THR A 1 703 ? -41.387 30.948 7.154 1.00 69.88 703 THR A C 1
ATOM 5433 O O . THR A 1 703 ? -40.935 31.425 8.191 1.00 69.88 703 THR A O 1
ATOM 5436 N N . LEU A 1 704 ? -40.847 31.125 5.950 1.00 73.88 704 LEU A N 1
ATOM 5437 C CA . LEU A 1 704 ? -39.574 31.789 5.673 1.00 73.88 704 LEU A CA 1
ATOM 5438 C C . LEU A 1 704 ? -39.793 33.025 4.805 1.00 73.88 704 LEU A C 1
ATOM 5440 O O . LEU A 1 704 ? -40.578 32.964 3.859 1.00 73.88 704 LEU A O 1
ATOM 5444 N N . THR A 1 705 ? -39.056 34.099 5.069 1.00 79.38 705 THR A N 1
ATOM 5445 C CA . THR A 1 705 ? -39.004 35.289 4.208 1.00 79.38 705 THR A CA 1
ATOM 5446 C C . THR A 1 705 ? -37.638 35.324 3.535 1.00 79.38 705 THR A C 1
ATOM 5448 O O . THR A 1 705 ? -36.625 35.356 4.218 1.00 79.38 705 THR A O 1
ATOM 5451 N N . VAL A 1 706 ? -37.599 35.252 2.202 1.00 83.56 706 VAL A N 1
ATOM 5452 C CA . VAL A 1 706 ? -36.364 35.016 1.436 1.00 83.56 706 VAL A CA 1
ATOM 5453 C C . VAL A 1 706 ? -36.249 35.953 0.238 1.00 83.56 706 VAL A C 1
ATOM 5455 O O . VAL A 1 706 ? -37.251 36.302 -0.390 1.00 83.56 706 VAL A O 1
ATOM 5458 N N . LYS A 1 707 ? -35.020 36.304 -0.138 1.00 86.62 707 LYS A N 1
ATOM 5459 C CA . LYS A 1 707 ? -34.697 36.932 -1.423 1.00 86.62 707 LYS A CA 1
ATOM 5460 C C . LYS A 1 707 ? -34.306 35.872 -2.450 1.00 86.62 707 LYS A C 1
ATOM 5462 O O . LYS A 1 707 ? -33.636 34.889 -2.132 1.00 86.62 707 LYS A O 1
ATOM 5467 N N . VAL A 1 708 ? -34.721 36.061 -3.699 1.00 86.56 708 VAL A N 1
ATOM 5468 C CA . VAL A 1 708 ? -34.328 35.203 -4.825 1.00 86.56 708 VAL A CA 1
ATOM 5469 C C . VAL A 1 708 ? -32.987 35.686 -5.372 1.00 86.56 708 VAL A C 1
ATOM 5471 O O . VAL A 1 708 ? -32.916 36.755 -5.971 1.00 86.56 708 VAL A O 1
ATOM 5474 N N . VAL A 1 709 ? -31.932 34.892 -5.201 1.00 86.25 709 VAL A N 1
ATOM 5475 C CA . VAL A 1 709 ? -30.586 35.183 -5.725 1.00 86.25 709 VAL A CA 1
ATOM 5476 C C . VAL A 1 709 ? -30.516 34.854 -7.215 1.00 86.25 709 VAL A C 1
ATOM 5478 O O . VAL A 1 709 ? -30.113 35.671 -8.037 1.00 86.25 709 VAL A O 1
ATOM 5481 N N . SER A 1 710 ? -30.962 33.655 -7.597 1.00 86.69 710 SER A N 1
ATOM 5482 C CA . SER A 1 710 ? -30.993 33.226 -8.998 1.00 86.69 710 SER A CA 1
ATOM 5483 C C . SER A 1 710 ? -32.157 32.279 -9.279 1.00 86.69 710 SER A C 1
ATOM 5485 O O . SER A 1 710 ? -32.724 31.674 -8.370 1.00 86.69 710 SER A O 1
ATOM 5487 N N . SER A 1 711 ? -32.539 32.154 -10.550 1.00 84.81 711 SER A N 1
ATOM 5488 C CA . SER A 1 711 ? -33.698 31.366 -10.979 1.00 84.81 711 SER A CA 1
ATOM 5489 C C . SER A 1 711 ? -33.432 30.725 -12.336 1.00 84.81 711 SER A C 1
ATOM 5491 O O . SER A 1 711 ? -33.106 31.413 -13.305 1.00 84.81 711 SER A O 1
ATOM 5493 N N . LYS A 1 712 ? -33.529 29.393 -12.408 1.00 81.56 712 LYS A N 1
ATOM 5494 C CA . LYS A 1 712 ? -33.186 28.600 -13.593 1.00 81.56 712 LYS A CA 1
ATOM 5495 C C . LYS A 1 712 ? -34.364 27.705 -13.999 1.00 81.56 712 LYS A C 1
ATOM 5497 O O . LYS A 1 712 ? -34.701 26.770 -13.269 1.00 81.56 712 LYS A O 1
ATOM 5502 N N . PRO A 1 713 ? -34.998 27.937 -15.166 1.00 75.50 713 PRO A N 1
ATOM 5503 C CA . PRO A 1 713 ? -36.111 27.111 -15.621 1.00 75.50 713 PRO A CA 1
ATOM 5504 C C . PRO A 1 713 ? -35.629 25.709 -16.015 1.00 75.50 713 PRO A C 1
ATOM 5506 O O . PRO A 1 713 ? -34.747 25.541 -16.860 1.00 75.50 713 PRO A O 1
ATOM 5509 N N . VAL A 1 714 ? -36.248 24.685 -15.430 1.00 70.69 714 VAL A N 1
ATOM 5510 C CA . VAL A 1 714 ? -35.941 23.276 -15.695 1.00 70.69 714 VAL A CA 1
ATOM 5511 C C . VAL A 1 714 ? -36.795 22.787 -16.863 1.00 70.69 714 VAL A C 1
ATOM 5513 O O . VAL A 1 714 ? -38.026 22.794 -16.800 1.00 70.69 714 VAL A O 1
ATOM 5516 N N . LYS A 1 715 ? -36.154 22.325 -17.945 1.00 55.00 715 LYS A N 1
ATOM 5517 C CA . LYS A 1 715 ? -36.858 21.700 -19.075 1.00 55.00 715 LYS A CA 1
ATOM 5518 C C . LYS A 1 715 ? -37.453 20.358 -18.636 1.00 55.00 715 LYS A C 1
ATOM 5520 O O . LYS A 1 715 ? -36.715 19.417 -18.355 1.00 55.00 715 LYS A O 1
ATOM 5525 N N . SER A 1 716 ? -38.780 20.248 -18.627 1.00 46.72 716 SER A N 1
ATOM 5526 C CA . SER A 1 716 ? -39.475 18.982 -18.378 1.00 46.72 716 SER A CA 1
ATOM 5527 C C . SER A 1 716 ? -39.202 17.985 -19.512 1.00 46.72 716 SER A C 1
ATOM 5529 O O . SER A 1 716 ? -39.695 18.159 -20.631 1.00 46.72 716 SER A O 1
ATOM 5531 N N . VAL A 1 717 ? -38.436 16.929 -19.235 1.00 41.88 717 VAL A N 1
ATOM 5532 C CA . VAL A 1 717 ? -38.239 15.825 -20.183 1.00 41.88 717 VAL A CA 1
ATOM 5533 C C . VAL A 1 717 ? -39.521 14.994 -20.239 1.00 41.88 717 VAL A C 1
ATOM 5535 O O . VAL A 1 717 ? -39.827 14.255 -19.307 1.00 41.88 717 VAL A O 1
ATOM 5538 N N . ASN A 1 718 ? -40.266 15.098 -21.341 1.00 37.44 718 ASN A N 1
ATOM 5539 C CA . ASN A 1 718 ? -41.378 14.191 -21.622 1.00 37.44 718 ASN A CA 1
ATOM 5540 C C . ASN A 1 718 ? -40.830 12.779 -21.875 1.00 37.44 718 ASN A C 1
ATOM 5542 O O . ASN A 1 718 ? -40.284 12.502 -22.945 1.00 37.44 718 ASN A O 1
ATOM 5546 N N . THR A 1 719 ? -41.006 11.880 -20.909 1.00 32.25 719 THR A N 1
ATOM 5547 C CA . THR A 1 719 ? -40.613 10.467 -20.976 1.00 32.25 719 THR A CA 1
ATOM 5548 C C . THR A 1 719 ? -41.489 9.676 -21.957 1.00 32.25 719 THR A C 1
ATOM 5550 O O . THR A 1 719 ? -42.382 8.919 -21.584 1.00 32.25 719 THR A O 1
ATOM 5553 N N . ARG A 1 720 ? -41.212 9.820 -23.259 1.00 33.72 720 ARG A N 1
ATOM 5554 C CA . ARG A 1 720 ? -41.715 8.903 -24.294 1.00 33.72 720 ARG A CA 1
ATOM 5555 C C . ARG A 1 720 ? -41.031 7.539 -24.136 1.00 33.72 720 ARG A C 1
ATOM 5557 O O . ARG A 1 720 ? -39.899 7.377 -24.575 1.00 33.72 720 ARG A O 1
ATOM 5564 N N . GLY A 1 721 ? -41.719 6.576 -23.520 1.00 29.19 721 GLY A N 1
ATOM 5565 C CA . GLY A 1 721 ? -41.142 5.255 -23.226 1.00 29.19 721 GLY A CA 1
ATOM 5566 C C . GLY A 1 721 ? -42.133 4.135 -22.887 1.00 29.19 721 GLY A C 1
ATOM 5567 O O . GLY A 1 721 ? -41.730 3.148 -22.287 1.00 29.19 721 GLY A O 1
ATOM 5568 N N . GLY A 1 722 ? -43.416 4.261 -23.244 1.00 28.25 722 GLY A N 1
ATOM 5569 C CA . GLY A 1 722 ? -44.432 3.227 -23.007 1.00 28.25 722 GLY A CA 1
ATOM 5570 C C . GLY A 1 722 ? -45.598 3.334 -23.994 1.00 28.25 722 GLY A C 1
ATOM 5571 O O . GLY A 1 722 ? -45.977 4.439 -24.383 1.00 28.25 722 GLY A O 1
ATOM 5572 N N . ARG A 1 723 ? -46.140 2.192 -24.438 1.00 30.92 723 ARG A N 1
ATOM 5573 C CA . ARG A 1 723 ? -47.302 2.107 -25.346 1.00 30.92 723 ARG A CA 1
ATOM 5574 C C . ARG A 1 723 ? -48.579 1.779 -24.567 1.00 30.92 723 ARG A C 1
ATOM 5576 O O . ARG A 1 723 ? -48.529 0.961 -23.658 1.00 30.92 723 ARG A O 1
ATOM 5583 N N . SER A 1 724 ? -49.699 2.328 -25.046 1.00 28.20 724 SER A N 1
ATOM 5584 C CA . SER A 1 724 ? -51.078 2.128 -24.559 1.00 28.20 724 SER A CA 1
ATOM 5585 C C . SER A 1 724 ? -51.340 2.679 -23.144 1.00 28.20 724 SER A C 1
ATOM 5587 O O . SER A 1 724 ? -50.579 2.440 -22.222 1.00 28.20 724 SER A O 1
ATOM 5589 N N . SER A 1 725 ? -52.410 3.436 -22.899 1.00 29.25 725 SER A N 1
ATOM 5590 C CA . SER A 1 725 ? -53.714 3.447 -23.578 1.00 29.25 725 SER A CA 1
ATOM 5591 C C . SER A 1 725 ? -54.096 4.784 -24.237 1.00 29.25 725 SER A C 1
ATOM 5593 O O . SER A 1 725 ? -53.590 5.852 -23.898 1.00 29.25 725 SER A O 1
ATOM 5595 N N . MET A 1 726 ? -55.047 4.727 -25.176 1.00 31.95 726 MET A N 1
ATOM 5596 C CA . MET A 1 726 ? -55.856 5.890 -25.550 1.00 31.95 726 MET A CA 1
ATOM 5597 C C . MET A 1 726 ? -57.058 5.986 -24.607 1.00 31.95 726 MET A C 1
ATOM 5599 O O . MET A 1 726 ? -57.781 5.001 -24.490 1.00 31.95 726 MET A O 1
ATOM 5603 N N . LEU A 1 727 ? -57.310 7.163 -24.019 1.00 29.94 727 LEU A N 1
ATOM 5604 C CA . LEU A 1 727 ? -58.652 7.744 -23.824 1.00 29.94 727 LEU A CA 1
ATOM 5605 C C . LEU A 1 727 ? -58.558 9.134 -23.160 1.00 29.94 727 LEU A C 1
ATOM 5607 O O . LEU A 1 727 ? -58.093 9.261 -22.036 1.00 29.94 727 LEU A O 1
ATOM 5611 N N . LEU A 1 728 ? -59.045 10.157 -23.872 1.00 35.69 728 LEU A N 1
ATOM 5612 C CA . LEU A 1 728 ? -59.531 11.453 -23.362 1.00 35.69 728 LEU A CA 1
ATOM 5613 C C . LEU A 1 728 ? -58.763 12.109 -22.189 1.00 35.69 728 LEU A C 1
ATOM 5615 O O . LEU A 1 728 ? -59.256 12.173 -21.066 1.00 35.69 728 LEU A O 1
ATOM 5619 N N . ALA A 1 729 ? -57.636 12.755 -22.500 1.00 28.75 729 ALA A N 1
ATOM 5620 C CA . ALA A 1 729 ? -57.094 13.850 -21.692 1.00 28.75 729 ALA A CA 1
ATOM 5621 C C . ALA A 1 729 ? -56.730 15.036 -22.603 1.00 28.75 729 ALA A C 1
ATOM 5623 O O . ALA A 1 729 ? -55.991 14.873 -23.576 1.00 28.75 729 ALA A O 1
ATOM 5624 N N . ARG A 1 730 ? -57.251 16.236 -22.306 1.00 27.02 730 ARG A N 1
ATOM 5625 C CA . ARG A 1 730 ? -56.817 17.481 -22.971 1.00 27.02 730 ARG A CA 1
ATOM 5626 C C . ARG A 1 730 ? -55.365 17.800 -22.575 1.00 27.02 730 ARG A C 1
ATOM 5628 O O . ARG A 1 730 ? -54.977 17.483 -21.450 1.00 27.02 730 ARG A O 1
ATOM 5635 N N . PRO A 1 731 ? -54.567 18.458 -23.437 1.00 30.58 731 PRO A N 1
ATOM 5636 C CA . PRO A 1 731 ? -53.199 18.829 -23.093 1.00 30.58 731 PRO A CA 1
ATOM 5637 C C . PRO A 1 731 ? -53.186 19.842 -21.940 1.00 30.58 731 PRO A C 1
ATOM 5639 O O . PRO A 1 731 ? -53.514 21.016 -22.114 1.00 30.58 731 PRO A O 1
ATOM 5642 N N . SER A 1 732 ? -52.775 19.393 -20.754 1.00 37.91 732 SER A N 1
ATOM 5643 C CA . SER A 1 732 ? -52.396 20.283 -19.658 1.00 37.91 732 SER A CA 1
ATOM 5644 C C . SER A 1 732 ? -51.238 21.177 -20.105 1.00 37.91 732 SER A C 1
ATOM 5646 O O . SER A 1 732 ? -50.293 20.686 -20.730 1.00 37.91 732 SER A O 1
ATOM 5648 N N . ARG A 1 733 ? -51.265 22.472 -19.750 1.00 41.72 733 ARG A N 1
ATOM 5649 C CA . ARG A 1 733 ? -50.089 23.346 -19.919 1.00 41.72 733 ARG A CA 1
ATOM 5650 C C . ARG A 1 733 ? -48.876 22.662 -19.263 1.00 41.72 733 ARG A C 1
ATOM 5652 O O . ARG A 1 733 ? -49.028 22.178 -18.141 1.00 41.72 733 ARG A O 1
ATOM 5659 N N . PRO A 1 734 ? -47.703 22.598 -19.922 1.00 47.78 734 PRO A N 1
ATOM 5660 C CA . PRO A 1 734 ? -46.544 21.918 -19.358 1.00 47.78 734 PRO A CA 1
ATOM 5661 C C . PRO A 1 734 ? -46.162 22.563 -18.026 1.00 47.78 734 PRO A C 1
ATOM 5663 O O . PRO A 1 734 ? -46.062 23.789 -17.928 1.00 47.78 734 PRO A O 1
ATOM 5666 N N . THR A 1 735 ? -45.968 21.732 -17.004 1.00 51.25 735 THR A N 1
ATOM 5667 C CA . THR A 1 735 ? -45.640 22.166 -15.646 1.00 51.25 735 THR A CA 1
ATOM 5668 C C . THR A 1 735 ? -44.311 22.915 -15.661 1.00 51.25 735 THR A C 1
ATOM 5670 O O . THR A 1 735 ? -43.250 22.294 -15.699 1.00 51.25 735 THR A O 1
ATOM 5673 N N . ARG A 1 736 ? -44.347 24.255 -15.635 1.00 61.19 736 ARG A N 1
ATOM 5674 C CA . ARG A 1 736 ? -43.132 25.051 -15.415 1.00 61.19 736 ARG A CA 1
ATOM 5675 C C . ARG A 1 736 ? -42.563 24.669 -14.050 1.00 61.19 736 ARG A C 1
ATOM 5677 O O . ARG A 1 736 ? -43.286 24.687 -13.051 1.00 61.19 736 ARG A O 1
ATOM 5684 N N . ILE A 1 737 ? -41.281 24.330 -14.036 1.00 68.50 737 ILE A N 1
ATOM 5685 C CA . ILE A 1 737 ? -40.479 24.089 -12.838 1.00 68.50 737 ILE A CA 1
ATOM 5686 C C . ILE A 1 737 ? -39.266 25.013 -12.933 1.00 68.50 737 ILE A C 1
ATOM 5688 O O . ILE A 1 737 ? -38.686 25.146 -14.012 1.00 68.50 737 ILE A O 1
ATOM 5692 N N . ALA A 1 738 ? -38.879 25.628 -11.822 1.00 73.50 738 ALA A N 1
ATOM 5693 C CA . ALA A 1 738 ? -37.610 26.335 -11.709 1.00 73.50 738 ALA A CA 1
ATOM 5694 C C . ALA A 1 738 ? -36.861 25.873 -10.457 1.00 73.50 738 ALA A C 1
ATOM 5696 O O . ALA A 1 738 ? -37.452 25.734 -9.384 1.00 73.50 738 ALA A O 1
ATOM 5697 N N . GLU A 1 739 ? -35.562 25.638 -10.614 1.00 81.62 739 GLU A N 1
ATOM 5698 C CA . GLU A 1 739 ? -34.618 25.553 -9.502 1.00 81.62 739 GLU A CA 1
ATOM 5699 C C . GLU A 1 739 ? -34.107 26.973 -9.259 1.00 81.62 739 GLU A C 1
ATOM 5701 O O . GLU A 1 739 ? -33.588 27.614 -10.174 1.00 81.62 739 GLU A O 1
ATOM 5706 N N . CYS A 1 740 ? -34.320 27.488 -8.053 1.00 84.62 740 CYS A N 1
ATOM 5707 C CA . CYS A 1 740 ? -34.009 28.867 -7.693 1.00 84.62 740 CYS A CA 1
ATOM 5708 C C . CYS A 1 740 ? -33.088 28.857 -6.478 1.00 84.62 740 CYS A C 1
ATOM 5710 O O . CYS A 1 740 ? -33.391 28.163 -5.512 1.00 84.62 740 CYS A O 1
ATOM 5712 N N . LEU A 1 741 ? -31.999 29.622 -6.494 1.00 84.69 741 LEU A N 1
ATOM 5713 C CA . LEU A 1 741 ? -31.247 29.883 -5.272 1.00 84.69 741 LEU A CA 1
ATOM 5714 C C . LEU A 1 741 ? -31.985 30.986 -4.510 1.00 84.69 741 LEU A C 1
ATOM 5716 O O . LEU A 1 741 ? -32.194 32.072 -5.054 1.00 84.69 741 LEU A O 1
ATOM 5720 N N . VAL A 1 742 ? -32.414 30.695 -3.286 1.00 84.50 742 VAL A N 1
ATOM 5721 C CA . VAL A 1 742 ? -33.055 31.666 -2.386 1.00 84.50 742 VAL A CA 1
ATOM 5722 C C . VAL A 1 742 ? -32.253 31.770 -1.098 1.00 84.50 742 VAL A C 1
ATOM 5724 O O . VAL A 1 742 ? -31.625 30.789 -0.701 1.00 84.50 742 VAL A O 1
ATOM 5727 N N . GLY A 1 743 ? -32.269 32.933 -0.454 1.00 81.94 743 GLY A N 1
ATOM 5728 C CA . GLY A 1 743 ? -31.502 33.163 0.764 1.00 81.94 743 GLY A CA 1
ATOM 5729 C C . GLY A 1 743 ? -31.952 34.361 1.590 1.00 81.94 743 GLY A C 1
ATOM 5730 O O . GLY A 1 743 ? -32.847 35.109 1.192 1.00 81.94 743 GLY A O 1
ATOM 5731 N N . ASP A 1 744 ? -31.305 34.516 2.735 1.00 79.62 744 ASP A N 1
ATOM 5732 C CA . ASP A 1 744 ? -31.482 35.587 3.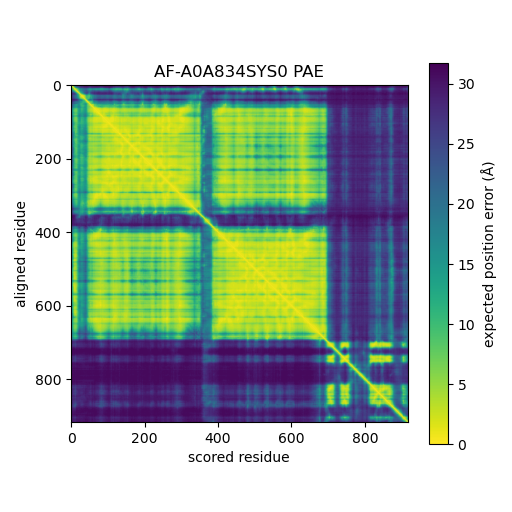717 1.00 79.62 744 ASP A CA 1
ATOM 5733 C C . ASP A 1 744 ? -30.122 35.966 4.344 1.00 79.62 744 ASP A C 1
ATOM 5735 O O . ASP A 1 744 ? -29.074 35.549 3.840 1.00 79.62 744 ASP A O 1
ATOM 5739 N N . GLU A 1 745 ? -30.111 36.729 5.439 1.00 72.12 745 GLU A N 1
ATOM 5740 C CA . GLU A 1 745 ? -28.900 37.088 6.196 1.00 72.12 745 GLU A CA 1
ATOM 5741 C C . GLU A 1 745 ? -28.117 35.888 6.766 1.00 72.12 745 GLU A C 1
ATOM 5743 O O . GLU A 1 745 ? -26.974 36.030 7.210 1.00 72.12 745 GLU A O 1
ATOM 5748 N N . THR A 1 746 ? -28.709 34.691 6.758 1.00 60.97 746 THR A N 1
ATOM 5749 C CA . THR A 1 746 ? -28.157 33.487 7.382 1.00 60.97 746 THR A CA 1
ATOM 5750 C C . THR A 1 746 ? -27.567 32.499 6.375 1.00 60.97 746 THR A C 1
ATOM 5752 O O . THR A 1 746 ? -26.550 31.862 6.673 1.00 60.97 746 THR A O 1
ATOM 5755 N N . GLY A 1 747 ? -28.130 32.382 5.169 1.00 71.94 747 GLY A N 1
ATOM 5756 C CA . GLY A 1 747 ? -27.569 31.536 4.112 1.00 71.94 747 GLY A CA 1
ATOM 5757 C C . GLY A 1 747 ? -28.400 31.449 2.836 1.00 71.94 747 GLY A C 1
ATOM 5758 O O . GLY A 1 747 ? -29.352 32.199 2.633 1.00 71.94 747 GLY A O 1
ATOM 5759 N N . THR A 1 748 ? -28.046 30.496 1.968 1.00 77.75 748 THR A N 1
ATOM 5760 C CA . THR A 1 748 ? -28.781 30.195 0.727 1.00 77.75 748 THR A CA 1
ATOM 5761 C C . THR A 1 748 ? -29.108 28.707 0.580 1.00 77.75 748 THR A C 1
ATOM 5763 O O . THR A 1 748 ? -28.405 27.841 1.099 1.00 77.75 748 THR A O 1
ATOM 5766 N N . ILE A 1 749 ? -30.177 28.382 -0.155 1.00 75.50 749 ILE A N 1
ATOM 5767 C CA . ILE A 1 749 ? -30.527 27.003 -0.525 1.00 75.50 749 ILE A CA 1
ATOM 5768 C C . ILE A 1 749 ? -31.269 26.935 -1.870 1.00 75.50 749 ILE A C 1
ATOM 5770 O O . ILE A 1 749 ? -31.953 27.877 -2.280 1.00 75.50 749 ILE A O 1
ATOM 5774 N N . ILE A 1 750 ? -31.167 25.800 -2.569 1.00 82.31 750 ILE A N 1
ATOM 5775 C CA . ILE A 1 750 ? -31.968 25.512 -3.764 1.00 82.31 750 ILE A CA 1
ATOM 5776 C C . ILE A 1 750 ? -33.435 25.284 -3.370 1.00 82.31 750 ILE A C 1
ATOM 5778 O O . ILE A 1 750 ? -33.796 24.266 -2.774 1.00 82.31 750 ILE A O 1
ATOM 5782 N N . PHE A 1 751 ? -34.301 26.204 -3.788 1.00 82.94 751 PHE A N 1
ATOM 5783 C CA . PHE A 1 751 ? -35.752 26.075 -3.771 1.00 82.94 751 PHE A CA 1
ATOM 5784 C C . PHE A 1 751 ? -36.287 25.505 -5.095 1.00 82.94 751 PHE A C 1
ATOM 5786 O O . PHE A 1 751 ? -35.830 25.874 -6.178 1.00 82.94 751 PHE A O 1
ATOM 5793 N N . THR A 1 752 ? -37.293 24.624 -5.031 1.00 78.19 752 THR A N 1
ATOM 5794 C CA . THR A 1 752 ? -37.944 24.050 -6.228 1.00 78.19 752 THR A CA 1
ATOM 5795 C C . THR A 1 752 ? -39.359 24.605 -6.434 1.00 78.19 752 THR A C 1
ATOM 5797 O O . THR A 1 752 ? -40.333 24.071 -5.899 1.00 78.19 752 THR A O 1
ATOM 5800 N N . ALA A 1 753 ? -39.497 25.635 -7.271 1.00 72.44 753 ALA A N 1
ATOM 5801 C CA . ALA A 1 753 ? -40.789 26.223 -7.635 1.00 72.44 753 ALA A CA 1
ATOM 5802 C C . ALA A 1 753 ? -41.514 25.392 -8.712 1.00 72.44 753 ALA A C 1
ATOM 5804 O O . ALA A 1 753 ? -40.883 24.902 -9.652 1.00 72.44 753 ALA A O 1
ATOM 5805 N N . ARG A 1 754 ? -42.847 25.237 -8.610 1.00 70.31 754 ARG A N 1
ATOM 5806 C CA . ARG A 1 754 ? -43.670 24.464 -9.568 1.00 70.31 754 ARG A CA 1
ATOM 5807 C C . ARG A 1 754 ? -45.028 25.125 -9.845 1.00 70.31 754 ARG A C 1
ATOM 5809 O O . ARG A 1 754 ? -45.794 25.390 -8.919 1.00 70.31 754 ARG A O 1
ATOM 5816 N N . ASN A 1 755 ? -45.381 25.305 -11.119 1.00 61.12 755 ASN A N 1
ATOM 5817 C CA . ASN A 1 755 ? -46.705 25.796 -11.531 1.00 61.12 755 ASN A CA 1
ATOM 5818 C C . ASN A 1 755 ? -47.748 24.660 -11.504 1.00 61.12 755 ASN A C 1
ATOM 5820 O O . ASN A 1 755 ? -47.980 24.009 -12.519 1.00 61.12 755 ASN A O 1
ATOM 5824 N N . GLY A 1 756 ? -48.377 24.426 -10.345 1.00 52.84 756 GLY A N 1
ATOM 5825 C CA . GLY A 1 756 ? -49.422 23.398 -10.191 1.00 52.84 756 GLY A CA 1
ATOM 5826 C C . GLY A 1 756 ? -50.017 23.260 -8.783 1.00 52.84 756 GLY A C 1
ATOM 5827 O O . GLY A 1 756 ? -50.352 22.153 -8.375 1.00 52.84 756 GLY A O 1
ATOM 5828 N N . GLN A 1 757 ? -50.087 24.351 -8.014 1.00 49.81 757 GLN A N 1
ATOM 5829 C CA . GLN A 1 757 ? -50.533 24.370 -6.612 1.00 49.81 757 GLN A CA 1
ATOM 5830 C C . GLN A 1 757 ? -51.738 25.322 -6.478 1.00 49.81 757 GLN A C 1
ATOM 5832 O O . GLN A 1 757 ? -51.810 26.318 -7.197 1.00 49.81 757 GLN A O 1
ATOM 5837 N N . VAL A 1 758 ? -52.716 24.978 -5.638 1.00 36.28 758 VAL A N 1
ATOM 5838 C CA . VAL A 1 758 ? -54.108 25.465 -5.757 1.00 36.28 758 VAL A CA 1
ATOM 5839 C C . VAL A 1 758 ? -54.316 26.859 -5.129 1.00 36.28 758 VAL A C 1
ATOM 5841 O O . VAL A 1 758 ? -53.851 27.112 -4.020 1.00 36.28 758 VAL A O 1
ATOM 5844 N N . LYS A 1 759 ? -55.049 27.758 -5.814 1.00 33.06 759 LYS A N 1
ATOM 5845 C CA . LYS A 1 759 ? -55.590 29.013 -5.237 1.00 33.06 759 LYS A CA 1
ATOM 5846 C C . LYS A 1 759 ? -56.841 28.708 -4.396 1.00 33.06 759 LYS A C 1
ATOM 5848 O O . LYS A 1 759 ? -57.659 27.879 -4.783 1.00 33.06 759 LYS A O 1
ATOM 5853 N N . VAL A 1 760 ? -56.995 29.391 -3.263 1.00 34.78 760 VAL A N 1
ATOM 5854 C CA . VAL A 1 760 ? -58.073 29.153 -2.284 1.00 34.78 760 VAL A CA 1
ATOM 5855 C C . VAL A 1 760 ? -59.438 29.659 -2.776 1.00 34.78 760 VAL A C 1
ATOM 5857 O O . VAL A 1 760 ? -59.530 30.702 -3.419 1.00 34.78 760 VAL A O 1
ATOM 5860 N N . LEU A 1 761 ? -60.501 28.931 -2.416 1.00 28.83 761 LEU A N 1
ATOM 5861 C CA . LEU A 1 761 ? -61.904 29.337 -2.554 1.00 28.83 761 LEU A CA 1
ATOM 5862 C C . LEU A 1 761 ? -62.183 30.584 -1.694 1.00 28.83 761 LEU A C 1
ATOM 5864 O O . LEU A 1 761 ? -62.137 30.518 -0.466 1.00 28.83 761 LEU A O 1
ATOM 5868 N N . GLN A 1 762 ? -62.461 31.721 -2.330 1.00 29.09 762 GLN A N 1
ATOM 5869 C CA . GLN A 1 762 ? -62.713 32.980 -1.630 1.00 29.09 762 GLN A CA 1
ATOM 5870 C C . GLN A 1 762 ? -64.126 32.983 -1.023 1.00 29.09 762 GLN A C 1
ATOM 5872 O O . GLN A 1 762 ? -65.117 32.852 -1.738 1.00 29.09 762 GLN A O 1
ATOM 5877 N N . ILE A 1 763 ? -64.225 33.119 0.303 1.00 29.89 763 ILE A N 1
ATOM 5878 C CA . ILE A 1 763 ? -65.509 33.182 1.015 1.00 29.89 763 ILE A CA 1
ATOM 5879 C C . ILE A 1 763 ? -66.039 34.619 0.952 1.00 29.89 763 ILE A C 1
ATOM 5881 O O . ILE A 1 763 ? -65.438 35.530 1.518 1.00 29.89 763 ILE A O 1
ATOM 5885 N N . CYS A 1 764 ? -67.176 34.821 0.285 1.00 28.67 764 CYS A N 1
ATOM 5886 C CA . CYS A 1 764 ? -67.880 36.102 0.263 1.00 28.67 764 CYS A CA 1
ATOM 5887 C C . CYS A 1 764 ? -68.910 36.172 1.400 1.00 28.67 764 CYS A C 1
ATOM 5889 O O . CYS A 1 764 ? -69.895 35.435 1.401 1.00 28.67 764 CYS A O 1
ATOM 5891 N N . THR A 1 765 ? -68.710 37.084 2.352 1.00 28.91 765 THR A N 1
ATOM 5892 C CA . THR A 1 765 ? -69.642 37.302 3.468 1.00 28.91 765 THR A CA 1
ATOM 5893 C C . THR A 1 765 ? -70.829 38.162 3.025 1.00 28.91 765 THR A C 1
ATOM 5895 O O . THR A 1 765 ? -70.703 39.379 2.891 1.00 28.91 765 THR A O 1
ATOM 5898 N N . LEU A 1 766 ? -71.999 37.553 2.821 1.00 31.25 766 LEU A N 1
ATOM 5899 C CA . LEU A 1 766 ? -73.249 38.290 2.605 1.00 31.25 766 LEU A CA 1
ATOM 5900 C C . LEU A 1 766 ? -73.830 38.776 3.942 1.00 31.25 766 LEU A C 1
ATOM 5902 O O . LEU A 1 766 ? -73.945 38.006 4.894 1.00 31.25 766 LEU A O 1
ATOM 5906 N N . LYS A 1 767 ? -74.232 40.052 4.006 1.00 37.16 767 LYS A N 1
ATOM 5907 C CA . LYS A 1 767 ? -75.016 40.597 5.125 1.00 37.16 767 LYS A CA 1
ATOM 5908 C C . LYS A 1 767 ? -76.496 40.253 4.935 1.00 37.16 767 LYS A C 1
ATOM 5910 O O . LYS A 1 767 ? -77.133 40.772 4.025 1.00 37.16 767 LYS A O 1
ATOM 5915 N N . GLY A 1 768 ? -77.037 39.433 5.828 1.00 30.30 768 GLY A N 1
ATOM 5916 C CA . GLY A 1 768 ? -78.458 39.095 5.922 1.00 30.30 768 GLY A CA 1
ATOM 5917 C C . GLY A 1 768 ? -78.708 38.303 7.204 1.00 30.30 768 GLY A C 1
ATOM 5918 O O . GLY A 1 768 ? -77.833 37.552 7.634 1.00 30.30 768 GLY A O 1
ATOM 5919 N N . ASN A 1 769 ? -79.855 38.512 7.851 1.00 39.81 769 ASN A N 1
ATOM 5920 C CA . ASN A 1 769 ? -80.142 37.884 9.142 1.00 39.81 769 ASN A CA 1
ATOM 5921 C C . ASN A 1 769 ? -80.604 36.423 8.999 1.00 39.81 769 ASN A C 1
ATOM 5923 O O . ASN A 1 769 ? -81.229 36.048 8.013 1.00 39.81 769 ASN A O 1
ATOM 5927 N N . ASP A 1 770 ? -80.350 35.667 10.070 1.00 35.62 770 ASP A N 1
ATOM 5928 C CA . ASP A 1 770 ? -80.793 34.299 10.369 1.00 35.62 770 ASP A CA 1
ATOM 5929 C C . ASP A 1 770 ? -80.209 33.106 9.567 1.00 35.62 770 ASP A C 1
ATOM 5931 O O . ASP A 1 770 ? -80.563 32.813 8.431 1.00 35.62 770 ASP A O 1
ATOM 5935 N N . LYS A 1 771 ? -79.445 32.305 10.330 1.00 31.38 771 LYS A N 1
ATOM 5936 C CA . LYS A 1 771 ? -79.272 30.835 10.273 1.00 31.38 771 LYS A CA 1
ATOM 5937 C C . LYS A 1 771 ? -78.356 30.193 9.211 1.00 31.38 771 LYS A C 1
ATOM 5939 O O . LYS A 1 771 ? -78.718 29.919 8.075 1.00 31.38 771 LYS A O 1
ATOM 5944 N N . THR A 1 772 ? -77.229 29.716 9.756 1.00 27.39 772 THR A N 1
ATOM 5945 C CA . THR A 1 772 ? -76.490 28.497 9.367 1.00 27.39 772 THR A CA 1
ATOM 5946 C C . THR A 1 772 ? -75.590 28.573 8.129 1.00 27.39 772 THR A C 1
ATOM 5948 O O . THR A 1 772 ? -75.903 28.062 7.058 1.00 27.39 772 THR A O 1
ATOM 5951 N N . ILE A 1 773 ? -74.358 29.040 8.352 1.00 31.62 773 ILE A N 1
ATOM 5952 C CA . ILE A 1 773 ? -73.193 28.640 7.549 1.00 31.62 773 ILE A CA 1
ATOM 5953 C C . ILE A 1 773 ? -72.628 27.338 8.141 1.00 31.62 773 ILE A C 1
ATOM 5955 O O . ILE A 1 773 ? -72.415 27.251 9.350 1.00 31.62 773 ILE A O 1
ATOM 5959 N N . LYS A 1 774 ? -72.360 26.331 7.300 1.00 26.92 774 LYS A N 1
ATOM 5960 C CA . LYS A 1 774 ? -71.549 25.152 7.652 1.00 26.92 774 LYS A CA 1
ATOM 5961 C C . LYS A 1 774 ? -70.280 25.139 6.807 1.00 26.92 774 LYS A C 1
ATOM 5963 O O . LYS A 1 774 ? -70.362 25.082 5.584 1.00 26.92 774 LYS A O 1
ATOM 5968 N N . LEU A 1 775 ? -69.127 25.129 7.465 1.00 28.81 775 LEU A N 1
ATOM 5969 C CA . LEU A 1 775 ? -67.819 24.870 6.866 1.00 28.81 775 LEU A CA 1
ATOM 5970 C C . LEU A 1 775 ? -67.133 23.798 7.716 1.00 28.81 775 LEU A C 1
ATOM 5972 O O . LEU A 1 775 ? -67.161 23.878 8.941 1.00 28.81 775 LEU A O 1
ATOM 5976 N N . PHE A 1 776 ? -66.572 22.779 7.069 1.00 27.91 776 PHE A N 1
ATOM 5977 C CA . PHE A 1 776 ? -65.871 21.675 7.729 1.00 27.91 776 PHE A CA 1
ATOM 5978 C C . PHE A 1 776 ? -64.361 21.830 7.556 1.00 27.91 776 PHE A C 1
ATOM 5980 O O . PHE A 1 776 ? -63.904 22.208 6.477 1.00 27.91 776 PHE A O 1
ATOM 5987 N N . ASN A 1 777 ? -63.601 21.449 8.581 1.00 25.38 777 ASN A N 1
ATOM 5988 C CA . ASN A 1 777 ? -62.178 21.154 8.463 1.00 25.38 777 ASN A CA 1
ATOM 5989 C C . ASN A 1 777 ? -61.822 19.924 9.325 1.00 25.38 777 ASN A C 1
ATOM 5991 O O . ASN A 1 777 ? -62.494 19.640 10.313 1.00 25.38 777 ASN A O 1
ATOM 5995 N N . GLU A 1 778 ? -60.746 19.245 8.931 1.00 32.75 778 GLU A N 1
ATOM 5996 C CA . GLU A 1 778 ? -60.004 18.204 9.671 1.00 32.75 778 GLU A CA 1
ATOM 5997 C C . GLU A 1 778 ? -60.704 16.859 9.962 1.00 32.75 778 GLU A C 1
ATOM 5999 O O . GLU A 1 778 ? -61.772 16.526 9.443 1.00 32.75 778 GLU A O 1
ATOM 6004 N N . ASN A 1 779 ? -59.965 15.979 10.646 1.00 29.88 779 ASN A N 1
ATOM 6005 C CA . ASN A 1 779 ? -60.113 14.529 10.549 1.00 29.88 779 ASN A CA 1
ATOM 6006 C C . ASN A 1 779 ? -61.323 13.974 11.328 1.00 29.88 779 ASN A C 1
ATOM 6008 O O . ASN A 1 779 ? -61.356 14.008 12.551 1.00 29.88 779 ASN A O 1
ATOM 6012 N N . LYS A 1 780 ? -62.272 13.396 10.572 1.00 26.38 780 LYS A N 1
ATOM 6013 C CA . LYS A 1 780 ? -63.341 12.437 10.943 1.00 26.38 780 LYS A CA 1
ATOM 6014 C C . LYS A 1 780 ? -63.543 12.083 12.434 1.00 26.38 780 LYS A C 1
ATOM 6016 O O . LYS A 1 780 ? -62.687 11.436 13.028 1.00 26.38 780 LYS A O 1
ATOM 6021 N N . MET A 1 781 ? -64.822 12.066 12.838 1.00 24.66 781 MET A N 1
ATOM 6022 C CA . MET A 1 781 ? -65.522 10.773 12.992 1.00 24.66 781 MET A CA 1
ATOM 6023 C C . MET A 1 781 ? -67.057 10.842 12.807 1.00 24.66 781 MET A C 1
ATOM 6025 O O . MET A 1 781 ? -67.608 11.893 12.494 1.00 24.66 781 MET A O 1
ATOM 6029 N N . TYR A 1 782 ? -67.702 9.668 12.858 1.00 25.64 782 TYR A N 1
ATOM 6030 C CA . TYR A 1 782 ? -69.124 9.372 12.586 1.00 25.64 782 TYR A CA 1
ATOM 6031 C C . TYR A 1 782 ? -70.090 10.008 13.617 1.00 25.64 782 TYR A C 1
ATOM 6033 O O . TYR A 1 782 ? -69.659 10.333 14.715 1.00 25.64 782 TYR A O 1
ATOM 6041 N N . GLY A 1 783 ? -71.405 10.166 13.393 1.00 23.16 783 GLY A N 1
ATOM 6042 C CA . GLY A 1 783 ? -72.287 9.858 12.245 1.00 23.16 783 GLY A CA 1
ATOM 6043 C C . GLY A 1 783 ? -73.398 10.932 12.119 1.00 23.16 783 GLY A C 1
ATOM 6044 O O . GLY A 1 783 ? -73.167 12.064 12.522 1.00 23.16 783 GLY A O 1
ATOM 6045 N N . VAL A 1 784 ? -74.613 10.719 11.593 1.00 22.62 784 VAL A N 1
ATOM 6046 C CA . VAL A 1 784 ? -75.394 9.514 11.227 1.00 22.62 784 VAL A CA 1
ATOM 6047 C C . VAL A 1 784 ? -76.367 9.886 10.078 1.00 22.62 784 VAL A C 1
ATOM 6049 O O . VAL A 1 784 ? -76.841 11.015 10.051 1.00 22.62 784 VAL A O 1
ATOM 6052 N N . ASN A 1 785 ? -76.697 8.939 9.181 1.00 24.83 785 ASN A N 1
ATOM 6053 C CA . ASN A 1 785 ? -77.718 8.999 8.103 1.00 24.83 785 ASN A CA 1
ATOM 6054 C C . ASN A 1 785 ? -77.637 10.197 7.118 1.00 24.83 785 ASN A C 1
ATOM 6056 O O . ASN A 1 785 ? -77.932 11.341 7.437 1.00 24.83 785 ASN A O 1
ATOM 6060 N N . THR A 1 786 ? -77.395 9.975 5.824 1.00 25.77 786 THR A N 1
ATOM 6061 C CA . THR A 1 786 ? -78.387 9.339 4.932 1.00 25.77 786 THR A CA 1
ATOM 6062 C C . THR A 1 786 ? -77.726 8.641 3.730 1.00 25.77 786 THR A C 1
ATOM 6064 O O . THR A 1 786 ? -76.637 9.007 3.301 1.00 25.77 786 THR A O 1
ATOM 6067 N N . TRP A 1 787 ? -78.413 7.617 3.220 1.00 23.08 787 TRP A N 1
ATOM 6068 C CA . TRP A 1 787 ? -78.056 6.668 2.160 1.00 23.08 787 TRP A CA 1
ATOM 6069 C C . TRP A 1 787 ? -77.210 7.162 0.971 1.00 23.08 787 TRP A C 1
ATOM 6071 O O . TRP A 1 787 ? -77.522 8.147 0.306 1.00 23.08 787 TRP A O 1
ATOM 6081 N N . LEU A 1 788 ? -76.228 6.329 0.608 1.00 24.64 788 LEU A N 1
ATOM 6082 C CA . LEU A 1 788 ? -75.646 6.264 -0.734 1.00 24.64 788 LEU A CA 1
ATOM 6083 C C . LEU A 1 788 ? -76.703 5.826 -1.761 1.00 24.64 788 LEU A C 1
ATOM 6085 O O . LEU A 1 788 ? -77.295 4.760 -1.612 1.00 24.64 788 LEU A O 1
ATOM 6089 N N . ILE A 1 789 ? -76.826 6.563 -2.868 1.00 24.84 789 ILE A N 1
ATOM 6090 C CA . ILE A 1 789 ? -77.281 6.002 -4.149 1.00 24.84 789 ILE A CA 1
ATOM 6091 C C . ILE A 1 789 ? -76.258 6.377 -5.220 1.00 24.84 789 ILE A C 1
ATOM 6093 O O . ILE A 1 789 ? -76.294 7.459 -5.804 1.00 24.84 789 ILE A O 1
ATOM 6097 N N . TRP A 1 790 ? -75.338 5.455 -5.495 1.00 22.52 790 TRP A N 1
ATOM 6098 C CA . TRP A 1 790 ? -74.488 5.523 -6.678 1.00 22.52 790 TRP A CA 1
ATOM 6099 C C . TRP A 1 790 ? -75.308 5.088 -7.898 1.00 22.52 790 TRP A C 1
ATOM 6101 O O . TRP A 1 790 ? -75.669 3.919 -8.020 1.00 22.52 790 TRP A O 1
ATOM 6111 N N . ARG A 1 791 ? -75.613 6.022 -8.807 1.00 22.72 791 ARG A N 1
ATOM 6112 C CA . ARG A 1 791 ? -76.061 5.688 -10.167 1.00 22.72 791 ARG A CA 1
ATOM 6113 C C . ARG A 1 791 ? -74.859 5.743 -11.117 1.00 22.72 791 ARG A C 1
ATOM 6115 O O . ARG A 1 791 ? -74.258 6.812 -11.240 1.00 22.72 791 ARG A O 1
ATOM 6122 N N . PRO A 1 792 ? -74.518 4.654 -11.825 1.00 23.02 792 PRO A N 1
ATOM 6123 C CA . PRO A 1 792 ? -73.571 4.721 -12.933 1.00 23.02 792 PRO A CA 1
ATOM 6124 C C . PRO A 1 792 ? -74.152 5.567 -14.079 1.00 23.02 792 PRO A C 1
ATOM 6126 O O . PRO A 1 792 ? -75.333 5.428 -14.393 1.00 23.02 792 PRO A O 1
ATOM 6129 N N . GLY A 1 793 ? -73.331 6.392 -14.744 1.00 33.88 793 GLY A N 1
ATOM 6130 C CA . GLY A 1 793 ? -73.660 6.893 -16.092 1.00 33.88 793 GLY A CA 1
ATOM 6131 C C . GLY A 1 793 ? -73.646 8.403 -16.368 1.00 33.88 793 GLY A C 1
ATOM 6132 O O . GLY A 1 793 ? -74.021 8.777 -17.474 1.00 33.88 793 GLY A O 1
ATOM 6133 N N . VAL A 1 794 ? -73.202 9.280 -15.456 1.00 26.33 794 VAL A N 1
ATOM 6134 C CA . VAL A 1 794 ? -73.084 10.731 -15.744 1.00 26.33 794 VAL A CA 1
ATOM 6135 C C . VAL A 1 794 ? -71.620 11.181 -15.759 1.00 26.33 794 VAL A C 1
ATOM 6137 O O . VAL A 1 794 ? -70.891 10.974 -14.792 1.00 26.33 794 VAL A O 1
ATOM 6140 N N . LYS A 1 795 ? -71.196 11.816 -16.860 1.00 28.88 795 LYS A N 1
ATOM 6141 C CA . LYS A 1 795 ? -69.915 12.534 -16.979 1.00 28.88 795 LYS A CA 1
ATOM 6142 C C . LYS A 1 795 ? -70.140 14.021 -16.706 1.00 28.88 795 LYS A C 1
ATOM 6144 O O . LYS A 1 795 ? -71.070 14.596 -17.262 1.00 28.88 795 LYS A O 1
ATOM 6149 N N . THR A 1 796 ? -69.254 14.652 -15.943 1.00 27.38 796 THR A N 1
ATOM 6150 C CA . THR A 1 796 ? -69.263 16.104 -15.700 1.00 27.38 796 THR A CA 1
ATOM 6151 C C . THR A 1 796 ? -67.993 16.756 -16.246 1.00 27.38 796 THR A C 1
ATOM 6153 O O . THR A 1 796 ? -66.954 16.747 -15.589 1.00 27.38 796 THR A O 1
ATOM 6156 N N . GLU A 1 797 ? -68.087 17.346 -17.439 1.00 27.30 797 GLU A N 1
ATOM 6157 C CA . GLU A 1 797 ? -67.174 18.398 -17.902 1.00 27.30 797 GLU A CA 1
ATOM 6158 C C . GLU A 1 797 ? -67.890 19.758 -17.847 1.00 27.30 797 GLU A C 1
ATOM 6160 O O . GLU A 1 797 ? -69.101 19.820 -18.027 1.00 27.30 797 GLU A O 1
ATOM 6165 N N . SER A 1 798 ? -67.107 20.836 -17.723 1.00 30.83 798 SER A N 1
ATOM 6166 C CA . SER A 1 798 ? -67.484 22.236 -18.002 1.00 30.83 798 SER A CA 1
ATOM 6167 C C . SER A 1 798 ? -68.535 22.904 -17.098 1.00 30.83 798 SER A C 1
ATOM 6169 O O . SER A 1 798 ? -69.734 22.711 -17.266 1.00 30.83 798 SER A O 1
ATOM 6171 N N . LEU A 1 799 ? -68.086 23.851 -16.264 1.00 26.39 799 LEU A N 1
ATOM 6172 C CA . LEU A 1 799 ? -68.884 25.023 -15.875 1.00 26.39 799 LEU A CA 1
ATOM 6173 C C . LEU A 1 799 ? -67.968 26.200 -15.491 1.00 26.39 799 LEU A C 1
ATOM 6175 O O . LEU A 1 799 ? -67.198 26.105 -14.539 1.00 26.39 799 LEU A O 1
ATOM 6179 N N . VAL A 1 800 ? -68.052 27.299 -16.246 1.00 28.86 800 VAL A N 1
ATOM 6180 C CA . VAL A 1 800 ? -67.451 28.620 -15.971 1.00 28.86 800 VAL A CA 1
ATOM 6181 C C . VAL A 1 800 ? -68.406 29.677 -16.547 1.00 28.86 800 VAL A C 1
ATOM 6183 O O . VAL A 1 800 ? -69.054 29.409 -17.556 1.00 28.86 800 VAL A O 1
ATOM 6186 N N . ASN A 1 801 ? -68.440 30.869 -15.941 1.00 25.30 801 ASN A N 1
ATOM 6187 C CA . ASN A 1 801 ? -69.276 32.039 -16.261 1.00 25.30 801 ASN A CA 1
ATOM 6188 C C . ASN A 1 801 ? -70.770 31.945 -15.898 1.00 25.30 801 ASN A C 1
ATOM 6190 O O . ASN A 1 801 ? -71.578 31.363 -16.615 1.00 25.30 801 ASN A O 1
ATOM 6194 N N . ILE A 1 802 ? -71.143 32.708 -14.868 1.00 28.02 802 ILE A N 1
ATOM 6195 C CA . ILE A 1 802 ? -72.423 33.425 -14.783 1.00 28.02 802 ILE A CA 1
ATOM 6196 C C . ILE A 1 802 ? -72.059 34.901 -14.547 1.00 28.02 802 ILE A C 1
ATOM 6198 O O . ILE A 1 802 ? -71.147 35.184 -13.771 1.00 28.02 802 ILE A O 1
ATOM 6202 N N . ARG A 1 803 ? -72.715 35.836 -15.244 1.00 25.22 803 ARG A N 1
ATOM 6203 C CA . ARG A 1 803 ? -72.549 37.285 -15.025 1.00 25.22 803 ARG A CA 1
ATOM 6204 C C . ARG A 1 803 ? -73.553 37.788 -13.988 1.00 25.22 803 ARG A C 1
ATOM 6206 O O . ARG A 1 803 ? -74.709 37.378 -14.026 1.00 25.22 803 ARG A O 1
ATOM 6213 N N . HIS A 1 804 ? -73.146 38.773 -13.195 1.00 27.20 804 HIS A N 1
ATOM 6214 C CA . HIS A 1 804 ? -74.031 39.863 -12.786 1.00 27.20 804 HIS A CA 1
ATOM 6215 C C . HIS A 1 804 ? -73.215 41.153 -12.612 1.00 27.20 804 HIS A C 1
ATOM 6217 O O . HIS A 1 804 ? -71.990 41.093 -12.494 1.00 27.20 804 HIS A O 1
ATOM 6223 N N . ASP A 1 805 ? -73.873 42.306 -12.691 1.00 30.28 805 ASP A N 1
ATOM 6224 C CA . ASP A 1 805 ? -73.197 43.587 -12.927 1.00 30.28 805 ASP A CA 1
ATOM 6225 C C . ASP A 1 805 ? -72.493 44.210 -11.706 1.00 30.28 805 ASP A C 1
ATOM 6227 O O . ASP A 1 805 ? -72.794 43.901 -10.555 1.00 30.28 805 ASP A O 1
ATOM 6231 N N . SER A 1 806 ? -71.592 45.162 -11.996 1.00 30.70 806 SER A N 1
ATOM 6232 C CA . SER A 1 806 ? -70.764 45.974 -11.075 1.00 30.70 806 SER A CA 1
ATOM 6233 C C . SER A 1 806 ? -69.509 45.321 -10.453 1.00 30.70 806 SER A C 1
ATOM 6235 O O . SER A 1 806 ? -69.329 45.292 -9.240 1.00 30.70 806 SER A O 1
ATOM 6237 N N . GLY A 1 807 ? -68.553 44.914 -11.300 1.00 27.31 807 GLY A N 1
ATOM 6238 C CA . GLY A 1 807 ? -67.149 44.742 -10.883 1.00 27.31 807 GLY A CA 1
ATOM 6239 C C . GLY A 1 807 ? -66.331 43.790 -11.759 1.00 27.31 807 GLY A C 1
ATOM 6240 O O . GLY A 1 807 ? -66.572 42.587 -11.760 1.00 27.31 807 GLY A O 1
ATOM 6241 N N . PHE A 1 808 ? -65.321 44.300 -12.472 1.00 24.84 808 PHE A N 1
ATOM 6242 C CA . PHE A 1 808 ? -64.323 43.444 -13.124 1.00 24.84 808 PHE A CA 1
ATOM 6243 C C . PHE A 1 808 ? -63.253 43.020 -12.115 1.00 24.84 808 PHE A C 1
ATOM 6245 O O . PHE A 1 808 ? -62.528 43.865 -11.594 1.00 24.84 808 PHE A O 1
ATOM 6252 N N . LEU A 1 809 ? -63.094 41.712 -11.913 1.00 24.41 809 LEU A N 1
ATOM 6253 C CA . LEU A 1 809 ? -61.949 41.138 -11.209 1.00 24.41 809 LEU A CA 1
ATOM 6254 C C . LEU A 1 809 ? -61.137 40.314 -12.217 1.00 24.41 809 LEU A C 1
ATOM 6256 O O . LEU A 1 809 ? -61.492 39.189 -12.564 1.00 24.41 809 LEU A O 1
ATOM 6260 N N . VAL A 1 810 ? -60.077 40.922 -12.757 1.00 25.58 810 VAL A N 1
ATOM 6261 C CA . VAL A 1 810 ? -59.184 40.274 -13.728 1.00 25.58 810 VAL A CA 1
ATOM 6262 C C . VAL A 1 810 ? -58.251 39.334 -12.969 1.00 25.58 810 VAL A C 1
ATOM 6264 O O . VAL A 1 810 ? -57.273 39.777 -12.369 1.00 25.58 810 VAL A O 1
ATOM 6267 N N . ASP A 1 811 ? -58.559 38.036 -12.975 1.00 27.66 811 ASP A N 1
ATOM 6268 C CA . ASP A 1 811 ? -57.748 37.033 -12.280 1.00 27.66 811 ASP A CA 1
ATOM 6269 C C . ASP A 1 811 ? -56.422 36.793 -13.026 1.00 27.66 811 ASP A C 1
ATOM 6271 O O . ASP A 1 811 ? -56.303 35.959 -13.927 1.00 27.66 811 ASP A O 1
ATOM 6275 N N . LEU A 1 812 ? -55.414 37.588 -12.664 1.00 29.89 812 LEU A N 1
ATOM 6276 C CA . LEU A 1 812 ? -54.044 37.467 -13.146 1.00 29.89 812 LEU A CA 1
ATOM 6277 C C . LEU A 1 812 ? -53.439 36.146 -12.644 1.00 29.89 812 LEU A C 1
ATOM 6279 O O . LEU A 1 812 ? -52.944 36.040 -11.519 1.00 29.89 812 LEU A O 1
ATOM 6283 N N . ILE A 1 813 ? -53.465 35.126 -13.508 1.00 37.97 813 ILE A N 1
ATOM 6284 C CA . ILE A 1 813 ? -52.810 33.830 -13.283 1.00 37.97 813 ILE A CA 1
ATOM 6285 C C . ILE A 1 813 ? -51.291 33.986 -13.465 1.00 37.97 813 ILE A C 1
ATOM 6287 O O . ILE A 1 813 ? -50.703 33.504 -14.435 1.00 37.97 813 ILE A O 1
ATOM 6291 N N . ILE A 1 814 ? -50.655 34.668 -12.513 1.00 43.88 814 ILE A N 1
ATOM 6292 C CA . ILE A 1 814 ? -49.207 34.615 -12.304 1.00 43.88 814 ILE A CA 1
ATOM 6293 C C . ILE A 1 814 ? -48.904 33.238 -11.705 1.00 43.88 814 ILE A C 1
ATOM 6295 O O . ILE A 1 814 ? -49.461 32.865 -10.670 1.00 43.88 814 ILE A O 1
ATOM 6299 N N . GLY A 1 815 ? -48.069 32.441 -12.369 1.00 55.62 815 GLY A N 1
ATOM 6300 C CA . GLY A 1 815 ? -47.645 31.159 -11.823 1.00 55.62 815 GLY A CA 1
ATOM 6301 C C . GLY A 1 815 ? -46.608 31.340 -10.717 1.00 55.62 815 GLY A C 1
ATOM 6302 O O . GLY A 1 815 ? -45.841 32.299 -10.714 1.00 55.62 815 GLY A O 1
ATOM 6303 N N . LYS A 1 816 ? -46.540 30.385 -9.784 1.00 63.19 816 LYS A N 1
ATOM 6304 C CA . LYS A 1 816 ? -45.552 30.386 -8.693 1.00 63.19 816 LYS A CA 1
ATOM 6305 C C . LYS A 1 816 ? -44.094 30.451 -9.176 1.00 63.19 816 LYS A C 1
ATOM 6307 O O . LYS A 1 816 ? -43.261 30.986 -8.462 1.00 63.19 816 LYS A O 1
ATOM 6312 N N . VAL A 1 817 ? -43.784 29.938 -10.369 1.00 64.88 817 VAL A N 1
ATOM 6313 C CA . VAL A 1 817 ? -42.467 30.084 -11.022 1.00 64.88 817 VAL A CA 1
ATOM 6314 C C . VAL A 1 817 ? -42.238 31.508 -11.527 1.00 64.88 817 VAL A C 1
ATOM 6316 O O . VAL A 1 817 ? -41.123 32.007 -11.464 1.00 64.88 817 VAL A O 1
ATOM 6319 N N . ASP A 1 818 ? -43.288 32.175 -11.995 1.00 68.62 818 ASP A N 1
ATOM 6320 C CA . ASP A 1 818 ? -43.220 33.503 -12.608 1.00 68.62 818 ASP A CA 1
ATOM 6321 C C . ASP A 1 818 ? -43.063 34.627 -11.546 1.00 68.62 818 ASP A C 1
ATOM 6323 O O . ASP A 1 818 ? -42.777 35.773 -11.886 1.00 68.62 818 ASP A O 1
ATOM 6327 N N . LEU A 1 819 ? -43.179 34.278 -10.253 1.00 71.19 819 LEU A N 1
ATOM 6328 C CA . LEU A 1 819 ? -42.777 35.093 -9.094 1.00 71.19 819 LEU A CA 1
ATOM 6329 C C . LEU A 1 819 ? -41.270 35.003 -8.772 1.00 71.19 819 LEU A C 1
ATOM 6331 O O . LEU A 1 819 ? -40.741 35.887 -8.103 1.00 71.19 819 LEU A O 1
ATOM 6335 N N . MET A 1 820 ? -40.574 33.951 -9.222 1.00 78.75 820 MET A N 1
ATOM 6336 C CA . MET A 1 820 ? -39.181 33.657 -8.850 1.00 78.75 820 MET A CA 1
ATOM 6337 C C . MET A 1 820 ? -38.179 34.464 -9.692 1.00 78.75 820 MET A C 1
ATOM 6339 O O . MET A 1 820 ? -37.341 33.894 -10.392 1.00 78.75 820 MET A O 1
ATOM 6343 N N . ASN A 1 821 ? -38.282 35.790 -9.662 1.00 81.25 821 ASN A N 1
ATOM 6344 C CA . ASN A 1 821 ? -37.377 36.689 -10.380 1.00 81.25 821 ASN A CA 1
ATOM 6345 C C . ASN A 1 821 ? -36.202 37.086 -9.466 1.00 81.25 821 ASN A C 1
ATOM 6347 O O . ASN A 1 821 ? -36.458 37.400 -8.304 1.00 81.25 821 ASN A O 1
ATOM 6351 N N . PRO A 1 822 ? -34.940 37.094 -9.940 1.00 84.62 822 PRO A N 1
ATOM 6352 C CA . PRO A 1 822 ? -33.803 37.560 -9.144 1.00 84.62 822 PRO A CA 1
ATOM 6353 C C . PRO A 1 822 ? -34.041 38.955 -8.544 1.00 84.62 822 PRO A C 1
ATOM 6355 O O . PRO A 1 822 ? -34.576 39.836 -9.214 1.00 84.62 822 PRO A O 1
ATOM 6358 N N . GLY A 1 823 ? -33.680 39.134 -7.274 1.00 80.94 823 GLY A N 1
ATOM 6359 C CA . GLY A 1 823 ? -33.946 40.339 -6.481 1.00 80.94 823 GLY A CA 1
ATOM 6360 C C . GLY A 1 823 ? -35.337 40.410 -5.829 1.00 80.94 823 GLY A C 1
ATOM 6361 O O . GLY A 1 823 ? -35.546 41.249 -4.955 1.00 80.94 823 GLY A O 1
ATOM 6362 N N . ALA A 1 824 ? -36.291 39.540 -6.187 1.00 84.50 824 ALA A N 1
ATOM 6363 C CA . ALA A 1 824 ? -37.610 39.521 -5.546 1.00 84.50 824 ALA A CA 1
ATOM 6364 C C . ALA A 1 824 ? -37.534 39.017 -4.093 1.00 84.50 824 ALA A C 1
ATOM 6366 O O . ALA A 1 824 ? -36.824 38.051 -3.809 1.00 84.50 824 ALA A O 1
ATOM 6367 N N . THR A 1 825 ? -38.317 39.624 -3.193 1.00 82.94 825 THR A N 1
ATOM 6368 C CA . THR A 1 825 ? -38.521 39.131 -1.818 1.00 82.94 825 THR A CA 1
ATOM 6369 C C . THR A 1 825 ? -39.856 38.386 -1.728 1.00 82.94 825 THR A C 1
ATOM 6371 O O . THR A 1 825 ? -40.892 38.897 -2.160 1.00 82.94 825 THR A O 1
ATOM 6374 N N . LEU A 1 826 ? -39.836 37.165 -1.190 1.00 83.06 826 LEU A N 1
ATOM 6375 C CA . LEU A 1 826 ? -40.967 36.236 -1.155 1.00 83.06 826 LEU A CA 1
ATOM 6376 C C . LEU A 1 826 ? -41.112 35.598 0.233 1.00 83.06 826 LEU A C 1
ATOM 6378 O O . LEU A 1 826 ? -40.127 35.177 0.834 1.00 83.06 826 LEU A O 1
ATOM 6382 N N . ILE A 1 827 ? -42.350 35.433 0.696 1.00 77.25 827 ILE A N 1
ATOM 6383 C CA . ILE A 1 827 ? -42.696 34.621 1.866 1.00 77.25 827 ILE A CA 1
ATOM 6384 C C . ILE A 1 827 ? -43.090 33.217 1.392 1.00 77.25 827 ILE A C 1
ATOM 6386 O O . ILE A 1 827 ? -44.047 33.041 0.631 1.00 77.25 827 ILE A O 1
ATOM 6390 N N . LEU A 1 828 ? -42.363 32.204 1.860 1.00 77.06 828 LEU A N 1
ATOM 6391 C CA . LEU A 1 828 ? -42.602 30.783 1.618 1.00 77.06 828 LEU A CA 1
ATOM 6392 C C . LEU A 1 828 ? -43.296 30.180 2.847 1.00 77.06 828 LEU A C 1
ATOM 6394 O O . LEU A 1 828 ? -42.647 29.959 3.865 1.00 77.06 828 LEU A O 1
ATOM 6398 N N . ARG A 1 829 ? -44.609 29.916 2.771 1.00 68.88 829 ARG A N 1
ATOM 6399 C CA . ARG A 1 829 ? -45.406 29.351 3.884 1.00 68.88 829 ARG A CA 1
ATOM 6400 C C . ARG A 1 829 ? -45.655 27.858 3.713 1.00 68.88 829 ARG A C 1
ATOM 6402 O O . ARG A 1 829 ? -45.981 27.424 2.607 1.00 68.88 829 ARG A O 1
ATOM 6409 N N . ASN A 1 830 ? -45.615 27.105 4.814 1.00 62.59 830 ASN A N 1
ATOM 6410 C CA . ASN A 1 830 ? -45.658 25.637 4.819 1.00 62.59 830 ASN A CA 1
ATOM 6411 C C . ASN A 1 830 ? -44.622 25.042 3.850 1.00 62.59 830 ASN A C 1
ATOM 6413 O O . ASN A 1 830 ? -44.923 24.196 3.003 1.00 62.59 830 ASN A O 1
ATOM 6417 N N . ALA A 1 831 ? -43.394 25.548 3.944 1.00 67.75 831 ALA A N 1
ATOM 6418 C CA . ALA A 1 831 ? -42.254 24.922 3.306 1.00 67.75 831 ALA A CA 1
ATOM 6419 C C . ALA A 1 831 ? -41.820 23.674 4.098 1.00 67.75 831 ALA A C 1
ATOM 6421 O O . ALA A 1 831 ? -42.121 23.513 5.286 1.00 67.75 831 ALA A O 1
ATOM 6422 N N . LYS A 1 832 ? -41.117 22.781 3.407 1.00 61.69 832 LYS A N 1
ATOM 6423 C CA . LYS A 1 832 ? -40.489 21.574 3.943 1.00 61.69 832 LYS A CA 1
ATOM 6424 C C . LYS A 1 832 ? -39.124 21.364 3.290 1.00 61.69 832 LYS A C 1
ATOM 6426 O O . LYS A 1 832 ? -38.851 21.906 2.215 1.00 61.69 832 LYS A O 1
ATOM 6431 N N . ILE A 1 833 ? -38.298 20.545 3.923 1.00 63.16 833 ILE A N 1
ATOM 6432 C CA . ILE A 1 833 ? -36.943 20.236 3.466 1.00 63.16 833 ILE A CA 1
ATOM 6433 C C . ILE A 1 833 ? -36.948 18.833 2.845 1.00 63.16 833 ILE A C 1
ATOM 6435 O O . ILE A 1 833 ? -37.380 17.873 3.479 1.00 63.16 833 ILE A O 1
ATOM 6439 N N . ASP A 1 834 ? -36.509 18.725 1.590 1.00 60.62 834 ASP A N 1
ATOM 6440 C CA . ASP A 1 834 ? -36.432 17.480 0.818 1.00 60.62 834 ASP A CA 1
ATOM 6441 C C . ASP A 1 834 ? -34.970 17.129 0.501 1.00 60.62 834 ASP A C 1
ATOM 6443 O O . ASP A 1 834 ? -34.223 17.954 -0.030 1.00 60.62 834 ASP A O 1
ATOM 6447 N N . MET A 1 835 ? -34.583 15.873 0.738 1.00 58.38 835 MET A N 1
ATOM 6448 C CA . MET A 1 835 ? -33.327 15.311 0.229 1.00 58.38 835 MET A CA 1
ATOM 6449 C C . MET A 1 835 ? -33.509 14.834 -1.215 1.00 58.38 835 MET A C 1
ATOM 6451 O O . MET A 1 835 ? -34.350 13.980 -1.497 1.00 58.38 835 MET A O 1
ATOM 6455 N N . PHE A 1 836 ? -32.696 15.337 -2.146 1.00 58.06 836 PHE A N 1
ATOM 6456 C CA . PHE A 1 836 ? -32.729 14.911 -3.546 1.00 58.06 836 PHE A CA 1
ATOM 6457 C C . PHE A 1 836 ? -31.321 14.803 -4.135 1.00 58.06 836 PHE A C 1
ATOM 6459 O O . PHE A 1 836 ? -30.594 15.793 -4.226 1.00 58.06 836 PHE A O 1
ATOM 6466 N N . LYS A 1 837 ? -30.949 13.593 -4.579 1.00 58.41 837 LYS A N 1
ATOM 6467 C CA . LYS A 1 837 ? -29.634 13.274 -5.175 1.00 58.41 837 LYS A CA 1
ATOM 6468 C C . LYS A 1 837 ? -28.436 13.760 -4.331 1.00 58.41 837 LYS A C 1
ATOM 6470 O O . LYS A 1 837 ? -27.502 14.337 -4.873 1.00 58.41 837 LYS A O 1
ATOM 6475 N N . GLY A 1 838 ? -28.491 13.570 -3.012 1.00 50.97 838 GLY A N 1
ATOM 6476 C CA . GLY A 1 838 ? -27.451 14.013 -2.069 1.00 50.97 838 GLY A CA 1
ATOM 6477 C C . GLY A 1 838 ? -27.542 15.484 -1.636 1.00 50.97 838 GLY A C 1
ATOM 6478 O O . GLY A 1 838 ? -27.026 15.819 -0.580 1.00 50.97 838 GLY A O 1
ATOM 6479 N N . SER A 1 839 ? -28.257 16.340 -2.378 1.00 53.97 839 SER A N 1
ATOM 6480 C CA . SER A 1 839 ? -28.480 17.748 -2.003 1.00 53.97 839 SER A CA 1
ATOM 6481 C C . SER A 1 839 ? -29.719 17.930 -1.117 1.00 53.97 839 SER A C 1
ATOM 6483 O O . SER A 1 839 ? -30.785 17.390 -1.436 1.00 53.97 839 SER A O 1
ATOM 6485 N N . MET A 1 840 ? -29.612 18.742 -0.059 1.00 61.81 840 MET A N 1
ATOM 6486 C CA . MET A 1 840 ? -30.780 19.323 0.619 1.00 61.81 840 MET A CA 1
ATOM 6487 C C . MET A 1 840 ? -31.422 20.399 -0.252 1.00 61.81 840 MET A C 1
ATOM 6489 O O . MET A 1 840 ? -30.730 21.178 -0.915 1.00 61.81 840 MET A O 1
ATOM 6493 N N . ARG A 1 841 ? -32.755 20.463 -0.235 1.00 75.06 841 ARG A N 1
ATOM 6494 C CA . ARG A 1 841 ? -33.546 21.421 -1.012 1.00 75.06 841 ARG A CA 1
ATOM 6495 C C . ARG A 1 841 ? -34.767 21.886 -0.238 1.00 75.06 841 ARG A C 1
ATOM 6497 O O . ARG A 1 841 ? -35.396 21.101 0.466 1.00 75.06 841 ARG A O 1
ATOM 6504 N N . LEU A 1 842 ? -35.156 23.138 -0.442 1.00 74.69 842 LEU A N 1
ATOM 6505 C CA . LEU A 1 842 ? -36.411 23.671 0.074 1.00 74.69 842 LEU A CA 1
ATOM 6506 C C . LEU A 1 842 ? -37.537 23.438 -0.949 1.00 74.69 842 LEU A C 1
ATOM 6508 O O . LEU A 1 842 ? -37.376 23.669 -2.153 1.00 74.69 842 LEU A O 1
ATOM 6512 N N . ALA A 1 843 ? -38.698 22.990 -0.483 1.00 72.00 843 ALA A N 1
ATOM 6513 C CA . ALA A 1 843 ? -39.875 22.778 -1.317 1.00 72.00 843 ALA A CA 1
ATOM 6514 C C . ALA A 1 843 ? -41.149 23.240 -0.602 1.00 72.00 843 ALA A C 1
ATOM 6516 O O . ALA A 1 843 ? -41.329 23.015 0.590 1.00 72.00 843 ALA A O 1
ATOM 6517 N N . VAL A 1 844 ? -42.068 23.846 -1.353 1.00 69.38 844 VAL A N 1
ATOM 6518 C CA . VAL A 1 844 ? -43.447 24.090 -0.907 1.00 69.38 844 VAL A CA 1
ATOM 6519 C C . VAL A 1 844 ? -44.335 22.983 -1.469 1.00 69.38 844 VAL A C 1
ATOM 6521 O O . VAL A 1 844 ? -44.250 22.652 -2.657 1.00 69.38 844 VAL A O 1
ATOM 6524 N N . ASP A 1 845 ? -45.167 22.391 -0.616 1.00 57.47 845 ASP A N 1
ATOM 6525 C CA . ASP A 1 845 ? -46.058 21.286 -0.974 1.00 57.47 845 ASP A CA 1
ATOM 6526 C C . ASP A 1 845 ? -47.323 21.770 -1.729 1.00 57.47 845 ASP A C 1
ATOM 6528 O O . ASP A 1 845 ? -47.394 22.904 -2.206 1.00 57.47 845 ASP A O 1
ATOM 6532 N N . LYS A 1 846 ? -48.339 20.911 -1.898 1.00 51.16 846 LYS A N 1
ATOM 6533 C CA . LYS A 1 846 ? -49.576 21.292 -2.605 1.00 51.16 846 LYS A CA 1
ATOM 6534 C C . LYS A 1 846 ? -50.475 22.268 -1.826 1.00 51.16 846 LYS A C 1
ATOM 6536 O O . LYS A 1 846 ? -51.381 22.830 -2.440 1.00 51.16 846 LYS A O 1
ATOM 6541 N N . TRP A 1 847 ? -50.235 22.454 -0.526 1.00 50.12 847 TRP A N 1
ATOM 6542 C CA . TRP A 1 847 ? -51.026 23.294 0.378 1.00 50.12 847 TRP A CA 1
ATOM 6543 C C . TRP A 1 847 ? -50.326 24.607 0.756 1.00 50.12 847 TRP A C 1
ATOM 6545 O O . TRP A 1 847 ? -50.995 25.611 1.006 1.00 50.12 847 TRP A O 1
ATOM 6555 N N . GLY A 1 848 ? -48.992 24.620 0.778 1.00 58.97 848 GLY A N 1
ATOM 6556 C CA . GLY A 1 848 ? -48.198 25.801 1.097 1.00 58.97 848 GLY A CA 1
ATOM 6557 C C . GLY A 1 848 ? -48.228 26.900 0.032 1.00 58.97 848 GLY A C 1
ATOM 6558 O O . GLY A 1 848 ? -48.721 26.740 -1.093 1.00 58.97 848 GLY A O 1
ATOM 6559 N N . ARG A 1 849 ? -47.690 28.069 0.385 1.00 64.88 849 ARG A N 1
ATOM 6560 C CA . ARG A 1 849 ? -47.853 29.321 -0.370 1.00 64.88 849 ARG A CA 1
ATOM 6561 C C . ARG A 1 849 ? -46.520 29.985 -0.692 1.00 64.88 849 ARG A C 1
ATOM 6563 O O . ARG A 1 849 ? -45.517 29.739 -0.034 1.00 64.88 849 ARG A O 1
ATOM 6570 N N . ILE A 1 850 ? -46.549 30.800 -1.740 1.00 71.25 850 ILE A N 1
ATOM 6571 C CA . ILE A 1 850 ? -45.479 31.720 -2.130 1.00 71.25 850 ILE A CA 1
ATOM 6572 C C . ILE A 1 850 ? -46.181 33.059 -2.318 1.00 71.25 850 ILE A C 1
ATOM 6574 O O . ILE A 1 850 ? -47.074 33.155 -3.161 1.00 71.25 850 ILE A O 1
ATOM 6578 N N . GLU A 1 851 ? -45.846 34.037 -1.489 1.00 74.56 851 GLU A N 1
ATOM 6579 C CA . GLU A 1 851 ? -46.516 35.337 -1.416 1.00 74.56 851 GLU A CA 1
ATOM 6580 C C . GLU A 1 851 ? -45.437 36.428 -1.565 1.00 74.56 851 GLU A C 1
ATOM 6582 O O . GLU A 1 851 ? -44.485 36.417 -0.786 1.00 74.56 851 GLU A O 1
ATOM 6587 N N . PRO A 1 852 ? -45.499 37.330 -2.564 1.00 76.81 852 PRO A N 1
ATOM 6588 C CA . PRO A 1 852 ? -44.548 38.436 -2.652 1.00 76.81 852 PRO A CA 1
ATOM 6589 C C . PRO A 1 852 ? -44.757 39.417 -1.494 1.00 76.81 852 PRO A C 1
ATOM 6591 O O . PRO A 1 852 ? -45.886 39.621 -1.047 1.00 76.81 852 PRO A O 1
ATOM 6594 N N . THR A 1 853 ? -43.671 40.027 -1.028 1.00 76.88 853 THR A N 1
ATOM 6595 C CA . THR A 1 853 ? -43.671 41.002 0.073 1.00 76.88 853 THR A CA 1
ATOM 6596 C C . THR A 1 853 ? -42.817 42.218 -0.288 1.00 76.88 853 THR A C 1
ATOM 6598 O O . THR A 1 853 ? -42.072 42.191 -1.271 1.00 76.88 853 THR A O 1
ATOM 6601 N N . GLU A 1 854 ? -42.937 43.294 0.488 1.00 75.69 854 GLU A N 1
ATOM 6602 C CA . GLU A 1 854 ? -42.082 44.477 0.356 1.00 75.69 854 GLU A CA 1
ATOM 6603 C C . GLU A 1 854 ? -40.591 44.116 0.545 1.00 75.69 854 GLU A C 1
ATOM 6605 O O . GLU A 1 854 ? -40.286 43.140 1.243 1.00 75.69 854 GLU A O 1
ATOM 6610 N N . PRO A 1 855 ? -39.650 44.853 -0.083 1.00 71.94 855 PRO A N 1
ATOM 6611 C CA . PRO A 1 855 ? -38.224 44.565 0.030 1.00 71.94 855 PRO A CA 1
ATOM 6612 C C . PRO A 1 855 ? -37.733 44.671 1.477 1.00 71.94 855 PRO A C 1
ATOM 6614 O O . PRO A 1 855 ? -37.783 45.735 2.086 1.00 71.94 855 PRO A O 1
ATOM 6617 N N . VAL A 1 856 ? -37.229 43.561 2.010 1.00 73.38 856 VAL A N 1
ATOM 6618 C CA . VAL A 1 856 ? -36.654 43.484 3.361 1.00 73.38 856 VAL A CA 1
ATOM 6619 C C . VAL A 1 856 ? -35.200 43.952 3.381 1.00 73.38 856 VAL A C 1
ATOM 6621 O O . VAL A 1 856 ? -34.439 43.681 2.446 1.00 73.38 856 VAL A O 1
ATOM 6624 N N . ASP A 1 857 ? -34.800 44.634 4.452 1.00 74.56 857 ASP A N 1
ATOM 6625 C CA . ASP A 1 857 ? -33.475 45.250 4.590 1.00 74.56 857 ASP A CA 1
ATOM 6626 C C . ASP A 1 857 ? -32.440 44.282 5.196 1.00 74.56 857 ASP A C 1
ATOM 6628 O O . ASP A 1 857 ? -31.931 44.471 6.297 1.00 74.56 857 ASP A O 1
ATOM 6632 N N . PHE A 1 858 ? -32.173 43.191 4.471 1.00 79.06 858 PHE A N 1
ATOM 6633 C CA . PHE A 1 858 ? -31.052 42.282 4.730 1.00 79.06 858 PHE A CA 1
ATOM 6634 C C . PHE A 1 858 ? -30.224 42.014 3.466 1.00 79.06 858 PHE A C 1
ATOM 6636 O O . PHE A 1 858 ? -30.754 41.995 2.350 1.00 79.06 858 PHE A O 1
ATOM 6643 N N . GLU A 1 859 ? -28.926 41.767 3.626 1.00 80.75 859 GLU A N 1
ATOM 6644 C CA . GLU A 1 859 ? -28.046 41.269 2.563 1.00 80.75 859 GLU A CA 1
ATOM 6645 C C . GLU A 1 859 ? -28.047 39.732 2.563 1.00 80.75 859 GLU A C 1
ATOM 6647 O O . GLU A 1 859 ? -28.136 39.118 3.624 1.00 80.75 859 GLU A O 1
ATOM 6652 N N . VAL A 1 860 ? -28.002 39.093 1.388 1.00 81.25 860 VAL A N 1
ATOM 6653 C CA . VAL A 1 860 ? -28.094 37.625 1.301 1.00 81.25 860 VAL A CA 1
ATOM 6654 C C . VAL A 1 860 ? -26.728 36.984 1.492 1.00 81.25 860 VAL A C 1
ATOM 6656 O O . VAL A 1 860 ? -25.773 37.305 0.787 1.00 81.25 860 VAL A O 1
ATOM 6659 N N . LYS A 1 861 ? -26.649 36.008 2.395 1.00 77.94 861 LYS A N 1
ATOM 6660 C CA . LYS A 1 861 ? -25.403 35.328 2.732 1.00 77.94 861 LYS A CA 1
ATOM 6661 C C . LYS A 1 861 ? -25.059 34.197 1.754 1.00 77.94 861 LYS A C 1
ATOM 6663 O O . LYS A 1 861 ? -25.239 33.008 2.033 1.00 77.94 861 LYS A O 1
ATOM 6668 N N . GLU A 1 862 ? -24.557 34.573 0.580 1.00 75.00 862 GLU A N 1
ATOM 6669 C CA . GLU A 1 862 ? -24.245 33.631 -0.506 1.00 75.00 862 GLU A CA 1
ATOM 6670 C C . GLU A 1 862 ? -23.085 32.656 -0.201 1.00 75.00 862 GLU A C 1
ATOM 6672 O O . GLU A 1 862 ? -23.085 31.556 -0.754 1.00 75.00 862 GLU A O 1
ATOM 6677 N N . ASP A 1 863 ? -22.163 32.968 0.729 1.00 68.25 863 ASP A N 1
ATOM 6678 C CA . ASP A 1 863 ? -21.087 32.039 1.148 1.00 68.25 863 ASP A CA 1
ATOM 6679 C C . ASP A 1 863 ? -21.606 30.767 1.837 1.00 68.25 863 ASP A C 1
ATOM 6681 O O . ASP A 1 863 ? -20.905 29.757 1.906 1.00 68.25 863 ASP A O 1
ATOM 6685 N N . ASN A 1 864 ? -22.836 30.798 2.355 1.00 60.50 864 ASN A N 1
ATOM 6686 C CA . ASN A 1 864 ? -23.394 29.742 3.189 1.00 60.50 864 ASN A CA 1
ATOM 6687 C C . ASN A 1 864 ? -24.490 28.950 2.450 1.00 60.50 864 ASN A C 1
ATOM 6689 O O . ASN A 1 864 ? -25.667 28.999 2.812 1.00 60.50 864 ASN A O 1
ATOM 6693 N N . ASN A 1 865 ? -24.108 28.242 1.382 1.00 72.06 865 ASN A N 1
ATOM 6694 C CA . ASN A 1 865 ? -25.036 27.479 0.539 1.00 72.06 865 ASN A CA 1
ATOM 6695 C C . ASN A 1 865 ? -25.290 26.053 1.065 1.00 72.06 865 ASN A C 1
ATOM 6697 O O . ASN A 1 865 ? -24.501 25.127 0.858 1.00 72.06 865 ASN A O 1
ATOM 6701 N N . LEU A 1 866 ? -26.452 25.864 1.689 1.00 58.41 866 LEU A N 1
ATOM 6702 C CA . LEU A 1 866 ? -26.869 24.631 2.363 1.00 58.41 866 LEU A CA 1
ATOM 6703 C C . LEU A 1 866 ? -27.133 23.456 1.399 1.00 58.41 866 LEU A C 1
ATOM 6705 O O . LEU A 1 866 ? -27.206 22.308 1.834 1.00 58.41 866 LEU A O 1
ATOM 6709 N N . SER A 1 867 ? -27.260 23.704 0.090 1.00 63.66 867 SER A N 1
ATOM 6710 C CA . SER A 1 867 ? -27.428 22.644 -0.918 1.00 63.66 867 SER A CA 1
ATOM 6711 C C . SER A 1 867 ? -26.112 21.999 -1.377 1.00 63.66 867 SER A C 1
ATOM 6713 O O . SER A 1 867 ? -26.176 21.018 -2.119 1.00 63.66 867 SER A O 1
ATOM 6715 N N . LEU A 1 868 ? -24.949 22.533 -0.976 1.00 55.12 868 LEU A N 1
ATOM 6716 C CA . LEU A 1 868 ? -23.620 22.044 -1.383 1.00 55.12 868 LEU A CA 1
ATOM 6717 C C . LEU A 1 868 ? -22.927 21.143 -0.343 1.00 55.12 868 LEU A C 1
ATOM 6719 O O . LEU A 1 868 ? -21.863 20.600 -0.627 1.00 55.12 868 LEU A O 1
ATOM 6723 N N . VAL A 1 869 ? -23.502 20.980 0.850 1.00 46.72 869 VAL A N 1
ATOM 6724 C CA . VAL A 1 869 ? -22.934 20.137 1.915 1.00 46.72 869 VAL A CA 1
ATOM 6725 C C . VAL A 1 869 ? -23.205 18.653 1.625 1.00 46.72 869 VAL A C 1
ATOM 6727 O O . VAL A 1 869 ? -24.305 18.291 1.207 1.00 46.72 869 VAL A O 1
ATOM 6730 N N . GLU A 1 870 ? -22.215 17.784 1.853 1.00 42.47 870 GLU A N 1
ATOM 6731 C CA . GLU A 1 870 ? -22.358 16.336 1.648 1.00 42.47 870 GLU A CA 1
ATOM 6732 C C . GLU A 1 870 ? -23.076 15.641 2.822 1.00 42.47 870 GLU A C 1
ATOM 6734 O O . GLU A 1 870 ? -22.729 15.806 3.999 1.00 42.47 870 GLU A O 1
ATOM 6739 N N . TYR A 1 871 ? -24.056 14.796 2.485 1.00 46.19 871 TYR A N 1
ATOM 6740 C CA . TYR A 1 871 ? -24.824 13.977 3.424 1.00 46.19 871 TYR A CA 1
ATOM 6741 C C . TYR A 1 871 ? -24.948 12.538 2.919 1.00 46.19 871 TYR A C 1
ATOM 6743 O O . TYR A 1 871 ? -25.316 12.303 1.767 1.00 46.19 871 TYR A O 1
ATOM 6751 N N . GLU A 1 872 ? -24.729 11.577 3.814 1.00 38.78 872 GLU A N 1
ATOM 6752 C CA . GLU A 1 872 ? -25.068 10.170 3.602 1.00 38.78 872 GLU A CA 1
ATOM 6753 C C . GLU A 1 872 ? -26.326 9.835 4.413 1.00 38.78 872 GLU A C 1
ATOM 6755 O O . GLU A 1 872 ? -26.416 10.165 5.596 1.00 38.78 872 GLU A O 1
ATOM 6760 N N . LEU A 1 873 ? -27.319 9.219 3.764 1.00 38.06 873 LEU A N 1
ATOM 6761 C CA . LEU A 1 873 ? -28.572 8.818 4.401 1.00 38.06 873 LEU A CA 1
ATOM 6762 C C . LEU A 1 873 ? -28.451 7.376 4.904 1.00 38.06 873 LEU A C 1
ATOM 6764 O O . LEU A 1 873 ? -28.554 6.431 4.120 1.00 38.06 873 LEU A O 1
ATOM 6768 N N . VAL A 1 874 ? -28.272 7.216 6.213 1.00 35.50 874 VAL A N 1
ATOM 6769 C CA . VAL A 1 874 ? -28.335 5.912 6.880 1.00 35.50 874 VAL A CA 1
ATOM 6770 C C . VAL A 1 874 ? -29.796 5.603 7.206 1.00 35.50 874 VAL A C 1
ATOM 6772 O O . VAL A 1 874 ? -30.402 6.248 8.057 1.00 35.50 874 VAL A O 1
ATOM 6775 N N . ASN A 1 875 ? -30.375 4.615 6.521 1.00 32.47 875 ASN A N 1
ATOM 6776 C CA . ASN A 1 875 ? -31.723 4.134 6.825 1.00 32.47 875 ASN A CA 1
ATOM 6777 C C . ASN A 1 875 ? -31.673 3.179 8.027 1.00 32.47 875 ASN A C 1
ATOM 6779 O O . ASN A 1 875 ? -31.370 1.996 7.862 1.00 32.47 875 ASN A O 1
ATOM 6783 N N . VAL A 1 876 ? -31.994 3.684 9.218 1.00 30.27 876 VAL A N 1
ATOM 6784 C CA . VAL A 1 876 ? -32.320 2.844 10.380 1.00 30.27 876 VAL A CA 1
ATOM 6785 C C . VAL A 1 876 ? -33.705 2.226 10.158 1.00 30.27 876 VAL A C 1
ATOM 6787 O O . VAL A 1 876 ? -34.626 2.908 9.707 1.00 30.27 876 VAL A O 1
ATOM 6790 N N . VAL A 1 877 ? -33.855 0.931 10.443 1.00 27.61 877 VAL A N 1
ATOM 6791 C CA . VAL A 1 877 ? -35.144 0.227 10.369 1.00 27.61 877 VAL A CA 1
ATOM 6792 C C . VAL A 1 877 ? -35.702 0.103 11.783 1.00 27.61 877 VAL A C 1
ATOM 6794 O O . VAL A 1 877 ? -35.247 -0.739 12.551 1.00 27.61 877 VAL A O 1
ATOM 6797 N N . GLU A 1 878 ? -36.677 0.941 12.134 1.00 28.34 878 GLU A N 1
ATOM 6798 C CA . GLU A 1 878 ? -37.433 0.790 13.382 1.00 28.34 878 GLU A CA 1
ATOM 6799 C C . GLU A 1 878 ? -38.454 -0.353 13.254 1.00 28.34 878 GLU A C 1
ATOM 6801 O O . GLU A 1 878 ? -39.346 -0.312 12.401 1.00 28.34 878 GLU A O 1
ATOM 6806 N N . GLU A 1 879 ? -38.378 -1.360 14.128 1.00 28.92 879 GLU A N 1
ATOM 6807 C CA . GLU A 1 879 ? -39.425 -2.379 14.237 1.00 28.92 879 GLU A CA 1
ATOM 6808 C C . GLU A 1 879 ? -40.580 -1.908 15.141 1.00 28.92 879 GLU A C 1
ATOM 6810 O O . GLU A 1 879 ? -40.499 -1.942 16.364 1.00 28.92 879 GLU A O 1
ATOM 6815 N N . ASN A 1 880 ? -41.697 -1.525 14.514 1.00 30.75 880 ASN A N 1
ATOM 6816 C CA . ASN A 1 880 ? -43.064 -1.576 15.062 1.00 30.75 880 ASN A CA 1
ATOM 6817 C C . ASN A 1 880 ? -43.276 -1.129 16.530 1.00 30.75 880 ASN A C 1
ATOM 6819 O O . ASN A 1 880 ? -43.885 -1.846 17.333 1.00 30.75 880 ASN A O 1
ATOM 6823 N N . ALA A 1 881 ? -42.912 0.110 16.866 1.00 27.64 881 ALA A N 1
ATOM 6824 C CA . ALA A 1 881 ? -43.436 0.759 18.068 1.00 27.64 881 ALA A CA 1
ATOM 6825 C C . ALA A 1 881 ? -44.957 1.015 17.929 1.00 27.64 881 ALA A C 1
ATOM 6827 O O . ALA A 1 881 ? -45.397 1.857 17.144 1.00 27.64 881 ALA A O 1
ATOM 6828 N N . ASN A 1 882 ? -45.783 0.288 18.692 1.00 25.94 882 ASN A N 1
ATOM 6829 C CA . ASN A 1 882 ? -47.244 0.440 18.674 1.00 25.94 882 ASN A CA 1
ATOM 6830 C C . ASN A 1 882 ? -47.681 1.809 19.233 1.00 25.94 882 ASN A C 1
ATOM 6832 O O . ASN A 1 882 ? -47.765 2.000 20.447 1.00 25.94 882 ASN A O 1
ATOM 6836 N N . LEU A 1 883 ? -48.022 2.746 18.344 1.00 27.17 883 LEU A N 1
ATOM 6837 C CA . LEU A 1 883 ? -48.544 4.070 18.693 1.00 27.17 883 LEU A CA 1
ATOM 6838 C C . LEU A 1 883 ? -49.957 3.998 19.301 1.00 27.17 883 LEU A C 1
ATOM 6840 O O . LEU A 1 883 ? -50.965 4.139 18.607 1.00 27.17 883 LEU A O 1
ATOM 6844 N N . GLN A 1 884 ? -50.038 3.858 20.626 1.00 24.03 884 GLN A N 1
ATOM 6845 C CA . GLN A 1 884 ? -51.222 4.290 21.369 1.00 24.03 884 GLN A CA 1
ATOM 6846 C C . GLN A 1 884 ? -51.249 5.823 21.442 1.00 24.03 884 GLN A C 1
ATOM 6848 O O . GLN A 1 884 ? -50.298 6.451 21.906 1.00 24.03 884 GLN A O 1
ATOM 6853 N N . CYS A 1 885 ? -52.348 6.440 21.004 1.00 23.98 885 CYS A N 1
ATOM 6854 C CA . CYS A 1 885 ? -52.514 7.890 21.077 1.00 23.98 885 CYS A CA 1
ATOM 6855 C C . CYS A 1 885 ? -52.674 8.362 22.531 1.00 23.98 885 CYS A C 1
ATOM 6857 O O . CYS A 1 885 ? -53.768 8.295 23.097 1.00 23.98 885 CYS A O 1
ATOM 6859 N N . LEU A 1 886 ? -51.607 8.916 23.110 1.00 23.17 886 LEU A N 1
ATOM 6860 C CA . LEU A 1 886 ? -51.727 9.791 24.274 1.00 23.17 886 LEU A CA 1
ATOM 6861 C C . LEU A 1 886 ? -52.531 11.040 23.884 1.00 23.17 886 LEU A C 1
ATOM 6863 O O . LEU A 1 886 ? -52.262 11.678 22.866 1.00 23.17 886 LEU A O 1
ATOM 6867 N N . LYS A 1 887 ? -53.541 11.378 24.691 1.00 24.05 887 LYS A N 1
ATOM 6868 C CA . LYS A 1 887 ? -54.338 12.596 24.502 1.00 24.05 887 LYS A CA 1
ATOM 6869 C C . LYS A 1 887 ? -53.501 13.824 24.855 1.00 24.05 887 LYS A C 1
ATOM 6871 O O . LYS A 1 887 ? -52.875 13.853 25.912 1.00 24.05 887 LYS A O 1
ATOM 6876 N N . LEU A 1 888 ? -53.571 14.856 24.018 1.00 25.41 888 LEU A N 1
ATOM 6877 C CA . LEU A 1 888 ? -53.158 16.203 24.409 1.00 25.41 888 LEU A CA 1
ATOM 6878 C C . LEU A 1 888 ? -54.139 16.752 25.469 1.00 25.41 888 LEU A C 1
ATOM 6880 O O . LEU A 1 888 ? -55.343 16.511 25.336 1.00 25.41 888 LEU A O 1
ATOM 6884 N N . PRO A 1 889 ? -53.662 17.466 26.506 1.00 24.56 889 PRO A N 1
ATOM 6885 C CA . PRO A 1 889 ? -54.527 18.179 27.441 1.00 24.56 889 PRO A CA 1
ATOM 6886 C C . PRO A 1 889 ? -55.171 19.412 26.786 1.00 24.56 889 PRO A C 1
ATOM 6888 O O . PRO A 1 889 ? -54.680 19.939 25.787 1.00 24.56 889 PRO A O 1
ATOM 6891 N N . GLU A 1 890 ? -56.289 19.863 27.350 1.00 29.33 890 GLU A N 1
ATOM 6892 C CA . GLU A 1 890 ? -57.111 20.946 26.799 1.00 29.33 890 GLU A CA 1
ATOM 6893 C C . GLU A 1 890 ? -56.624 22.350 27.211 1.00 29.33 890 GLU A C 1
ATOM 6895 O O . GLU A 1 890 ? -56.133 22.546 28.317 1.00 29.33 890 GLU A O 1
ATOM 6900 N N . VAL A 1 891 ? -56.870 23.326 26.326 1.00 29.27 891 VAL A N 1
ATOM 6901 C CA . VAL A 1 891 ? -56.834 24.792 26.541 1.00 29.27 891 VAL A CA 1
ATOM 6902 C C . VAL A 1 891 ? -55.507 25.410 27.027 1.00 29.27 891 VAL A C 1
ATOM 6904 O O . VAL A 1 891 ? -55.171 25.403 28.207 1.00 29.27 891 VAL A O 1
ATOM 6907 N N . ILE A 1 892 ? -54.849 26.133 26.113 1.00 27.80 892 ILE A N 1
ATOM 6908 C CA . ILE A 1 892 ? -53.918 27.230 26.435 1.00 27.80 892 ILE A CA 1
ATOM 6909 C C . ILE A 1 892 ? -54.691 28.565 26.293 1.00 27.80 892 ILE A C 1
ATOM 6911 O O . ILE A 1 892 ? -55.481 28.686 25.350 1.00 27.80 892 ILE A O 1
ATOM 6915 N N . PRO A 1 893 ? -54.526 29.558 27.195 1.00 25.44 893 PRO A N 1
ATOM 6916 C CA . PRO A 1 893 ? -55.254 30.830 27.130 1.00 25.44 893 PRO A CA 1
ATOM 6917 C C . PRO A 1 893 ? -54.978 31.674 25.875 1.00 25.44 893 PRO A C 1
ATOM 6919 O O . PRO A 1 893 ? -53.911 31.623 25.270 1.00 25.44 893 PRO A O 1
ATOM 6922 N N . SER A 1 894 ? -55.946 32.513 25.502 1.00 30.03 894 SER A N 1
ATOM 6923 C CA . SER A 1 894 ? -55.951 33.282 24.249 1.00 30.03 894 SER A CA 1
ATOM 6924 C C . SER A 1 894 ? -55.157 34.602 24.296 1.00 30.03 894 SER A C 1
ATOM 6926 O O . SER A 1 894 ? -55.641 35.616 23.791 1.00 30.03 894 SER A O 1
ATOM 6928 N N . SER A 1 895 ? -53.975 34.622 24.919 1.00 27.06 895 SER A N 1
ATOM 6929 C CA . SER A 1 895 ? -53.091 35.804 24.986 1.00 27.06 895 SER A CA 1
ATOM 6930 C C . SER A 1 895 ? -51.975 35.803 23.934 1.00 27.06 895 SER A C 1
ATOM 6932 O O . SER A 1 895 ? -51.590 36.865 23.453 1.00 27.06 895 SER A O 1
ATOM 6934 N N . ASP A 1 896 ? -51.493 34.627 23.526 1.00 28.52 896 ASP A N 1
ATOM 6935 C CA . ASP A 1 896 ? -50.169 34.506 22.888 1.00 28.52 896 ASP A CA 1
ATOM 6936 C C . ASP A 1 896 ? -50.229 34.443 21.344 1.00 28.52 896 ASP A C 1
ATOM 6938 O O . ASP A 1 896 ? -49.234 34.203 20.662 1.00 28.52 896 ASP A O 1
ATOM 6942 N N . PHE A 1 897 ? -51.402 34.699 20.754 1.00 26.22 897 PHE A N 1
ATOM 6943 C CA . PHE A 1 897 ? -51.678 34.513 19.318 1.00 26.22 897 PHE A CA 1
ATOM 6944 C C . PHE A 1 897 ? -51.088 35.605 18.391 1.00 26.22 897 PHE A C 1
ATOM 6946 O O . PHE A 1 897 ? -51.468 35.706 17.226 1.00 26.22 897 PHE A O 1
ATOM 6953 N N . LEU A 1 898 ? -50.177 36.448 18.892 1.00 26.44 898 LEU A N 1
ATOM 6954 C CA . LEU A 1 898 ? -49.582 37.583 18.163 1.00 26.44 898 LEU A CA 1
ATOM 6955 C C . LEU A 1 898 ? -48.039 37.628 18.208 1.00 26.44 898 LEU A C 1
ATOM 6957 O O . LEU A 1 898 ? -47.447 38.669 17.939 1.00 26.44 898 LEU A O 1
ATOM 6961 N N . ALA A 1 899 ? -47.382 36.495 18.483 1.00 25.86 899 ALA A N 1
ATOM 6962 C CA . ALA A 1 899 ? -45.917 36.376 18.544 1.00 25.86 899 ALA A CA 1
ATOM 6963 C C . ALA A 1 899 ? -45.319 35.317 17.580 1.00 25.86 899 ALA A C 1
ATOM 6965 O O . ALA A 1 899 ? -44.269 34.747 17.861 1.00 25.86 899 ALA A O 1
ATOM 6966 N N . MET A 1 900 ? -45.972 35.028 16.442 1.00 32.53 900 MET A N 1
ATOM 6967 C CA . MET A 1 900 ? -45.522 34.013 15.465 1.00 32.53 900 MET A CA 1
ATOM 6968 C C . MET A 1 900 ? -45.429 34.547 14.022 1.00 32.53 900 MET A C 1
ATOM 6970 O O . MET A 1 900 ? -46.260 34.212 13.176 1.00 32.53 900 MET A O 1
ATOM 6974 N N . LEU A 1 901 ? -44.405 35.350 13.710 1.00 33.00 901 LEU A N 1
ATOM 6975 C CA . LEU A 1 901 ? -44.044 35.717 12.331 1.00 33.00 901 LEU A CA 1
ATOM 6976 C C . LEU A 1 901 ? -42.519 35.789 12.147 1.00 33.00 901 LEU A C 1
ATOM 6978 O O . LEU A 1 901 ? -41.827 36.314 13.008 1.00 33.00 901 LEU A O 1
ATOM 6982 N N . ASN A 1 902 ? -42.057 35.316 10.981 1.00 37.66 902 ASN A N 1
ATOM 6983 C CA . ASN A 1 902 ? -40.663 35.182 10.525 1.00 37.66 902 ASN A CA 1
ATOM 6984 C C . ASN A 1 902 ? -39.766 34.242 11.358 1.00 37.66 902 ASN A C 1
ATOM 6986 O O . ASN A 1 902 ? -39.342 34.573 12.459 1.00 37.66 902 ASN A O 1
ATOM 6990 N N . TRP A 1 903 ? -39.384 33.108 10.757 1.00 39.31 903 TRP A N 1
ATOM 6991 C CA . TRP A 1 903 ? -38.129 32.419 11.082 1.00 39.31 903 TRP A CA 1
ATOM 6992 C C . TRP A 1 903 ? -37.068 32.793 10.031 1.00 39.31 903 TRP A C 1
ATOM 6994 O O . TRP A 1 903 ? -37.413 32.839 8.843 1.00 39.31 903 TRP A O 1
ATOM 7004 N N . PRO A 1 904 ? -35.799 32.996 10.422 1.00 44.56 904 PRO A N 1
ATOM 7005 C CA . PRO A 1 904 ? -34.665 32.917 9.506 1.00 44.56 904 PRO A CA 1
ATOM 7006 C C . PRO A 1 904 ? -34.529 31.521 8.880 1.00 44.56 904 PRO A C 1
ATOM 7008 O O . PRO A 1 904 ? -34.980 30.520 9.448 1.00 44.56 904 PRO A O 1
ATOM 7011 N N . ILE A 1 905 ? -33.849 31.431 7.736 1.00 42.00 905 ILE A N 1
ATOM 7012 C CA . ILE A 1 905 ? -33.498 30.167 7.080 1.00 42.00 905 ILE A CA 1
ATOM 7013 C C . ILE A 1 905 ? -32.718 29.297 8.060 1.00 42.00 905 ILE A C 1
ATOM 7015 O O . ILE A 1 905 ? -33.159 28.181 8.317 1.00 42.00 905 ILE A O 1
ATOM 7019 N N . ILE A 1 906 ? -31.636 29.786 8.677 1.00 39.88 906 ILE A N 1
ATOM 7020 C CA . ILE A 1 906 ? -30.883 28.980 9.650 1.00 39.88 906 ILE A CA 1
ATOM 7021 C C . ILE A 1 906 ? -31.765 28.453 10.787 1.00 39.88 906 ILE A C 1
ATOM 7023 O O . ILE A 1 906 ? -31.512 27.336 11.203 1.00 39.88 906 ILE A O 1
ATOM 7027 N N . ASP A 1 907 ? -32.833 29.122 11.231 1.00 38.62 907 ASP A N 1
ATOM 7028 C CA . ASP A 1 907 ? -33.674 28.590 12.318 1.00 38.62 907 ASP A CA 1
ATOM 7029 C C . ASP A 1 907 ? -34.715 27.561 11.864 1.00 38.62 907 ASP A C 1
ATOM 7031 O O . ASP A 1 907 ? -34.878 26.525 12.513 1.00 38.62 907 ASP A O 1
ATOM 7035 N N . ALA A 1 908 ? -35.342 27.749 10.699 1.00 36.44 908 ALA A N 1
ATOM 7036 C CA . ALA A 1 908 ? -36.131 26.676 10.081 1.00 36.44 908 ALA A CA 1
ATOM 7037 C C . ALA A 1 908 ? -35.257 25.455 9.728 1.00 36.44 908 ALA A C 1
ATOM 7039 O O . ALA A 1 908 ? -35.731 24.316 9.719 1.00 36.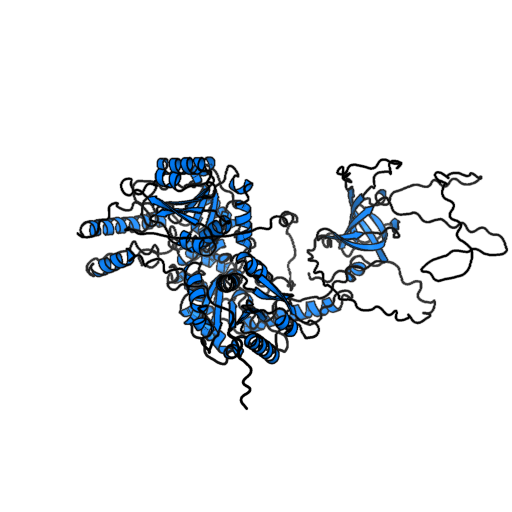44 908 ALA A O 1
ATOM 7040 N N . PHE A 1 909 ? -33.968 25.684 9.459 1.00 44.03 909 PHE A N 1
ATOM 7041 C CA . PHE A 1 909 ? -32.974 24.648 9.205 1.00 44.03 909 PHE A CA 1
ATOM 7042 C C . PHE A 1 909 ? -32.225 24.175 10.464 1.00 44.03 909 PHE A C 1
ATOM 7044 O O . PHE A 1 909 ? -31.693 23.077 10.419 1.00 44.03 909 PHE A O 1
ATOM 7051 N N . ASN A 1 910 ? -32.300 24.841 11.621 1.00 32.25 910 ASN A N 1
ATOM 7052 C CA . ASN A 1 910 ? -31.882 24.311 12.936 1.00 32.25 910 ASN A CA 1
ATOM 7053 C C . ASN A 1 910 ? -32.804 23.157 13.390 1.00 32.25 910 ASN A C 1
ATOM 7055 O O . ASN A 1 910 ? -32.538 22.463 14.372 1.00 32.25 910 ASN A O 1
ATOM 7059 N N . LEU A 1 911 ? -33.869 22.907 12.619 1.00 32.22 911 LEU A N 1
ATOM 7060 C CA . LEU A 1 911 ? -34.725 21.723 12.641 1.00 32.22 911 LEU A CA 1
ATOM 7061 C C . LEU A 1 911 ? -34.307 20.616 11.636 1.00 32.22 911 LEU A C 1
ATOM 7063 O O . LEU A 1 911 ? -35.062 19.662 11.436 1.00 32.22 911 LEU A O 1
ATOM 7067 N N . PHE A 1 912 ? -33.137 20.734 10.992 1.00 32.38 912 PHE A N 1
ATOM 7068 C CA . PHE A 1 912 ? -32.585 19.765 10.023 1.00 32.38 912 PHE A CA 1
ATOM 7069 C C . PHE A 1 912 ? -31.035 19.736 9.946 1.00 32.38 912 PHE A C 1
ATOM 7071 O O . PHE A 1 912 ? -30.472 18.785 9.409 1.00 32.38 912 PHE A O 1
ATOM 7078 N N . ILE A 1 913 ? -30.331 20.759 10.445 1.00 27.80 913 ILE A N 1
ATOM 7079 C CA . ILE A 1 913 ? -28.889 20.983 10.282 1.00 27.80 913 ILE A CA 1
ATOM 7080 C C . ILE A 1 913 ? -28.231 21.274 11.632 1.00 27.80 913 ILE A C 1
ATOM 7082 O O . ILE A 1 913 ? -28.388 22.339 12.213 1.00 27.80 913 ILE A O 1
ATOM 7086 N N . SER A 1 914 ? -27.373 20.348 12.038 1.00 22.16 914 SER A N 1
ATOM 7087 C CA . SER A 1 914 ? -26.231 20.558 12.922 1.00 22.16 914 SER A CA 1
ATOM 7088 C C . SER A 1 914 ? -25.092 19.729 12.347 1.00 22.16 914 SER A C 1
ATOM 7090 O O . SER A 1 914 ? -25.045 18.506 12.486 1.00 22.16 914 SER A O 1
ATOM 7092 N N . ARG A 1 915 ? -24.211 20.394 11.604 1.00 29.52 915 ARG A N 1
ATOM 7093 C CA . ARG A 1 915 ? -22.902 19.878 11.199 1.00 29.52 915 ARG A CA 1
ATOM 7094 C C . ARG A 1 915 ? -21.906 21.022 11.309 1.00 29.52 915 ARG A C 1
ATOM 7096 O O . ARG A 1 915 ? -22.275 22.179 11.120 1.00 29.52 915 ARG A O 1
ATOM 7103 N N . GLY A 1 916 ? -20.673 20.687 11.672 1.00 30.64 916 GLY A N 1
ATOM 7104 C CA . GLY A 1 916 ? -19.640 21.680 11.945 1.00 30.64 916 GLY A CA 1
ATOM 7105 C C . GLY A 1 916 ? -19.295 22.540 10.728 1.00 30.64 916 GLY A C 1
ATOM 7106 O O . GLY A 1 916 ? -19.271 22.054 9.594 1.00 30.64 916 GLY A O 1
ATOM 7107 N N . ARG A 1 917 ? -18.974 23.803 11.011 1.00 21.89 917 ARG A N 1
ATOM 7108 C CA . ARG A 1 917 ? -17.798 24.434 10.402 1.00 21.89 917 ARG A CA 1
ATOM 7109 C C . ARG A 1 917 ? -16.545 24.013 11.198 1.00 21.89 917 ARG A C 1
ATOM 7111 O O . ARG A 1 917 ? -16.726 23.356 12.251 1.00 21.89 917 ARG A O 1
#

InterPro domains:
  IPR004839 Aminotransferase, class I/classII, large domain [PF00155] (45-352)
  IPR004839 Aminotransferase, class I/classII, large domain [PF00155] (384-693)
  IPR005958 Tyrosine/nicotianamine aminotransferase [TIGR01265] (10-352)
  IPR005958 Tyrosine/nicotianamine aminotransferase [TIGR01265] (354-693)
  IPR012340 Nucleic acid-binding, OB-fold [G3DSA:2.40.50.140] (699-868)
  IPR012340 Nucleic acid-binding, OB-fold [SSF50249] (690-763)
  IPR012340 Nucleic acid-binding, OB-fold [SSF50249] (816-876)
  IPR015421 Pyridoxal phosphate-dependent transferase, major domain [G3DSA:3.40.640.10] (65-311)
  IPR015421 Pyridoxal phosphate-dependent transferase, major domain [G3DSA:3.40.640.10] (403-634)
  IPR015422 Pyridoxal phosphate-dependent transferase, small domain [G3DSA:3.90.1150.10] (48-354)
  IPR015422 Pyridoxal phosphate-dependent transferase, small domain [G3DSA:3.90.1150.10] (635-697)
  IPR015424 Pyridoxal phosphate-dependent transferase [SSF53383] (34-352)
  IPR015424 Pyridoxal phosphate-dependent transferase [SSF53383] (383-696)
  IPR048970 Single-stranded DNA binding protein Ssb-like, OB fold [PF21473] (695-777)
  IPR048970 Single-stranded DNA binding protein Ssb-like, OB fold [PF21473] (816-851)

Radius of gyration: 34.81 Å; Cα contacts (8 Å, |Δi|>4): 1766; chains: 1; bounding box: 125×73×76 Å

Foldseek 3Di:
DDPCDPFDAQQFFFDDPPPPPPDDPFVQVVLVVVVVVDDPPDPDDFQRLGPLARLQDPLDFFDVLLLVLLLVLLVVLPQLWAAPALQADQLLLQLVQVLVVVQAPDGAHSLQKRKFLALLVVLLLLLQLLFAAAAEEEEEFVADCLNQLSFPLAAYWYDYFYFDVVVVRQTPLVSVLVRADPRYAEYEDEAVGVPSLGHDAPVSLLVVLQSCLVRVHAYEYECQFQLQFAAPGHHHDSLNSLVSHWYKYWYACVNQRSQVLQRMIMIGTSHPVCPCVVVCSSVSSSVVSVLDFHFFNSSSSSNNSSSPPPDVVSNVSVSVVQVVSLVVVVVVQVPPPVGDQPDRRRGRRHTDDGDDDGRHGHYDDDPDDPPPPPDDDDDDDDDDADFLVDQQPSNHPLAGFDPLLSVLLSCLSVVSNQSTHAPALQADLLLLQLVQQLVCVQAPDGGDSLQKRKFLALSVVLLLLLSRRQDVPAEEEEEVVADCSNVVSNVSRVHHYDYWYQDLLVQRQTPLVSVLVVADSRYAEYEDEACGPAALGHDAPVSLLVVLQSCSSRSHAYEYACQFPLQFAAPGHHHDSLNSCASHKYWYWYACCHQRSRVSNRMIMIGTRHPPCVCVVSCVSVSSSSVSVSHRHHRRSSSSSNNSSSPVDDVVSNVSSSVSQNVNLVVQVVVQVVLPQWAQSDRRRGRSHGDIDDRPQWDWFDKAKKAWAFKAWDDDDDPPDDDDDD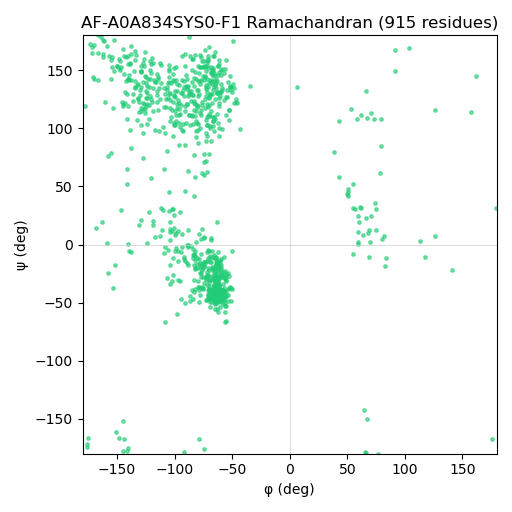DDDDDDDPKTWIFTWIFFQVATETAIFIQDADDDDDDDDDDDDDDDDDDDDDDDDDDDDDDDDDDPDDDDDDDDDDDDDDDDDDPPPCGRSNQNDHGWIWIKGGWHWDDDPQFIYIYHDNHIDIGTDDRDPTDGDHVHYRRPDGDDDDDDDDPDDPDDDDDDDDDDDDDPPPPDDHDHPVNSCSSRDDGDD

Secondary structure (DSSP, 8-state):
-------PPP---PPPPP--------HHHHHHHHHHHS-TT-SS----TTSS--TTSTT----HHHHHHHHHHHHH-GGGSPPSSTT--HHHHHHHHHHHTTSSSSPPPGGGEEEESHHHHHHHHHHHHH--TT-EEE--BS--THHHHHHTTSS-EEE--BEEGGGTSEE-HHHHHHH--TTEEEEEEESS-TTT-----HHHHHHHHHHHHHHT-EEEEE-TTTT-B-SSSPP--GGGGTTTS-EEEEEEHHHHTS-GGG--EEEEEE-TT-HHHHTTHHHHHHHHTTSSPPPPHHHHHHHHHHHHHS-HHHHHHHHHHHHHHHHHHHHHHTT-TT----S---BTT-------------------TTSSSS--------SS---TT-S-GGGSTT----HHHHHHHHHHHHT-TTSSPPSSTT--HHHHHHHHHHHGGGSSSPPPGGGEEEESHHHHHHHHHHHHH--TT-EEEEEES--THHHHHHHHTTPEEEEEEEEGGGTTEE-HHHHHHH--TTEEEEEEESS-TTT-----HHHHHHHHHHHHHHT-EEEEE-TTTT-B-SSSPP--GGGGTTTS-EEEEEEHHHHTT-GGG--EEEEEE-TT-HHHHTTHHHHHHHHHHHSPPPPHHHHHTHHHHHHSS-HHHHHHHHHHHHHHHHHHHHHHHTSTT-B--S---BSS-----B-----EEEEEEEEEEEEEEE-----------------PPP--EEEEEEE-SS-EEEEEEES--PPP---------S-------S-------------S------------SS---------TTTT--TT-EEEEEEEEEEEETTEEEEEEEEEEEEEE-PPPS----TT-BTTSS----------------PPPPP---TT-TT----B-HHHHHTTT-----

pLDDT: mean 73.0, std 25.33, range [21.89, 98.75]

Sequence (917 aa):
MENNGVISRWVFKGKEKPKATSSVQNIREIVNSVKESVRNEEPRPIVPLGSGDPSSFPSFRTAAVAEDAIVNALRSRTYNTYSPSFLGLFPARRAVAEYLSRDLPYKLSPENVCITAGCKQAIQYVIAVLASPKANILIPRPGFPGYESQASLRNFEVRKYDLIPEKGWEVDLEAVESLADDNTVAMVIINPGNPCGNNYTHHHLFKVAETARKLGIMVIADEVYAHLNFGDKPFVSMGAFASVVPVVTLGSISKRWMVPGWRLGWLAINDPNAILAKTGVVESIKSYAKETSDPATFIQAAIPEIIEKTGEEFFSRTLKILKENADLCYERIKDIPCFTCPYKPEASMFLVGNEKVNAASSISIRKTLMSLIESVSKDDIQSKMIPLGHGDPSAFPCFRTTASAQRAIVQAVNSANYNSYCPNPQGLLPARRAVAEYLSRDLPYKLSPQNVYITIGCAQAIECILAVLASPKANILLPRPGFPGYTSTAALHHLEVRHFDLLPENGWEVDLQAVESLSDHNTVAMVIINPGNPCGNVYTHHHLFKVAETARKLGIMVIADEVYAHLNFGDKPFVPMATFASLAPVITLGSISKRWIVPGWRLGWLVTNDPNGILAKTGVVESIESYTKVTCEPATFIQGAIPEIIENTEEEFFSKTIKILKDTAGICYDRIKEIPCLVCPNKPEGSMFLMVDQLKPGTSGHTLTVKVVSSKPVKSVNTRGGRSSMLLARPSRPTRIAECLVGDETGTIIFTARNGQVKVLQICTLKGNDKTIKLFNENKMYGVNTWLIWRPGVKTESLVNIRHDSGFLVDLIIGKVDLMNPGATLILRNAKIDMFKGSMRLAVDKWGRIEPTEPVDFEVKEDNNLSLVEYELVNVVEENANLQCLKLPEVIPSSDFLAMLNWPIIDAFNLFISRGR

Organism: NCBI:txid362788

Nearest PDB structures (foldseek):
  3dyd-assembly1_B  TM=9.224E-01  e=1.381E-28  Homo sapiens
  3dyd-assembly1_A  TM=9.173E-01  e=1.412E-27  Homo sapiens
  4ix8-assembly1_A  TM=9.089E-01  e=6.166E-24  Leishmania infantum
  4ix8-assembly1_B  TM=8.739E-01  e=4.458E-24  Leishmania infantum
  4cvq-assembly1_B  TM=9.039E-01  e=2.238E-21  Escherichia coli K-12

Mean predicted aligned error: 16.31 Å